Protein AF-0000000086520753 (afdb_homodimer)

Organism: NCBI:txid100452

Foldseek 3Di:
DFFQFDFDDDDLVDPVNVVFLLLPDAADFLPPFQFDDQWDADPQQKIFGNQVVCCVRPRLQFWDWKKKWAKAADQFARLAIDIDDIDDTDHGMDHDDLQGAKMWMFTATPVRDTRHIDIAGADHDDPVLQVQLVVLQVCLCVVFNFPAFFAAAEEAEAAAFPSSCCSQLVLQVCCQVPVFAKFWQQQEWFFDQGQQQLQCCQFQLDGPVVCVVPDALADECQVGRGCQVVVSSNNAAEAEEEAPLCCDNQHPLHRYHRDDSHPHYCSSNNSVQVVDPPQADDQRCGRNRDGVVLNVLVSVVNNCVVVVVTHYYYHYYYYSQDPVHVSSSNNCSVVSNVSVVVCVVVCSQQRYWYKYKYRFHHQADDSCVDPNVLVRRIHIIIMITHHPVVCVVPVLLVVQSNQSSSYYAYSNQNNQQVVCSSSPPTPDDDPDDDRPAHHHSSDHDDSHDACVNRVRDPVSRSTFFPDKDKDDCPDPVNVVVVVQVLVLLQVLEDVVFFPRKDFDGWDIKIKTWGDDDPPPPDAIKIKIWTWTFIDDPRWIKIWIWIADRPDRPDIDTDNDMGTHDDCVVQQVVDSRPVSSSSGGGPPSPPD/DFFQFDFPDDDLVDPVNVVFLLLPDAADFLPPPQFADQWDADPQQKIFGNQVVCCVRPRLQFWDWKKKWAKAADQFARLAIDIDDIDPTDHGMDHDDLQGAKMWMFTATPVRDTRHIDIAGADHDDPVLQVQLVVLQVVLCVVFNFPAFFAAAEEAEAAAFPSSCCSQLVLQVCCQVPVFAKFWQQQEWFFDQGQQQLQCCQFQLDGPVVCVVPDALADECQVGRGCQVVVSSNNAAEAEEEAPLCCDNQHPLHRYHRDDSHPHYCSSNNSVQVVDPPQADDQRCGRNRDGVVLNVLVSVVNNCVVQVVTHYYYHYYYYSQDPVHVSSSNNCSVVSNVSVVVCVVVCSQQRYWYKYKYRFHHQADDCCVDPNVLVRRIHIIIMITHHPVVCVVPVLLVVLSNQSSSYYAYSNQNNQQVVCSSSPPTPDDDPDDDRPAHHHSSDHDDSHDACVNRVRDPVSRSTFFPDKDKDDCPDPVNVVVVVQVLVLLQVLEDVVFFPRKDFDGWDIKIKTWGDPDPPPPDAIKIKIWTWTFIDDPRWIKIWIWIADRPDRPDIDTDNDMGTHDDCVVQQVVDSRPVSSSSGGGPPSPPD

Sequence (1182 aa):
MPSACEFPNVNPYETSVMEIAGLDLETMSCEGTFKPDLTYITEAHELKVNTEKVEEYFKISDFQHCRYRHIFRNETNDNSFKYSEWSKPFRDKVDLPEDAEFLKVECTNKTFEVVSKTFFCLVPKHNEFDETDLLNFKKRQVISSPKETLNIIMIGMDSLPRNQFLRGCNKTYSYLINSLKSFDLTMHSQLGENTFPNFLPLFGGTSYDEIMKWWSDENYMDTFDLIFSTFEKAGYQTLYTEDWPRIGAFHYLKKGFRRPFARYNTRPLTLAMSDEKDIWEYDSYCAGNQLEMSFLLDYVSRFLQTFRNKPVFVVAMLGKPTHDQPTDAKMFDEHLLNFYRSLNQSGHLNNSLLVSFSDHGVRWGPLRNSRNGVVESRTPYTILTFPGWFLRKYPDVATNLKVNTKRLTSHFDTHATLLDLLYFKSDTPPPLAPLRHGISLFEKISWDRTCVNASIPQEYCLCGYKSLEELHVTSHISKTLASLVIDAINSKTNTSICSVFKLRKVIRILKVTLNENKSTGETEKTIYKVKLAATPGDAVFEGNVYAPVNNIEHFTVHSEIHRLNLYRGQADCMNIAALRPFCYCKNLKTKMPSACEFPNVNPYETSVMEIAGLDLETMSCEGTFKPDLTYITEAHELKVNTEKVEEYFKISDFQHCRYRHIFRNETNDNSFKYSEWSKPFRDKVDLPEDAEFLKVECTNKTFEVVSKTFFCLVPKHNEFDETDLLNFKKRQVISSPKETLNIIMIGMDSLPRNQFLRGCNKTYSYLINSLKSFDLTMHSQLGENTFPNFLPLFGGTSYDEIMKWWSDENYMDTFDLIFSTFEKAGYQTLYTEDWPRIGAFHYLKKGFRRPFARYNTRPLTLAMSDEKDIWEYDSYCAGNQLEMSFLLDYVSRFLQTFRNKPVFVVAMLGKPTHDQPTDAKMFDEHLLNFYRSLNQSGHLNNSLLVSFSDHGVRWGPLRNSRNGVVESRTPYTILTFPGWFLRKYPDVATNLKVNTKRLTSHFDTHATLLDLLYFKSDTPPPLAPLRHGISLFEKISWDRTCVNASIPQEYCLCGYKSLEELHVTSHISKTLASLVIDAINSKTNTSICSVFKLRKVIRILKVTLNENKSTGETEKTIYKVKLAATPGDAVFEGNVYAPVNNIEHFTVHSEIHRLNLYRGQADCMNIAALRPFCYCKNLKTK

Nearest PDB structures (foldseek):
  5i5d-assembly3_C  TM=6.420E-01  e=1.687E-09  Salmonella enterica subsp. enterica serovar Typhimurium str. LT2
  6vdf-assembly1_A  TM=5.768E-01  e=1.864E-10  Salmonella enterica subsp. enterica serovar Typhimurium
  6xlp-assembly1_A  TM=5.374E-01  e=4.993E-10  Escherichia coli
  6vc7-assembly2_B  TM=5.920E-01  e=2.532E-09  Salmonella enterica subsp. enterica serovar Typhimurium
  7lj2-assembly2_B  TM=5.036E-01  e=9.765E-08  Bacteroides uniformis

Secondary structure (DSSP, 8-state):
---S-------TT-HHHHTTTTTTPPPP--TT-SS---EEE-TTSEEEE-HHHHHHHT-GGGEEEEEEEEEEE-SS-SS-EEEPPPPPPBSSEEEPPTT--EEEEEEEETT--EEEEEEEE-----HHHHHHHHHHHHHHHHHT--S---EEEEEEETT-BHHHHHHHTHHHHHIIIIISEEEE-TTEE-SSSSHHHHHIIIIIS--HHHHHTT--TTS-STT---HHHHHHTTT-EEEEEES-GGGSTTTTTS---SS-SSSEE-HHHHHHHHH-GGGEETTTTEETTEEHHHHHHHHHHHHHHHTTTS-EEEEEEE-TTTSS-GGGGGGGHHHHHHHHHHHHHTTGGGGEEEEEEESS---SHHHHHSTTHHHHTT-B-EEEEE-HHHHHH-HHHHHHHHHHTTS-EEHHHHHHHHHHHHTTT-SS--SSPPPSS---TTSPPPTT--TTTTT--GGG--TTEEEEEEEPTTSHHHHHHHHHHHHHHHHSS-TTTBPPPEEEEEEEEEEEEE---TTS-PPPEEEEEEEEEEETTTEEEEEEEEEPSS-TT--EEEEEEEE-S--TTTSTT---TTTGGG--BTTS---/---S-------TT-HHHHTTTTTTPPPP--TT-SS---EEE-TTSEEEE-HHHHHHHT-GGGEEEEEEEEEEE-SS-SS-EEEPPPPPPBSSEEEPPTT--EEEEEEEETT--EEEEEEEE-----HHHHHHHHHHHHHHHHHT--S---EEEEEEETT-BHHHHHHHTHHHHHIIIIISEEEE-TTEE-SSSSHHHHHIIIIIS--HHHHHTT--TTS-STT---HHHHHHTTT-EEEEEES-GGGSTTTTTS---SS-SSSEE-HHHHHHHHH-GGGEETTTTEETTEEHHHHHHHHHHHHHHHTTTS-EEEEEEE-TTTSS-GGGHHHHHHHHHHHHHHHHHTTGGGGEEEEEEESS---SHHHHHSTTHHHHTT-B-EEEEE-HHHHHH-HHHHHHHHHHTTS-EEHHHHHHHHHHHHTTT-SS--SSPPPSS---TTSPPPTT--TTTTT--GGG--TTEEEEEEEPTTSHHHHHHHHHHHHHHHHSS-TTTBPPPEEEEEEEEEEEEE---GGG-PPPEEEEEEEEEEETTTEEEEEEEEEPSS-TT--EEEEEEEE-S--TTTSTT---TTTGGG--BTTS---

Solvent-accessible surface area (backbone atoms only — not comparable to full-atom values): 61449 Å² total; per-residue (Å²): 123,76,40,63,50,40,65,72,91,65,69,73,73,35,68,80,50,52,75,66,37,41,70,82,51,60,69,72,72,28,77,86,40,87,36,53,69,45,58,49,73,48,96,84,48,25,46,30,50,38,62,68,54,36,41,71,74,62,32,60,88,41,50,52,36,32,34,39,27,42,51,34,66,35,84,68,30,64,84,48,58,42,69,52,70,71,47,75,73,39,70,52,60,47,80,56,64,76,74,49,37,31,37,44,34,41,27,26,28,72,85,65,46,76,61,25,70,42,74,48,74,53,77,47,80,57,72,80,48,48,58,51,25,51,39,22,35,40,38,41,46,68,71,33,42,36,75,50,85,60,24,36,40,33,45,31,38,31,26,31,13,32,53,50,42,53,65,24,20,37,67,31,45,47,43,42,57,71,73,41,55,45,40,57,33,74,41,27,31,25,60,38,86,50,53,41,39,23,44,32,17,37,41,44,56,38,50,49,73,66,46,56,73,45,49,56,60,88,41,62,52,71,78,56,66,40,48,49,54,58,42,37,63,49,22,31,48,36,37,41,40,56,50,62,52,69,68,27,62,68,30,45,65,37,55,26,26,46,56,80,70,35,84,37,59,48,54,38,50,41,48,55,53,67,68,43,73,86,42,51,39,80,95,63,47,13,52,26,50,35,40,49,70,57,54,55,52,49,42,52,49,51,46,49,61,74,40,65,91,48,50,38,40,39,38,39,42,39,31,79,63,13,55,89,41,48,36,45,35,22,25,43,19,65,60,51,31,50,52,54,49,48,37,51,74,72,47,58,39,68,47,18,40,37,35,44,32,28,50,15,13,34,69,43,56,70,57,36,72,37,83,58,12,72,53,31,38,29,21,15,26,40,31,43,31,44,25,66,67,59,39,68,74,35,50,66,39,43,50,18,35,59,56,35,23,61,23,84,44,33,43,28,19,54,28,31,28,56,58,45,47,71,43,26,86,30,90,41,82,63,86,47,46,74,78,86,50,50,52,37,48,62,44,68,64,59,40,74,52,46,46,72,75,56,66,32,47,72,91,50,50,52,57,30,57,69,44,83,40,75,51,64,52,84,38,72,65,41,49,50,53,49,51,52,46,47,52,55,48,48,70,60,30,55,68,88,58,19,46,75,66,40,86,68,43,64,72,42,34,36,40,32,36,35,54,49,64,76,83,66,83,52,66,61,43,40,38,36,41,39,28,33,33,26,33,73,86,73,37,32,37,39,31,41,34,36,47,43,75,88,43,88,83,52,69,42,69,51,88,67,64,46,58,39,56,87,45,82,85,39,13,72,82,47,76,46,66,91,43,24,74,47,32,38,34,58,82,59,74,86,121,123,75,41,64,51,40,65,71,90,64,67,73,74,36,67,79,49,51,74,65,37,40,70,83,51,61,69,71,72,29,76,86,41,86,37,54,69,46,57,48,73,48,95,82,49,27,47,31,49,38,62,68,54,36,42,72,74,62,33,60,86,40,50,52,36,32,32,38,26,43,50,34,67,36,83,68,31,63,86,48,58,42,71,52,71,70,46,76,75,37,70,53,60,46,81,56,63,76,73,50,36,30,38,43,33,40,28,26,27,71,85,66,46,78,60,25,70,41,74,48,73,52,77,47,79,57,71,76,52,49,57,51,24,52,39,22,34,39,38,41,48,71,71,33,43,36,74,49,85,60,25,37,40,33,47,31,39,30,27,30,14,32,53,53,40,54,66,25,19,38,68,31,46,47,44,42,59,72,74,44,56,45,41,57,33,75,40,27,31,24,61,37,86,51,52,43,39,23,45,32,17,36,41,45,56,37,51,50,72,65,49,57,74,47,49,56,60,89,40,63,52,68,78,58,66,42,48,50,54,58,40,35,63,49,22,30,49,36,36,40,40,54,51,63,51,68,70,27,60,68,29,44,64,38,56,26,26,46,57,80,72,34,83,38,60,48,54,36,51,42,46,54,53,66,69,44,73,87,43,51,39,80,95,62,46,14,52,27,50,35,41,49,68,55,54,53,51,49,42,52,50,50,46,50,60,75,41,65,90,49,48,38,41,37,38,38,42,40,32,78,64,13,55,91,43,46,38,45,35,22,25,43,18,64,61,52,32,51,50,54,50,49,36,51,73,72,46,58,40,69,48,18,40,37,34,45,32,29,48,15,13,33,68,44,55,68,57,36,70,38,82,56,11,74,55,33,39,29,21,16,26,41,32,43,30,46,25,66,66,58,40,68,74,35,50,66,38,44,51,19,36,58,56,34,22,62,23,83,43,32,43,28,18,53,28,30,28,55,59,43,46,71,42,24,85,30,90,41,83,62,86,47,46,74,80,86,49,49,51,36,48,62,43,68,65,59,41,74,52,45,46,73,74,56,67,31,47,73,91,51,49,52,58,30,56,69,43,82,41,75,52,62,53,83,39,70,66,43,49,52,52,48,51,53,46,48,51,55,48,47,71,59,29,55,67,88,59,19,46,76,63,40,84,68,44,65,71,42,34,37,40,32,37,34,53,49,64,77,84,72,77,54,67,58,44,40,38,35,41,37,29,32,32,24,34,72,86,72,36,34,38,38,33,40,35,36,47,42,75,88,44,88,82,53,69,42,69,52,87,66,64,43,58,39,55,88,46,84,87,39,13,73,81,48,74,45,65,90,44,25,73,46,31,38,33,58,83,59,74,86,121

pLDDT: mean 92.54, std 9.11, range [36.59, 98.94]

Radius of gyration: 35.7 Å; Cα contacts (8 Å, |Δi|>4): 2537; chains: 2; bounding box: 83×112×80 Å

Structure (mmCIF, N/CA/C/O backbone):
data_AF-0000000086520753-model_v1
#
loop_
_entity.id
_entity.type
_entity.pdbx_description
1 polymer 'Uncharacterized protein'
#
loop_
_atom_site.group_PDB
_atom_site.id
_atom_site.type_symbol
_atom_site.label_atom_id
_atom_site.label_alt_id
_atom_site.label_comp_id
_atom_site.label_asym_id
_atom_site.label_entity_id
_atom_site.label_seq_id
_atom_site.pdbx_PDB_ins_code
_atom_site.Cartn_x
_atom_site.Cartn_y
_atom_site.Cartn_z
_atom_site.occupancy
_atom_site.B_iso_or_equiv
_atom_site.auth_seq_id
_atom_site.auth_comp_id
_atom_site.auth_asym_id
_atom_site.auth_atom_id
_atom_site.pdbx_PDB_model_num
ATOM 1 N N . MET A 1 1 ? 27.828 16.156 26.375 1 75.06 1 MET A N 1
ATOM 2 C CA . MET A 1 1 ? 28.234 17.391 25.703 1 75.06 1 MET A CA 1
ATOM 3 C C . MET A 1 1 ? 27.016 18.234 25.328 1 75.06 1 MET A C 1
ATOM 5 O O . MET A 1 1 ? 25.984 17.688 24.922 1 75.06 1 MET A O 1
ATOM 9 N N . PRO A 1 2 ? 27.172 19.531 25.594 1 81 2 PRO A N 1
ATOM 10 C CA . PRO A 1 2 ? 26.078 20.391 25.141 1 81 2 PRO A CA 1
ATOM 11 C C . PRO A 1 2 ? 25.938 20.406 23.625 1 81 2 PRO A C 1
ATOM 13 O O . PRO A 1 2 ? 26.906 20.094 22.906 1 81 2 PRO A O 1
ATOM 16 N N . SER A 1 3 ? 24.781 20.594 23.156 1 85.38 3 SER A N 1
ATOM 17 C CA . SER A 1 3 ? 24.5 20.656 21.719 1 85.38 3 SER A CA 1
ATOM 18 C C . SER A 1 3 ? 25.359 21.734 21.062 1 85.38 3 SER A C 1
ATOM 20 O O . SER A 1 3 ? 25.562 22.812 21.609 1 85.38 3 SER A O 1
ATOM 22 N N . ALA A 1 4 ? 25.844 21.406 19.938 1 86.75 4 ALA A N 1
ATOM 23 C CA . ALA A 1 4 ? 26.594 22.375 19.141 1 86.75 4 ALA A CA 1
ATOM 24 C C . ALA A 1 4 ? 25.656 23.438 18.562 1 86.75 4 ALA A C 1
ATOM 26 O O . ALA A 1 4 ? 26.062 24.594 18.359 1 86.75 4 ALA A O 1
ATOM 27 N N . CYS A 1 5 ? 24.531 23.062 18.359 1 90.12 5 CYS A N 1
ATOM 28 C CA . CYS A 1 5 ? 23.516 24.016 17.922 1 90.12 5 CYS A CA 1
ATOM 29 C C . CYS A 1 5 ? 22.938 24.766 19.125 1 90.12 5 CYS A C 1
ATOM 31 O O . CYS A 1 5 ? 22.453 24.156 20.062 1 90.12 5 CYS A O 1
ATOM 33 N N . GLU A 1 6 ? 22.984 26.078 19.062 1 88.81 6 GLU A N 1
ATOM 34 C CA . GLU A 1 6 ? 22.375 26.938 20.078 1 88.81 6 GLU A CA 1
ATOM 35 C C . GLU A 1 6 ? 21.406 27.938 19.438 1 88.81 6 GLU A C 1
ATOM 37 O O . GLU A 1 6 ? 21.781 28.656 18.516 1 88.81 6 GLU A O 1
ATOM 42 N N . PHE A 1 7 ? 20.172 27.875 20 1 89.69 7 PHE A N 1
ATOM 43 C CA . PHE A 1 7 ? 19.188 28.859 19.547 1 89.69 7 PHE A CA 1
ATOM 44 C C . PHE A 1 7 ? 19.453 30.219 20.203 1 89.69 7 PHE A C 1
ATOM 46 O O . PHE A 1 7 ? 20.062 30.297 21.266 1 89.69 7 PHE A O 1
ATOM 53 N N . PRO A 1 8 ? 18.984 31.25 19.469 1 87.75 8 PRO A N 1
ATOM 54 C CA . PRO A 1 8 ? 19.031 32.531 20.156 1 87.75 8 PRO A CA 1
ATOM 55 C C . PRO A 1 8 ? 18.312 32.531 21.5 1 87.75 8 PRO A C 1
ATOM 57 O O . PRO A 1 8 ? 17.25 31.922 21.625 1 87.75 8 PRO A O 1
ATOM 60 N N . ASN A 1 9 ? 18.953 33.156 22.422 1 82.88 9 ASN A N 1
ATOM 61 C CA . ASN A 1 9 ? 18.359 33.156 23.766 1 82.88 9 ASN A CA 1
ATOM 62 C C . ASN A 1 9 ? 17.266 34.219 23.875 1 82.88 9 ASN A C 1
ATOM 64 O O . ASN A 1 9 ? 17.562 35.438 23.938 1 82.88 9 ASN A O 1
ATOM 68 N N . VAL A 1 10 ? 16.125 33.812 23.781 1 85.75 10 VAL A N 1
ATOM 69 C CA . VAL A 1 10 ? 14.992 34.719 23.969 1 85.75 10 VAL A CA 1
ATOM 70 C C . VAL A 1 10 ? 14.203 34.312 25.203 1 85.75 10 VAL A C 1
ATOM 72 O O . VAL A 1 10 ? 14.016 33.125 25.469 1 85.75 10 VAL A O 1
ATOM 75 N N . ASN A 1 11 ? 13.852 35.312 25.984 1 90.25 11 ASN A N 1
ATOM 76 C CA . ASN A 1 11 ? 13.023 35.094 27.156 1 90.25 11 ASN A CA 1
ATOM 77 C C . ASN A 1 11 ? 11.547 35.031 26.812 1 90.25 11 ASN A C 1
ATOM 79 O O . ASN A 1 11 ? 10.953 36.031 26.422 1 90.25 11 ASN A O 1
ATOM 83 N N . PRO A 1 12 ? 10.938 33.875 27.031 1 92.44 12 PRO A N 1
ATOM 84 C CA . PRO A 1 12 ? 9.516 33.75 26.688 1 92.44 12 PRO A CA 1
ATOM 85 C C . PRO A 1 12 ? 8.625 34.656 27.531 1 92.44 12 PRO A C 1
ATOM 87 O O . PRO A 1 12 ? 7.48 34.938 27.156 1 92.44 12 PRO A O 1
ATOM 90 N N . TYR A 1 13 ? 9.195 35.188 28.609 1 93.81 13 TYR A N 1
ATOM 91 C CA . TYR A 1 13 ? 8.375 35.969 29.547 1 93.81 13 TYR A CA 1
ATOM 92 C C . TYR A 1 13 ? 8.828 37.406 29.625 1 93.81 13 TYR A C 1
ATOM 94 O O . TYR A 1 13 ? 8.594 38.094 30.625 1 93.81 13 TYR A O 1
ATOM 102 N N . GLU A 1 14 ? 9.461 37.812 28.594 1 92.5 14 GLU A N 1
ATOM 103 C CA . GLU A 1 14 ? 9.82 39.219 28.547 1 92.5 14 GLU A CA 1
ATOM 104 C C . GLU A 1 14 ? 8.578 40.125 28.594 1 92.5 14 GLU A C 1
ATOM 106 O O . GLU A 1 14 ? 7.551 39.781 28 1 92.5 14 GLU A O 1
ATOM 111 N N . THR A 1 15 ? 8.703 41.25 29.281 1 92.5 15 THR A N 1
ATOM 112 C CA . THR A 1 15 ? 7.559 42.125 29.547 1 92.5 15 THR A CA 1
ATOM 113 C C . THR A 1 15 ? 6.895 42.531 28.234 1 92.5 15 THR A C 1
ATOM 115 O O . THR A 1 15 ? 5.668 42.531 28.125 1 92.5 15 THR A O 1
ATOM 118 N N . SER A 1 16 ? 7.684 42.938 27.266 1 90.06 16 SER A N 1
ATOM 119 C CA . SER A 1 16 ? 7.141 43.406 26 1 90.06 16 SER A CA 1
ATOM 120 C C . SER A 1 16 ? 6.367 42.281 25.281 1 90.06 16 SER A C 1
ATOM 122 O O . SER A 1 16 ? 5.418 42.562 24.547 1 90.06 16 SER A O 1
ATOM 124 N N . VAL A 1 17 ? 6.738 41.062 25.484 1 93 17 VAL A N 1
ATOM 125 C CA . VAL A 1 17 ? 6.074 39.938 24.859 1 93 17 VAL A CA 1
ATOM 126 C C . VAL A 1 17 ? 4.809 39.594 25.641 1 93 17 VAL A C 1
ATOM 128 O O . VAL A 1 17 ? 3.768 39.281 25.047 1 93 17 VAL A O 1
ATOM 131 N N . MET A 1 18 ? 4.879 39.656 26.969 1 94.69 18 MET A N 1
ATOM 132 C CA . MET A 1 18 ? 3.742 39.312 27.812 1 94.69 18 MET A CA 1
ATOM 133 C C . MET A 1 18 ? 2.553 40.219 27.531 1 94.69 18 MET A C 1
ATOM 135 O O . MET A 1 18 ? 1.401 39.781 27.609 1 94.69 18 MET A O 1
ATOM 139 N N . GLU A 1 19 ? 2.824 41.438 27.141 1 94.25 19 GLU A N 1
ATOM 140 C CA . GLU A 1 19 ? 1.782 42.438 26.875 1 94.25 19 GLU A CA 1
ATOM 141 C C . GLU A 1 19 ? 1.009 42.094 25.609 1 94.25 19 GLU A C 1
ATOM 143 O O . GLU A 1 19 ? -0.15 42.469 25.453 1 94.25 19 GLU A O 1
ATOM 148 N N . ILE A 1 20 ? 1.624 41.344 24.766 1 94.31 20 ILE A N 1
ATOM 149 C CA . ILE A 1 20 ? 0.988 41.062 23.484 1 94.31 20 ILE A CA 1
ATOM 150 C C . ILE A 1 20 ? 0.672 39.594 23.359 1 94.31 20 ILE A C 1
ATOM 152 O O . ILE A 1 20 ? 0.26 39.125 22.297 1 94.31 20 ILE A O 1
ATOM 156 N N . ALA A 1 21 ? 0.79 38.812 24.422 1 95.44 21 ALA A N 1
ATOM 157 C CA . ALA A 1 21 ? 0.71 37.375 24.359 1 95.44 21 ALA A CA 1
ATOM 158 C C . ALA A 1 21 ? -0.705 36.875 24.641 1 95.44 21 ALA A C 1
ATOM 160 O O . ALA A 1 21 ? -0.973 35.656 24.625 1 95.44 21 ALA A O 1
ATOM 161 N N . GLY A 1 22 ? -1.663 37.719 24.922 1 95.12 22 GLY A N 1
ATOM 162 C CA . GLY A 1 22 ? -3.059 37.375 25.109 1 95.12 22 GLY A CA 1
ATOM 163 C C . GLY A 1 22 ? -3.295 36.594 26.391 1 95.12 22 GLY A C 1
ATOM 164 O O . GLY A 1 22 ? -4.172 35.719 26.453 1 95.12 22 GLY A O 1
ATOM 165 N N . LEU A 1 23 ? -2.561 36.844 27.438 1 95.75 23 LEU A N 1
ATOM 166 C CA . LEU A 1 23 ? -2.586 36.062 28.656 1 95.75 23 LEU A CA 1
ATOM 167 C C . LEU A 1 23 ? -3.785 36.406 29.516 1 95.75 23 LEU A C 1
ATOM 169 O O . LEU A 1 23 ? -4.121 35.688 30.453 1 95.75 23 LEU A O 1
ATOM 173 N N . ASP A 1 24 ? -4.582 37.438 29.188 1 94.56 24 ASP A N 1
ATOM 174 C CA . ASP A 1 24 ? -5.754 37.844 29.953 1 94.56 24 ASP A CA 1
ATOM 175 C C . ASP A 1 24 ? -7.039 37.281 29.344 1 94.56 24 ASP A C 1
ATOM 177 O O . ASP A 1 24 ? -8.125 37.469 29.891 1 94.56 24 ASP A O 1
ATOM 181 N N . LEU A 1 25 ? -6.867 36.562 28.312 1 96 25 LEU A N 1
ATOM 182 C CA . LEU A 1 25 ? -8.047 35.969 27.672 1 96 25 LEU A CA 1
ATOM 183 C C . LEU A 1 25 ? -8.672 34.906 28.547 1 96 25 LEU A C 1
ATOM 185 O O . LEU A 1 25 ? -7.965 34.156 29.219 1 96 25 LEU A O 1
ATOM 189 N N . GLU A 1 26 ? -10.023 34.875 28.5 1 95.44 26 GLU A N 1
ATOM 190 C CA . GLU A 1 26 ? -10.758 33.906 29.312 1 95.44 26 GLU A CA 1
ATOM 191 C C . GLU A 1 26 ? -11.023 32.625 28.547 1 95.44 26 GLU A C 1
ATOM 193 O O . GLU A 1 26 ? -11.031 32.625 27.312 1 95.44 26 GLU A O 1
ATOM 198 N N . THR A 1 27 ? -11.227 31.594 29.328 1 96.62 27 THR A N 1
ATOM 199 C CA . THR A 1 27 ? -11.547 30.297 28.734 1 96.62 27 THR A CA 1
ATOM 200 C C . THR A 1 27 ? -12.781 30.406 27.844 1 96.62 27 THR A C 1
ATOM 202 O O . THR A 1 27 ? -13.789 30.984 28.25 1 96.62 27 THR A O 1
ATOM 205 N N . MET A 1 28 ? -12.688 29.859 26.625 1 94.88 28 MET A N 1
ATOM 206 C CA . MET A 1 28 ? -13.805 29.891 25.672 1 94.88 28 MET A CA 1
ATOM 207 C C . MET A 1 28 ? -14.969 29.047 26.188 1 94.88 28 MET A C 1
ATOM 209 O O . MET A 1 28 ? -14.758 27.938 26.688 1 94.88 28 MET A O 1
ATOM 213 N N . SER A 1 29 ? -16.125 29.594 26.172 1 92.25 29 SER A N 1
ATOM 214 C CA . SER A 1 29 ? -17.344 28.875 26.531 1 92.25 29 SER A CA 1
ATOM 215 C C . SER A 1 29 ? -18.438 29.109 25.484 1 92.25 29 SER A C 1
ATOM 217 O O . SER A 1 29 ? -18.594 30.219 24.969 1 92.25 29 SER A O 1
ATOM 219 N N . CYS A 1 30 ? -19.062 28.078 25.125 1 89.62 30 CYS A N 1
ATOM 220 C CA . CYS A 1 30 ? -20.125 28.188 24.125 1 89.62 30 CYS A CA 1
ATOM 221 C C . CYS A 1 30 ? -21.484 28.078 24.797 1 89.62 30 CYS A C 1
ATOM 223 O O . CYS A 1 30 ? -22.5 27.906 24.109 1 89.62 30 CYS A O 1
ATOM 225 N N . GLU A 1 31 ? -21.5 28.156 26.078 1 80.06 31 GLU A N 1
ATOM 226 C CA . GLU A 1 31 ? -22.766 28.125 26.797 1 80.06 31 GLU A CA 1
ATOM 227 C C . GLU A 1 31 ? -23.625 29.344 26.484 1 80.06 31 GLU A C 1
ATOM 229 O O . GLU A 1 31 ? -23.109 30.469 26.438 1 80.06 31 GLU A O 1
ATOM 234 N N . GLY A 1 32 ? -24.953 29.156 26.25 1 69.56 32 GLY A N 1
ATOM 235 C CA . GLY A 1 32 ? -25.891 30.25 26.062 1 69.56 32 GLY A CA 1
ATOM 236 C C . GLY A 1 32 ? -25.984 30.703 24.609 1 69.56 32 GLY A C 1
ATOM 237 O O . GLY A 1 32 ? -26.719 31.641 24.297 1 69.56 32 GLY A O 1
ATOM 238 N N . THR A 1 33 ? -25.156 30.078 23.844 1 65.31 33 THR A N 1
ATOM 239 C CA . THR A 1 33 ? -25.297 30.422 22.438 1 65.31 33 THR A CA 1
ATOM 240 C C . THR A 1 33 ? -26.656 29.969 21.891 1 65.31 33 THR A C 1
ATOM 242 O O . THR A 1 33 ? -27.312 29.109 22.5 1 65.31 33 THR A O 1
ATOM 245 N N . PHE A 1 34 ? -27.203 30.656 20.891 1 61.97 34 PHE A N 1
ATOM 246 C CA . PHE A 1 34 ? -28.609 30.734 20.484 1 61.97 34 PHE A CA 1
ATOM 247 C C . PHE A 1 34 ? -29.156 29.344 20.172 1 61.97 34 PHE A C 1
ATOM 249 O O . PHE A 1 34 ? -30.312 29.062 20.438 1 61.97 34 PHE A O 1
ATOM 256 N N . LYS A 1 35 ? -28.547 28.453 19.469 1 71.56 35 LYS A N 1
ATOM 257 C CA . LYS A 1 35 ? -29.25 27.219 19.094 1 71.56 35 LYS A CA 1
ATOM 258 C C . LYS A 1 35 ? -28.781 26.047 19.938 1 71.56 35 LYS A C 1
ATOM 260 O O . LYS A 1 35 ? -27.641 25.578 19.781 1 71.56 35 LYS A O 1
ATOM 265 N N . PRO A 1 36 ? -29.891 25.656 20.984 1 77.75 36 PRO A N 1
ATOM 266 C CA . PRO A 1 36 ? -29.516 24.562 21.891 1 77.75 36 PRO A CA 1
ATOM 267 C C . PRO A 1 36 ? -29.438 23.219 21.172 1 77.75 36 PRO A C 1
ATOM 269 O O . PRO A 1 36 ? -30.078 23.016 20.141 1 77.75 36 PRO A O 1
ATOM 272 N N . ASP A 1 37 ? -28.594 22.375 21.641 1 86.62 37 ASP A N 1
ATOM 273 C CA . ASP A 1 37 ? -28.578 20.984 21.203 1 86.62 37 ASP A CA 1
ATOM 274 C C . ASP A 1 37 ? -29.719 20.203 21.844 1 86.62 37 ASP A C 1
ATOM 276 O O . ASP A 1 37 ? -29.656 19.859 23.031 1 86.62 37 ASP A O 1
ATOM 280 N N . LEU A 1 38 ? -30.734 19.859 21.062 1 91.62 38 LEU A N 1
ATOM 281 C CA . LEU A 1 38 ? -31.938 19.266 21.625 1 91.62 38 LEU A CA 1
ATOM 282 C C . LEU A 1 38 ? -31.859 17.75 21.594 1 91.62 38 LEU A C 1
ATOM 284 O O . LEU A 1 38 ? -32.781 17.062 22.047 1 91.62 38 LEU A O 1
ATOM 288 N N . THR A 1 39 ? -30.859 17.203 21 1 94.75 39 THR A N 1
ATOM 289 C CA . THR A 1 39 ? -30.75 15.758 20.891 1 94.75 39 THR A CA 1
ATOM 290 C C . THR A 1 39 ? -29.406 15.273 21.422 1 94.75 39 THR A C 1
ATOM 292 O O . THR A 1 39 ? -28.469 16.062 21.562 1 94.75 39 THR A O 1
ATOM 295 N N . TYR A 1 40 ? -29.312 14.047 21.781 1 94.5 40 TYR A N 1
ATOM 296 C CA . TYR A 1 40 ? -28.078 13.375 22.188 1 94.5 40 TYR A CA 1
ATOM 297 C C . TYR A 1 40 ? -28.109 11.898 21.844 1 94.5 40 TYR A C 1
ATOM 299 O O . TYR A 1 40 ? -29.172 11.352 21.516 1 94.5 40 TYR A O 1
ATOM 307 N N . ILE A 1 41 ? -27.031 11.289 21.828 1 94.88 41 ILE A N 1
ATOM 308 C CA . ILE A 1 41 ? -26.922 9.867 21.531 1 94.88 41 ILE A CA 1
ATOM 309 C C . ILE A 1 41 ? -26.797 9.078 22.844 1 94.88 41 ILE A C 1
ATOM 311 O O . ILE A 1 41 ? -25.938 9.383 23.672 1 94.88 41 ILE A O 1
ATOM 315 N N . THR A 1 42 ? -27.562 8.047 23 1 94.38 42 THR A N 1
ATOM 316 C CA . THR A 1 42 ? -27.547 7.234 24.203 1 94.38 42 THR A CA 1
ATOM 317 C C . THR A 1 42 ? -26.516 6.113 24.094 1 94.38 42 THR A C 1
ATOM 319 O O . THR A 1 42 ? -25.984 5.863 23.016 1 94.38 42 THR A O 1
ATOM 322 N N . GLU A 1 43 ? -26.266 5.398 25.156 1 88.69 43 GLU A N 1
ATOM 323 C CA . GLU A 1 43 ? -25.359 4.254 25.188 1 88.69 43 GLU A CA 1
ATOM 324 C C . GLU A 1 43 ? -25.906 3.107 24.328 1 88.69 43 GLU A C 1
ATOM 326 O O . GLU A 1 43 ? -25.141 2.264 23.859 1 88.69 43 GLU A O 1
ATOM 331 N N . ALA A 1 44 ? -27.172 3.127 24.219 1 89.62 44 ALA A N 1
ATOM 332 C CA . ALA A 1 44 ? -27.828 2.074 23.438 1 89.62 44 ALA A CA 1
ATOM 333 C C . ALA A 1 44 ? -27.844 2.422 21.953 1 89.62 44 ALA A C 1
ATOM 335 O O . ALA A 1 44 ? -28.547 1.787 21.156 1 89.62 44 ALA A O 1
ATOM 336 N N . HIS A 1 45 ? -27.125 3.449 21.594 1 92.75 45 HIS A N 1
ATOM 337 C CA . HIS A 1 45 ? -27 3.84 20.188 1 92.75 45 HIS A CA 1
ATOM 338 C C . HIS A 1 45 ? -28.312 4.367 19.641 1 92.75 45 HIS A C 1
ATOM 340 O O . HIS A 1 45 ? -28.703 4.027 18.516 1 92.75 45 HIS A O 1
ATOM 346 N N . GLU A 1 46 ? -28.969 5.137 20.469 1 96.38 46 GLU A N 1
ATOM 347 C CA . GLU A 1 46 ? -30.203 5.816 20.094 1 96.38 46 GLU A CA 1
ATOM 348 C C . GLU A 1 46 ? -30 7.328 20.031 1 96.38 46 GLU A C 1
ATOM 350 O O . GLU A 1 46 ? -29.25 7.895 20.828 1 96.38 46 GLU A O 1
ATOM 355 N N . LEU A 1 47 ? -30.641 7.875 19.031 1 97.56 47 LEU A N 1
ATOM 356 C CA . LEU A 1 47 ? -30.766 9.328 18.984 1 97.56 47 LEU A CA 1
ATOM 357 C C . LEU A 1 47 ? -32.031 9.781 19.734 1 97.56 47 LEU A C 1
ATOM 359 O O . LEU A 1 47 ? -33.156 9.469 19.328 1 97.56 47 LEU A O 1
ATOM 363 N N . LYS A 1 48 ? -31.797 10.555 20.766 1 97.56 48 LYS A N 1
ATOM 364 C CA . LYS A 1 48 ? -32.906 10.891 21.656 1 97.56 48 LYS A CA 1
ATOM 365 C C . LYS A 1 48 ? -33.062 12.406 21.797 1 97.56 48 LYS A C 1
ATOM 367 O O . LYS A 1 48 ? -32.062 13.133 21.844 1 97.56 48 LYS A O 1
ATOM 372 N N . VAL A 1 49 ? -34.312 12.805 21.906 1 96.69 49 VAL A N 1
ATOM 373 C CA . VAL A 1 49 ? -34.625 14.211 22.172 1 96.69 49 VAL A CA 1
ATOM 374 C C . VAL A 1 49 ? -34.469 14.5 23.672 1 96.69 49 VAL A C 1
ATOM 376 O O . VAL A 1 49 ? -35 13.758 24.5 1 96.69 49 VAL A O 1
ATOM 379 N N . ASN A 1 50 ? -33.75 15.531 23.938 1 94.25 50 ASN A N 1
ATOM 380 C CA . ASN A 1 50 ? -33.594 15.984 25.312 1 94.25 50 ASN A CA 1
ATOM 381 C C . ASN A 1 50 ? -34.812 16.812 25.75 1 94.25 50 ASN A C 1
ATOM 383 O O . ASN A 1 50 ? -34.812 18.031 25.656 1 94.25 50 ASN A O 1
ATOM 387 N N . THR A 1 51 ? -35.719 16.219 26.375 1 92.38 51 THR A N 1
ATOM 388 C CA . THR A 1 51 ? -36.969 16.844 26.719 1 92.38 51 THR A CA 1
ATOM 389 C C . THR A 1 51 ? -36.781 17.984 27.719 1 92.38 51 THR A C 1
ATOM 391 O O . THR A 1 51 ? -37.531 18.969 27.688 1 92.38 51 THR A O 1
ATOM 394 N N . GLU A 1 52 ? -35.875 17.828 28.578 1 90.5 52 GLU A N 1
ATOM 395 C CA . GLU A 1 52 ? -35.594 18.891 29.531 1 90.5 52 GLU A CA 1
ATOM 396 C C . GLU A 1 52 ? -35.125 20.156 28.844 1 90.5 52 GLU A C 1
ATOM 398 O O . GLU A 1 52 ? -35.562 21.266 29.188 1 90.5 52 GLU A O 1
ATOM 403 N N . LYS A 1 53 ? -34.281 19.969 27.859 1 89.81 53 LYS A N 1
ATOM 404 C CA . LYS A 1 53 ? -33.781 21.125 27.109 1 89.81 53 LYS A CA 1
ATOM 405 C C . LYS A 1 53 ? -34.875 21.734 26.25 1 89.81 53 LYS A C 1
ATOM 407 O O . LYS A 1 53 ? -34.906 22.953 26.031 1 89.81 53 LYS A O 1
ATOM 412 N N . VAL A 1 54 ? -35.719 20.891 25.688 1 91.19 54 VAL A N 1
ATOM 413 C CA . VAL A 1 54 ? -36.844 21.391 24.906 1 91.19 54 VAL A CA 1
ATOM 414 C C . VAL A 1 54 ? -37.719 22.281 25.781 1 91.19 54 VAL A C 1
ATOM 416 O O . VAL A 1 54 ? -38.125 23.375 25.359 1 91.19 54 VAL A O 1
ATOM 419 N N . GLU A 1 55 ? -37.969 21.828 26.953 1 89.69 55 GLU A N 1
ATOM 420 C CA . GLU A 1 55 ? -38.812 22.594 27.875 1 89.69 55 GLU A CA 1
ATOM 421 C C . GLU A 1 55 ? -38.156 23.891 28.266 1 89.69 55 GLU A C 1
ATOM 423 O O . GLU A 1 55 ? -38.812 24.938 28.391 1 89.69 55 GLU A O 1
ATOM 428 N N . GLU A 1 56 ? -36.938 23.797 28.5 1 85.12 56 GLU A N 1
ATOM 429 C CA . GLU A 1 56 ? -36.156 24.938 28.938 1 85.12 56 GLU A CA 1
ATOM 430 C C . GLU A 1 56 ? -36.125 26.031 27.891 1 85.12 56 GLU A C 1
ATOM 432 O O . GLU A 1 56 ? -36.25 27.219 28.203 1 85.12 56 GLU A O 1
ATOM 437 N N . TYR A 1 57 ? -36.031 25.656 26.594 1 83.69 57 TYR A N 1
ATOM 438 C CA . TYR A 1 57 ? -35.75 26.656 25.562 1 83.69 57 TYR A CA 1
ATOM 439 C C . TYR A 1 57 ? -37.031 27.016 24.797 1 83.69 57 TYR A C 1
ATOM 441 O O . TYR A 1 57 ? -37.156 28.125 24.281 1 83.69 57 TYR A O 1
ATOM 449 N N . PHE A 1 58 ? -38.031 26.156 24.609 1 80.19 58 PHE A N 1
ATOM 450 C CA . PHE A 1 58 ? -39.125 26.406 23.672 1 80.19 58 PHE A CA 1
ATOM 451 C C . PHE A 1 58 ? -40.469 26.016 24.297 1 80.19 58 PHE A C 1
ATOM 453 O O . PHE A 1 58 ? -41.531 26.375 23.781 1 80.19 58 PHE A O 1
ATOM 460 N N . LYS A 1 59 ? -40.5 25.312 25.359 1 85.12 59 LYS A N 1
ATOM 461 C CA . LYS A 1 59 ? -41.688 24.641 25.875 1 85.12 59 LYS A CA 1
ATOM 462 C C . LYS A 1 59 ? -42.031 23.406 25.031 1 85.12 59 LYS A C 1
ATOM 464 O O . LYS A 1 59 ? -41.969 23.453 23.797 1 85.12 59 LYS A O 1
ATOM 469 N N . ILE A 1 60 ? -42.406 22.484 25.656 1 84.19 60 ILE A N 1
ATOM 470 C CA . ILE A 1 60 ? -42.656 21.203 25.016 1 84.19 60 ILE A CA 1
ATOM 471 C C . ILE A 1 60 ? -43.844 21.328 24.062 1 84.19 60 ILE A C 1
ATOM 473 O O . ILE A 1 60 ? -43.906 20.656 23.031 1 84.19 60 ILE A O 1
ATOM 477 N N . SER A 1 61 ? -44.719 22.188 24.391 1 87.5 61 SER A N 1
ATOM 478 C CA . SER A 1 61 ? -45.938 22.375 23.594 1 87.5 61 SER A CA 1
ATOM 479 C C . SER A 1 61 ? -45.625 22.984 22.219 1 87.5 61 SER A C 1
ATOM 481 O O . SER A 1 61 ? -46.375 22.797 21.266 1 87.5 61 SER A O 1
ATOM 483 N N . ASP A 1 62 ? -44.531 23.562 22.141 1 90.81 62 ASP A N 1
ATOM 484 C CA . ASP A 1 62 ? -44.156 24.234 20.906 1 90.81 62 ASP A CA 1
ATOM 485 C C . ASP A 1 62 ? -43.219 23.375 20.062 1 90.81 62 ASP A C 1
ATOM 487 O O . ASP A 1 62 ? -42.875 23.75 18.938 1 90.81 62 ASP A O 1
ATOM 491 N N . PHE A 1 63 ? -42.875 22.297 20.625 1 93.69 63 PHE A N 1
ATOM 492 C CA . PHE A 1 63 ? -41.938 21.391 19.953 1 93.69 63 PHE A CA 1
ATOM 493 C C . PHE A 1 63 ? -42.688 20.469 19 1 93.69 63 PHE A C 1
ATOM 495 O O . PHE A 1 63 ? -43.75 19.938 19.344 1 93.69 63 PHE A O 1
ATOM 502 N N . GLN A 1 64 ? -42.25 20.234 17.766 1 94.88 64 GLN A N 1
ATOM 503 C CA . GLN A 1 64 ? -42.906 19.344 16.797 1 94.88 64 GLN A CA 1
ATOM 504 C C . GLN A 1 64 ? -42.156 18.016 16.703 1 94.88 64 GLN A C 1
ATOM 506 O O . GLN A 1 64 ? -42.562 17.031 17.344 1 94.88 64 GLN A O 1
ATOM 511 N N . HIS A 1 65 ? -41.031 17.984 15.93 1 96.31 65 HIS A N 1
ATOM 512 C CA . HIS A 1 65 ? -40.281 16.75 15.789 1 96.31 65 HIS A CA 1
ATOM 513 C C . HIS A 1 65 ? -38.844 17.016 15.336 1 96.31 65 HIS A C 1
ATOM 515 O O . HIS A 1 65 ? -38.5 18.156 15.031 1 96.31 65 HIS A O 1
ATOM 521 N N . CYS A 1 66 ? -38 15.992 15.422 1 97.44 66 CYS A N 1
ATOM 522 C CA . CYS A 1 66 ? -36.656 16 14.859 1 97.44 66 CYS A CA 1
ATOM 523 C C . CYS A 1 66 ? -36.562 15.016 13.703 1 97.44 66 CYS A C 1
ATOM 525 O O . CYS A 1 66 ? -37.375 14.102 13.57 1 97.44 66 CYS A O 1
ATOM 527 N N . ARG A 1 67 ? -35.656 15.258 12.812 1 98 67 ARG A N 1
ATOM 528 C CA . ARG A 1 67 ? -35.25 14.359 11.742 1 98 67 ARG A CA 1
ATOM 529 C C . ARG A 1 67 ? -33.719 14.344 11.609 1 98 67 ARG A C 1
ATOM 531 O O . ARG A 1 67 ? -33.031 15.297 12.023 1 98 67 ARG A O 1
ATOM 538 N N . TYR A 1 68 ? -33.219 13.195 11.141 1 98.19 68 TYR A N 1
ATOM 539 C CA . TYR A 1 68 ? -31.766 13.156 10.898 1 98.19 68 TYR A CA 1
ATOM 540 C C . TYR A 1 68 ? -31.469 12.633 9.492 1 98.19 68 TYR A C 1
ATOM 542 O O . TYR A 1 68 ? -32.344 12.047 8.844 1 98.19 68 TYR A O 1
ATOM 550 N N . ARG A 1 69 ? -30.375 12.875 9.008 1 98.19 69 ARG A N 1
ATOM 551 C CA . ARG A 1 69 ? -29.859 12.305 7.77 1 98.19 69 ARG A CA 1
ATOM 552 C C . ARG A 1 69 ? -28.359 12.031 7.871 1 98.19 69 ARG A C 1
ATOM 554 O O . ARG A 1 69 ? -27.672 12.641 8.688 1 98.19 69 ARG A O 1
ATOM 561 N N . HIS A 1 70 ? -27.875 11.102 7.074 1 98.25 70 HIS A N 1
ATOM 562 C CA . HIS A 1 70 ? -26.469 10.695 7.062 1 98.25 70 HIS A CA 1
ATOM 563 C C . HIS A 1 70 ? -25.641 11.594 6.148 1 98.25 70 HIS A C 1
ATOM 565 O O . HIS A 1 70 ? -26.156 12.133 5.164 1 98.25 70 HIS A O 1
ATOM 571 N N . ILE A 1 71 ? -24.453 11.812 6.547 1 98.25 71 ILE A N 1
ATOM 572 C CA . ILE A 1 71 ? -23.469 12.508 5.723 1 98.25 71 ILE A CA 1
ATOM 573 C C . ILE A 1 71 ? -22.438 11.508 5.203 1 98.25 71 ILE A C 1
ATOM 575 O O . ILE A 1 71 ? -21.797 10.805 5.988 1 98.25 71 ILE A O 1
ATOM 579 N N . PHE A 1 72 ? -22.25 11.492 3.869 1 96.94 72 PHE A N 1
ATOM 580 C CA . PHE A 1 72 ? -21.328 10.539 3.258 1 96.94 72 PHE A CA 1
ATOM 581 C C . PHE A 1 72 ? -20.25 11.258 2.457 1 96.94 72 PHE A C 1
ATOM 583 O O . PHE A 1 72 ? -20.5 12.336 1.907 1 96.94 72 PHE A O 1
ATOM 590 N N . ARG A 1 73 ? -19.078 10.617 2.471 1 95.5 73 ARG A N 1
ATOM 591 C CA . ARG A 1 73 ? -18.047 11.055 1.542 1 95.5 73 ARG A CA 1
ATOM 592 C C . ARG A 1 73 ? -18.469 10.828 0.096 1 95.5 73 ARG A C 1
ATOM 594 O O . ARG A 1 73 ? -19.141 9.828 -0.21 1 95.5 73 ARG A O 1
ATOM 601 N N . ASN A 1 74 ? -18.062 11.781 -0.756 1 92.12 74 ASN A N 1
ATOM 602 C CA . ASN A 1 74 ? -18.203 11.508 -2.182 1 92.12 74 ASN A CA 1
ATOM 603 C C . ASN A 1 74 ? -17.312 10.344 -2.617 1 92.12 74 ASN A C 1
ATOM 605 O O . ASN A 1 74 ? -16.219 10.148 -2.084 1 92.12 74 ASN A O 1
ATOM 609 N N . GLU A 1 75 ? -17.703 9.648 -3.621 1 86.62 75 GLU A N 1
ATOM 610 C CA . GLU A 1 75 ? -17.062 8.406 -4.02 1 86.62 75 GLU A CA 1
ATOM 611 C C . GLU A 1 75 ? -15.727 8.672 -4.723 1 86.62 75 GLU A C 1
ATOM 613 O O . GLU A 1 75 ? -14.82 7.84 -4.688 1 86.62 75 GLU A O 1
ATOM 618 N N . THR A 1 76 ? -15.625 9.797 -5.309 1 86.31 76 THR A N 1
ATOM 619 C CA . THR A 1 76 ? -14.492 9.961 -6.215 1 86.31 76 THR A CA 1
ATOM 620 C C . THR A 1 76 ? -13.562 11.062 -5.719 1 86.31 76 THR A C 1
ATOM 622 O O . THR A 1 76 ? -12.5 11.297 -6.297 1 86.31 76 THR A O 1
ATOM 625 N N . ASN A 1 77 ? -13.992 11.836 -4.711 1 88.5 77 ASN A N 1
ATOM 626 C CA . ASN A 1 77 ? -13.156 12.906 -4.195 1 88.5 77 ASN A CA 1
ATOM 627 C C . ASN A 1 77 ? -13.5 13.242 -2.744 1 88.5 77 ASN A C 1
ATOM 629 O O . ASN A 1 77 ? -14.547 12.828 -2.24 1 88.5 77 ASN A O 1
ATOM 633 N N . ASP A 1 78 ? -12.688 14.023 -2.166 1 91.38 78 ASP A N 1
ATOM 634 C CA . ASP A 1 78 ? -12.961 14.328 -0.767 1 91.38 78 ASP A CA 1
ATOM 635 C C . ASP A 1 78 ? -13.266 15.812 -0.583 1 91.38 78 ASP A C 1
ATOM 637 O O . ASP A 1 78 ? -13.172 16.344 0.528 1 91.38 78 ASP A O 1
ATOM 641 N N . ASN A 1 79 ? -13.523 16.516 -1.659 1 93.19 79 ASN A N 1
ATOM 642 C CA . ASN A 1 79 ? -13.836 17.938 -1.544 1 93.19 79 ASN A CA 1
ATOM 643 C C . ASN A 1 79 ? -15.344 18.188 -1.614 1 93.19 79 ASN A C 1
ATOM 645 O O . ASN A 1 79 ? -15.789 19.328 -1.64 1 93.19 79 ASN A O 1
ATOM 649 N N . SER A 1 80 ? -16.062 17.109 -1.689 1 94.56 80 SER A N 1
ATOM 650 C CA . SER A 1 80 ? -17.516 17.188 -1.637 1 94.56 80 SER A CA 1
ATOM 651 C C . SER A 1 80 ? -18.094 16.047 -0.8 1 94.56 80 SER A C 1
ATOM 653 O O . SER A 1 80 ? -17.391 15.102 -0.451 1 94.56 80 SER A O 1
ATOM 655 N N . PHE A 1 81 ? -19.344 16.203 -0.356 1 96.81 81 PHE A N 1
ATOM 656 C CA . PHE A 1 81 ? -20.047 15.211 0.438 1 96.81 81 PHE A CA 1
ATOM 657 C C . PHE A 1 81 ? -21.484 15.055 -0.045 1 96.81 81 PHE A C 1
ATOM 659 O O . PHE A 1 81 ? -21.969 15.844 -0.868 1 96.81 81 PHE A O 1
ATOM 666 N N . LYS A 1 82 ? -22.125 13.984 0.409 1 97.19 82 LYS A N 1
ATOM 667 C CA . LYS A 1 82 ? -23.516 13.703 0.059 1 97.19 82 LYS A CA 1
ATOM 668 C C . LYS A 1 82 ? -24.344 13.445 1.307 1 97.19 82 LYS A C 1
ATOM 670 O O . LYS A 1 82 ? -23.859 12.875 2.283 1 97.19 82 LYS A O 1
ATOM 675 N N . TYR A 1 83 ? -25.625 13.922 1.229 1 97.56 83 TYR A N 1
ATOM 676 C CA . TYR A 1 83 ? -26.594 13.609 2.27 1 97.56 83 TYR A CA 1
ATOM 677 C C . TYR A 1 83 ? -27.484 12.445 1.856 1 97.56 83 TYR A C 1
ATOM 679 O O . TYR A 1 83 ? -27.828 12.312 0.683 1 97.56 83 TYR A O 1
ATOM 687 N N . SER A 1 84 ? -27.781 11.664 2.816 1 97.62 84 SER A N 1
ATOM 688 C CA . SER A 1 84 ? -28.891 10.742 2.607 1 97.62 84 SER A CA 1
ATOM 689 C C . SER A 1 84 ? -30.234 11.477 2.648 1 97.62 84 SER A C 1
ATOM 691 O O . SER A 1 84 ? -30.281 12.672 2.916 1 97.62 84 SER A O 1
ATOM 693 N N . GLU A 1 85 ? -31.266 10.672 2.328 1 97.31 85 GLU A N 1
ATOM 694 C CA . GLU A 1 85 ? -32.594 11.195 2.609 1 97.31 85 GLU A CA 1
ATOM 695 C C . GLU A 1 85 ? -32.812 11.391 4.105 1 97.31 85 GLU A C 1
ATOM 697 O O . GLU A 1 85 ? -32.125 10.758 4.922 1 97.31 85 GLU A O 1
ATOM 702 N N . TRP A 1 86 ? -33.75 12.344 4.398 1 98 86 TRP A N 1
ATOM 703 C CA . TRP A 1 86 ? -34.094 12.539 5.801 1 98 86 TRP A CA 1
ATOM 704 C C . TRP A 1 86 ? -34.781 11.297 6.359 1 98 86 TRP A C 1
ATOM 706 O O . TRP A 1 86 ? -35.531 10.625 5.656 1 98 86 TRP A O 1
ATOM 716 N N . SER A 1 87 ? -34.469 11.086 7.594 1 97.62 87 SER A N 1
ATOM 717 C CA . SER A 1 87 ? -35.188 10.031 8.305 1 97.62 87 SER A CA 1
ATOM 718 C C . SER A 1 87 ? -36.656 10.391 8.492 1 97.62 87 SER A C 1
ATOM 720 O O . SER A 1 87 ? -37.062 11.531 8.258 1 97.62 87 SER A O 1
ATOM 722 N N . LYS A 1 88 ? -37.438 9.367 8.961 1 97.31 88 LYS A N 1
ATOM 723 C CA . LYS A 1 88 ? -38.781 9.68 9.461 1 97.31 88 LYS A CA 1
ATOM 724 C C . LYS A 1 88 ? -38.719 10.57 10.703 1 97.31 88 LYS A C 1
ATOM 726 O O . LYS A 1 88 ? -37.781 10.453 11.5 1 97.31 88 LYS A O 1
ATOM 731 N N . PRO A 1 89 ? -39.75 11.523 10.812 1 97.44 89 PRO A N 1
ATOM 732 C CA . PRO A 1 89 ? -39.75 12.375 12 1 97.44 89 PRO A CA 1
ATOM 733 C C . PRO A 1 89 ? -39.938 11.578 13.289 1 97.44 89 PRO A C 1
ATOM 735 O O . PRO A 1 89 ? -40.625 10.562 13.305 1 97.44 89 PRO A O 1
ATOM 738 N N . PHE A 1 90 ? -39.281 12.062 14.344 1 97.31 90 PHE A N 1
ATOM 739 C CA . PHE A 1 90 ? -39.469 11.445 15.656 1 97.31 90 PHE A CA 1
ATOM 740 C C . PHE A 1 90 ? -39.562 12.508 16.75 1 97.31 90 PHE A C 1
ATOM 742 O O . PHE A 1 90 ? -39.031 13.609 16.594 1 97.31 90 PHE A O 1
ATOM 749 N N . ARG A 1 91 ? -40.156 12.227 17.859 1 95.12 91 ARG A N 1
ATOM 750 C CA . ARG A 1 91 ? -40.375 13.195 18.922 1 95.12 91 ARG A CA 1
ATOM 751 C C . ARG A 1 91 ? -39.656 12.789 20.203 1 95.12 91 ARG A C 1
ATOM 753 O O . ARG A 1 91 ? -39.406 13.625 21.078 1 95.12 91 ARG A O 1
ATOM 760 N N . ASP A 1 92 ? -39.375 11.539 20.266 1 95.56 92 ASP A N 1
ATOM 761 C CA . ASP A 1 92 ? -38.75 11.039 21.469 1 95.56 92 ASP A CA 1
ATOM 762 C C . ASP A 1 92 ? -37.344 10.469 21.156 1 95.56 92 ASP A C 1
ATOM 764 O O . ASP A 1 92 ? -36.344 11.125 21.391 1 95.56 92 ASP A O 1
ATOM 768 N N . LYS A 1 93 ? -37.344 9.266 20.547 1 97.31 93 LYS A N 1
ATOM 769 C CA . LYS A 1 93 ? -36.062 8.641 20.219 1 97.31 93 LYS A CA 1
ATOM 770 C C . LYS A 1 93 ? -36.188 7.789 18.953 1 97.31 93 LYS A C 1
ATOM 772 O O . LYS A 1 93 ? -37.281 7.469 18.516 1 97.31 93 LYS A O 1
ATOM 777 N N . VAL A 1 94 ? -35.125 7.453 18.359 1 97.69 94 VAL A N 1
ATOM 778 C CA . VAL A 1 94 ? -35.031 6.555 17.219 1 97.69 94 VAL A CA 1
ATOM 779 C C . VAL A 1 94 ? -33.75 5.723 17.297 1 97.69 94 VAL A C 1
ATOM 781 O O . VAL A 1 94 ? -32.719 6.219 17.734 1 97.69 94 VAL A O 1
ATOM 784 N N . ASP A 1 95 ? -33.875 4.5 16.891 1 97.19 95 ASP A N 1
ATOM 785 C CA . ASP A 1 95 ? -32.688 3.641 16.828 1 97.19 95 ASP A CA 1
ATOM 786 C C . ASP A 1 95 ? -31.828 3.98 15.602 1 97.19 95 ASP A C 1
ATOM 788 O O . ASP A 1 95 ? -32.344 4.141 14.5 1 97.19 95 ASP A O 1
ATOM 792 N N . LEU A 1 96 ? -30.562 4.047 15.805 1 96.81 96 LEU A N 1
ATOM 793 C CA . LEU A 1 96 ? -29.656 4.32 14.703 1 96.81 96 LEU A CA 1
ATOM 794 C C . LEU A 1 96 ? -29.125 3.025 14.102 1 96.81 96 LEU A C 1
ATOM 796 O O . LEU A 1 96 ? -28.875 2.059 14.828 1 96.81 96 LEU A O 1
ATOM 800 N N . PRO A 1 97 ? -28.922 3.002 12.781 1 94.81 97 PRO A N 1
ATOM 801 C CA . PRO A 1 97 ? -28.266 1.843 12.188 1 94.81 97 PRO A CA 1
ATOM 802 C C . PRO A 1 97 ? -26.844 1.646 12.703 1 94.81 97 PRO A C 1
ATOM 804 O O . PRO A 1 97 ? -26.172 2.615 13.086 1 94.81 97 PRO A O 1
ATOM 807 N N . GLU A 1 98 ? -26.344 0.418 12.586 1 90.69 98 GLU A N 1
ATOM 808 C CA . GLU A 1 98 ? -25.031 0.076 13.133 1 90.69 98 GLU A CA 1
ATOM 809 C C . GLU A 1 98 ? -23.922 0.794 12.383 1 90.69 98 GLU A C 1
ATOM 811 O O . GLU A 1 98 ? -22.875 1.084 12.953 1 90.69 98 GLU A O 1
ATOM 816 N N . ASP A 1 99 ? -24.172 1.142 11.18 1 91.19 99 ASP A N 1
ATOM 817 C CA . ASP A 1 99 ? -23.125 1.722 10.352 1 91.19 99 ASP A CA 1
ATOM 818 C C . ASP A 1 99 ? -23.219 3.246 10.32 1 91.19 99 ASP A C 1
ATOM 820 O O . ASP A 1 99 ? -22.562 3.9 9.516 1 91.19 99 ASP A O 1
ATOM 824 N N . ALA A 1 100 ? -24.062 3.838 11.211 1 95.25 100 ALA A N 1
ATOM 825 C CA . ALA A 1 100 ? -24.156 5.293 11.289 1 95.25 100 ALA A CA 1
ATOM 826 C C . ALA A 1 100 ? -22.844 5.91 11.742 1 95.25 100 ALA A C 1
ATOM 828 O O . ALA A 1 100 ? -22.266 5.5 12.758 1 95.25 100 ALA A O 1
ATOM 829 N N . GLU A 1 101 ? -22.375 6.891 10.984 1 95.88 101 GLU A N 1
ATOM 830 C CA . GLU A 1 101 ? -21.094 7.5 11.328 1 95.88 101 GLU A CA 1
ATOM 831 C C . GLU A 1 101 ? -21.234 9.008 11.539 1 95.88 101 GLU A C 1
ATOM 833 O O . GLU A 1 101 ? -20.938 9.516 12.617 1 95.88 101 GLU A O 1
ATOM 838 N N . PHE A 1 102 ? -21.734 9.734 10.492 1 97.94 102 PHE A N 1
ATOM 839 C CA . PHE A 1 102 ? -21.938 11.172 10.562 1 97.94 102 PHE A CA 1
ATOM 840 C C . PHE A 1 102 ? -23.391 11.539 10.344 1 97.94 102 PHE A C 1
ATOM 842 O O . PHE A 1 102 ? -24.016 11.125 9.359 1 97.94 102 PHE A O 1
ATOM 849 N N . LEU A 1 103 ? -23.953 12.359 11.281 1 98.06 103 LEU A N 1
ATOM 850 C CA . LEU A 1 103 ? -25.375 12.703 11.211 1 98.06 103 LEU A CA 1
ATOM 851 C C . LEU A 1 103 ? -25.562 14.219 11.297 1 98.06 103 LEU A C 1
ATOM 853 O O . LEU A 1 103 ? -24.844 14.891 12.047 1 98.06 103 LEU A O 1
ATOM 857 N N . LYS A 1 104 ? -26.453 14.664 10.586 1 97.31 104 LYS A N 1
ATOM 858 C CA . LYS A 1 104 ? -27.062 15.969 10.789 1 97.31 104 LYS A CA 1
ATOM 859 C C . LYS A 1 104 ? -28.484 15.82 11.336 1 97.31 104 LYS A C 1
ATOM 861 O O . LYS A 1 104 ? -29.281 15.055 10.797 1 97.31 104 LYS A O 1
ATOM 866 N N . VAL A 1 105 ? -28.781 16.531 12.391 1 96.56 105 VAL A N 1
ATOM 867 C CA . VAL A 1 105 ? -30.109 16.484 13.008 1 96.56 105 VAL A CA 1
ATOM 868 C C . VAL A 1 105 ? -30.734 17.875 13.008 1 96.56 105 VAL A C 1
ATOM 870 O O . VAL A 1 105 ? -30.078 18.859 13.336 1 96.56 105 VAL A O 1
ATOM 873 N N . GLU A 1 106 ? -31.969 17.906 12.602 1 95.62 106 GLU A N 1
ATOM 874 C CA . GLU A 1 106 ? -32.75 19.141 12.672 1 95.62 106 GLU A CA 1
ATOM 875 C C . GLU A 1 106 ? -34.062 18.922 13.438 1 95.62 106 GLU A C 1
ATOM 877 O O . GLU A 1 106 ? -34.719 17.891 13.273 1 95.62 106 GLU A O 1
ATOM 882 N N . CYS A 1 107 ? -34.344 19.844 14.289 1 95.06 107 CYS A N 1
ATOM 883 C CA . CYS A 1 107 ? -35.625 19.828 15.016 1 95.06 107 CYS A CA 1
ATOM 884 C C . CYS A 1 107 ? -36.469 21.047 14.688 1 95.06 107 CYS A C 1
ATOM 886 O O . CYS A 1 107 ? -35.906 22.141 14.477 1 95.06 107 CYS A O 1
ATOM 888 N N . THR A 1 108 ? -37.719 20.812 14.68 1 94.94 108 THR A N 1
ATOM 889 C CA . THR A 1 108 ? -38.625 21.891 14.289 1 94.94 108 THR A CA 1
ATOM 890 C C . THR A 1 108 ? -39.656 22.141 15.367 1 94.94 108 THR A C 1
ATOM 892 O O . THR A 1 108 ? -39.906 21.266 16.203 1 94.94 108 THR A O 1
ATOM 895 N N . ASN A 1 109 ? -40.156 23.328 15.297 1 92.69 109 ASN A N 1
ATOM 896 C CA . ASN A 1 109 ? -41.312 23.656 16.141 1 92.69 109 ASN A CA 1
ATOM 897 C C . ASN A 1 109 ? -42.625 23.422 15.414 1 92.69 109 ASN A C 1
ATOM 899 O O . ASN A 1 109 ? -42.625 22.859 14.312 1 92.69 109 ASN A O 1
ATOM 903 N N . LYS A 1 110 ? -43.688 23.891 16.047 1 92.75 110 LYS A N 1
ATOM 904 C CA . LYS A 1 110 ? -45.031 23.625 15.523 1 92.75 110 LYS A CA 1
ATOM 905 C C . LYS A 1 110 ? -45.281 24.422 14.25 1 92.75 110 LYS A C 1
ATOM 907 O O . LYS A 1 110 ? -46.156 24.062 13.453 1 92.75 110 LYS A O 1
ATOM 912 N N . THR A 1 111 ? -44.594 25.453 14.039 1 93.25 111 THR A N 1
ATOM 913 C CA . THR A 1 111 ? -44.719 26.219 12.805 1 93.25 111 THR A CA 1
ATOM 914 C C . THR A 1 111 ? -43.719 25.75 11.758 1 93.2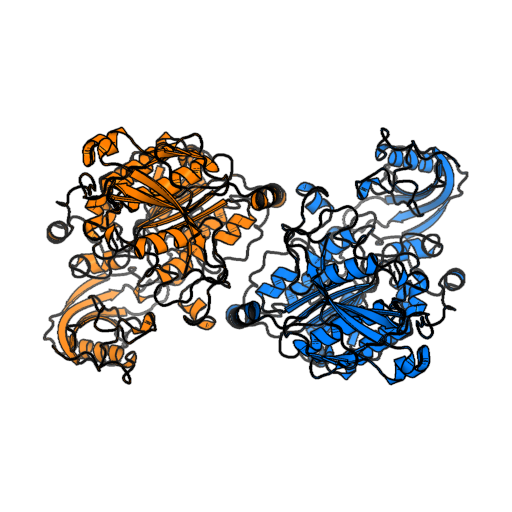5 111 THR A C 1
ATOM 916 O O . THR A 1 111 ? -43.5 26.406 10.742 1 93.25 111 THR A O 1
ATOM 919 N N . PHE A 1 112 ? -42.938 24.766 12.047 1 91.44 112 PHE A N 1
ATOM 920 C CA . PHE A 1 112 ? -42.031 24.062 11.156 1 91.44 112 PHE A CA 1
ATOM 921 C C . PHE A 1 112 ? -40.75 24.891 10.906 1 91.44 112 PHE A C 1
ATOM 923 O O . PHE A 1 112 ? -40.125 24.75 9.867 1 91.44 112 PHE A O 1
ATOM 930 N N . GLU A 1 113 ? -40.531 25.75 11.828 1 91.56 113 GLU A N 1
ATOM 931 C CA . GLU A 1 113 ? -39.25 26.438 11.82 1 91.56 113 GLU A CA 1
ATOM 932 C C . GLU A 1 113 ? -38.156 25.594 12.469 1 91.56 113 GLU A C 1
ATOM 934 O O . GLU A 1 113 ? -38.406 24.953 13.5 1 91.56 113 GLU A O 1
ATOM 939 N N . VAL A 1 114 ? -37 25.578 11.867 1 92 114 VAL A N 1
ATOM 940 C CA . VAL A 1 114 ? -35.875 24.828 12.445 1 92 114 VAL A CA 1
ATOM 941 C C . VAL A 1 114 ? -35.375 25.531 13.703 1 92 114 VAL A C 1
ATOM 943 O O . VAL A 1 114 ? -34.938 26.688 13.656 1 92 114 VAL A O 1
ATOM 946 N N . VAL A 1 115 ? -35.438 24.828 14.812 1 89.62 115 VAL A N 1
ATOM 947 C CA . VAL A 1 115 ? -35.094 25.453 16.078 1 89.62 115 VAL A CA 1
ATOM 948 C C . VAL A 1 115 ? -33.75 24.891 16.594 1 89.62 115 VAL A C 1
ATOM 950 O O . VAL A 1 115 ? -33.156 25.453 17.531 1 89.62 115 VAL A O 1
ATOM 953 N N . SER A 1 116 ? -33.375 23.812 16.047 1 90.88 116 SER A N 1
ATOM 954 C CA . SER A 1 116 ? -32.094 23.219 16.422 1 90.88 116 SER A CA 1
ATOM 955 C C . SER A 1 116 ? -31.438 22.5 15.25 1 90.88 116 SER A C 1
ATOM 957 O O . SER A 1 116 ? -32.125 21.828 14.469 1 90.88 116 SER A O 1
ATOM 959 N N . LYS A 1 117 ? -30.172 22.688 15.102 1 91.94 117 LYS A N 1
ATOM 960 C CA . LYS A 1 117 ? -29.312 21.953 14.172 1 91.94 117 LYS A CA 1
ATOM 961 C C . LYS A 1 117 ? -28.094 21.375 14.891 1 91.94 117 LYS A C 1
ATOM 963 O O . LYS A 1 117 ? -27.266 22.109 15.43 1 91.94 117 LYS A O 1
ATOM 968 N N . THR A 1 118 ? -28.016 20.062 14.852 1 92.56 118 THR A N 1
ATOM 969 C CA . THR A 1 118 ? -26.922 19.406 15.555 1 92.56 118 THR A CA 1
ATOM 970 C C . THR A 1 118 ? -26.234 18.375 14.664 1 92.56 118 THR A C 1
ATOM 972 O O . THR A 1 118 ? -26.891 17.766 13.805 1 92.56 118 THR A O 1
ATOM 975 N N . PHE A 1 119 ? -24.984 18.219 14.844 1 95.19 119 PHE A N 1
ATOM 976 C CA . PHE A 1 119 ? -24.203 17.219 14.125 1 95.19 119 PHE A CA 1
ATOM 977 C C . PHE A 1 119 ? -23.641 16.188 15.086 1 95.19 119 PHE A C 1
ATOM 979 O O . PHE A 1 119 ? -23.375 16.484 16.25 1 95.19 119 PHE A O 1
ATOM 986 N N . PHE A 1 120 ? -23.547 14.992 14.641 1 95.62 120 PHE A N 1
ATOM 987 C CA . PHE A 1 120 ? -23 13.914 15.453 1 95.62 120 PHE A CA 1
ATOM 988 C C . PHE A 1 120 ? -21.953 13.133 14.68 1 95.62 120 PHE A C 1
ATOM 990 O O . PHE A 1 120 ? -22.047 12.984 13.461 1 95.62 120 PHE A O 1
ATOM 997 N N . CYS A 1 121 ? -20.953 12.719 15.359 1 94.94 121 CYS A N 1
ATOM 998 C CA . CYS A 1 121 ? -19.906 11.844 14.852 1 94.94 121 CYS A CA 1
ATOM 999 C C . CYS A 1 121 ? -19.844 10.539 15.633 1 94.94 121 CYS A C 1
ATOM 1001 O O . CYS A 1 121 ? -19.547 10.539 16.828 1 94.94 121 CYS A O 1
ATOM 1003 N N . LEU A 1 122 ? -20.172 9.453 15.016 1 96 122 LEU A N 1
ATOM 1004 C CA . LEU A 1 122 ? -20.141 8.125 15.617 1 96 122 LEU A CA 1
ATOM 1005 C C . LEU A 1 122 ? -19 7.301 15.039 1 96 122 LEU A C 1
ATOM 1007 O O . LEU A 1 122 ? -18.328 7.734 14.102 1 96 122 LEU A O 1
ATOM 1011 N N . VAL A 1 123 ? -18.672 6.145 15.672 1 95.75 123 VAL A N 1
ATOM 1012 C CA . VAL A 1 123 ? -17.578 5.281 15.242 1 95.75 123 VAL A CA 1
ATOM 1013 C C . VAL A 1 123 ? -18.109 3.883 14.938 1 95.75 123 VAL A C 1
ATOM 1015 O O . VAL A 1 123 ? -18.031 2.984 15.773 1 95.75 123 VAL A O 1
ATOM 1018 N N . PRO A 1 124 ? -18.609 3.707 13.703 1 92.56 124 PRO A N 1
ATOM 1019 C CA . PRO A 1 124 ? -19.062 2.354 13.359 1 92.56 124 PRO A CA 1
ATOM 1020 C C . PRO A 1 124 ? -17.906 1.37 13.211 1 92.56 124 PRO A C 1
ATOM 1022 O O . PRO A 1 124 ? -16.812 1.752 12.773 1 92.56 124 PRO A O 1
ATOM 1025 N N . LYS A 1 125 ? -18.141 0.103 13.57 1 87.81 125 LYS A N 1
ATOM 1026 C CA . LYS A 1 125 ? -17.172 -0.952 13.289 1 87.81 125 LYS A CA 1
ATOM 1027 C C . LYS A 1 125 ? -17.359 -1.503 11.883 1 87.81 125 LYS A C 1
ATOM 1029 O O . LYS A 1 125 ? -18.484 -1.68 11.414 1 87.81 125 LYS A O 1
ATOM 1034 N N . HIS A 1 126 ? -16.281 -1.606 11.203 1 79.88 126 HIS A N 1
ATOM 1035 C CA . HIS A 1 126 ? -16.312 -2.172 9.859 1 79.88 126 HIS A CA 1
ATOM 1036 C C . HIS A 1 126 ? -15.766 -3.592 9.852 1 79.88 126 HIS A C 1
ATOM 1038 O O . HIS A 1 126 ? -14.562 -3.793 10.031 1 79.88 126 HIS A O 1
ATOM 1044 N N . ASN A 1 127 ? -16.594 -4.566 9.516 1 72 127 ASN A N 1
ATOM 1045 C CA . ASN A 1 127 ? -16.203 -5.977 9.523 1 72 127 ASN A CA 1
ATOM 1046 C C . ASN A 1 127 ? -15.109 -6.262 8.5 1 72 127 ASN A C 1
ATOM 1048 O O . ASN A 1 127 ? -14.289 -7.16 8.695 1 72 127 ASN A O 1
ATOM 1052 N N . GLU A 1 128 ? -15.195 -5.562 7.449 1 71.19 128 GLU A N 1
ATOM 1053 C CA . GLU A 1 128 ? -14.227 -5.828 6.387 1 71.19 128 GLU A CA 1
ATOM 1054 C C . GLU A 1 128 ? -12.805 -5.594 6.867 1 71.19 128 GLU A C 1
ATOM 1056 O O . GLU A 1 128 ? -11.875 -6.289 6.449 1 71.19 128 GLU A O 1
ATOM 1061 N N . PHE A 1 129 ? -12.688 -4.715 7.824 1 76.69 129 PHE A N 1
ATOM 1062 C CA . PHE A 1 129 ? -11.328 -4.375 8.242 1 76.69 129 PHE A CA 1
ATOM 1063 C C . PHE A 1 129 ? -10.883 -5.25 9.406 1 76.69 129 PHE A C 1
ATOM 1065 O O . PHE A 1 129 ? -9.688 -5.371 9.68 1 76.69 129 PHE A O 1
ATOM 1072 N N . ASP A 1 130 ? -11.844 -5.82 9.961 1 81.31 130 ASP A N 1
ATOM 1073 C CA . ASP A 1 130 ? -11.523 -6.539 11.188 1 81.31 130 ASP A CA 1
ATOM 1074 C C . ASP A 1 130 ? -10.578 -7.707 10.906 1 81.31 130 ASP A C 1
ATOM 1076 O O . ASP A 1 130 ? -9.531 -7.836 11.547 1 81.31 130 ASP A O 1
ATOM 1080 N N . GLU A 1 131 ? -10.906 -8.43 9.883 1 85.75 131 GLU A N 1
ATOM 1081 C CA . GLU A 1 131 ? -10.055 -9.57 9.57 1 85.75 131 GLU A CA 1
ATOM 1082 C C . GLU A 1 131 ? -8.68 -9.117 9.078 1 85.75 131 GLU A C 1
ATOM 1084 O O . GLU A 1 131 ? -7.656 -9.656 9.5 1 85.75 131 GLU A O 1
ATOM 1089 N N . THR A 1 132 ? -8.711 -8.148 8.258 1 90.56 132 THR A N 1
ATOM 1090 C CA . THR A 1 132 ? -7.473 -7.648 7.672 1 90.56 132 THR A CA 1
ATOM 1091 C C . THR A 1 132 ? -6.551 -7.098 8.75 1 90.56 132 THR A C 1
ATOM 1093 O O . THR A 1 132 ? -5.352 -7.383 8.758 1 90.56 132 THR A O 1
ATOM 1096 N N . ASP A 1 133 ? -7.09 -6.352 9.633 1 91.5 133 ASP A N 1
ATOM 1097 C CA . ASP A 1 133 ? -6.293 -5.758 10.703 1 91.5 133 ASP A CA 1
ATOM 1098 C C . ASP A 1 133 ? -5.746 -6.828 11.641 1 91.5 133 ASP A C 1
ATOM 1100 O O . ASP A 1 133 ? -4.602 -6.75 12.086 1 91.5 133 ASP A O 1
ATOM 1104 N N . LEU A 1 134 ? -6.578 -7.723 11.945 1 92.69 134 LEU A N 1
ATOM 1105 C CA . LEU A 1 134 ? -6.156 -8.82 12.805 1 92.69 134 LEU A CA 1
ATOM 1106 C C . LEU A 1 134 ? -5.008 -9.602 12.172 1 92.69 134 LEU A C 1
ATOM 1108 O O . LEU A 1 134 ? -4.027 -9.922 12.844 1 92.69 134 LEU A O 1
ATOM 1112 N N . LEU A 1 135 ? -5.133 -9.914 10.922 1 94.62 135 LEU A N 1
ATOM 1113 C CA . LEU A 1 135 ? -4.098 -10.656 10.211 1 94.62 135 LEU A CA 1
ATOM 1114 C C . LEU A 1 135 ? -2.816 -9.836 10.102 1 94.62 135 LEU A C 1
ATOM 1116 O O . LEU A 1 135 ? -1.718 -10.367 10.281 1 94.62 135 LEU A O 1
ATOM 1120 N N . ASN A 1 136 ? -2.994 -8.57 9.836 1 96.06 136 ASN A N 1
ATOM 1121 C CA . ASN A 1 136 ? -1.828 -7.691 9.781 1 96.06 136 ASN A CA 1
ATOM 1122 C C . ASN A 1 136 ? -1.114 -7.621 11.125 1 96.06 136 ASN A C 1
ATOM 1124 O O . ASN A 1 136 ? 0.117 -7.602 11.18 1 96.06 136 ASN A O 1
ATOM 1128 N N . PHE A 1 137 ? -1.871 -7.543 12.25 1 96.06 137 PHE A N 1
ATOM 1129 C CA . PHE A 1 137 ? -1.308 -7.539 13.594 1 96.06 137 PHE A CA 1
ATOM 1130 C C . PHE A 1 137 ? -0.544 -8.828 13.867 1 96.06 137 PHE A C 1
ATOM 1132 O O . PHE A 1 137 ? 0.586 -8.797 14.359 1 96.06 137 PHE A O 1
ATOM 1139 N N . LYS A 1 138 ? -1.128 -9.938 13.445 1 95.56 138 LYS A N 1
ATOM 1140 C CA . LYS A 1 138 ? -0.489 -11.234 13.633 1 95.56 138 LYS A CA 1
ATOM 1141 C C . LYS A 1 138 ? 0.784 -11.344 12.797 1 95.56 138 LYS A C 1
ATOM 1143 O O . LYS A 1 138 ? 1.809 -11.836 13.281 1 95.56 138 LYS A O 1
ATOM 1148 N N . LYS A 1 139 ? 0.67 -10.953 11.602 1 95.88 139 LYS A N 1
ATOM 1149 C CA . LYS A 1 139 ? 1.816 -10.953 10.695 1 95.88 139 LYS A CA 1
ATOM 1150 C C . LYS A 1 139 ? 2.984 -10.172 11.289 1 95.88 139 LYS A C 1
ATOM 1152 O O . LYS A 1 139 ? 4.113 -10.664 11.328 1 95.88 139 LYS A O 1
ATOM 1157 N N . ARG A 1 140 ? 2.715 -8.977 11.789 1 95.56 140 ARG A N 1
ATOM 1158 C CA . ARG A 1 140 ? 3.748 -8.133 12.391 1 95.56 140 ARG A CA 1
ATOM 1159 C C . ARG A 1 140 ? 4.359 -8.812 13.609 1 95.56 140 ARG A C 1
ATOM 1161 O O . ARG A 1 140 ? 5.578 -8.797 13.789 1 95.56 140 ARG A O 1
ATOM 1168 N N . GLN A 1 141 ? 3.543 -9.445 14.391 1 94.56 141 GLN A N 1
ATOM 1169 C CA . GLN A 1 141 ? 4.016 -10.117 15.602 1 94.56 141 GLN A CA 1
ATOM 1170 C C . GLN A 1 141 ? 4.91 -11.305 15.258 1 94.56 141 GLN A C 1
ATOM 1172 O O . GLN A 1 141 ? 5.938 -11.523 15.906 1 94.56 141 GLN A O 1
ATOM 1177 N N . VAL A 1 142 ? 4.551 -11.945 14.227 1 92.88 142 VAL A N 1
ATOM 1178 C CA . VAL A 1 142 ? 5.25 -13.18 13.875 1 92.88 142 VAL A CA 1
ATOM 1179 C C . VAL A 1 142 ? 6.551 -12.844 13.141 1 92.88 142 VAL A C 1
ATOM 1181 O O . VAL A 1 142 ? 7.598 -13.438 13.422 1 92.88 142 VAL A O 1
ATOM 1184 N N . ILE A 1 143 ? 6.469 -11.93 12.312 1 89 143 ILE A N 1
ATOM 1185 C CA . ILE A 1 143 ? 7.586 -11.672 11.414 1 89 143 ILE A CA 1
ATOM 1186 C C . ILE A 1 143 ? 8.625 -10.797 12.125 1 89 143 ILE A C 1
ATOM 1188 O O . ILE A 1 143 ? 9.828 -11 11.961 1 89 143 ILE A O 1
ATOM 1192 N N . SER A 1 144 ? 8.141 -9.852 12.906 1 91.44 144 SER A N 1
ATOM 1193 C CA . SER A 1 144 ? 9.086 -8.883 13.453 1 91.44 144 SER A CA 1
ATOM 1194 C C . SER A 1 144 ? 9.141 -8.969 14.977 1 91.44 144 SER A C 1
ATOM 1196 O O . SER A 1 144 ? 10.109 -8.508 15.594 1 91.44 144 SER A O 1
ATOM 1198 N N . SER A 1 145 ? 8.172 -9.477 15.547 1 92.75 145 SER A N 1
ATOM 1199 C CA . SER A 1 145 ? 8.109 -9.672 16.984 1 92.75 145 SER A CA 1
ATOM 1200 C C . SER A 1 145 ? 8.547 -8.414 17.734 1 92.75 145 SER A C 1
ATOM 1202 O O . SER A 1 145 ? 9.445 -8.461 18.578 1 92.75 145 SER A O 1
ATOM 1204 N N . PRO A 1 146 ? 7.875 -7.27 17.516 1 96.06 146 PRO A N 1
ATOM 1205 C CA . PRO A 1 146 ? 8.211 -6.086 18.312 1 96.06 146 PRO A CA 1
ATOM 1206 C C . PRO A 1 146 ? 8.031 -6.309 19.812 1 96.06 146 PRO A C 1
ATOM 1208 O O . PRO A 1 146 ? 7.09 -6.988 20.234 1 96.06 146 PRO A O 1
ATOM 1211 N N . LYS A 1 147 ? 8.875 -5.688 20.594 1 97.19 147 LYS A N 1
ATOM 1212 C CA . LYS A 1 147 ? 8.844 -5.918 22.031 1 97.19 147 LYS A CA 1
ATOM 1213 C C . LYS A 1 147 ? 7.625 -5.254 22.672 1 97.19 147 LYS A C 1
ATOM 1215 O O . LYS A 1 147 ? 7.148 -5.688 23.719 1 97.19 147 LYS A O 1
ATOM 1220 N N . GLU A 1 148 ? 7.176 -4.145 22.016 1 97.25 148 GLU A N 1
ATOM 1221 C CA . GLU A 1 148 ? 6.008 -3.432 22.531 1 97.25 148 GLU A CA 1
ATOM 1222 C C . GLU A 1 148 ? 5.102 -2.967 21.391 1 97.25 148 GLU A C 1
ATOM 1224 O O . GLU A 1 148 ? 5.566 -2.742 20.266 1 97.25 148 GLU A O 1
ATOM 1229 N N . THR A 1 149 ? 3.877 -2.91 21.688 1 97.38 149 THR A N 1
ATOM 1230 C CA . THR A 1 149 ? 2.877 -2.27 20.828 1 97.38 149 THR A CA 1
ATOM 1231 C C . THR A 1 149 ? 2.154 -1.16 21.594 1 97.38 149 THR A C 1
ATOM 1233 O O . THR A 1 149 ? 1.437 -1.428 22.562 1 97.38 149 THR A O 1
ATOM 1236 N N . LEU A 1 150 ? 2.352 0.104 21.203 1 98.44 150 LEU A N 1
ATOM 1237 C CA . LEU A 1 150 ? 1.671 1.241 21.812 1 98.44 150 LEU A CA 1
ATOM 1238 C C . LEU A 1 150 ? 0.708 1.892 20.812 1 98.44 150 LEU A C 1
ATOM 1240 O O . LEU A 1 150 ? 0.945 1.868 19.609 1 98.44 150 LEU A O 1
ATOM 1244 N N . ASN A 1 151 ? -0.395 2.424 21.359 1 98.62 151 ASN A N 1
ATOM 1245 C CA . ASN A 1 151 ? -1.188 3.373 20.594 1 98.62 151 ASN A CA 1
ATOM 1246 C C . ASN A 1 151 ? -0.425 4.672 20.344 1 98.62 151 ASN A C 1
ATOM 1248 O O . ASN A 1 151 ? 0.526 4.984 21.062 1 98.62 151 ASN A O 1
ATOM 1252 N N . ILE A 1 152 ? -0.813 5.324 19.281 1 98.88 152 ILE A N 1
ATOM 1253 C CA . ILE A 1 152 ? -0.271 6.652 19.016 1 98.88 152 ILE A CA 1
ATOM 1254 C C . ILE A 1 152 ? -1.407 7.668 18.953 1 98.88 152 ILE A C 1
ATOM 1256 O O . ILE A 1 152 ? -2.342 7.508 18.156 1 98.88 152 ILE A O 1
ATOM 1260 N N . ILE A 1 153 ? -1.323 8.656 19.75 1 98.94 153 ILE A N 1
ATOM 1261 C CA . ILE A 1 153 ? -2.283 9.75 19.766 1 98.94 153 ILE A CA 1
ATOM 1262 C C . ILE A 1 153 ? -1.56 11.07 19.531 1 98.94 153 ILE A C 1
ATOM 1264 O O . ILE A 1 153 ? -0.748 11.5 20.344 1 98.94 153 ILE A O 1
ATOM 1268 N N . MET A 1 154 ? -1.829 11.68 18.422 1 98.94 154 MET A N 1
ATOM 1269 C CA . MET A 1 154 ? -1.224 12.969 18.094 1 98.94 154 MET A CA 1
ATOM 1270 C C . MET A 1 154 ? -2.271 14.078 18.094 1 98.94 154 MET A C 1
ATOM 1272 O O . MET A 1 154 ? -3.234 14.031 17.328 1 98.94 154 MET A O 1
ATOM 1276 N N . ILE A 1 155 ? -2.094 15.031 18.938 1 98.88 155 ILE A N 1
ATOM 1277 C CA . ILE A 1 155 ? -2.973 16.188 19.031 1 98.88 155 ILE A CA 1
ATOM 1278 C C . ILE A 1 155 ? -2.193 17.453 18.688 1 98.88 155 ILE A C 1
ATOM 1280 O O . ILE A 1 155 ? -1.298 17.859 19.422 1 98.88 155 ILE A O 1
ATOM 1284 N N . GLY A 1 156 ? -2.572 18.031 17.578 1 98.5 156 GLY A N 1
ATOM 1285 C CA . GLY A 1 156 ? -1.826 19.188 17.094 1 98.5 156 GLY A CA 1
ATOM 1286 C C . GLY A 1 156 ? -2.633 20.469 17.125 1 98.5 156 GLY A C 1
ATOM 1287 O O . GLY A 1 156 ? -3.842 20.453 16.875 1 98.5 156 GLY A O 1
ATOM 1288 N N . MET A 1 157 ? -1.983 21.578 17.453 1 98 157 MET A N 1
ATOM 1289 C CA . MET A 1 157 ? -2.506 22.922 17.281 1 98 157 MET A CA 1
ATOM 1290 C C . MET A 1 157 ? -1.713 23.688 16.234 1 98 157 MET A C 1
ATOM 1292 O O . MET A 1 157 ? -0.483 23.734 16.281 1 98 157 MET A O 1
ATOM 1296 N N . ASP A 1 158 ? -2.393 24.25 15.32 1 97.56 158 ASP A N 1
ATOM 1297 C CA . ASP A 1 158 ? -1.764 24.891 14.172 1 97.56 158 ASP A CA 1
ATOM 1298 C C . ASP A 1 158 ? -1.057 26.172 14.586 1 97.56 158 ASP A C 1
ATOM 1300 O O . ASP A 1 158 ? -1.596 26.969 15.359 1 97.56 158 ASP A O 1
ATOM 1304 N N . SER A 1 159 ? 0.169 26.375 14.109 1 97.44 159 SER A N 1
ATOM 1305 C CA . SER A 1 159 ? 0.864 27.656 14.18 1 97.44 159 SER A CA 1
ATOM 1306 C C . SER A 1 159 ? 1.056 28.109 15.625 1 97.44 159 SER A C 1
ATOM 1308 O O . SER A 1 159 ? 0.751 29.25 15.977 1 97.44 159 SER A O 1
ATOM 1310 N N . LEU A 1 160 ? 1.496 27.219 16.469 1 98.38 160 LEU A N 1
ATOM 1311 C CA . LEU A 1 160 ? 1.704 27.547 17.875 1 98.38 160 LEU A CA 1
ATOM 1312 C C . LEU A 1 160 ? 3.164 27.344 18.266 1 98.38 160 LEU A C 1
ATOM 1314 O O . LEU A 1 160 ? 3.619 26.219 18.422 1 98.38 160 LEU A O 1
ATOM 1318 N N . PRO A 1 161 ? 3.875 28.453 18.484 1 97.75 161 PRO A N 1
ATOM 1319 C CA . PRO A 1 161 ? 5.27 28.312 18.906 1 97.75 161 PRO A CA 1
ATOM 1320 C C . PRO A 1 161 ? 5.395 27.75 20.328 1 97.75 161 PRO A C 1
ATOM 1322 O O . PRO A 1 161 ? 4.504 27.938 21.156 1 97.75 161 PRO A O 1
ATOM 1325 N N . ARG A 1 162 ? 6.52 27.125 20.547 1 98 162 ARG A N 1
ATOM 1326 C CA . ARG A 1 162 ? 6.77 26.516 21.859 1 98 162 ARG A CA 1
ATOM 1327 C C . ARG A 1 162 ? 6.605 27.531 22.969 1 98 162 ARG A C 1
ATOM 1329 O O . ARG A 1 162 ? 5.945 27.266 23.984 1 98 162 ARG A O 1
ATOM 1336 N N . ASN A 1 163 ? 7.176 28.75 22.797 1 97.19 163 ASN A N 1
ATOM 1337 C CA . ASN A 1 163 ? 7.129 29.75 23.844 1 97.19 163 ASN A CA 1
ATOM 1338 C C . ASN A 1 163 ? 5.699 30.203 24.125 1 97.19 163 ASN A C 1
ATOM 1340 O O . ASN A 1 163 ? 5.352 30.5 25.266 1 97.19 163 ASN A O 1
ATOM 1344 N N . GLN A 1 164 ? 4.941 30.297 23.094 1 97.69 164 GLN A N 1
ATOM 1345 C CA . GLN A 1 164 ? 3.545 30.672 23.297 1 97.69 164 GLN A CA 1
ATOM 1346 C C . GLN A 1 164 ? 2.77 29.531 23.969 1 97.69 164 GLN A C 1
ATOM 1348 O O . GLN A 1 164 ? 1.853 29.781 24.75 1 97.69 164 GLN A O 1
ATOM 1353 N N . PHE A 1 165 ? 3.078 28.297 23.672 1 98.31 165 PHE A N 1
ATOM 1354 C CA . PHE A 1 165 ? 2.469 27.172 24.375 1 98.31 165 PHE A CA 1
ATOM 1355 C C . PHE A 1 165 ? 2.805 27.219 25.859 1 98.31 165 PHE A C 1
ATOM 1357 O O . PHE A 1 165 ? 1.936 27 26.703 1 98.31 165 PHE A O 1
ATOM 1364 N N . LEU A 1 166 ? 4.02 27.547 26.203 1 97.38 166 LEU A N 1
ATOM 1365 C CA . LEU A 1 166 ? 4.484 27.641 27.578 1 97.38 166 LEU A CA 1
ATOM 1366 C C . LEU A 1 166 ? 3.697 28.703 28.344 1 97.38 166 LEU A C 1
ATOM 1368 O O . LEU A 1 166 ? 3.285 28.469 29.484 1 97.38 166 LEU A O 1
ATOM 1372 N N . ARG A 1 167 ? 3.465 29.828 27.719 1 96.5 167 ARG A N 1
ATOM 1373 C CA . ARG A 1 167 ? 2.84 30.922 28.453 1 96.5 167 ARG A CA 1
ATOM 1374 C C . ARG A 1 167 ? 1.324 30.906 28.281 1 96.5 167 ARG A C 1
ATOM 1376 O O . ARG A 1 167 ? 0.585 31.203 29.219 1 96.5 167 ARG A O 1
ATOM 1383 N N . GLY A 1 168 ? 0.868 30.562 27.109 1 96.94 168 GLY A N 1
ATOM 1384 C CA . GLY A 1 168 ? -0.556 30.609 26.812 1 96.94 168 GLY A CA 1
ATOM 1385 C C . GLY A 1 168 ? -1.297 29.359 27.234 1 96.94 168 GLY A C 1
ATOM 1386 O O . GLY A 1 168 ? -2.482 29.406 27.562 1 96.94 168 GLY A O 1
ATOM 1387 N N . CYS A 1 169 ? -0.692 28.25 27.141 1 98.31 169 CYS A N 1
ATOM 1388 C CA . CYS A 1 169 ? -1.251 26.984 27.578 1 98.31 169 CYS A CA 1
ATOM 1389 C C . CYS A 1 169 ? -0.483 26.438 28.781 1 98.31 169 CYS A C 1
ATOM 1391 O O . CYS A 1 169 ? -0.065 25.281 28.781 1 98.31 169 CYS A O 1
ATOM 1393 N N . ASN A 1 170 ? -0.303 27.312 29.719 1 97.88 170 ASN A N 1
ATOM 1394 C CA . ASN A 1 170 ? 0.567 27 30.844 1 97.88 170 ASN A CA 1
ATOM 1395 C C . ASN A 1 170 ? -0 25.875 31.703 1 97.88 170 ASN A C 1
ATOM 1397 O O . ASN A 1 170 ? 0.753 25.094 32.281 1 97.88 170 ASN A O 1
ATOM 1401 N N . LYS A 1 171 ? -1.335 25.734 31.828 1 98.5 171 LYS A N 1
ATOM 1402 C CA . LYS A 1 171 ? -1.933 24.656 32.594 1 98.5 171 LYS A CA 1
ATOM 1403 C C . LYS A 1 171 ? -1.686 23.297 31.922 1 98.5 171 LYS A C 1
ATOM 1405 O O . LYS A 1 171 ? -1.293 22.344 32.594 1 98.5 171 LYS A O 1
ATOM 1410 N N . THR A 1 172 ? -1.9 23.281 30.672 1 98.81 172 THR A N 1
ATOM 1411 C CA . THR A 1 172 ? -1.682 22.062 29.906 1 98.81 172 THR A CA 1
ATOM 1412 C C . THR A 1 172 ? -0.209 21.656 29.938 1 98.81 172 THR A C 1
ATOM 1414 O O . THR A 1 172 ? 0.12 20.5 30.156 1 98.81 172 THR A O 1
ATOM 1417 N N . TYR A 1 173 ? 0.658 22.641 29.703 1 98.69 173 TYR A N 1
ATOM 1418 C CA . TYR A 1 173 ? 2.092 22.375 29.719 1 98.69 173 TYR A CA 1
ATOM 1419 C C . TYR A 1 173 ? 2.525 21.797 31.047 1 98.69 173 TYR A C 1
ATOM 1421 O O . TYR A 1 173 ? 3.258 20.797 31.094 1 98.69 173 TYR A O 1
ATOM 1429 N N . SER A 1 174 ? 2.084 22.438 32.125 1 98.69 174 SER A N 1
ATOM 1430 C CA . SER A 1 174 ? 2.439 21.969 33.438 1 98.69 174 SER A CA 1
ATOM 1431 C C . SER A 1 174 ? 1.965 20.547 33.688 1 98.69 174 SER A C 1
ATOM 1433 O O . SER A 1 174 ? 2.686 19.734 34.281 1 98.69 174 SER A O 1
ATOM 1435 N N . TYR A 1 175 ? 0.781 20.234 33.25 1 98.81 175 TYR A N 1
ATOM 1436 C CA . TYR A 1 175 ? 0.246 18.891 33.438 1 98.81 175 TYR A CA 1
ATOM 1437 C C . TYR A 1 175 ? 1.085 17.859 32.688 1 98.81 175 TYR A C 1
ATOM 1439 O O . TYR A 1 175 ? 1.414 16.797 33.219 1 98.81 175 TYR A O 1
ATOM 1447 N N . LEU A 1 176 ? 1.449 18.141 31.453 1 98.75 176 LEU A N 1
ATOM 1448 C CA . LEU A 1 176 ? 2.248 17.219 30.656 1 98.75 176 LEU A CA 1
ATOM 1449 C C . LEU A 1 176 ? 3.607 16.969 31.297 1 98.75 176 LEU A C 1
ATOM 1451 O O . LEU A 1 176 ? 4.043 15.82 31.406 1 98.75 176 LEU A O 1
ATOM 1455 N N . ILE A 1 177 ? 4.223 18.016 31.797 1 98.38 177 ILE A N 1
ATOM 1456 C CA . ILE A 1 177 ? 5.609 17.953 32.25 1 98.38 177 ILE A CA 1
ATOM 1457 C C . ILE A 1 177 ? 5.668 17.453 33.688 1 98.38 177 ILE A C 1
ATOM 1459 O O . ILE A 1 177 ? 6.566 16.672 34.031 1 98.38 177 ILE A O 1
ATOM 1463 N N . ASN A 1 178 ? 4.707 17.812 34.469 1 98.06 178 ASN A N 1
ATOM 1464 C CA . ASN A 1 178 ? 4.824 17.562 35.906 1 98.06 178 ASN A CA 1
ATOM 1465 C C . ASN A 1 178 ? 3.977 16.359 36.344 1 98.06 178 ASN A C 1
ATOM 1467 O O . ASN A 1 178 ? 4.266 15.719 37.344 1 98.06 178 ASN A O 1
ATOM 1471 N N . SER A 1 179 ? 2.895 16.109 35.625 1 98.12 179 SER A N 1
ATOM 1472 C CA . SER A 1 179 ? 1.98 15.055 36.062 1 98.12 179 SER A CA 1
ATOM 1473 C C . SER A 1 179 ? 2.125 13.805 35.188 1 98.12 179 SER A C 1
ATOM 1475 O O . SER A 1 179 ? 1.743 12.703 35.625 1 98.12 179 SER A O 1
ATOM 1477 N N . LEU A 1 180 ? 2.6 13.961 34.031 1 98.5 180 LEU A N 1
ATOM 1478 C CA . LEU A 1 180 ? 2.848 12.852 33.125 1 98.5 180 LEU A CA 1
ATOM 1479 C C . LEU A 1 180 ? 4.336 12.711 32.812 1 98.5 180 LEU A C 1
ATOM 1481 O O . LEU A 1 180 ? 5.145 13.523 33.281 1 98.5 180 LEU A O 1
ATOM 1485 N N . LYS A 1 181 ? 4.758 11.633 32.156 1 98.12 181 LYS A N 1
ATOM 1486 C CA . LYS A 1 181 ? 6.141 11.422 31.75 1 98.12 181 LYS A CA 1
ATOM 1487 C C . LYS A 1 181 ? 6.375 11.906 30.328 1 98.12 181 LYS A C 1
ATOM 1489 O O . LYS A 1 181 ? 6.285 11.125 29.375 1 98.12 181 LYS A O 1
ATOM 1494 N N . SER A 1 182 ? 6.719 13.195 30.281 1 98.75 182 SER A N 1
ATOM 1495 C CA . SER A 1 182 ? 6.773 13.852 28.969 1 98.75 182 SER A CA 1
ATOM 1496 C C . SER A 1 182 ? 8.172 14.391 28.688 1 98.75 182 SER A C 1
ATOM 1498 O O . SER A 1 182 ? 8.953 14.641 29.609 1 98.75 182 SER A O 1
ATOM 1500 N N . PHE A 1 183 ? 8.5 14.477 27.438 1 98.88 183 PHE A N 1
ATOM 1501 C CA . PHE A 1 183 ? 9.742 15.031 26.922 1 98.88 183 PHE A CA 1
ATOM 1502 C C . PHE A 1 183 ? 9.469 16.188 25.969 1 98.88 183 PHE A C 1
ATOM 1504 O O . PHE A 1 183 ? 8.906 15.992 24.891 1 98.88 183 PHE A O 1
ATOM 1511 N N . ASP A 1 184 ? 9.805 17.406 26.422 1 98.69 184 ASP A N 1
ATOM 1512 C CA . ASP A 1 184 ? 9.656 18.625 25.641 1 98.69 184 ASP A CA 1
ATOM 1513 C C . ASP A 1 184 ? 10.859 18.844 24.734 1 98.69 184 ASP A C 1
ATOM 1515 O O . ASP A 1 184 ? 11.969 19.109 25.203 1 98.69 184 ASP A O 1
ATOM 1519 N N . LEU A 1 185 ? 10.656 18.75 23.453 1 98.62 185 LEU A N 1
ATOM 1520 C CA . LEU A 1 185 ? 11.75 19 22.516 1 98.62 185 LEU A CA 1
ATOM 1521 C C . LEU A 1 185 ? 12.016 20.5 22.375 1 98.62 185 LEU A C 1
ATOM 1523 O O . LEU A 1 185 ? 11.461 21.141 21.484 1 98.62 185 LEU A O 1
ATOM 1527 N N . THR A 1 186 ? 12.945 21.031 23.062 1 97.19 186 THR A N 1
ATOM 1528 C CA . THR A 1 186 ? 13.109 22.469 23.234 1 97.19 186 THR A CA 1
ATOM 1529 C C . THR A 1 186 ? 13.797 23.094 22.016 1 97.19 186 THR A C 1
ATOM 1531 O O . THR A 1 186 ? 13.789 24.312 21.859 1 97.19 186 THR A O 1
ATOM 1534 N N . MET A 1 187 ? 14.414 22.297 21.172 1 96.62 187 MET A N 1
ATOM 1535 C CA . MET A 1 187 ? 15.102 22.781 19.984 1 96.62 187 MET A CA 1
ATOM 1536 C C . MET A 1 187 ? 14.539 22.141 18.719 1 96.62 187 MET A C 1
ATOM 1538 O O . MET A 1 187 ? 15.289 21.734 17.828 1 96.62 187 MET A O 1
ATOM 1542 N N . HIS A 1 188 ? 13.258 21.984 18.719 1 97.94 188 HIS A N 1
ATOM 1543 C CA . HIS A 1 188 ? 12.562 21.422 17.578 1 97.94 188 HIS A CA 1
ATOM 1544 C C . HIS A 1 188 ? 12.289 22.484 16.516 1 97.94 188 HIS A C 1
ATOM 1546 O O . HIS A 1 188 ? 11.828 23.578 16.844 1 97.94 188 HIS A O 1
ATOM 1552 N N . SER A 1 189 ? 12.562 22.156 15.266 1 97.38 189 SER A N 1
ATOM 1553 C CA . SER A 1 189 ? 12.43 23.125 14.188 1 97.38 189 SER A CA 1
ATOM 1554 C C . SER A 1 189 ? 11.391 22.688 13.164 1 97.38 189 SER A C 1
ATOM 1556 O O . SER A 1 189 ? 11.266 21.484 12.883 1 97.38 189 SER A O 1
ATOM 1558 N N . GLN A 1 190 ? 10.695 23.672 12.664 1 98.12 190 GLN A N 1
ATOM 1559 C CA . GLN A 1 190 ? 9.852 23.422 11.508 1 98.12 190 GLN A CA 1
ATOM 1560 C C . GLN A 1 190 ? 10.68 23.297 10.234 1 98.12 190 GLN A C 1
ATOM 1562 O O . GLN A 1 190 ? 11.883 23.594 10.242 1 98.12 190 GLN A O 1
ATOM 1567 N N . LEU A 1 191 ? 10.016 22.891 9.172 1 97.69 191 LEU A N 1
ATOM 1568 C CA . LEU A 1 191 ? 10.719 22.625 7.926 1 97.69 191 LEU A CA 1
ATOM 1569 C C . LEU A 1 191 ? 10.141 23.453 6.785 1 97.69 191 LEU A C 1
ATOM 1571 O O . LEU A 1 191 ? 10.672 23.438 5.672 1 97.69 191 LEU A O 1
ATOM 1575 N N . GLY A 1 192 ? 9.078 24.109 7.066 1 95.38 192 GLY A N 1
ATOM 1576 C CA . GLY A 1 192 ? 8.398 24.953 6.094 1 95.38 192 GLY A CA 1
ATOM 1577 C C . GLY A 1 192 ? 7.555 26.031 6.73 1 95.38 192 GLY A C 1
ATOM 1578 O O . GLY A 1 192 ? 7.418 26.094 7.953 1 95.38 192 GLY A O 1
ATOM 1579 N N . GLU A 1 193 ? 6.992 26.844 5.848 1 92 193 GLU A N 1
ATOM 1580 C CA . GLU A 1 193 ? 6.324 28.047 6.324 1 92 193 GLU A CA 1
ATOM 1581 C C . GLU A 1 193 ? 4.945 27.734 6.898 1 92 193 GLU A C 1
ATOM 1583 O O . GLU A 1 193 ? 4.539 28.312 7.91 1 92 193 GLU A O 1
ATOM 1588 N N . ASN A 1 194 ? 4.25 26.922 6.145 1 93.69 194 ASN A N 1
ATOM 1589 C CA . ASN A 1 194 ? 2.881 26.609 6.539 1 93.69 194 ASN A CA 1
ATOM 1590 C C . ASN A 1 194 ? 2.701 25.109 6.777 1 93.69 194 ASN A C 1
ATOM 1592 O O . ASN A 1 194 ? 3.682 24.375 6.879 1 93.69 194 ASN A O 1
ATOM 1596 N N . THR A 1 195 ? 1.51 24.672 6.93 1 97.19 195 THR A N 1
ATOM 1597 C CA . THR A 1 195 ? 1.207 23.344 7.422 1 97.19 195 THR A CA 1
ATOM 1598 C C . THR A 1 195 ? 1.621 22.281 6.402 1 97.19 195 THR A C 1
ATOM 1600 O O . THR A 1 195 ? 2.201 21.25 6.766 1 97.19 195 THR A O 1
ATOM 1603 N N . PHE A 1 196 ? 1.396 22.453 5.137 1 96.94 196 PHE A N 1
ATOM 1604 C CA . PHE A 1 196 ? 1.605 21.438 4.117 1 96.94 196 PHE A CA 1
ATOM 1605 C C . PHE A 1 196 ? 3.072 21.031 4.059 1 96.94 196 PHE A C 1
ATOM 1607 O O . PHE A 1 196 ? 3.395 19.844 4.184 1 96.94 196 PHE A O 1
ATOM 1614 N N . PRO A 1 197 ? 4.059 21.938 3.947 1 97.25 197 PRO A N 1
ATOM 1615 C CA . PRO A 1 197 ? 5.469 21.547 3.898 1 97.25 197 PRO A CA 1
ATOM 1616 C C . PRO A 1 197 ? 5.957 20.938 5.207 1 97.25 197 PRO A C 1
ATOM 1618 O O . PRO A 1 197 ? 7.051 20.359 5.258 1 97.25 197 PRO A O 1
ATOM 1621 N N . ASN A 1 198 ? 5.223 21.094 6.262 1 98.5 198 ASN A N 1
ATOM 1622 C CA . ASN A 1 198 ? 5.613 20.484 7.527 1 98.5 198 ASN A CA 1
ATOM 1623 C C . ASN A 1 198 ? 4.934 19.125 7.734 1 98.5 198 ASN A C 1
ATOM 1625 O O . ASN A 1 198 ? 5.488 18.234 8.391 1 98.5 198 ASN A O 1
ATOM 1629 N N . PHE A 1 199 ? 3.689 18.922 7.145 1 98.5 199 PHE A N 1
ATOM 1630 C CA . PHE A 1 199 ? 2.996 17.641 7.199 1 98.5 199 PHE A CA 1
ATOM 1631 C C . PHE A 1 199 ? 3.709 16.609 6.348 1 98.5 199 PHE A C 1
ATOM 1633 O O . PHE A 1 199 ? 3.721 15.422 6.684 1 98.5 199 PHE A O 1
ATOM 1640 N N . LEU A 1 200 ? 4.301 17.062 5.223 1 98.06 200 LEU A N 1
ATOM 1641 C CA . LEU A 1 200 ? 4.98 16.141 4.324 1 98.06 200 LEU A CA 1
ATOM 1642 C C . LEU A 1 200 ? 6.113 15.414 5.047 1 98.06 200 LEU A C 1
ATOM 1644 O O . LEU A 1 200 ? 6.148 14.18 5.07 1 98.06 200 LEU A O 1
ATOM 1648 N N . PRO A 1 201 ? 7 16.094 5.75 1 98.44 201 PRO A N 1
ATOM 1649 C CA . PRO A 1 201 ? 8.031 15.375 6.5 1 98.44 201 PRO A CA 1
ATOM 1650 C C . PRO A 1 201 ? 7.473 14.586 7.684 1 98.44 201 PRO A C 1
ATOM 1652 O O . PRO A 1 201 ? 7.957 13.5 7.992 1 98.44 201 PRO A O 1
ATOM 1655 N N . LEU A 1 202 ? 6.5 15.086 8.32 1 98.69 202 LEU A N 1
ATOM 1656 C CA . LEU A 1 202 ? 5.961 14.461 9.531 1 98.69 202 LEU A CA 1
ATOM 1657 C C . LEU A 1 202 ? 5.203 13.18 9.188 1 98.69 202 LEU A C 1
ATOM 1659 O O . LEU A 1 202 ? 5.352 12.172 9.875 1 98.69 202 LEU A O 1
ATOM 1663 N N . PHE A 1 203 ? 4.383 13.234 8.125 1 98.5 203 PHE A N 1
ATOM 1664 C CA . PHE A 1 203 ? 3.494 12.109 7.855 1 98.5 203 PHE A CA 1
ATOM 1665 C C . PHE A 1 203 ? 3.941 11.352 6.613 1 98.5 203 PHE A C 1
ATOM 1667 O O . PHE A 1 203 ? 3.502 10.219 6.371 1 98.5 203 PHE A O 1
ATOM 1674 N N . GLY A 1 204 ? 4.805 11.898 5.797 1 96.88 204 GLY A N 1
ATOM 1675 C CA . GLY A 1 204 ? 5.227 11.234 4.574 1 96.88 204 GLY A CA 1
ATOM 1676 C C . GLY A 1 204 ? 6.711 10.93 4.543 1 96.88 204 GLY A C 1
ATOM 1677 O O . GLY A 1 204 ? 7.176 10.164 3.693 1 96.88 204 GLY A O 1
ATOM 1678 N N . GLY A 1 205 ? 7.496 11.625 5.395 1 97.06 205 GLY A N 1
ATOM 1679 C CA . GLY A 1 205 ? 8.938 11.406 5.441 1 97.06 205 GLY A CA 1
ATOM 1680 C C . GLY A 1 205 ? 9.672 12.031 4.27 1 97.06 205 GLY A C 1
ATOM 1681 O O . GLY A 1 205 ? 10.789 11.633 3.947 1 97.06 205 GLY A O 1
ATOM 1682 N N . THR A 1 206 ? 9.031 12.938 3.605 1 96.38 206 THR A N 1
ATOM 1683 C CA . THR A 1 206 ? 9.625 13.602 2.447 1 96.38 206 THR A CA 1
ATOM 1684 C C . THR A 1 206 ? 9.445 15.117 2.545 1 96.38 206 THR A C 1
ATOM 1686 O O . THR A 1 206 ? 8.484 15.594 3.148 1 96.38 206 THR A O 1
ATOM 1689 N N . SER A 1 207 ? 10.383 15.859 1.986 1 96.5 207 SER A N 1
ATOM 1690 C CA . SER A 1 207 ? 10.297 17.312 2.033 1 96.5 207 SER A CA 1
ATOM 1691 C C . SER A 1 207 ? 9.398 17.859 0.932 1 96.5 207 SER A C 1
ATOM 1693 O O . SER A 1 207 ? 9.055 17.141 -0.01 1 96.5 207 SER A O 1
ATOM 1695 N N . TYR A 1 208 ? 9.008 19.078 1.09 1 95.56 208 TYR A N 1
ATOM 1696 C CA . TYR A 1 208 ? 8.227 19.781 0.079 1 95.56 208 TYR A CA 1
ATOM 1697 C C . TYR A 1 208 ? 8.945 19.781 -1.264 1 95.56 208 TYR A C 1
ATOM 1699 O O . TYR A 1 208 ? 8.344 19.469 -2.299 1 95.56 208 TYR A O 1
ATOM 1707 N N . ASP A 1 209 ? 10.242 20.094 -1.289 1 94.06 209 ASP A N 1
ATOM 1708 C CA . ASP A 1 209 ? 11.023 20.172 -2.518 1 94.06 209 ASP A CA 1
ATOM 1709 C C . ASP A 1 209 ? 11.078 18.828 -3.229 1 94.06 209 ASP A C 1
ATOM 1711 O O . ASP A 1 209 ? 11.031 18.766 -4.461 1 94.06 209 ASP A O 1
ATOM 1715 N N . GLU A 1 210 ? 11.156 17.828 -2.484 1 94.5 210 GLU A N 1
ATOM 1716 C CA . GLU A 1 210 ? 11.211 16.484 -3.061 1 94.5 210 GLU A CA 1
ATOM 1717 C C . GLU A 1 210 ? 9.891 16.125 -3.746 1 94.5 210 GLU A C 1
ATOM 1719 O O . GLU A 1 210 ? 9.891 15.547 -4.832 1 94.5 210 GLU A O 1
ATOM 1724 N N . ILE A 1 211 ? 8.781 16.469 -3.129 1 96.12 211 ILE A N 1
ATOM 1725 C CA . ILE A 1 211 ? 7.457 16.141 -3.646 1 96.12 211 ILE A CA 1
ATOM 1726 C C . ILE A 1 211 ? 7.18 16.938 -4.914 1 96.12 211 ILE A C 1
ATOM 1728 O O . ILE A 1 211 ? 6.609 16.422 -5.875 1 96.12 211 ILE A O 1
ATOM 1732 N N . MET A 1 212 ? 7.609 18.172 -4.941 1 94.81 212 MET A N 1
ATOM 1733 C CA . MET A 1 212 ? 7.285 19.078 -6.035 1 94.81 212 MET A CA 1
ATOM 1734 C C . MET A 1 212 ? 8.023 18.688 -7.309 1 94.81 212 MET A C 1
ATOM 1736 O O . MET A 1 212 ? 7.703 19.172 -8.398 1 94.81 212 MET A O 1
ATOM 1740 N N . LYS A 1 213 ? 8.938 17.797 -7.227 1 95.5 213 LYS A N 1
ATOM 1741 C CA . LYS A 1 213 ? 9.672 17.328 -8.406 1 95.5 213 LYS A CA 1
ATOM 1742 C C . LYS A 1 213 ? 8.805 16.406 -9.266 1 95.5 213 LYS A C 1
ATOM 1744 O O . LYS A 1 213 ? 9.078 16.219 -10.453 1 95.5 213 LYS A O 1
ATOM 1749 N N . TRP A 1 214 ? 7.777 15.836 -8.609 1 96.12 214 TRP A N 1
ATOM 1750 C CA . TRP A 1 214 ? 7.016 14.875 -9.398 1 96.12 214 TRP A CA 1
ATOM 1751 C C . TRP A 1 214 ? 5.516 15.086 -9.211 1 96.12 214 TRP A C 1
ATOM 1753 O O . TRP A 1 214 ? 4.703 14.484 -9.922 1 96.12 214 TRP A O 1
ATOM 1763 N N . TRP A 1 215 ? 5.078 15.883 -8.344 1 96.31 215 TRP A N 1
ATOM 1764 C CA . TRP A 1 215 ? 3.676 16.188 -8.078 1 96.31 215 TRP A CA 1
ATOM 1765 C C . TRP A 1 215 ? 3.408 17.688 -8.211 1 96.31 215 TRP A C 1
ATOM 1767 O O . TRP A 1 215 ? 4.309 18.5 -8.016 1 96.31 215 TRP A O 1
ATOM 1777 N N . SER A 1 216 ? 2.178 18.078 -8.477 1 94.31 216 SER A N 1
ATOM 1778 C CA . SER A 1 216 ? 1.71 19.469 -8.461 1 94.31 216 SER A CA 1
ATOM 1779 C C . SER A 1 216 ? 0.305 19.562 -7.875 1 94.31 216 SER A C 1
ATOM 1781 O O . SER A 1 216 ? -0.38 18.547 -7.715 1 94.31 216 SER A O 1
ATOM 1783 N N . ASP A 1 217 ? -0.113 20.75 -7.629 1 92.31 217 ASP A N 1
ATOM 1784 C CA . ASP A 1 217 ? -1.403 21 -6.992 1 92.31 217 ASP A CA 1
ATOM 1785 C C . ASP A 1 217 ? -2.555 20.625 -7.922 1 92.31 217 ASP A C 1
ATOM 1787 O O . ASP A 1 217 ? -3.703 20.516 -7.484 1 92.31 217 ASP A O 1
ATOM 1791 N N . GLU A 1 218 ? -2.307 20.297 -9.125 1 92 218 GLU A N 1
ATOM 1792 C CA . GLU A 1 218 ? -3.33 19.875 -10.086 1 92 218 GLU A CA 1
ATOM 1793 C C . GLU A 1 218 ? -3.596 18.375 -10 1 92 218 GLU A C 1
ATOM 1795 O O . GLU A 1 218 ? -4.508 17.875 -10.648 1 92 218 GLU A O 1
ATOM 1800 N N . ASN A 1 219 ? -2.797 17.703 -9.195 1 93.69 219 ASN A N 1
ATOM 1801 C CA . ASN A 1 219 ? -2.92 16.25 -9.078 1 93.69 219 ASN A CA 1
ATOM 1802 C C . ASN A 1 219 ? -3.5 15.852 -7.727 1 93.69 219 ASN A C 1
ATOM 1804 O O . ASN A 1 219 ? -3.369 16.578 -6.746 1 93.69 219 ASN A O 1
ATOM 1808 N N . TYR A 1 220 ? -4.172 14.703 -7.723 1 94.69 220 TYR A N 1
ATOM 1809 C CA . TYR A 1 220 ? -4.57 14.094 -6.457 1 94.69 220 TYR A CA 1
ATOM 1810 C C . TYR A 1 220 ? -3.354 13.594 -5.688 1 94.69 220 TYR A C 1
ATOM 1812 O O . TYR A 1 220 ? -2.285 13.391 -6.266 1 94.69 220 TYR A O 1
ATOM 1820 N N . MET A 1 221 ? -3.514 13.414 -4.398 1 96.19 221 MET A N 1
ATOM 1821 C CA . MET A 1 221 ? -2.385 13.078 -3.539 1 96.19 221 MET A CA 1
ATOM 1822 C C . MET A 1 221 ? -2.43 11.602 -3.137 1 96.19 221 MET A C 1
ATOM 1824 O O . MET A 1 221 ? -1.786 11.203 -2.168 1 96.19 221 MET A O 1
ATOM 1828 N N . ASP A 1 222 ? -3.162 10.758 -3.904 1 94.25 222 ASP A N 1
ATOM 1829 C CA . ASP A 1 222 ? -3.309 9.336 -3.588 1 94.25 222 ASP A CA 1
ATOM 1830 C C . ASP A 1 222 ? -1.966 8.617 -3.67 1 94.25 222 ASP A C 1
ATOM 1832 O O . ASP A 1 222 ? -1.797 7.543 -3.092 1 94.25 222 ASP A O 1
ATOM 1836 N N . THR A 1 223 ? -0.982 9.164 -4.316 1 94.75 223 THR A N 1
ATOM 1837 C CA . THR A 1 223 ? 0.32 8.539 -4.516 1 94.75 223 THR A CA 1
ATOM 1838 C C . THR A 1 223 ? 1.258 8.859 -3.355 1 94.75 223 THR A C 1
ATOM 1840 O O . THR A 1 223 ? 2.377 8.344 -3.295 1 94.75 223 THR A O 1
ATOM 1843 N N . PHE A 1 224 ? 0.796 9.688 -2.383 1 95.88 224 PHE A N 1
ATOM 1844 C CA . PHE A 1 224 ? 1.622 10.016 -1.227 1 95.88 224 PHE A CA 1
ATOM 1845 C C . PHE A 1 224 ? 1.748 8.82 -0.294 1 95.88 224 PHE A C 1
ATOM 1847 O O . PHE A 1 224 ? 0.771 8.102 -0.056 1 95.88 224 PHE A O 1
ATOM 1854 N N . ASP A 1 225 ? 2.941 8.508 0.147 1 92.94 225 ASP A N 1
ATOM 1855 C CA . ASP A 1 225 ? 3.172 7.438 1.116 1 92.94 225 ASP A CA 1
ATOM 1856 C C . ASP A 1 225 ? 2.998 7.945 2.545 1 92.94 225 ASP A C 1
ATOM 1858 O O . ASP A 1 225 ? 3.947 7.945 3.332 1 92.94 225 ASP A O 1
ATOM 1862 N N . LEU A 1 226 ? 1.754 8.203 2.852 1 97.44 226 LEU A N 1
ATOM 1863 C CA . LEU A 1 226 ? 1.504 8.711 4.195 1 97.44 226 LEU A CA 1
ATOM 1864 C C . LEU A 1 226 ? 1.566 7.59 5.223 1 97.44 226 LEU A C 1
ATOM 1866 O O . LEU A 1 226 ? 1.173 6.457 4.934 1 97.44 226 LEU A O 1
ATOM 1870 N N . ILE A 1 227 ? 1.952 7.871 6.379 1 98.06 227 ILE A N 1
ATOM 1871 C CA . ILE A 1 227 ? 2.281 6.898 7.414 1 98.06 227 ILE A CA 1
ATOM 1872 C C . ILE A 1 227 ? 1.023 6.141 7.828 1 98.06 227 ILE A C 1
ATOM 1874 O O . ILE A 1 227 ? 1.107 5.07 8.438 1 98.06 227 ILE A O 1
ATOM 1878 N N . PHE A 1 228 ? -0.208 6.625 7.551 1 98.19 228 PHE A N 1
ATOM 1879 C CA . PHE A 1 228 ? -1.46 5.977 7.922 1 98.19 228 PHE A CA 1
ATOM 1880 C C . PHE A 1 228 ? -1.553 4.586 7.305 1 98.19 228 PHE A C 1
ATOM 1882 O O . PHE A 1 228 ? -1.924 3.623 7.98 1 98.19 228 PHE A O 1
ATOM 1889 N N . SER A 1 229 ? -1.179 4.504 6.043 1 95.94 229 SER A N 1
ATOM 1890 C CA . SER A 1 229 ? -1.204 3.207 5.375 1 95.94 229 SER A CA 1
ATOM 1891 C C . SER A 1 229 ? -0.205 2.24 6.004 1 95.94 229 SER A C 1
ATOM 1893 O O . SER A 1 229 ? -0.47 1.041 6.098 1 95.94 229 SER A O 1
ATOM 1895 N N . THR A 1 230 ? 0.933 2.711 6.387 1 97 230 THR A N 1
ATOM 1896 C CA . THR A 1 230 ? 1.954 1.896 7.039 1 97 230 THR A CA 1
ATOM 1897 C C . THR A 1 230 ? 1.434 1.326 8.359 1 97 230 THR A C 1
ATOM 1899 O O . THR A 1 230 ? 1.644 0.15 8.656 1 97 230 THR A O 1
ATOM 1902 N N . PHE A 1 231 ? 0.76 2.148 9.102 1 97.94 231 PHE A N 1
ATOM 1903 C CA . PHE A 1 231 ? 0.198 1.7 10.367 1 97.94 231 PHE A CA 1
ATOM 1904 C C . PHE A 1 231 ? -0.926 0.698 10.141 1 97.94 231 PHE A C 1
ATOM 1906 O O . PHE A 1 231 ? -1.054 -0.28 10.875 1 97.94 231 PHE A O 1
ATOM 1913 N N . GLU A 1 232 ? -1.745 0.927 9.141 1 96.31 232 GLU A N 1
ATOM 1914 C CA . GLU A 1 232 ? -2.814 -0.014 8.82 1 96.31 232 GLU A CA 1
ATOM 1915 C C . GLU A 1 232 ? -2.25 -1.377 8.43 1 96.31 232 GLU A C 1
ATOM 1917 O O . GLU A 1 232 ? -2.756 -2.412 8.867 1 96.31 232 GLU A O 1
ATOM 1922 N N . LYS A 1 233 ? -1.166 -1.384 7.688 1 95.12 233 LYS A N 1
ATOM 1923 C CA . LYS A 1 233 ? -0.519 -2.627 7.277 1 95.12 233 LYS A CA 1
ATOM 1924 C C . LYS A 1 233 ? 0.164 -3.307 8.461 1 95.12 233 LYS A C 1
ATOM 1926 O O . LYS A 1 233 ? 0.621 -4.445 8.352 1 95.12 233 LYS A O 1
ATOM 1931 N N . ALA A 1 234 ? 0.234 -2.623 9.562 1 96.56 234 ALA A N 1
ATOM 1932 C CA . ALA A 1 234 ? 0.801 -3.18 10.789 1 96.56 234 ALA A CA 1
ATOM 1933 C C . ALA A 1 234 ? -0.298 -3.564 11.773 1 96.56 234 ALA A C 1
ATOM 1935 O O . ALA A 1 234 ? -0.015 -3.932 12.914 1 96.56 234 ALA A O 1
ATOM 1936 N N . GLY A 1 235 ? -1.568 -3.391 11.375 1 96.12 235 GLY A N 1
ATOM 1937 C CA . GLY A 1 235 ? -2.682 -3.889 12.164 1 96.12 235 GLY A CA 1
ATOM 1938 C C . GLY A 1 235 ? -3.373 -2.803 12.969 1 96.12 235 GLY A C 1
ATOM 1939 O O . GLY A 1 235 ? -4.164 -3.098 13.867 1 96.12 235 GLY A O 1
ATOM 1940 N N . TYR A 1 236 ? -3.115 -1.52 12.656 1 97.19 236 TYR A N 1
ATOM 1941 C CA . TYR A 1 236 ? -3.689 -0.414 13.414 1 97.19 236 TYR A CA 1
ATOM 1942 C C . TYR A 1 236 ? -4.977 0.082 12.766 1 97.19 236 TYR A C 1
ATOM 1944 O O . TYR A 1 236 ? -5.094 0.096 11.539 1 97.19 236 TYR A O 1
ATOM 1952 N N . GLN A 1 237 ? -5.914 0.515 13.648 1 96.44 237 GLN A N 1
ATOM 1953 C CA . GLN A 1 237 ? -6.984 1.4 13.203 1 96.44 237 GLN A CA 1
ATOM 1954 C C . GLN A 1 237 ? -6.512 2.85 13.141 1 96.44 237 GLN A C 1
ATOM 1956 O O . GLN A 1 237 ? -5.766 3.303 14.008 1 96.44 237 GLN A O 1
ATOM 1961 N N . THR A 1 238 ? -6.887 3.557 12.07 1 97.56 238 THR A N 1
ATOM 1962 C CA . THR A 1 238 ? -6.344 4.902 11.898 1 97.56 238 THR A CA 1
ATOM 1963 C C . THR A 1 238 ? -7.469 5.934 11.859 1 97.56 238 THR A C 1
ATOM 1965 O O . THR A 1 238 ? -8.539 5.672 11.312 1 97.56 238 THR A O 1
ATOM 1968 N N . LEU A 1 239 ? -7.215 7.082 12.461 1 98.25 239 LEU A N 1
ATOM 1969 C CA . LEU A 1 239 ? -8.141 8.211 12.461 1 98.25 239 LEU A CA 1
ATOM 1970 C C . LEU A 1 239 ? -7.406 9.516 12.164 1 98.25 239 LEU A C 1
ATOM 1972 O O . LEU A 1 239 ? -6.332 9.766 12.711 1 98.25 239 LEU A O 1
ATOM 1976 N N . TYR A 1 240 ? -7.922 10.234 11.258 1 98.5 240 TYR A N 1
ATOM 1977 C CA . TYR A 1 240 ? -7.512 11.617 11.031 1 98.5 240 TYR A CA 1
ATOM 1978 C C . TYR A 1 240 ? -8.695 12.57 11.148 1 98.5 240 TYR A C 1
ATOM 1980 O O . TYR A 1 240 ? -9.727 12.367 10.492 1 98.5 240 TYR A O 1
ATOM 1988 N N . THR A 1 241 ? -8.617 13.586 11.969 1 98.25 241 THR A N 1
ATOM 1989 C CA . THR A 1 241 ? -9.656 14.602 12.094 1 98.25 241 THR A CA 1
ATOM 1990 C C . THR A 1 241 ? -9.039 15.992 12.156 1 98.25 241 THR A C 1
ATOM 1992 O O . THR A 1 241 ? -7.945 16.172 12.688 1 98.25 241 THR A O 1
ATOM 1995 N N . GLU A 1 242 ? -9.688 16.906 11.555 1 97.38 242 GLU A N 1
ATOM 1996 C CA . GLU A 1 242 ? -9.234 18.281 11.562 1 97.38 242 GLU A CA 1
ATOM 1997 C C . GLU A 1 242 ? -10.406 19.25 11.477 1 97.38 242 GLU A C 1
ATOM 1999 O O . GLU A 1 242 ? -11.453 18.922 10.906 1 97.38 242 GLU A O 1
ATOM 2004 N N . ASP A 1 243 ? -10.258 20.375 12.047 1 96.19 243 ASP A N 1
ATOM 2005 C CA . ASP A 1 243 ? -11.219 21.453 11.844 1 96.19 243 ASP A CA 1
ATOM 2006 C C . ASP A 1 243 ? -10.828 22.312 10.633 1 96.19 243 ASP A C 1
ATOM 2008 O O . ASP A 1 243 ? -9.805 22.062 9.992 1 96.19 243 ASP A O 1
ATOM 2012 N N . TRP A 1 244 ? -11.617 23.094 10.148 1 94.25 244 TRP A N 1
ATOM 2013 C CA . TRP A 1 244 ? -11.391 24 9.023 1 94.25 244 TRP A CA 1
ATOM 2014 C C . TRP A 1 244 ? -10.938 23.234 7.785 1 94.25 244 TRP A C 1
ATOM 2016 O O . TRP A 1 244 ? -9.867 23.5 7.234 1 94.25 244 TRP A O 1
ATOM 2026 N N . PRO A 1 245 ? -11.82 22.375 7.277 1 94.81 245 PRO A N 1
ATOM 2027 C CA . PRO A 1 245 ? -11.43 21.406 6.25 1 94.81 245 PRO A CA 1
ATOM 2028 C C . PRO A 1 245 ? -10.984 22.078 4.953 1 94.81 245 PRO A C 1
ATOM 2030 O O . PRO A 1 245 ? -10.156 21.516 4.223 1 94.81 245 PRO A O 1
ATOM 2033 N N . ARG A 1 246 ? -11.406 23.266 4.617 1 91.81 246 ARG A N 1
ATOM 2034 C CA . ARG A 1 246 ? -11.148 23.875 3.32 1 91.81 246 ARG A CA 1
ATOM 2035 C C . ARG A 1 246 ? -9.742 24.469 3.271 1 91.81 246 ARG A C 1
ATOM 2037 O O . ARG A 1 246 ? -9.164 24.609 2.193 1 91.81 246 ARG A O 1
ATOM 2044 N N . ILE A 1 247 ? -9.164 24.797 4.395 1 92.5 247 ILE A N 1
ATOM 2045 C CA . ILE A 1 247 ? -7.82 25.359 4.379 1 92.5 247 ILE A CA 1
ATOM 2046 C C . ILE A 1 247 ? -6.836 24.375 5 1 92.5 247 ILE A C 1
ATOM 2048 O O . ILE A 1 247 ? -5.727 24.75 5.383 1 92.5 247 ILE A O 1
ATOM 2052 N N . GLY A 1 248 ? -7.293 23.125 5.148 1 93.19 248 GLY A N 1
ATOM 2053 C CA . GLY A 1 248 ? -6.402 22.078 5.656 1 93.19 248 GLY A CA 1
ATOM 2054 C C . GLY A 1 248 ? -5.195 21.859 4.77 1 93.19 248 GLY A C 1
ATOM 2055 O O . GLY A 1 248 ? -5.215 22.172 3.582 1 93.19 248 GLY A O 1
ATOM 2056 N N . ALA A 1 249 ? -4.195 21.266 5.379 1 92.31 249 ALA A N 1
ATOM 2057 C CA . ALA A 1 249 ? -2.893 21.109 4.734 1 92.31 249 ALA A CA 1
ATOM 2058 C C . ALA A 1 249 ? -3.018 20.359 3.412 1 92.31 249 ALA A C 1
ATOM 2060 O O . ALA A 1 249 ? -2.375 20.734 2.424 1 92.31 249 ALA A O 1
ATOM 2061 N N . PHE A 1 250 ? -3.885 19.375 3.346 1 96.19 250 PHE A N 1
ATOM 2062 C CA . PHE A 1 250 ? -3.951 18.516 2.162 1 96.19 250 PHE A CA 1
ATOM 2063 C C . PHE A 1 250 ? -5.023 19.016 1.2 1 96.19 250 PHE A C 1
ATOM 2065 O O . PHE A 1 250 ? -5.277 18.391 0.169 1 96.19 250 PHE A O 1
ATOM 2072 N N . HIS A 1 251 ? -5.637 20.266 1.503 1 95.25 251 HIS A N 1
ATOM 2073 C CA . HIS A 1 251 ? -6.812 20.578 0.701 1 95.25 251 HIS A CA 1
ATOM 2074 C C . HIS A 1 251 ? -6.816 22.047 0.276 1 95.25 251 HIS A C 1
ATOM 2076 O O . HIS A 1 251 ? -7.523 22.422 -0.658 1 95.25 251 HIS A O 1
ATOM 2082 N N . TYR A 1 252 ? -6.074 22.938 0.984 1 94.75 252 TYR A N 1
ATOM 2083 C CA . TYR A 1 252 ? -6.051 24.359 0.626 1 94.75 252 TYR A CA 1
ATOM 2084 C C . TYR A 1 252 ? -5.535 24.547 -0.796 1 94.75 252 TYR A C 1
ATOM 2086 O O . TYR A 1 252 ? -4.332 24.453 -1.045 1 94.75 252 TYR A O 1
ATOM 2094 N N . LEU A 1 253 ? -6.438 24.828 -1.731 1 93.44 253 LEU A N 1
ATOM 2095 C CA . LEU A 1 253 ? -6.18 25.047 -3.15 1 93.44 253 LEU A CA 1
ATOM 2096 C C . LEU A 1 253 ? -5.535 23.812 -3.779 1 93.44 253 LEU A C 1
ATOM 2098 O O . LEU A 1 253 ? -4.609 23.938 -4.582 1 93.44 253 LEU A O 1
ATOM 2102 N N . LYS A 1 254 ? -5.949 22.641 -3.357 1 95.31 254 LYS A N 1
ATOM 2103 C CA . LYS A 1 254 ? -5.484 21.344 -3.859 1 95.31 254 LYS A CA 1
ATOM 2104 C C . LYS A 1 254 ? -6.656 20.406 -4.125 1 95.31 254 LYS A C 1
ATOM 2106 O O . LYS A 1 254 ? -7.766 20.625 -3.639 1 95.31 254 LYS A O 1
ATOM 2111 N N . LYS A 1 255 ? -6.422 19.297 -4.871 1 93.69 255 LYS A N 1
ATOM 2112 C CA . LYS A 1 255 ? -7.477 18.375 -5.25 1 93.69 255 LYS A CA 1
ATOM 2113 C C . LYS A 1 255 ? -7.793 17.406 -4.109 1 93.69 255 LYS A C 1
ATOM 2115 O O . LYS A 1 255 ? -8.883 16.828 -4.059 1 93.69 255 LYS A O 1
ATOM 2120 N N . GLY A 1 256 ? -6.871 17.281 -3.246 1 95.81 256 GLY A N 1
ATOM 2121 C CA . GLY A 1 256 ? -7.07 16.344 -2.154 1 95.81 256 GLY A CA 1
ATOM 2122 C C . GLY A 1 256 ? -6.859 14.906 -2.562 1 95.81 256 GLY A C 1
ATOM 2123 O O . GLY A 1 256 ? -5.852 14.578 -3.195 1 95.81 256 GLY A O 1
ATOM 2124 N N . PHE A 1 257 ? -7.773 13.984 -2.152 1 96.06 257 PHE A N 1
ATOM 2125 C CA . PHE A 1 257 ? -7.617 12.547 -2.346 1 96.06 257 PHE A CA 1
ATOM 2126 C C . PHE A 1 257 ? -8.852 11.953 -3.01 1 96.06 257 PHE A C 1
ATOM 2128 O O . PHE A 1 257 ? -9.984 12.344 -2.701 1 96.06 257 PHE A O 1
ATOM 2135 N N . ARG A 1 258 ? -8.625 10.992 -3.896 1 93.12 258 ARG A N 1
ATOM 2136 C CA . ARG A 1 258 ? -9.734 10.219 -4.434 1 93.12 258 ARG A CA 1
ATOM 2137 C C . ARG A 1 258 ? -10.281 9.25 -3.391 1 93.12 258 ARG A C 1
ATOM 2139 O O . ARG A 1 258 ? -11.492 9 -3.346 1 93.12 258 ARG A O 1
ATOM 2146 N N . ARG A 1 259 ? -9.344 8.758 -2.619 1 91.75 259 ARG A N 1
ATOM 2147 C CA . ARG A 1 259 ? -9.688 7.863 -1.516 1 91.75 259 ARG A CA 1
ATOM 2148 C C . ARG A 1 259 ? -9.164 8.406 -0.19 1 91.75 259 ARG A C 1
ATOM 2150 O O . ARG A 1 259 ? -8.102 9.031 -0.145 1 91.75 259 ARG A O 1
ATOM 2157 N N . PRO A 1 260 ? -9.891 8.078 0.892 1 93.56 260 PRO A N 1
ATOM 2158 C CA . PRO A 1 260 ? -9.391 8.578 2.174 1 93.56 260 PRO A CA 1
ATOM 2159 C C . PRO A 1 260 ? -8.047 7.961 2.564 1 93.56 260 PRO A C 1
ATOM 2161 O O . PRO A 1 260 ? -7.828 6.77 2.35 1 93.56 260 PRO A O 1
ATOM 2164 N N . PHE A 1 261 ? -7.156 8.695 3.127 1 95.56 261 PHE A N 1
ATOM 2165 C CA . PHE A 1 261 ? -5.832 8.203 3.471 1 95.56 261 PHE A CA 1
ATOM 2166 C C . PHE A 1 261 ? -5.828 7.586 4.863 1 95.56 261 PHE A C 1
ATOM 2168 O O . PHE A 1 261 ? -4.859 6.934 5.258 1 95.56 261 PHE A O 1
ATOM 2175 N N . ALA A 1 262 ? -6.883 7.773 5.656 1 96.62 262 ALA A N 1
ATOM 2176 C CA . ALA A 1 262 ? -7.113 7.102 6.934 1 96.62 262 ALA A CA 1
ATOM 2177 C C . ALA A 1 262 ? -8.461 6.379 6.938 1 96.62 262 ALA A C 1
ATOM 2179 O O . ALA A 1 262 ? -9.406 6.816 6.281 1 96.62 262 ALA A O 1
ATOM 2180 N N . ARG A 1 263 ? -8.602 5.352 7.641 1 94.19 263 ARG A N 1
ATOM 2181 C CA . ARG A 1 263 ? -9.828 4.566 7.672 1 94.19 263 ARG A CA 1
ATOM 2182 C C . ARG A 1 263 ? -11 5.395 8.195 1 94.19 263 ARG A C 1
ATOM 2184 O O . ARG A 1 263 ? -12.117 5.289 7.688 1 94.19 263 ARG A O 1
ATOM 2191 N N . TYR A 1 264 ? -10.719 6.105 9.258 1 96.25 264 TYR A N 1
ATOM 2192 C CA . TYR A 1 264 ? -11.672 7.074 9.773 1 96.25 264 TYR A CA 1
ATOM 2193 C C . TYR A 1 264 ? -11.219 8.5 9.492 1 96.25 264 TYR A C 1
ATOM 2195 O O . TYR A 1 264 ? -10.094 8.875 9.836 1 96.25 264 TYR A O 1
ATOM 2203 N N . ASN A 1 265 ? -12.039 9.203 8.781 1 96.69 265 ASN A N 1
ATOM 2204 C CA . ASN A 1 265 ? -11.75 10.578 8.367 1 96.69 265 ASN A CA 1
ATOM 2205 C C . ASN A 1 265 ? -12.992 11.461 8.477 1 96.69 265 ASN A C 1
ATOM 2207 O O . ASN A 1 265 ? -13.992 11.219 7.805 1 96.69 265 ASN A O 1
ATOM 2211 N N . THR A 1 266 ? -12.984 12.516 9.188 1 97 266 THR A N 1
ATOM 2212 C CA . THR A 1 266 ? -14.172 13.297 9.508 1 97 266 THR A CA 1
ATOM 2213 C C . THR A 1 266 ? -14.438 14.344 8.438 1 97 266 THR A C 1
ATOM 2215 O O . THR A 1 266 ? -15.352 15.156 8.562 1 97 266 THR A O 1
ATOM 2218 N N . ARG A 1 267 ? -13.703 14.391 7.418 1 96.94 267 ARG A N 1
ATOM 2219 C CA . ARG A 1 267 ? -13.758 15.5 6.461 1 96.94 267 ARG A CA 1
ATOM 2220 C C . ARG A 1 267 ? -15.164 15.68 5.91 1 96.94 267 ARG A C 1
ATOM 2222 O O . ARG A 1 267 ? -15.656 16.812 5.812 1 96.94 267 ARG A O 1
ATOM 2229 N N . PRO A 1 268 ? -15.945 14.586 5.504 1 97.31 268 PRO A N 1
ATOM 2230 C CA . PRO A 1 268 ? -17.312 14.836 5.031 1 97.31 268 PRO A CA 1
ATOM 2231 C C . PRO A 1 268 ? -18.156 15.586 6.055 1 97.31 268 PRO A C 1
ATOM 2233 O O . PRO A 1 268 ? -18.938 16.484 5.688 1 97.31 268 PRO A O 1
ATOM 2236 N N . LEU A 1 269 ? -17.969 15.305 7.27 1 97.31 269 LEU A N 1
ATOM 2237 C CA . LEU A 1 269 ? -18.734 15.945 8.336 1 97.31 269 LEU A CA 1
ATOM 2238 C C . LEU A 1 269 ? -18.297 17.391 8.508 1 97.31 269 LEU A C 1
ATOM 2240 O O . LEU A 1 269 ? -19.156 18.281 8.609 1 97.31 269 LEU A O 1
ATOM 2244 N N . THR A 1 270 ? -17.031 17.609 8.555 1 97 270 THR A N 1
ATOM 2245 C CA . THR A 1 270 ? -16.547 18.969 8.805 1 97 270 THR A CA 1
ATOM 2246 C C . THR A 1 270 ? -16.859 19.875 7.609 1 97 270 THR A C 1
ATOM 2248 O O . THR A 1 270 ? -17.094 21.062 7.777 1 97 270 THR A O 1
ATOM 2251 N N . LEU A 1 271 ? -16.844 19.297 6.406 1 97.06 271 LEU A N 1
ATOM 2252 C CA . LEU A 1 271 ? -17.297 20.047 5.238 1 97.06 271 LEU A CA 1
ATOM 2253 C C . LEU A 1 271 ? -18.766 20.438 5.375 1 97.06 271 LEU A C 1
ATOM 2255 O O . LEU A 1 271 ? -19.141 21.594 5.113 1 97.06 271 LEU A O 1
ATOM 2259 N N . ALA A 1 272 ? -19.578 19.484 5.758 1 97.06 272 ALA A N 1
ATOM 2260 C CA . ALA A 1 272 ? -21.016 19.734 5.934 1 97.06 272 ALA A CA 1
ATOM 2261 C C . ALA A 1 272 ? -21.25 20.828 6.973 1 97.06 272 ALA A C 1
ATOM 2263 O O . ALA A 1 272 ? -22.078 21.719 6.766 1 97.06 272 ALA A O 1
ATOM 2264 N N . MET A 1 273 ? -20.547 20.75 8.07 1 95.31 273 MET A N 1
ATOM 2265 C CA . MET A 1 273 ? -20.656 21.75 9.125 1 95.31 273 MET A CA 1
ATOM 2266 C C . MET A 1 273 ? -20.234 23.125 8.609 1 95.31 273 MET A C 1
ATOM 2268 O O . MET A 1 273 ? -20.891 24.125 8.898 1 95.31 273 MET A O 1
ATOM 2272 N N . SER A 1 274 ? -19.141 23.125 7.891 1 94.25 274 SER A N 1
ATOM 2273 C CA . SER A 1 274 ? -18.625 24.391 7.367 1 94.25 274 SER A CA 1
ATOM 2274 C C . SER A 1 274 ? -19.625 25.047 6.414 1 94.25 274 SER A C 1
ATOM 2276 O O . SER A 1 274 ? -19.656 26.266 6.285 1 94.25 274 SER A O 1
ATOM 2278 N N . ASP A 1 275 ? -20.391 24.297 5.773 1 94.19 275 ASP A N 1
ATOM 2279 C CA . ASP A 1 275 ? -21.344 24.812 4.793 1 94.19 275 ASP A CA 1
ATOM 2280 C C . ASP A 1 275 ? -22.578 25.391 5.477 1 94.19 275 ASP A C 1
ATOM 2282 O O . ASP A 1 275 ? -23.344 26.125 4.855 1 94.19 275 ASP A O 1
ATOM 2286 N N . GLU A 1 276 ? -22.75 25 6.75 1 91.75 276 GLU A N 1
ATOM 2287 C CA . GLU A 1 276 ? -23.844 25.578 7.531 1 91.75 276 GLU A CA 1
ATOM 2288 C C . GLU A 1 276 ? -23.484 26.953 8.078 1 91.75 276 GLU A C 1
ATOM 2290 O O . GLU A 1 276 ? -22.797 27.062 9.094 1 91.75 276 GLU A O 1
ATOM 2295 N N . LYS A 1 277 ? -23.984 27.984 7.578 1 87 277 LYS A N 1
ATOM 2296 C CA . LYS A 1 277 ? -23.562 29.328 7.945 1 87 277 LYS A CA 1
ATOM 2297 C C . LYS A 1 277 ? -24.188 29.766 9.258 1 87 277 LYS A C 1
ATOM 2299 O O . LYS A 1 277 ? -23.609 30.547 10.008 1 87 277 LYS A O 1
ATOM 2304 N N . ASP A 1 278 ? -25.297 29.203 9.625 1 87.31 278 ASP A N 1
ATOM 2305 C CA . ASP A 1 278 ? -26.078 29.75 10.727 1 87.31 278 ASP A CA 1
ATOM 2306 C C . ASP A 1 278 ? -25.797 29.016 12.031 1 87.31 278 ASP A C 1
ATOM 2308 O O . ASP A 1 278 ? -26.422 29.297 13.055 1 87.31 278 ASP A O 1
ATOM 2312 N N . ILE A 1 279 ? -24.828 28.125 12.023 1 89.06 279 ILE A N 1
ATOM 2313 C CA . ILE A 1 279 ? -24.609 27.375 13.258 1 89.06 279 ILE A CA 1
ATOM 2314 C C . ILE A 1 279 ? -23.391 27.922 14 1 89.06 279 ILE A C 1
ATOM 2316 O O . ILE A 1 279 ? -23.125 27.547 15.141 1 89.06 279 ILE A O 1
ATOM 2320 N N . TRP A 1 280 ? -22.703 28.781 13.445 1 90.62 280 TRP A N 1
ATOM 2321 C CA . TRP A 1 280 ? -21.406 29.203 13.984 1 90.62 280 TRP A CA 1
ATOM 2322 C C . TRP A 1 280 ? -21.531 30.5 14.773 1 90.62 280 TRP A C 1
ATOM 2324 O O . TRP A 1 280 ? -22.25 31.406 14.359 1 90.62 280 TRP A O 1
ATOM 2334 N N . GLU A 1 281 ? -20.891 30.484 15.93 1 87.56 281 GLU A N 1
ATOM 2335 C CA . GLU A 1 281 ? -20.812 31.656 16.797 1 87.56 281 GLU A CA 1
ATOM 2336 C C . GLU A 1 281 ? -19.391 31.875 17.297 1 87.56 281 GLU A C 1
ATOM 2338 O O . GLU A 1 281 ? -18.547 30.984 17.203 1 87.56 281 GLU A O 1
ATOM 2343 N N . TYR A 1 282 ? -19.094 33.094 17.812 1 84.94 282 TYR A N 1
ATOM 2344 C CA . TYR A 1 282 ? -17.828 33.469 18.438 1 84.94 282 TYR A CA 1
ATOM 2345 C C . TYR A 1 282 ? -16.656 33.188 17.516 1 84.94 282 TYR A C 1
ATOM 2347 O O . TYR A 1 282 ? -15.766 32.375 17.859 1 84.94 282 TYR A O 1
ATOM 2355 N N . ASP A 1 283 ? -16.641 33.781 16.344 1 82.75 283 ASP A N 1
ATOM 2356 C CA . ASP A 1 283 ? -15.57 33.656 15.344 1 82.75 283 ASP A CA 1
ATOM 2357 C C . ASP A 1 283 ? -15.398 32.219 14.898 1 82.75 283 ASP A C 1
ATOM 2359 O O . ASP A 1 283 ? -14.273 31.719 14.781 1 82.75 283 ASP A O 1
ATOM 2363 N N . SER A 1 284 ? -16.5 31.391 15.055 1 86.38 284 SER A N 1
ATOM 2364 C CA . SER A 1 284 ? -16.625 30.031 14.531 1 86.38 284 SER A CA 1
ATOM 2365 C C . SER A 1 284 ? -15.93 29.031 15.438 1 86.38 284 SER A C 1
ATOM 2367 O O . SER A 1 284 ? -15.531 27.953 14.984 1 86.38 284 SER A O 1
ATOM 2369 N N . TYR A 1 285 ? -15.742 29.484 16.75 1 92.81 285 TYR A N 1
ATOM 2370 C CA . TYR A 1 285 ? -15.234 28.516 17.703 1 92.81 285 TYR A CA 1
ATOM 2371 C C . TYR A 1 285 ? -16.328 27.562 18.156 1 92.81 285 TYR A C 1
ATOM 2373 O O . TYR A 1 285 ? -16.047 26.406 18.5 1 92.81 285 TYR A O 1
ATOM 2381 N N . CYS A 1 286 ? -17.594 28.172 18.094 1 91.69 286 CYS A N 1
ATOM 2382 C CA . CYS A 1 286 ? -18.719 27.406 18.609 1 91.69 286 CYS A CA 1
ATOM 2383 C C . CYS A 1 286 ? -19.688 27.031 17.484 1 91.69 286 CYS A C 1
ATOM 2385 O O . CYS A 1 286 ? -20.109 27.875 16.703 1 91.69 286 CYS A O 1
ATOM 2387 N N . ALA A 1 287 ? -19.984 25.766 17.344 1 89.31 287 ALA A N 1
ATOM 2388 C CA . ALA A 1 287 ? -21.078 25.266 16.531 1 89.31 287 ALA A CA 1
ATOM 2389 C C . ALA A 1 287 ? -22.297 24.938 17.391 1 89.31 287 ALA A C 1
ATOM 2391 O O . ALA A 1 287 ? -22.359 23.859 18 1 89.31 287 ALA A O 1
ATOM 2392 N N . GLY A 1 288 ? -23.234 25.797 17.312 1 82.5 288 GLY A N 1
ATOM 2393 C CA . GLY A 1 288 ? -24.281 25.719 18.328 1 82.5 288 GLY A CA 1
ATOM 2394 C C . GLY A 1 288 ? -23.766 25.938 19.734 1 82.5 288 GLY A C 1
ATOM 2395 O O . GLY A 1 288 ? -23.062 26.922 20 1 82.5 288 GLY A O 1
ATOM 2396 N N . ASN A 1 289 ? -24.062 24.922 20.609 1 82.94 289 ASN A N 1
ATOM 2397 C CA . ASN A 1 289 ? -23.625 25.047 22 1 82.94 289 ASN A CA 1
ATOM 2398 C C . ASN A 1 289 ? -22.359 24.219 22.266 1 82.94 289 ASN A C 1
ATOM 2400 O O . ASN A 1 289 ? -21.984 24.016 23.422 1 82.94 289 ASN A O 1
ATOM 2404 N N . GLN A 1 290 ? -21.766 23.891 21.172 1 86.44 290 GLN A N 1
ATOM 2405 C CA . GLN A 1 290 ? -20.594 23.047 21.344 1 86.44 290 GLN A CA 1
ATOM 2406 C C . GLN A 1 290 ? -19.328 23.719 20.797 1 86.44 290 GLN A C 1
ATOM 2408 O O . GLN A 1 290 ? -19.359 24.312 19.719 1 86.44 290 GLN A O 1
ATOM 2413 N N . LEU A 1 291 ? -18.328 23.688 21.641 1 93.31 291 LEU A N 1
ATOM 2414 C CA . LEU A 1 291 ? -17.016 24.062 21.141 1 93.31 291 LEU A CA 1
ATOM 2415 C C . LEU A 1 291 ? -16.5 23.062 20.109 1 93.31 291 LEU A C 1
ATOM 2417 O O . LEU A 1 291 ? -16.438 21.875 20.391 1 93.31 291 LEU A O 1
ATOM 2421 N N . GLU A 1 292 ? -16.203 23.5 18.906 1 94.94 292 GLU A N 1
ATOM 2422 C CA . GLU A 1 292 ? -15.797 22.578 17.844 1 94.94 292 GLU A CA 1
ATOM 2423 C C . GLU A 1 292 ? -14.602 21.734 18.266 1 94.94 292 GLU A C 1
ATOM 2425 O O . GLU A 1 292 ? -14.547 20.531 17.984 1 94.94 292 GLU A O 1
ATOM 2430 N N . MET A 1 293 ? -13.609 22.391 18.938 1 96.56 293 MET A N 1
ATOM 2431 C CA . MET A 1 293 ? -12.453 21.656 19.438 1 96.56 293 MET A CA 1
ATOM 2432 C C . MET A 1 293 ? -12.883 20.484 20.312 1 96.56 293 MET A C 1
ATOM 2434 O O . MET A 1 293 ? -12.406 19.359 20.125 1 96.56 293 MET A O 1
ATOM 2438 N N . SER A 1 294 ? -13.773 20.734 21.203 1 95.56 294 SER A N 1
ATOM 2439 C CA . SER A 1 294 ? -14.25 19.672 22.094 1 95.56 294 SER A CA 1
ATOM 2440 C C . SER A 1 294 ? -15.023 18.609 21.312 1 95.56 294 SER A C 1
ATOM 2442 O O . SER A 1 294 ? -14.945 17.422 21.641 1 95.56 294 SER A O 1
ATOM 2444 N N . PHE A 1 295 ? -15.758 19.094 20.344 1 95.19 295 PHE A N 1
ATOM 2445 C CA . PHE A 1 295 ? -16.516 18.188 19.484 1 95.19 295 PHE A CA 1
ATOM 2446 C C . PHE A 1 295 ? -15.586 17.172 18.828 1 95.19 295 PHE A C 1
ATOM 2448 O O . PHE A 1 295 ? -15.852 15.961 18.875 1 95.19 295 PHE A O 1
ATOM 2455 N N . LEU A 1 296 ? -14.492 17.562 18.281 1 97.5 296 LEU A N 1
ATOM 2456 C CA . LEU A 1 296 ? -13.555 16.688 17.594 1 97.5 296 LEU A CA 1
ATOM 2457 C C . LEU A 1 296 ? -12.766 15.844 18.578 1 97.5 296 LEU A C 1
ATOM 2459 O O . LEU A 1 296 ? -12.508 14.664 18.328 1 97.5 296 LEU A O 1
ATOM 2463 N N . LEU A 1 297 ? -12.375 16.422 19.688 1 98.31 297 LEU A N 1
ATOM 2464 C CA . LEU A 1 297 ? -11.633 15.672 20.703 1 98.31 297 LEU A CA 1
ATOM 2465 C C . LEU A 1 297 ? -12.516 14.594 21.328 1 98.31 297 LEU A C 1
ATOM 2467 O O . LEU A 1 297 ? -12.031 13.516 21.672 1 98.31 297 LEU A O 1
ATOM 2471 N N . ASP A 1 298 ? -13.812 14.883 21.453 1 96.5 298 ASP A N 1
ATOM 2472 C CA . ASP A 1 298 ? -14.75 13.859 21.922 1 96.5 298 ASP A CA 1
ATOM 2473 C C . ASP A 1 298 ? -14.836 12.703 20.938 1 96.5 298 ASP A C 1
ATOM 2475 O O . ASP A 1 298 ? -14.992 11.547 21.344 1 96.5 298 ASP A O 1
ATOM 2479 N N . TYR A 1 299 ? -14.812 13.039 19.688 1 97.31 299 TYR A N 1
ATOM 2480 C CA . TYR A 1 299 ? -14.773 11.984 18.672 1 97.31 299 TYR A CA 1
ATOM 2481 C C . TYR A 1 299 ? -13.547 11.102 18.844 1 97.31 299 TYR A C 1
ATOM 2483 O O . TYR A 1 299 ? -13.633 9.883 18.75 1 97.31 299 TYR A O 1
ATOM 2491 N N . VAL A 1 300 ? -12.383 11.695 19.109 1 98.56 300 VAL A N 1
ATOM 2492 C CA . VAL A 1 300 ? -11.156 10.953 19.359 1 98.56 300 VAL A CA 1
ATOM 2493 C C . VAL A 1 300 ? -11.359 10.016 20.562 1 98.56 300 VAL A C 1
ATOM 2495 O O . VAL A 1 300 ? -11.008 8.836 20.5 1 98.56 300 VAL A O 1
ATOM 2498 N N . SER A 1 301 ? -11.992 10.547 21.594 1 98.06 301 SER A N 1
ATOM 2499 C CA . SER A 1 301 ? -12.242 9.742 22.781 1 98.06 301 SER A CA 1
ATOM 2500 C C . SER A 1 301 ? -13.133 8.547 22.469 1 98.06 301 SER A C 1
ATOM 2502 O O . SER A 1 301 ? -12.875 7.434 22.938 1 98.06 301 SER A O 1
ATOM 2504 N N . ARG A 1 302 ? -14.18 8.766 21.703 1 96.38 302 ARG A N 1
ATOM 2505 C CA . ARG A 1 302 ? -15.086 7.688 21.328 1 96.38 302 ARG A CA 1
ATOM 2506 C C . ARG A 1 302 ? -14.359 6.633 20.5 1 96.38 302 ARG A C 1
ATOM 2508 O O . ARG A 1 302 ? -14.594 5.434 20.672 1 96.38 302 ARG A O 1
ATOM 2515 N N . PHE A 1 303 ? -13.562 7.082 19.609 1 97.38 303 PHE A N 1
ATOM 2516 C CA . PHE A 1 303 ? -12.773 6.18 18.781 1 97.38 303 PHE A CA 1
ATOM 2517 C C . PHE A 1 303 ? -11.875 5.297 19.641 1 97.38 303 PHE A C 1
ATOM 2519 O O . PHE A 1 303 ? -11.836 4.078 19.453 1 97.38 303 PHE A O 1
ATOM 2526 N N . LEU A 1 304 ? -11.156 5.91 20.594 1 98.31 304 LEU A N 1
ATOM 2527 C CA . LEU A 1 304 ? -10.266 5.18 21.484 1 98.31 304 LEU A CA 1
ATOM 2528 C C . LEU A 1 304 ? -11.039 4.16 22.312 1 98.31 304 LEU A C 1
ATOM 2530 O O . LEU A 1 304 ? -10.555 3.049 22.547 1 98.31 304 LEU A O 1
ATOM 2534 N N . GLN A 1 305 ? -12.195 4.551 22.688 1 96.06 305 GLN A N 1
ATOM 2535 C CA . GLN A 1 305 ? -13.008 3.639 23.484 1 96.06 305 GLN A CA 1
ATOM 2536 C C . GLN A 1 305 ? -13.5 2.467 22.641 1 96.06 305 GLN A C 1
ATOM 2538 O O . GLN A 1 305 ? -13.484 1.319 23.094 1 96.06 305 GLN A O 1
ATOM 2543 N N . THR A 1 306 ? -13.938 2.742 21.453 1 94.62 306 THR A N 1
ATOM 2544 C CA . THR A 1 306 ? -14.453 1.724 20.547 1 94.62 306 THR A CA 1
ATOM 2545 C C . THR A 1 306 ? -13.383 0.687 20.234 1 94.62 306 THR A C 1
ATOM 2547 O O . THR A 1 306 ? -13.664 -0.511 20.172 1 94.62 306 THR A O 1
ATOM 2550 N N . PHE A 1 307 ? -12.195 1.124 20.094 1 94.94 307 PHE A N 1
ATOM 2551 C CA . PHE A 1 307 ? -11.117 0.228 19.688 1 94.94 307 PHE A CA 1
ATOM 2552 C C . PHE A 1 307 ? -10.125 0.025 20.828 1 94.94 307 PHE A C 1
ATOM 2554 O O . PHE A 1 307 ? -8.922 -0.091 20.594 1 94.94 307 PHE A O 1
ATOM 2561 N N . ARG A 1 308 ? -10.57 0.015 22.016 1 95.19 308 ARG A N 1
ATOM 2562 C CA . ARG A 1 308 ? -9.75 -0.049 23.219 1 95.19 308 ARG A CA 1
ATOM 2563 C C . ARG A 1 308 ? -8.883 -1.303 23.234 1 95.19 308 ARG A C 1
ATOM 2565 O O . ARG A 1 308 ? -7.82 -1.326 23.859 1 95.19 308 ARG A O 1
ATOM 2572 N N . ASN A 1 309 ? -9.273 -2.383 22.484 1 92.81 309 ASN A N 1
ATOM 2573 C CA . ASN A 1 309 ? -8.539 -3.646 22.5 1 92.81 309 ASN A CA 1
ATOM 2574 C C . ASN A 1 309 ? -7.754 -3.854 21.219 1 92.81 309 ASN A C 1
ATOM 2576 O O . ASN A 1 309 ? -7.32 -4.969 20.922 1 92.81 309 ASN A O 1
ATOM 2580 N N . LYS A 1 310 ? -7.609 -2.805 20.406 1 94.25 310 LYS A N 1
ATOM 2581 C CA . LYS A 1 310 ? -6.828 -2.805 19.172 1 94.25 310 LYS A CA 1
ATOM 2582 C C . LYS A 1 310 ? -5.828 -1.653 19.156 1 94.25 310 LYS A C 1
ATOM 2584 O O . LYS A 1 310 ? -6.062 -0.61 19.781 1 94.25 310 LYS A O 1
ATOM 2589 N N . PRO A 1 311 ? -4.711 -1.918 18.531 1 97 311 PRO A N 1
ATOM 2590 C CA . PRO A 1 311 ? -3.83 -0.756 18.391 1 97 311 PRO A CA 1
ATOM 2591 C C . PRO A 1 311 ? -4.43 0.33 17.5 1 97 311 PRO A C 1
ATOM 2593 O O . PRO A 1 311 ? -5.09 0.022 16.5 1 97 311 PRO A O 1
ATOM 2596 N N . VAL A 1 312 ? -4.195 1.619 17.828 1 97.94 312 VAL A N 1
ATOM 2597 C CA . VAL A 1 312 ? -4.781 2.717 17.062 1 97.94 312 VAL A CA 1
ATOM 2598 C C . VAL A 1 312 ? -3.719 3.775 16.781 1 97.94 312 VAL A C 1
ATOM 2600 O O . VAL A 1 312 ? -2.746 3.904 17.531 1 97.94 312 VAL A O 1
ATOM 2603 N N . PHE A 1 313 ? -3.803 4.418 15.664 1 98.62 313 PHE A N 1
ATOM 2604 C CA . PHE A 1 313 ? -3.055 5.609 15.281 1 98.62 313 PHE A CA 1
ATOM 2605 C C . PHE A 1 313 ? -3.998 6.77 14.984 1 98.62 313 PHE A C 1
ATOM 2607 O O . PHE A 1 313 ? -4.707 6.762 13.977 1 98.62 313 PHE A O 1
ATOM 2614 N N . VAL A 1 314 ? -3.918 7.84 15.852 1 98.81 314 VAL A N 1
ATOM 2615 C CA . VAL A 1 314 ? -4.871 8.945 15.805 1 98.81 314 VAL A CA 1
ATOM 2616 C C . VAL A 1 314 ? -4.129 10.258 15.602 1 98.81 314 VAL A C 1
ATOM 2618 O O . VAL A 1 314 ? -3.139 10.531 16.281 1 98.81 314 VAL A O 1
ATOM 2621 N N . VAL A 1 315 ? -4.629 11.055 14.648 1 98.88 315 VAL A N 1
ATOM 2622 C CA . VAL A 1 315 ? -4.141 12.422 14.469 1 98.88 315 VAL A CA 1
ATOM 2623 C C . VAL A 1 315 ? -5.316 13.398 14.477 1 98.88 315 VAL A C 1
ATOM 2625 O O . VAL A 1 315 ? -6.25 13.258 13.68 1 98.88 315 VAL A O 1
ATOM 2628 N N . ALA A 1 316 ? -5.332 14.289 15.367 1 98.75 316 ALA A N 1
ATOM 2629 C CA . ALA A 1 316 ? -6.262 15.414 15.383 1 98.75 316 ALA A CA 1
ATOM 2630 C C . ALA A 1 316 ? -5.523 16.734 15.203 1 98.75 316 ALA A C 1
ATOM 2632 O O . ALA A 1 316 ? -4.645 17.078 16 1 98.75 316 ALA A O 1
ATOM 2633 N N . MET A 1 317 ? -5.812 17.438 14.164 1 98.38 317 MET A N 1
ATOM 2634 C CA . MET A 1 317 ? -5.203 18.734 13.906 1 98.38 317 MET A CA 1
ATOM 2635 C C . MET A 1 317 ? -6.215 19.859 14.102 1 98.38 317 MET A C 1
ATOM 2637 O O . MET A 1 317 ? -7.188 19.953 13.352 1 98.38 317 MET A O 1
ATOM 2641 N N . LEU A 1 318 ? -5.949 20.688 15.062 1 98 318 LEU A N 1
ATOM 2642 C CA . LEU A 1 318 ? -6.828 21.812 15.391 1 98 318 LEU A CA 1
ATOM 2643 C C . LEU A 1 318 ? -6.242 23.125 14.898 1 98 318 LEU A C 1
ATOM 2645 O O . LEU A 1 318 ? -5.227 23.594 15.422 1 98 318 LEU A O 1
ATOM 2649 N N . GLY A 1 319 ? -6.938 23.734 13.93 1 96.5 319 GLY A N 1
ATOM 2650 C CA . GLY A 1 319 ? -6.441 24.953 13.312 1 96.5 319 GLY A CA 1
ATOM 2651 C C . GLY A 1 319 ? -7.152 26.203 13.805 1 96.5 319 GLY A C 1
ATOM 2652 O O . GLY A 1 319 ? -6.512 27.219 14.094 1 96.5 319 GLY A O 1
ATOM 2653 N N . LYS A 1 320 ? -8.422 26.203 14.008 1 95.25 320 LYS A N 1
ATOM 2654 C CA . LYS A 1 320 ? -9.242 27.359 14.312 1 95.25 320 LYS A CA 1
ATOM 2655 C C . LYS A 1 320 ? -8.789 28.047 15.602 1 95.25 320 LYS A C 1
ATOM 2657 O O . LYS A 1 320 ? -8.727 29.266 15.68 1 95.25 320 LYS A O 1
ATOM 2662 N N . PRO A 1 321 ? -8.406 27.281 16.562 1 95.94 321 PRO A N 1
ATOM 2663 C CA . PRO A 1 321 ? -8.055 27.906 17.844 1 95.94 321 PRO A CA 1
ATOM 2664 C C . PRO A 1 321 ? -6.836 28.828 17.734 1 95.94 321 PRO A C 1
ATOM 2666 O O . PRO A 1 321 ? -6.734 29.812 18.484 1 95.94 321 PRO A O 1
ATOM 2669 N N . THR A 1 322 ? -5.914 28.531 16.781 1 96.44 322 THR A N 1
ATOM 2670 C CA . THR A 1 322 ? -4.625 29.203 16.938 1 96.44 322 THR A CA 1
ATOM 2671 C C . THR A 1 322 ? -4.117 29.719 15.586 1 96.44 322 THR A C 1
ATOM 2673 O O . THR A 1 322 ? -3.197 30.531 15.539 1 96.44 322 THR A O 1
ATOM 2676 N N . HIS A 1 323 ? -4.66 29.359 14.516 1 93.62 323 HIS A N 1
ATOM 2677 C CA . HIS A 1 323 ? -4.117 29.672 13.195 1 93.62 323 HIS A CA 1
ATOM 2678 C C . HIS A 1 323 ? -4.027 31.172 12.977 1 93.62 323 HIS A C 1
ATOM 2680 O O . HIS A 1 323 ? -2.973 31.688 12.594 1 93.62 323 HIS A O 1
ATOM 2686 N N . ASP A 1 324 ? -5.086 31.859 13.227 1 91.25 324 ASP A N 1
ATOM 2687 C CA . ASP A 1 324 ? -5.125 33.281 12.945 1 91.25 324 ASP A CA 1
ATOM 2688 C C . ASP A 1 324 ? -4.469 34.094 14.07 1 91.25 324 ASP A C 1
ATOM 2690 O O . ASP A 1 324 ? -3.863 35.125 13.828 1 91.25 324 ASP A O 1
ATOM 2694 N N . GLN A 1 325 ? -4.68 33.594 15.242 1 93.69 325 GLN A N 1
ATOM 2695 C CA . GLN A 1 325 ? -4.129 34.25 16.422 1 93.69 325 GLN A CA 1
ATOM 2696 C C . GLN A 1 325 ? -3.609 33.25 17.438 1 93.69 325 GLN A C 1
ATOM 2698 O O . GLN A 1 325 ? -4.316 32.875 18.375 1 93.69 325 GLN A O 1
ATOM 2703 N N . PRO A 1 326 ? -2.334 33 17.359 1 95.69 326 PRO A N 1
ATOM 2704 C CA . PRO A 1 326 ? -1.769 31.984 18.266 1 95.69 326 PRO A CA 1
ATOM 2705 C C . PRO A 1 326 ? -1.966 32.344 19.734 1 95.69 326 PRO A C 1
ATOM 2707 O O . PRO A 1 326 ? -1.982 31.438 20.578 1 95.69 326 PRO A O 1
ATOM 2710 N N . THR A 1 327 ? -2.182 33.625 20.031 1 96.12 327 THR A N 1
ATOM 2711 C CA . THR A 1 327 ? -2.385 34.062 21.406 1 96.12 327 THR A CA 1
ATOM 2712 C C . THR A 1 327 ? -3.721 33.562 21.953 1 96.12 327 THR A C 1
ATOM 2714 O O . THR A 1 327 ? -3.912 33.469 23.156 1 96.12 327 THR A O 1
ATOM 2717 N N . ASP A 1 328 ? -4.621 33.188 21.047 1 96.31 328 ASP A N 1
ATOM 2718 C CA . ASP A 1 328 ? -5.93 32.688 21.453 1 96.31 328 ASP A CA 1
ATOM 2719 C C . ASP A 1 328 ? -5.801 31.297 22.094 1 96.31 328 ASP A C 1
ATOM 2721 O O . ASP A 1 328 ? -6.746 30.797 22.703 1 96.31 328 ASP A O 1
ATOM 2725 N N . ALA A 1 329 ? -4.613 30.719 22 1 97.38 329 ALA A N 1
ATOM 2726 C CA . ALA A 1 329 ? -4.379 29.422 22.625 1 97.38 329 ALA A CA 1
ATOM 2727 C C . ALA A 1 329 ? -4.789 29.438 24.094 1 97.38 329 ALA A C 1
ATOM 2729 O O . ALA A 1 329 ? -5.262 28.438 24.641 1 97.38 329 ALA A O 1
ATOM 2730 N N . LYS A 1 330 ? -4.672 30.578 24.703 1 98.12 330 LYS A N 1
ATOM 2731 C CA . LYS A 1 330 ? -5.008 30.75 26.109 1 98.12 330 LYS A CA 1
ATOM 2732 C C . LYS A 1 330 ? -6.469 30.391 26.375 1 98.12 330 LYS A C 1
ATOM 2734 O O . LYS A 1 330 ? -6.793 29.797 27.406 1 98.12 330 LYS A O 1
ATOM 2739 N N . MET A 1 331 ? -7.309 30.688 25.453 1 97.81 331 MET A N 1
ATOM 2740 C CA . MET A 1 331 ? -8.742 30.453 25.609 1 97.81 331 MET A CA 1
ATOM 2741 C C . MET A 1 331 ? -9.055 28.969 25.609 1 97.81 331 MET A C 1
ATOM 2743 O O . MET A 1 331 ? -10.125 28.547 26.047 1 97.81 331 MET A O 1
ATOM 2747 N N . PHE A 1 332 ? -8.117 28.156 25.203 1 98.19 332 PHE A N 1
ATOM 2748 C CA . PHE A 1 332 ? -8.398 26.734 25 1 98.19 332 PHE A CA 1
ATOM 2749 C C . PHE A 1 332 ? -7.52 25.875 25.922 1 98.19 332 PHE A C 1
ATOM 2751 O O . PHE A 1 332 ? -7.566 24.641 25.844 1 98.19 332 PHE A O 1
ATOM 2758 N N . ASP A 1 333 ? -6.695 26.5 26.75 1 98.5 333 ASP A N 1
ATOM 2759 C CA . ASP A 1 333 ? -5.785 25.828 27.672 1 98.5 333 ASP A CA 1
ATOM 2760 C C . ASP A 1 333 ? -6.531 24.828 28.562 1 98.5 333 ASP A C 1
ATOM 2762 O O . ASP A 1 333 ? -6.145 23.672 28.641 1 98.5 333 ASP A O 1
ATOM 2766 N N . GLU A 1 334 ? -7.652 25.281 29.094 1 98.19 334 GLU A N 1
ATOM 2767 C CA . GLU A 1 334 ? -8.414 24.422 30 1 98.19 334 GLU A CA 1
ATOM 2768 C C . GLU A 1 334 ? -9.055 23.25 29.25 1 98.19 334 GLU A C 1
ATOM 2770 O O . GLU A 1 334 ? -9.156 22.156 29.797 1 98.19 334 GLU A O 1
ATOM 2775 N N . HIS A 1 335 ? -9.523 23.453 28.094 1 98 335 HIS A N 1
ATOM 2776 C CA . HIS A 1 335 ? -10.148 22.406 27.297 1 98 335 HIS A CA 1
ATOM 2777 C C . HIS A 1 335 ? -9.141 21.328 26.922 1 98 335 HIS A C 1
ATOM 2779 O O . HIS A 1 335 ? -9.445 20.125 27 1 98 335 HIS A O 1
ATOM 2785 N N . LEU A 1 336 ? -7.938 21.75 26.516 1 98.62 336 LEU A N 1
ATOM 2786 C CA . LEU A 1 336 ? -6.887 20.797 26.188 1 98.62 336 LEU A CA 1
ATOM 2787 C C . LEU A 1 336 ? -6.445 20.016 27.422 1 98.62 336 LEU A C 1
ATOM 2789 O O . LEU A 1 336 ? -6.266 18.797 27.359 1 98.62 336 LEU A O 1
ATOM 2793 N N . LEU A 1 337 ? -6.277 20.75 28.516 1 98.75 337 LEU A N 1
ATOM 2794 C CA . LEU A 1 337 ? -5.918 20.109 29.781 1 98.75 337 LEU A CA 1
ATOM 2795 C C . LEU A 1 337 ? -6.934 19.047 30.156 1 98.75 337 LEU A C 1
ATOM 2797 O O . LEU A 1 337 ? -6.559 17.922 30.5 1 98.75 337 LEU A O 1
ATOM 2801 N N . ASN A 1 338 ? -8.211 19.406 30.062 1 98.5 338 ASN A N 1
ATOM 2802 C CA . ASN A 1 338 ? -9.266 18.484 30.453 1 98.5 338 ASN A CA 1
ATOM 2803 C C . ASN A 1 338 ? -9.281 17.234 29.562 1 98.5 338 ASN A C 1
ATOM 2805 O O . ASN A 1 338 ? -9.562 16.141 30.031 1 98.5 338 ASN A O 1
ATOM 2809 N N . PHE A 1 339 ? -9.039 17.422 28.344 1 98.44 339 PHE A N 1
ATOM 2810 C CA . PHE A 1 339 ? -8.977 16.281 27.422 1 98.44 339 PHE A CA 1
ATOM 2811 C C . PHE A 1 339 ? -7.844 15.336 27.812 1 98.44 339 PHE A C 1
ATOM 2813 O O . PHE A 1 339 ? -8.055 14.133 27.938 1 98.44 339 PHE A O 1
ATOM 2820 N N . TYR A 1 340 ? -6.582 15.867 28.062 1 98.88 340 TYR A N 1
ATOM 2821 C CA . TYR A 1 340 ? -5.449 15.031 28.438 1 98.88 340 TYR A CA 1
ATOM 2822 C C . TYR A 1 340 ? -5.691 14.344 29.781 1 98.88 340 TYR A C 1
ATOM 2824 O O . TYR A 1 340 ? -5.336 13.18 29.953 1 98.88 340 TYR A O 1
ATOM 2832 N N . ARG A 1 341 ? -6.332 15.094 30.703 1 98.69 341 ARG A N 1
ATOM 2833 C CA . ARG A 1 341 ? -6.688 14.492 31.984 1 98.69 341 ARG A CA 1
ATOM 2834 C C . ARG A 1 341 ? -7.648 13.32 31.797 1 98.69 341 ARG A C 1
ATOM 2836 O O . ARG A 1 341 ? -7.496 12.281 32.438 1 98.69 341 ARG A O 1
ATOM 2843 N N . SER A 1 342 ? -8.586 13.531 30.953 1 98.44 342 SER A N 1
ATOM 2844 C CA . SER A 1 342 ? -9.562 12.477 30.688 1 98.44 342 SER A CA 1
ATOM 2845 C C . SER A 1 342 ? -8.898 11.242 30.078 1 98.44 342 SER A C 1
ATOM 2847 O O . SER A 1 342 ? -9.266 10.109 30.406 1 98.44 342 SER A O 1
ATOM 2849 N N . LEU A 1 343 ? -7.953 11.406 29.156 1 98.5 343 LEU A N 1
ATOM 2850 C CA . LEU A 1 343 ? -7.223 10.289 28.562 1 98.5 343 LEU A CA 1
ATOM 2851 C C . LEU A 1 343 ? -6.434 9.531 29.625 1 98.5 343 LEU A C 1
ATOM 2853 O O . LEU A 1 343 ? -6.367 8.297 29.594 1 98.5 343 LEU A O 1
ATOM 2857 N N . ASN A 1 344 ? -5.832 10.305 30.484 1 98.5 344 ASN A N 1
ATOM 2858 C CA . ASN A 1 344 ? -5.059 9.688 31.562 1 98.5 344 ASN A CA 1
ATOM 2859 C C . ASN A 1 344 ? -5.953 8.914 32.531 1 98.5 344 ASN A C 1
ATOM 2861 O O . ASN A 1 344 ? -5.652 7.773 32.875 1 98.5 344 ASN A O 1
ATOM 2865 N N . GLN A 1 345 ? -7.086 9.484 32.906 1 98 345 GLN A N 1
ATOM 2866 C CA . GLN A 1 345 ? -8.008 8.906 33.875 1 98 345 GLN A CA 1
ATOM 2867 C C . GLN A 1 345 ? -8.688 7.656 33.312 1 98 345 GLN A C 1
ATOM 2869 O O . GLN A 1 345 ? -8.953 6.707 34.062 1 98 345 GLN A O 1
ATOM 2874 N N . SER A 1 346 ? -8.93 7.645 32.062 1 97.31 346 SER A N 1
ATOM 2875 C CA . SER A 1 346 ? -9.602 6.508 31.438 1 97.31 346 SER A CA 1
ATOM 2876 C C . SER A 1 346 ? -8.617 5.383 31.141 1 97.31 346 SER A C 1
ATOM 2878 O O . SER A 1 346 ? -9.016 4.301 30.703 1 97.31 346 SER A O 1
ATOM 2880 N N . GLY A 1 347 ? -7.336 5.656 31.281 1 97.62 347 GLY A N 1
ATOM 2881 C CA . GLY A 1 347 ? -6.316 4.633 31.109 1 97.62 347 GLY A CA 1
ATOM 2882 C C . GLY A 1 347 ? -5.754 4.578 29.703 1 97.62 347 GLY A C 1
ATOM 2883 O O . GLY A 1 347 ? -4.844 3.797 29.422 1 97.62 347 GLY A O 1
ATOM 2884 N N . HIS A 1 348 ? -6.219 5.422 28.812 1 97.81 348 HIS A N 1
ATOM 2885 C CA . HIS A 1 348 ? -5.781 5.395 27.422 1 97.81 348 HIS A CA 1
ATOM 2886 C C . HIS A 1 348 ? -4.312 5.785 27.297 1 97.81 348 HIS A C 1
ATOM 2888 O O . HIS A 1 348 ? -3.615 5.324 26.391 1 97.81 348 HIS A O 1
ATOM 2894 N N . LEU A 1 349 ? -3.799 6.562 28.203 1 98.38 349 LEU A N 1
ATOM 2895 C CA . LEU A 1 349 ? -2.412 7.004 28.109 1 98.38 349 LEU A CA 1
ATOM 2896 C C . LEU A 1 349 ? -1.463 5.945 28.656 1 98.38 349 LEU A C 1
ATOM 2898 O O . LEU A 1 349 ? -0.25 6.027 28.453 1 98.38 349 LEU A O 1
ATOM 2902 N N . ASN A 1 350 ? -1.982 4.891 29.297 1 97.81 350 ASN A N 1
ATOM 2903 C CA . ASN A 1 350 ? -1.133 3.84 29.844 1 97.81 350 ASN A CA 1
ATOM 2904 C C . ASN A 1 350 ? -0.611 2.906 28.766 1 97.81 350 ASN A C 1
ATOM 2906 O O . ASN A 1 350 ? 0.295 2.107 29 1 97.81 350 ASN A O 1
ATOM 2910 N N . ASN A 1 351 ? -1.139 3.068 27.625 1 97.19 351 ASN A N 1
ATOM 2911 C CA . ASN A 1 351 ? -0.673 2.246 26.5 1 97.19 351 ASN A CA 1
ATOM 2912 C C . ASN A 1 351 ? -0.49 3.072 25.234 1 97.19 351 ASN A C 1
ATOM 2914 O O . ASN A 1 351 ? -0.797 2.605 24.141 1 97.19 351 ASN A O 1
ATOM 2918 N N . SER A 1 352 ? -0.148 4.34 25.406 1 98.62 352 SER A N 1
ATOM 2919 C CA . SER A 1 352 ? -0.056 5.211 24.25 1 98.62 352 SER A CA 1
ATOM 2920 C C . SER A 1 352 ? 1.188 6.094 24.312 1 98.62 352 SER A C 1
ATOM 2922 O O . SER A 1 352 ? 1.629 6.473 25.391 1 98.62 352 SER A O 1
ATOM 2924 N N . LEU A 1 353 ? 1.757 6.312 23.141 1 98.88 353 LEU A N 1
ATOM 2925 C CA . LEU A 1 353 ? 2.539 7.523 22.922 1 98.88 353 LEU A CA 1
ATOM 2926 C C . LEU A 1 353 ? 1.634 8.703 22.578 1 98.88 353 LEU A C 1
ATOM 2928 O O . LEU A 1 353 ? 0.912 8.656 21.578 1 98.88 353 LEU A O 1
ATOM 2932 N N . LEU A 1 354 ? 1.606 9.656 23.453 1 98.94 354 LEU A N 1
ATOM 2933 C CA . LEU A 1 354 ? 0.934 10.922 23.156 1 98.94 354 LEU A CA 1
ATOM 2934 C C . LEU A 1 354 ? 1.92 11.945 22.625 1 98.94 354 LEU A C 1
ATOM 2936 O O . LEU A 1 354 ? 2.953 12.211 23.234 1 98.94 354 LEU A O 1
ATOM 2940 N N . VAL A 1 355 ? 1.65 12.445 21.438 1 98.94 355 VAL A N 1
ATOM 2941 C CA . VAL A 1 355 ? 2.426 13.547 20.875 1 98.94 355 VAL A CA 1
ATOM 2942 C C . VAL A 1 355 ? 1.571 14.812 20.828 1 98.94 355 VAL A C 1
ATOM 2944 O O . VAL A 1 355 ? 0.638 14.906 20.031 1 98.94 355 VAL A O 1
ATOM 2947 N N . SER A 1 356 ? 1.808 15.719 21.688 1 98.88 356 SER A N 1
ATOM 2948 C CA . SER A 1 356 ? 1.243 17.062 21.609 1 98.88 356 SER A CA 1
ATOM 2949 C C . SER A 1 356 ? 2.156 18 20.844 1 98.88 356 SER A C 1
ATOM 2951 O O . SER A 1 356 ? 3.311 18.219 21.219 1 98.88 356 SER A O 1
ATOM 2953 N N . PHE A 1 357 ? 1.629 18.578 19.703 1 98.88 357 PHE A N 1
ATOM 2954 C CA . PHE A 1 357 ? 2.605 19.219 18.844 1 98.88 357 PHE A CA 1
ATOM 2955 C C . PHE A 1 357 ? 1.961 20.344 18.047 1 98.88 357 PHE A C 1
ATOM 2957 O O . PHE A 1 357 ? 0.746 20.547 18.109 1 98.88 357 PHE A O 1
ATOM 2964 N N . SER A 1 358 ? 2.773 21.125 17.469 1 98.81 358 SER A N 1
ATOM 2965 C CA . SER A 1 358 ? 2.406 22.094 16.438 1 98.81 358 SER A CA 1
ATOM 2966 C C . SER A 1 358 ? 3.197 21.859 15.148 1 98.81 358 SER A C 1
ATOM 2968 O O . SER A 1 358 ? 4.215 21.156 15.156 1 98.81 358 SER A O 1
ATOM 2970 N N . ASP A 1 359 ? 2.693 22.328 14.086 1 98.31 359 ASP A N 1
ATOM 2971 C CA . ASP A 1 359 ? 3.322 22.109 12.789 1 98.31 359 ASP A CA 1
ATOM 2972 C C . ASP A 1 359 ? 4.375 23.172 12.492 1 98.31 359 ASP A C 1
ATOM 2974 O O . ASP A 1 359 ? 5.414 22.891 11.898 1 98.31 359 ASP A O 1
ATOM 2978 N N . HIS A 1 360 ? 4.078 24.406 12.883 1 97.94 360 HIS A N 1
ATOM 2979 C CA . HIS A 1 360 ? 5.008 25.516 12.688 1 97.94 360 HIS A CA 1
ATOM 2980 C C . HIS A 1 360 ? 4.742 26.641 13.68 1 97.94 360 HIS A C 1
ATOM 2982 O O . HIS A 1 360 ? 3.795 26.562 14.469 1 97.94 360 HIS A O 1
ATOM 2988 N N . GLY A 1 361 ? 5.664 27.641 13.688 1 97.19 361 GLY A N 1
ATOM 2989 C CA . GLY A 1 361 ? 5.516 28.766 14.586 1 97.19 361 GLY A CA 1
ATOM 2990 C C . GLY A 1 361 ? 4.594 29.844 14.039 1 97.19 361 GLY A C 1
ATOM 2991 O O . GLY A 1 361 ? 3.801 29.594 13.133 1 97.19 361 GLY A O 1
ATOM 2992 N N . VAL A 1 362 ? 4.68 30.953 14.688 1 95.56 362 VAL A N 1
ATOM 2993 C CA . VAL A 1 362 ? 3.801 32.062 14.352 1 95.56 362 VAL A CA 1
ATOM 2994 C C . VAL A 1 362 ? 4.223 32.656 13.016 1 95.56 362 VAL A C 1
ATOM 2996 O O . VAL A 1 362 ? 5.418 32.812 12.734 1 95.56 362 VAL A O 1
ATOM 2999 N N . ARG A 1 363 ? 3.248 33.062 12.211 1 92.94 363 ARG A N 1
ATOM 3000 C CA . ARG A 1 363 ? 3.566 33.5 10.859 1 92.94 363 ARG A CA 1
ATOM 3001 C C . ARG A 1 363 ? 3.328 35 10.711 1 92.94 363 ARG A C 1
ATOM 3003 O O . ARG A 1 363 ? 3.887 35.656 9.812 1 92.94 363 ARG A O 1
ATOM 3010 N N . TRP A 1 364 ? 2.465 35.594 11.5 1 90.81 364 TRP A N 1
ATOM 3011 C CA . TRP A 1 364 ? 2.15 37 11.43 1 90.81 364 TRP A CA 1
ATOM 3012 C C . TRP A 1 364 ? 1.714 37.531 12.797 1 90.81 364 TRP A C 1
ATOM 3014 O O . TRP A 1 364 ? 1.7 36.812 13.781 1 90.81 364 TRP A O 1
ATOM 3024 N N . GLY A 1 365 ? 1.502 38.844 12.852 1 88.75 365 GLY A N 1
ATOM 3025 C CA . GLY A 1 365 ? 0.971 39.469 14.062 1 88.75 365 GLY A CA 1
ATOM 3026 C C . GLY A 1 365 ? 2.047 40.031 14.969 1 88.75 365 GLY A C 1
ATOM 3027 O O . GLY A 1 365 ? 3.234 39.969 14.633 1 88.75 365 GLY A O 1
ATOM 3028 N N . PRO A 1 366 ? 1.592 40.5 16.062 1 88.25 366 PRO A N 1
ATOM 3029 C CA . PRO A 1 366 ? 2.504 41.188 16.969 1 88.25 366 PRO A CA 1
ATOM 3030 C C . PRO A 1 366 ? 3.621 40.281 17.484 1 88.25 366 PRO A C 1
ATOM 3032 O O . PRO A 1 366 ? 4.77 40.719 17.594 1 88.25 366 PRO A O 1
ATOM 3035 N N . LEU A 1 367 ? 3.295 39.125 17.781 1 90.5 367 LEU A N 1
ATOM 3036 C CA . LEU A 1 367 ? 4.324 38.219 18.281 1 90.5 367 LEU A CA 1
ATOM 3037 C C . LEU A 1 367 ? 5.414 38 17.234 1 90.5 367 LEU A C 1
ATOM 3039 O O . LEU A 1 367 ? 6.602 38 17.562 1 90.5 367 LEU A O 1
ATOM 3043 N N . ARG A 1 368 ? 4.977 37.781 16.047 1 90.69 368 ARG A N 1
ATOM 3044 C CA . ARG A 1 368 ? 5.914 37.594 14.945 1 90.69 368 ARG A CA 1
ATOM 3045 C C . ARG A 1 368 ? 6.797 38.812 14.758 1 90.69 368 ARG A C 1
ATOM 3047 O O . ARG A 1 368 ? 7.965 38.688 14.375 1 90.69 368 ARG A O 1
ATOM 3054 N N . ASN A 1 369 ? 6.25 39.906 15.047 1 84 369 ASN A N 1
ATOM 3055 C CA . ASN A 1 369 ? 6.941 41.188 14.805 1 84 369 ASN A CA 1
ATOM 3056 C C . ASN A 1 369 ? 7.816 41.594 15.992 1 84 369 ASN A C 1
ATOM 3058 O O . ASN A 1 369 ? 8.586 42.531 15.898 1 84 369 ASN A O 1
ATOM 3062 N N . SER A 1 370 ? 7.73 40.875 17.016 1 83.19 370 SER A N 1
ATOM 3063 C CA . SER A 1 370 ? 8.562 41.125 18.188 1 83.19 370 SER A CA 1
ATOM 3064 C C . SER A 1 370 ? 9.961 40.531 18.016 1 83.19 370 SER A C 1
ATOM 3066 O O . SER A 1 370 ? 10.227 39.812 17.047 1 83.19 370 SER A O 1
ATOM 3068 N N . ARG A 1 371 ? 10.875 40.875 18.922 1 78.69 371 ARG A N 1
ATOM 3069 C CA . ARG A 1 371 ? 12.219 40.281 18.906 1 78.69 371 ARG A CA 1
ATOM 3070 C C . ARG A 1 371 ? 12.164 38.781 19.078 1 78.69 371 ARG A C 1
ATOM 3072 O O . ARG A 1 371 ? 12.953 38.062 18.453 1 78.69 371 ARG A O 1
ATOM 3079 N N . ASN A 1 372 ? 11.203 38.406 19.859 1 88.75 372 ASN A N 1
ATOM 3080 C CA . ASN A 1 372 ? 11.055 36.969 20.094 1 88.75 372 ASN A CA 1
ATOM 3081 C C . ASN A 1 372 ? 10.555 36.25 18.828 1 88.75 372 ASN A C 1
ATOM 3083 O O . ASN A 1 372 ? 10.672 35.031 18.719 1 88.75 372 ASN A O 1
ATOM 3087 N N . GLY A 1 373 ? 10.023 37 17.953 1 89.56 373 GLY A N 1
ATOM 3088 C CA . GLY A 1 373 ? 9.461 36.438 16.734 1 89.56 373 GLY A CA 1
ATOM 3089 C C . GLY A 1 373 ? 10.477 35.719 15.875 1 89.56 373 GLY A C 1
ATOM 3090 O O . GLY A 1 373 ? 10.117 34.812 15.102 1 89.56 373 GLY A O 1
ATOM 3091 N N . VAL A 1 374 ? 11.766 36.062 16.047 1 84.88 374 VAL A N 1
ATOM 3092 C CA . VAL A 1 374 ? 12.828 35.406 15.297 1 84.88 374 VAL A CA 1
ATOM 3093 C C . VAL A 1 374 ? 12.859 33.906 15.648 1 84.88 374 VAL A C 1
ATOM 3095 O O . VAL A 1 374 ? 13.008 33.062 14.758 1 84.88 374 VAL A O 1
ATOM 3098 N N . VAL A 1 375 ? 12.641 33.594 16.875 1 91.94 375 VAL A N 1
ATOM 3099 C CA . VAL A 1 375 ? 12.68 32.219 17.344 1 91.94 375 VAL A CA 1
ATOM 3100 C C . VAL A 1 375 ? 11.289 31.594 17.266 1 91.94 375 VAL A C 1
ATOM 3102 O O . VAL A 1 375 ? 11.133 30.469 16.781 1 91.94 375 VAL A O 1
ATOM 3105 N N . GLU A 1 376 ? 10.281 32.375 17.609 1 95.12 376 GLU A N 1
ATOM 3106 C CA . GLU A 1 376 ? 8.93 31.844 17.75 1 95.12 376 GLU A CA 1
ATOM 3107 C C . GLU A 1 376 ? 8.305 31.562 16.391 1 95.12 376 GLU A C 1
ATOM 3109 O O . GLU A 1 376 ? 7.352 30.781 16.281 1 95.12 376 GLU A O 1
ATOM 3114 N N . SER A 1 377 ? 8.844 32.094 15.367 1 94.69 377 SER A N 1
ATOM 3115 C CA . SER A 1 377 ? 8.344 31.844 14.023 1 94.69 377 SER A CA 1
ATOM 3116 C C . SER A 1 377 ? 8.945 30.562 13.445 1 94.69 377 SER A C 1
ATOM 3118 O O . SER A 1 377 ? 8.57 30.125 12.359 1 94.69 377 SER A O 1
ATOM 3120 N N . ARG A 1 378 ? 9.797 29.844 14.203 1 95.75 378 ARG A N 1
ATOM 3121 C CA . ARG A 1 378 ? 10.508 28.703 13.633 1 95.75 378 ARG A CA 1
ATOM 3122 C C . ARG A 1 378 ? 10.453 27.5 14.57 1 95.75 378 ARG A C 1
ATOM 3124 O O . ARG A 1 378 ? 10.883 26.406 14.211 1 95.75 378 ARG A O 1
ATOM 3131 N N . THR A 1 379 ? 9.867 27.688 15.742 1 97.56 379 THR A N 1
ATOM 3132 C CA . THR A 1 379 ? 9.969 26.656 16.781 1 97.56 379 THR A CA 1
ATOM 3133 C C . THR A 1 379 ? 8.586 26.234 17.25 1 97.56 379 THR A C 1
ATOM 3135 O O . THR A 1 379 ? 8.141 26.656 18.328 1 97.56 379 THR A O 1
ATOM 3138 N N . PRO A 1 380 ? 7.926 25.344 16.547 1 98.62 380 PRO A N 1
ATOM 3139 C CA . PRO A 1 380 ? 6.672 24.781 17.062 1 98.62 380 PRO A CA 1
ATOM 3140 C C . PRO A 1 380 ? 6.879 23.922 18.312 1 98.62 380 PRO A C 1
ATOM 3142 O O . PRO A 1 380 ? 7.945 23.328 18.484 1 98.62 380 PRO A O 1
ATOM 3145 N N . TYR A 1 381 ? 5.926 23.906 19.203 1 98.62 381 TYR A N 1
ATOM 3146 C CA . TYR A 1 381 ? 6.078 23.031 20.359 1 98.62 381 TYR A CA 1
ATOM 3147 C C . TYR A 1 381 ? 5.875 21.578 19.969 1 98.62 381 TYR A C 1
ATOM 3149 O O . TYR A 1 381 ? 5.07 21.266 19.094 1 98.62 381 TYR A O 1
ATOM 3157 N N . THR A 1 382 ? 6.637 20.672 20.531 1 98.88 382 THR A N 1
ATOM 3158 C CA . THR A 1 382 ? 6.531 19.219 20.359 1 98.88 382 THR A CA 1
ATOM 3159 C C . THR A 1 382 ? 6.879 18.5 21.641 1 98.88 382 THR A C 1
ATOM 3161 O O . THR A 1 382 ? 8.016 18.562 22.125 1 98.88 382 THR A O 1
ATOM 3164 N N . ILE A 1 383 ? 5.906 17.828 22.203 1 98.94 383 ILE A N 1
ATOM 3165 C CA . ILE A 1 383 ? 6.062 17.141 23.469 1 98.94 383 ILE A CA 1
ATOM 3166 C C . ILE A 1 383 ? 5.629 15.68 23.328 1 98.94 383 ILE A C 1
ATOM 3168 O O . ILE A 1 383 ? 4.516 15.406 22.875 1 98.94 383 ILE A O 1
ATOM 3172 N N . LEU A 1 384 ? 6.508 14.758 23.672 1 98.94 384 LEU A N 1
ATOM 3173 C CA . LEU A 1 384 ? 6.211 13.328 23.656 1 98.94 384 LEU A CA 1
ATOM 3174 C C . LEU A 1 384 ? 5.945 12.812 25.062 1 98.94 384 LEU A C 1
ATOM 3176 O O . LEU A 1 384 ? 6.73 13.07 25.984 1 98.94 384 LEU A O 1
ATOM 3180 N N . THR A 1 385 ? 4.844 12.148 25.25 1 98.94 385 THR A N 1
ATOM 3181 C CA . THR A 1 385 ? 4.465 11.57 26.531 1 98.94 385 THR A CA 1
ATOM 3182 C C . THR A 1 385 ? 4.344 10.055 26.438 1 98.94 385 THR A C 1
ATOM 3184 O O . THR A 1 385 ? 3.67 9.539 25.547 1 98.94 385 THR A O 1
ATOM 3187 N N . PHE A 1 386 ? 4.996 9.352 27.359 1 98.75 386 PHE A N 1
ATOM 3188 C CA . PHE A 1 386 ? 5.004 7.895 27.359 1 98.75 386 PHE A CA 1
ATOM 3189 C C . PHE A 1 386 ? 4.402 7.355 28.656 1 98.75 386 PHE A C 1
ATOM 3191 O O . PHE A 1 386 ? 4.367 8.055 29.672 1 98.75 386 PHE A O 1
ATOM 3198 N N . PRO A 1 387 ? 3.941 6.086 28.547 1 98.44 387 PRO A N 1
ATOM 3199 C CA . PRO A 1 387 ? 3.607 5.441 29.812 1 98.44 387 PRO A CA 1
ATOM 3200 C C . PRO A 1 387 ? 4.816 5.285 30.734 1 98.44 387 PRO A C 1
ATOM 3202 O O . PRO A 1 387 ? 5.914 4.965 30.266 1 98.44 387 PRO A O 1
ATOM 3205 N N . GLY A 1 388 ? 4.574 5.449 32 1 98.06 388 GLY A N 1
ATOM 3206 C CA . GLY A 1 388 ? 5.66 5.32 32.969 1 98.06 388 GLY A CA 1
ATOM 3207 C C . GLY A 1 388 ? 6.336 3.965 32.938 1 98.06 388 GLY A C 1
ATOM 3208 O O . GLY A 1 388 ? 7.562 3.875 33 1 98.06 388 GLY A O 1
ATOM 3209 N N . TRP A 1 389 ? 5.574 2.904 32.812 1 98.38 389 TRP A N 1
ATOM 3210 C CA . TRP A 1 389 ? 6.121 1.552 32.781 1 98.38 389 TRP A CA 1
ATOM 3211 C C . TRP A 1 389 ? 7.055 1.353 31.594 1 98.38 389 TRP A C 1
ATOM 3213 O O . TRP A 1 389 ? 8.055 0.634 31.703 1 98.38 389 TRP A O 1
ATOM 3223 N N . PHE A 1 390 ? 6.73 1.939 30.469 1 98.5 390 PHE A N 1
ATOM 3224 C CA . PHE A 1 390 ? 7.531 1.824 29.25 1 98.5 390 PHE A CA 1
ATOM 3225 C C . PHE A 1 390 ? 8.922 2.396 29.469 1 98.5 390 PHE A C 1
ATOM 3227 O O . PHE A 1 390 ? 9.922 1.764 29.125 1 98.5 390 PHE A O 1
ATOM 3234 N N . LEU A 1 391 ? 8.984 3.523 30.125 1 98.5 391 LEU A N 1
ATOM 3235 C CA . LEU A 1 391 ? 10.258 4.199 30.359 1 98.5 391 LEU A CA 1
ATOM 3236 C C . LEU A 1 391 ? 11.078 3.465 31.422 1 98.5 391 LEU A C 1
ATOM 3238 O O . LEU A 1 391 ? 12.305 3.463 31.359 1 98.5 391 LEU A O 1
ATOM 3242 N N . ARG A 1 392 ? 10.375 2.863 32.344 1 98.44 392 ARG A N 1
ATOM 3243 C CA . ARG A 1 392 ? 11.07 2.061 33.375 1 98.44 392 ARG A CA 1
ATOM 3244 C C . ARG A 1 392 ? 11.641 0.791 32.75 1 98.44 392 ARG A C 1
ATOM 3246 O O . ARG A 1 392 ? 12.758 0.387 33.062 1 98.44 392 ARG A O 1
ATOM 3253 N N . LYS A 1 393 ? 10.898 0.217 31.859 1 98.31 393 LYS A N 1
ATOM 3254 C CA . LYS A 1 393 ? 11.297 -1.039 31.219 1 98.31 393 LYS A CA 1
ATOM 3255 C C . LYS A 1 393 ? 12.445 -0.823 30.25 1 98.31 393 LYS A C 1
ATOM 3257 O O . LYS A 1 393 ? 13.281 -1.709 30.062 1 98.31 393 LYS A O 1
ATOM 3262 N N . TYR A 1 394 ? 12.508 0.348 29.672 1 98.44 394 TYR A N 1
ATOM 3263 C CA . TYR A 1 394 ? 13.539 0.657 28.688 1 98.44 394 TYR A CA 1
ATOM 3264 C C . TYR A 1 394 ? 14.297 1.921 29.078 1 98.44 394 TYR A C 1
ATOM 3266 O O . TYR A 1 394 ? 14.211 2.939 28.391 1 98.44 394 TYR A O 1
ATOM 3274 N N . PRO A 1 395 ? 15.172 1.895 30 1 98.31 395 PRO A N 1
ATOM 3275 C CA . PRO A 1 395 ? 15.859 3.072 30.531 1 98.31 395 PRO A CA 1
ATOM 3276 C C . PRO A 1 395 ? 16.781 3.729 29.5 1 98.31 395 PRO A C 1
ATOM 3278 O O . PRO A 1 395 ? 17 4.941 29.562 1 98.31 395 PRO A O 1
ATOM 3281 N N . ASP A 1 396 ? 17.312 2.928 28.562 1 98.25 396 ASP A N 1
ATOM 3282 C CA . ASP A 1 396 ? 18.141 3.504 27.516 1 98.25 396 ASP A CA 1
ATOM 3283 C C . ASP A 1 396 ? 17.328 4.473 26.641 1 98.25 396 ASP A C 1
ATOM 3285 O O . ASP A 1 396 ? 17.812 5.551 26.297 1 98.25 396 ASP A O 1
ATOM 3289 N N . VAL A 1 397 ? 16.109 4.078 26.328 1 98.38 397 VAL A N 1
ATOM 3290 C CA . VAL A 1 397 ? 15.211 4.922 25.562 1 98.38 397 VAL A CA 1
ATOM 3291 C C . VAL A 1 397 ? 14.898 6.199 26.328 1 98.38 397 VAL A C 1
ATOM 3293 O O . VAL A 1 397 ? 14.945 7.297 25.781 1 98.38 397 VAL A O 1
ATOM 3296 N N . ALA A 1 398 ? 14.609 6.051 27.609 1 98.5 398 ALA A N 1
ATOM 3297 C CA . ALA A 1 398 ? 14.297 7.191 28.469 1 98.5 398 ALA A CA 1
ATOM 3298 C C . ALA A 1 398 ? 15.469 8.172 28.516 1 98.5 398 ALA A C 1
ATOM 3300 O O . ALA A 1 398 ? 15.273 9.383 28.438 1 98.5 398 ALA A O 1
ATOM 3301 N N . THR A 1 399 ? 16.656 7.652 28.625 1 98.44 399 THR A N 1
AT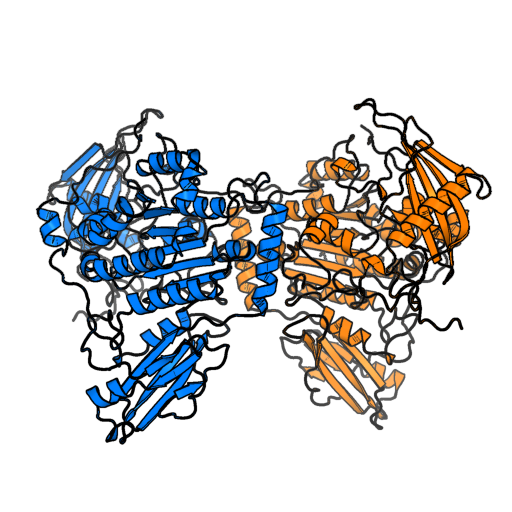OM 3302 C CA . THR A 1 399 ? 17.859 8.477 28.688 1 98.44 399 THR A CA 1
ATOM 3303 C C . THR A 1 399 ? 18.062 9.227 27.391 1 98.44 399 THR A C 1
ATOM 3305 O O . THR A 1 399 ? 18.359 10.43 27.391 1 98.44 399 THR A O 1
ATOM 3308 N N . ASN A 1 400 ? 17.938 8.484 26.312 1 98.62 400 ASN A N 1
ATOM 3309 C CA . ASN A 1 400 ? 18.109 9.117 25.016 1 98.62 400 ASN A CA 1
ATOM 3310 C C . ASN A 1 400 ? 17.078 10.227 24.797 1 98.62 400 ASN A C 1
ATOM 3312 O O . ASN A 1 400 ? 17.406 11.305 24.297 1 98.62 400 ASN A O 1
ATOM 3316 N N . LEU A 1 401 ? 15.82 9.938 25.156 1 98.75 401 LEU A N 1
ATOM 3317 C CA . LEU A 1 401 ? 14.766 10.938 25.016 1 98.75 401 LEU A CA 1
ATOM 3318 C C . LEU A 1 401 ? 15.086 12.18 25.844 1 98.75 401 LEU A C 1
ATOM 3320 O O . LEU A 1 401 ? 14.883 13.305 25.375 1 98.75 401 LEU A O 1
ATOM 3324 N N . LYS A 1 402 ? 15.562 12.016 27.031 1 98.38 402 LYS A N 1
ATOM 3325 C CA . LYS A 1 402 ? 15.922 13.133 27.891 1 98.38 402 LYS A CA 1
ATOM 3326 C C . LYS A 1 402 ? 17.031 13.977 27.266 1 98.38 402 LYS A C 1
ATOM 3328 O O . LYS A 1 402 ? 16.938 15.203 27.234 1 98.38 402 LYS A O 1
ATOM 3333 N N . VAL A 1 403 ? 18.047 13.32 26.734 1 98.19 403 VAL A N 1
ATOM 3334 C CA . VAL A 1 403 ? 19.141 14.016 26.078 1 98.19 403 VAL A CA 1
ATOM 3335 C C . VAL A 1 403 ? 18.625 14.781 24.859 1 98.19 403 VAL A C 1
ATOM 3337 O O . VAL A 1 403 ? 19 15.93 24.625 1 98.19 403 VAL A O 1
ATOM 3340 N N . ASN A 1 404 ? 17.75 14.156 24.156 1 98.44 404 ASN A N 1
ATOM 3341 C CA . ASN A 1 404 ? 17.266 14.695 22.891 1 98.44 404 ASN A CA 1
ATOM 3342 C C . ASN A 1 404 ? 16.391 15.93 23.109 1 98.44 404 ASN A C 1
ATOM 3344 O O . ASN A 1 404 ? 16.141 16.703 22.188 1 98.44 404 ASN A O 1
ATOM 3348 N N . THR A 1 405 ? 15.859 16.172 24.359 1 98.12 405 THR A N 1
ATOM 3349 C CA . THR A 1 405 ? 15.07 17.359 24.656 1 98.12 405 THR A CA 1
ATOM 3350 C C . THR A 1 405 ? 15.906 18.625 24.422 1 98.12 405 THR A C 1
ATOM 3352 O O . THR A 1 405 ? 15.352 19.719 24.266 1 98.12 405 THR A O 1
ATOM 3355 N N . LYS A 1 406 ? 17.25 18.469 24.422 1 96.94 406 LYS A N 1
ATOM 3356 C CA . LYS A 1 406 ? 18.141 19.609 24.25 1 96.94 406 LYS A CA 1
ATOM 3357 C C . LYS A 1 406 ? 18.984 19.453 22.984 1 96.94 406 LYS A C 1
ATOM 3359 O O . LYS A 1 406 ? 20.094 20 22.906 1 96.94 406 LYS A O 1
ATOM 3364 N N . ARG A 1 407 ? 18.5 18.609 22.078 1 97.62 407 ARG A N 1
ATOM 3365 C CA . ARG A 1 407 ? 19.156 18.438 20.781 1 97.62 407 ARG A CA 1
ATOM 3366 C C . ARG A 1 407 ? 18.281 18.984 19.656 1 97.62 407 ARG A C 1
ATOM 3368 O O . ARG A 1 407 ? 17.078 19.141 19.812 1 97.62 407 ARG A O 1
ATOM 3375 N N . LEU A 1 408 ? 18.984 19.281 18.5 1 97.44 408 LEU A N 1
ATOM 3376 C CA . LEU A 1 408 ? 18.266 19.734 17.312 1 97.44 408 LEU A CA 1
ATOM 3377 C C . LEU A 1 408 ? 17.422 18.609 16.719 1 97.44 408 LEU A C 1
ATOM 3379 O O . LEU A 1 408 ? 17.953 17.531 16.406 1 97.44 408 LEU A O 1
ATOM 3383 N N . THR A 1 409 ? 16.141 18.859 16.656 1 98.31 409 THR A N 1
ATOM 3384 C CA . THR A 1 409 ? 15.219 17.891 16.062 1 98.31 409 THR A CA 1
ATOM 3385 C C . THR A 1 409 ? 14.289 18.562 15.062 1 98.31 409 THR A C 1
ATOM 3387 O O . THR A 1 409 ? 14.195 19.797 15.023 1 98.31 409 THR A O 1
ATOM 3390 N N . SER A 1 410 ? 13.664 17.828 14.211 1 98.44 410 SER A N 1
ATOM 3391 C CA . SER A 1 410 ? 12.68 18.281 13.242 1 98.44 410 SER A CA 1
ATOM 3392 C C . SER A 1 410 ? 11.539 17.281 13.102 1 98.44 410 SER A C 1
ATOM 3394 O O . SER A 1 410 ? 11.539 16.234 13.75 1 98.44 410 SER A O 1
ATOM 3396 N N . HIS A 1 411 ? 10.57 17.594 12.25 1 98.75 411 HIS A N 1
ATOM 3397 C CA . HIS A 1 411 ? 9.43 16.703 12 1 98.75 411 HIS A CA 1
ATOM 3398 C C . HIS A 1 411 ? 9.891 15.383 11.398 1 98.75 411 HIS A C 1
ATOM 3400 O O . HIS A 1 411 ? 9.234 14.352 11.586 1 98.75 411 HIS A O 1
ATOM 3406 N N . PHE A 1 412 ? 11.039 15.336 10.727 1 98.75 412 PHE A N 1
ATOM 3407 C CA . PHE A 1 412 ? 11.586 14.086 10.195 1 98.75 412 PHE A CA 1
ATOM 3408 C C . PHE A 1 412 ? 11.898 13.109 11.328 1 98.75 412 PHE A C 1
ATOM 3410 O O . PHE A 1 412 ? 11.734 11.898 11.164 1 98.75 412 PHE A O 1
ATOM 3417 N N . ASP A 1 413 ? 12.359 13.656 12.43 1 98.88 413 ASP A N 1
ATOM 3418 C CA . ASP A 1 413 ? 12.727 12.805 13.555 1 98.88 413 ASP A CA 1
ATOM 3419 C C . ASP A 1 413 ? 11.484 12.219 14.219 1 98.88 413 ASP A C 1
ATOM 3421 O O . ASP A 1 413 ? 11.508 11.07 14.688 1 98.88 413 ASP A O 1
ATOM 3425 N N . THR A 1 414 ? 10.469 13.039 14.289 1 98.81 414 THR A N 1
ATOM 3426 C CA . THR A 1 414 ? 9.195 12.516 14.797 1 98.81 414 THR A CA 1
ATOM 3427 C C . THR A 1 414 ? 8.68 11.391 13.906 1 98.81 414 THR A C 1
ATOM 3429 O O . THR A 1 414 ? 8.258 10.344 14.406 1 98.81 414 THR A O 1
ATOM 3432 N N . HIS A 1 415 ? 8.711 11.578 12.617 1 98.69 415 HIS A N 1
ATOM 3433 C CA . HIS A 1 415 ? 8.328 10.555 11.656 1 98.69 415 HIS A CA 1
ATOM 3434 C C . HIS A 1 415 ? 9.117 9.273 11.875 1 98.69 415 HIS A C 1
ATOM 3436 O O . HIS A 1 415 ? 8.539 8.188 11.945 1 98.69 415 HIS A O 1
ATOM 3442 N N . ALA A 1 416 ? 10.414 9.414 11.961 1 98.56 416 ALA A N 1
ATOM 3443 C CA . ALA A 1 416 ? 11.297 8.266 12.172 1 98.56 416 ALA A CA 1
ATOM 3444 C C . ALA A 1 416 ? 10.953 7.535 13.461 1 98.56 416 ALA A C 1
ATOM 3446 O O . ALA A 1 416 ? 11.008 6.305 13.523 1 98.56 416 ALA A O 1
ATOM 3447 N N . THR A 1 417 ? 10.617 8.281 14.477 1 98.81 417 THR A N 1
ATOM 3448 C CA . THR A 1 417 ? 10.289 7.719 15.781 1 98.81 417 THR A CA 1
ATOM 3449 C C . THR A 1 417 ? 9 6.895 15.703 1 98.81 417 THR A C 1
ATOM 3451 O O . THR A 1 417 ? 8.922 5.809 16.281 1 98.81 417 THR A O 1
ATOM 3454 N N . LEU A 1 418 ? 8.031 7.406 15 1 98.69 418 LEU A N 1
ATOM 3455 C CA . LEU A 1 418 ? 6.766 6.695 14.836 1 98.69 418 LEU A CA 1
ATOM 3456 C C . LEU A 1 418 ? 6.984 5.359 14.125 1 98.69 418 LEU A C 1
ATOM 3458 O O . LEU A 1 418 ? 6.441 4.336 14.547 1 98.69 418 LEU A O 1
ATOM 3462 N N . LEU A 1 419 ? 7.758 5.336 13.086 1 97.75 419 LEU A N 1
ATOM 3463 C CA . LEU A 1 419 ? 8.039 4.109 12.352 1 97.75 419 LEU A CA 1
ATOM 3464 C C . LEU A 1 419 ? 8.844 3.133 13.203 1 97.75 419 LEU A C 1
ATOM 3466 O O . LEU A 1 419 ? 8.609 1.923 13.156 1 97.75 419 LEU A O 1
ATOM 3470 N N . ASP A 1 420 ? 9.781 3.693 13.969 1 97.81 420 ASP A N 1
ATOM 3471 C CA . ASP A 1 420 ? 10.586 2.869 14.867 1 97.81 420 ASP A CA 1
ATOM 3472 C C . ASP A 1 420 ? 9.711 2.191 15.922 1 97.81 420 ASP A C 1
ATOM 3474 O O . ASP A 1 420 ? 9.93 1.027 16.266 1 97.81 420 ASP A O 1
ATOM 3478 N N . LEU A 1 421 ? 8.758 2.9 16.391 1 97.81 421 LEU A N 1
ATOM 3479 C CA . LEU A 1 421 ? 7.863 2.379 17.422 1 97.81 421 LEU A CA 1
ATOM 3480 C C . LEU A 1 421 ? 7.047 1.205 16.891 1 97.81 421 LEU A C 1
ATOM 3482 O O . LEU A 1 421 ? 6.738 0.272 17.641 1 97.81 421 LEU A O 1
ATOM 3486 N N . LEU A 1 422 ? 6.723 1.189 15.656 1 96.56 422 LEU A N 1
ATOM 3487 C CA . LEU A 1 422 ? 5.949 0.12 15.031 1 96.56 422 LEU A CA 1
ATOM 3488 C C . LEU A 1 422 ? 6.68 -1.214 15.141 1 96.56 422 LEU A C 1
ATOM 3490 O O . LEU A 1 422 ? 6.043 -2.268 15.242 1 96.56 422 LEU A O 1
ATOM 3494 N N . TYR A 1 423 ? 7.918 -1.148 15.086 1 96.69 423 TYR A N 1
ATOM 3495 C CA . TYR A 1 423 ? 8.75 -2.342 15.172 1 96.69 423 TYR A CA 1
ATOM 3496 C C . TYR A 1 423 ? 9.773 -2.215 16.297 1 96.69 423 TYR A C 1
ATOM 3498 O O . TYR A 1 423 ? 10.938 -2.578 16.125 1 96.69 423 TYR A O 1
ATOM 3506 N N . PHE A 1 424 ? 9.305 -1.784 17.391 1 97.62 424 PHE A N 1
ATOM 3507 C CA . PHE A 1 424 ? 10.125 -1.394 18.516 1 97.62 424 PHE A CA 1
ATOM 3508 C C . PHE A 1 424 ? 11.031 -2.539 18.953 1 97.62 424 PHE A C 1
ATOM 3510 O O . PHE A 1 424 ? 10.555 -3.6 19.359 1 97.62 424 PHE A O 1
ATOM 3517 N N . LYS A 1 425 ? 12.383 -2.34 18.766 1 96.69 425 LYS A N 1
ATOM 3518 C CA . LYS A 1 425 ? 13.445 -3.234 19.219 1 96.69 425 LYS A CA 1
ATOM 3519 C C . LYS A 1 425 ? 13.227 -4.652 18.703 1 96.69 425 LYS A C 1
ATOM 3521 O O . LYS A 1 425 ? 13.391 -5.625 19.453 1 96.69 425 LYS A O 1
ATOM 3526 N N . SER A 1 426 ? 12.734 -4.715 17.484 1 94.25 426 SER A N 1
ATOM 3527 C CA . SER A 1 426 ? 12.641 -6.008 16.812 1 94.25 426 SER A CA 1
ATOM 3528 C C . SER A 1 426 ? 14.016 -6.578 16.5 1 94.25 426 SER A C 1
ATOM 3530 O O . SER A 1 426 ? 14.961 -5.832 16.234 1 94.25 426 SER A O 1
ATOM 3532 N N . ASP A 1 427 ? 14.078 -7.949 16.484 1 89.81 427 ASP A N 1
ATOM 3533 C CA . ASP A 1 427 ? 15.344 -8.625 16.203 1 89.81 427 ASP A CA 1
ATOM 3534 C C . ASP A 1 427 ? 15.57 -8.781 14.703 1 89.81 427 ASP A C 1
ATOM 3536 O O . ASP A 1 427 ? 16.672 -9.117 14.273 1 89.81 427 ASP A O 1
ATOM 3540 N N . THR A 1 428 ? 14.555 -8.562 13.984 1 88.5 428 THR A N 1
ATOM 3541 C CA . THR A 1 428 ? 14.648 -8.625 12.531 1 88.5 428 THR A CA 1
ATOM 3542 C C . THR A 1 428 ? 14.43 -7.246 11.914 1 88.5 428 THR A C 1
ATOM 3544 O O . THR A 1 428 ? 13.734 -6.406 12.484 1 88.5 428 THR A O 1
ATOM 3547 N N . PRO A 1 429 ? 15.086 -7.059 10.789 1 86.5 429 PRO A N 1
ATOM 3548 C CA . PRO A 1 429 ? 14.852 -5.773 10.133 1 86.5 429 PRO A CA 1
ATOM 3549 C C . PRO A 1 429 ? 13.375 -5.527 9.828 1 86.5 429 PRO A C 1
ATOM 3551 O O . PRO A 1 429 ? 12.672 -6.434 9.367 1 86.5 429 PRO A O 1
ATOM 3554 N N . PRO A 1 430 ? 12.984 -4.312 10.117 1 88.94 430 PRO A N 1
ATOM 3555 C CA . PRO A 1 430 ? 11.586 -4.016 9.805 1 88.94 430 PRO A CA 1
ATOM 3556 C C . PRO A 1 430 ? 11.289 -4.07 8.305 1 88.94 430 PRO A C 1
ATOM 3558 O O . PRO A 1 430 ? 12.148 -3.723 7.492 1 88.94 430 PRO A O 1
ATOM 3561 N N . PRO A 1 431 ? 10.102 -4.5 7.945 1 90 431 PRO A N 1
ATOM 3562 C CA . PRO A 1 431 ? 9.719 -4.527 6.531 1 90 431 PRO A CA 1
ATOM 3563 C C . PRO A 1 431 ? 9.32 -3.15 6 1 90 431 PRO A C 1
ATOM 3565 O O . PRO A 1 431 ? 8.242 -2.99 5.434 1 90 431 PRO A O 1
ATOM 3568 N N . LEU A 1 432 ? 10.172 -2.201 6.164 1 92.12 432 LEU A N 1
ATOM 3569 C CA . LEU A 1 432 ? 9.992 -0.821 5.727 1 92.12 432 LEU A CA 1
ATOM 3570 C C . LEU A 1 432 ? 11.148 -0.375 4.836 1 92.12 432 LEU A C 1
ATOM 3572 O O . LEU A 1 432 ? 12.258 -0.892 4.949 1 92.12 432 LEU A O 1
ATOM 3576 N N . ALA A 1 433 ? 10.797 0.568 3.98 1 89.62 433 ALA A N 1
ATOM 3577 C CA . ALA A 1 433 ? 11.852 1.218 3.205 1 89.62 433 ALA A CA 1
ATOM 3578 C C . ALA A 1 433 ? 12.828 1.961 4.117 1 89.62 433 ALA A C 1
ATOM 3580 O O . ALA A 1 433 ? 12.438 2.432 5.191 1 89.62 433 ALA A O 1
ATOM 3581 N N . PRO A 1 434 ? 14.086 2.076 3.695 1 89.06 434 PRO A N 1
ATOM 3582 C CA . PRO A 1 434 ? 15.039 2.865 4.48 1 89.06 434 PRO A CA 1
ATOM 3583 C C . PRO A 1 434 ? 14.633 4.332 4.594 1 89.06 434 PRO A C 1
ATOM 3585 O O . PRO A 1 434 ? 14.117 4.91 3.637 1 89.06 434 PRO A O 1
ATOM 3588 N N . LEU A 1 435 ? 14.93 4.914 5.75 1 91.12 435 LEU A N 1
ATOM 3589 C CA . LEU A 1 435 ? 14.641 6.328 5.949 1 91.12 435 LEU A CA 1
ATOM 3590 C C . LEU A 1 435 ? 15.57 7.199 5.105 1 91.12 435 LEU A C 1
ATOM 3592 O O . LEU A 1 435 ? 16.766 6.926 5.004 1 91.12 435 LEU A O 1
ATOM 3596 N N . ARG A 1 436 ? 15.008 8.18 4.574 1 88.88 436 ARG A N 1
ATOM 3597 C CA . ARG A 1 436 ? 15.82 9.148 3.838 1 88.88 436 ARG A CA 1
ATOM 3598 C C . ARG A 1 436 ? 16.219 10.32 4.723 1 88.88 436 ARG A C 1
ATOM 3600 O O . ARG A 1 436 ? 17.234 10.977 4.484 1 88.88 436 ARG A O 1
ATOM 3607 N N . HIS A 1 437 ? 15.344 10.578 5.699 1 95.69 437 HIS A N 1
ATOM 3608 C CA . HIS A 1 437 ? 15.531 11.695 6.621 1 95.69 437 HIS A CA 1
ATOM 3609 C C . HIS A 1 437 ? 15.172 11.297 8.047 1 95.69 437 HIS A C 1
ATOM 3611 O O . HIS A 1 437 ? 14.422 10.344 8.266 1 95.69 437 HIS A O 1
ATOM 3617 N N . GLY A 1 438 ? 15.805 12.023 8.992 1 97.38 438 GLY A N 1
ATOM 3618 C CA . GLY A 1 438 ? 15.398 11.906 10.383 1 97.38 438 GLY A CA 1
ATOM 3619 C C . GLY A 1 438 ? 16.078 10.758 11.109 1 97.38 438 GLY A C 1
ATOM 3620 O O . GLY A 1 438 ? 16.625 9.852 10.469 1 97.38 438 GLY A O 1
ATOM 3621 N N . ILE A 1 439 ? 16.109 10.828 12.352 1 97.94 439 ILE A N 1
ATOM 3622 C CA . ILE A 1 439 ? 16.609 9.836 13.289 1 97.94 439 ILE A CA 1
ATOM 3623 C C . ILE A 1 439 ? 15.555 9.57 14.375 1 97.94 439 ILE A C 1
ATOM 3625 O O . ILE A 1 439 ? 14.953 10.508 14.906 1 97.94 439 ILE A O 1
ATOM 3629 N N . SER A 1 440 ? 15.312 8.305 14.633 1 98.5 440 SER A N 1
ATOM 3630 C CA . SER A 1 440 ? 14.383 7.988 15.711 1 98.5 440 SER A CA 1
ATOM 3631 C C . SER A 1 440 ? 14.844 8.594 17.031 1 98.5 440 SER A C 1
ATOM 3633 O O . SER A 1 440 ? 16.016 8.508 17.391 1 98.5 440 SER A O 1
ATOM 3635 N N . LEU A 1 441 ? 13.93 9.141 17.75 1 98.75 441 LEU A N 1
ATOM 3636 C CA . LEU A 1 441 ? 14.242 9.773 19.016 1 98.75 441 LEU A CA 1
ATOM 3637 C C . LEU A 1 441 ? 14.547 8.734 20.094 1 98.75 441 LEU A C 1
ATOM 3639 O O . LEU A 1 441 ? 14.953 9.078 21.203 1 98.75 441 LEU A O 1
ATOM 3643 N N . PHE A 1 442 ? 14.383 7.488 19.75 1 98.5 442 PHE A N 1
ATOM 3644 C CA . PHE A 1 442 ? 14.789 6.426 20.656 1 98.5 442 PHE A CA 1
ATOM 3645 C C . PHE A 1 442 ? 16.312 6.27 20.656 1 98.5 442 PHE A C 1
ATOM 3647 O O . PHE A 1 442 ? 16.875 5.629 21.547 1 98.5 442 PHE A O 1
ATOM 3654 N N . GLU A 1 443 ? 16.875 6.82 19.688 1 97.88 443 GLU A N 1
ATOM 3655 C CA . GLU A 1 443 ? 18.344 6.891 19.609 1 97.88 443 GLU A CA 1
ATOM 3656 C C . GLU A 1 443 ? 18.844 8.258 20.062 1 97.88 443 GLU A C 1
ATOM 3658 O O . GLU A 1 443 ? 18.094 9.242 20.047 1 97.88 443 GLU A O 1
ATOM 3663 N N . LYS A 1 444 ? 20.062 8.289 20.422 1 97.81 444 LYS A N 1
ATOM 3664 C CA . LYS A 1 444 ? 20.656 9.547 20.875 1 97.81 444 LYS A CA 1
ATOM 3665 C C . LYS A 1 444 ? 21.016 10.438 19.688 1 97.81 444 LYS A C 1
ATOM 3667 O O . LYS A 1 444 ? 21.781 10.023 18.812 1 97.81 444 LYS A O 1
ATOM 3672 N N . ILE A 1 445 ? 20.438 11.57 19.672 1 98 445 ILE A N 1
ATOM 3673 C CA . ILE A 1 445 ? 20.812 12.555 18.672 1 98 445 ILE A CA 1
ATOM 3674 C C . ILE A 1 445 ? 22.188 13.141 19 1 98 445 ILE A C 1
ATOM 3676 O O . ILE A 1 445 ? 22.438 13.555 20.125 1 98 445 ILE A O 1
ATOM 3680 N N . SER A 1 446 ? 23.047 13.211 18.078 1 96.75 446 SER A N 1
ATOM 3681 C CA . SER A 1 446 ? 24.422 13.656 18.312 1 96.75 446 SER A CA 1
ATOM 3682 C C . SER A 1 446 ? 24.453 15.117 18.734 1 96.75 446 SER A C 1
ATOM 3684 O O . SER A 1 446 ? 23.672 15.938 18.25 1 96.75 446 SER A O 1
ATOM 3686 N N . TRP A 1 447 ? 25.453 15.453 19.578 1 95.69 447 TRP A N 1
ATOM 3687 C CA . TRP A 1 447 ? 25.578 16.812 20.094 1 95.69 447 TRP A CA 1
ATOM 3688 C C . TRP A 1 447 ? 26.016 17.781 19 1 95.69 447 TRP A C 1
ATOM 3690 O O . TRP A 1 447 ? 25.766 18.984 19.078 1 95.69 447 TRP A O 1
ATOM 3700 N N . ASP A 1 448 ? 26.609 17.266 17.938 1 94.88 448 ASP A N 1
ATOM 3701 C CA . ASP A 1 448 ? 27.156 18.125 16.891 1 94.88 448 ASP A CA 1
ATOM 3702 C C . ASP A 1 448 ? 26.234 18.141 15.664 1 94.88 448 ASP A C 1
ATOM 3704 O O . ASP A 1 448 ? 26.688 18.453 14.555 1 94.88 448 ASP A O 1
ATOM 3708 N N . ARG A 1 449 ? 24.984 17.688 15.859 1 95.94 449 ARG A N 1
ATOM 3709 C CA . ARG A 1 449 ? 24.047 17.672 14.734 1 95.94 449 ARG A CA 1
ATOM 3710 C C . ARG A 1 449 ? 23.828 19.078 14.195 1 95.94 449 ARG A C 1
ATOM 3712 O O . ARG A 1 449 ? 23.625 20.016 14.961 1 95.94 449 ARG A O 1
ATOM 3719 N N . THR A 1 450 ? 23.875 19.203 12.836 1 93.5 450 THR A N 1
ATOM 3720 C CA . THR A 1 450 ? 23.672 20.484 12.164 1 93.5 450 THR A CA 1
ATOM 3721 C C . THR A 1 450 ? 22.297 20.531 11.492 1 93.5 450 THR A C 1
ATOM 3723 O O . THR A 1 450 ? 21.609 19.5 11.398 1 93.5 450 THR A O 1
ATOM 3726 N N . CYS A 1 451 ? 21.938 21.688 11.07 1 94.94 451 CYS A N 1
ATOM 3727 C CA . CYS A 1 451 ? 20.688 21.828 10.336 1 94.94 451 CYS A CA 1
ATOM 3728 C C . CYS A 1 451 ? 20.703 21.016 9.047 1 94.94 451 CYS A C 1
ATOM 3730 O O . CYS A 1 451 ? 19.688 20.453 8.648 1 94.94 451 CYS A O 1
ATOM 3732 N N . VAL A 1 452 ? 21.844 20.906 8.438 1 93.12 452 VAL A N 1
ATOM 3733 C CA . VAL A 1 452 ? 21.984 20.109 7.215 1 93.12 452 VAL A CA 1
ATOM 3734 C C . VAL A 1 452 ? 21.719 18.641 7.512 1 93.12 452 VAL A C 1
ATOM 3736 O O . VAL A 1 452 ? 20.969 17.984 6.797 1 93.12 452 VAL A O 1
ATOM 3739 N N . ASN A 1 453 ? 22.25 18.203 8.617 1 93.75 453 ASN A N 1
ATOM 3740 C CA . ASN A 1 453 ? 22.047 16.812 9.023 1 93.75 453 ASN A CA 1
ATOM 3741 C C . ASN A 1 453 ? 20.578 16.531 9.344 1 93.75 453 ASN A C 1
ATOM 3743 O O . ASN A 1 453 ? 20.109 15.414 9.141 1 93.75 453 ASN A O 1
ATOM 3747 N N . ALA A 1 454 ? 19.953 17.531 9.844 1 96.31 454 ALA A N 1
ATOM 3748 C CA . ALA A 1 454 ? 18.562 17.375 10.266 1 96.31 454 ALA A CA 1
ATOM 3749 C C . ALA A 1 454 ? 17.594 17.703 9.125 1 96.31 454 ALA A C 1
ATOM 3751 O O . ALA A 1 454 ? 16.375 17.688 9.312 1 96.31 454 ALA A O 1
ATOM 3752 N N . SER A 1 455 ? 18.141 17.984 7.961 1 96.56 455 SER A N 1
ATOM 3753 C CA . SER A 1 455 ? 17.375 18.328 6.766 1 96.56 455 SER A CA 1
ATOM 3754 C C . SER A 1 455 ? 16.516 19.562 6.996 1 96.56 455 SER A C 1
ATOM 3756 O O . SER A 1 455 ? 15.367 19.625 6.539 1 96.56 455 SER A O 1
ATOM 3758 N N . ILE A 1 456 ? 16.969 20.484 7.785 1 96.88 456 ILE A N 1
ATOM 3759 C CA . ILE A 1 456 ? 16.312 21.766 8.016 1 96.88 456 ILE A CA 1
ATOM 3760 C C . ILE A 1 456 ? 16.797 22.781 6.984 1 96.88 456 ILE A C 1
ATOM 3762 O O . ILE A 1 456 ? 17.984 23.078 6.91 1 96.88 456 ILE A O 1
ATOM 3766 N N . PRO A 1 457 ? 15.852 23.281 6.227 1 93.81 457 PRO A N 1
ATOM 3767 C CA . PRO A 1 457 ? 16.297 24.312 5.289 1 93.81 457 PRO A CA 1
ATOM 3768 C C . PRO A 1 457 ? 16.953 25.5 5.988 1 93.81 457 PRO A C 1
ATOM 3770 O O . PRO A 1 457 ? 16.562 25.859 7.102 1 93.81 457 PRO A O 1
ATOM 3773 N N . GLN A 1 458 ? 17.812 26.109 5.277 1 86.62 458 GLN A N 1
ATOM 3774 C CA . GLN A 1 458 ? 18.625 27.188 5.844 1 86.62 458 GLN A CA 1
ATOM 3775 C C . GLN A 1 458 ? 17.75 28.328 6.363 1 86.62 458 GLN A C 1
ATOM 3777 O O . GLN A 1 458 ? 18.078 28.953 7.375 1 86.62 458 GLN A O 1
ATOM 3782 N N . GLU A 1 459 ? 16.719 28.547 5.723 1 86.81 459 GLU A N 1
ATOM 3783 C CA . GLU A 1 459 ? 15.859 29.672 6.086 1 86.81 459 GLU A CA 1
ATOM 3784 C C . GLU A 1 459 ? 15.195 29.438 7.438 1 86.81 459 GLU A C 1
ATOM 3786 O O . GLU A 1 459 ? 14.734 30.391 8.078 1 86.81 459 GLU A O 1
ATOM 3791 N N . TYR A 1 460 ? 15.164 28.219 7.887 1 93.56 460 TYR A N 1
ATOM 3792 C CA . TYR A 1 460 ? 14.508 27.922 9.148 1 93.56 460 TYR A CA 1
ATOM 3793 C C . TYR A 1 460 ? 15.516 27.5 10.211 1 93.56 460 TYR A C 1
ATOM 3795 O O . TYR A 1 460 ? 15.141 27.125 11.32 1 93.56 460 TYR A O 1
ATOM 3803 N N . CYS A 1 461 ? 16.797 27.547 9.883 1 92.44 461 CYS A N 1
ATOM 3804 C CA . CYS A 1 461 ? 17.859 27.141 10.805 1 92.44 461 CYS A CA 1
ATOM 3805 C C . CYS A 1 461 ? 18.125 28.234 11.828 1 92.44 461 CYS A C 1
ATOM 3807 O O . CYS A 1 461 ? 18.391 29.391 11.461 1 92.44 461 CYS A O 1
ATOM 3809 N N . LEU A 1 462 ? 18.109 27.922 13.078 1 92.75 462 LEU A N 1
ATOM 3810 C CA . LEU A 1 462 ? 18.375 28.859 14.156 1 92.75 462 LEU A CA 1
ATOM 3811 C C . LEU A 1 462 ? 19.719 28.609 14.805 1 92.75 462 LEU A C 1
ATOM 3813 O O . LEU A 1 462 ? 20.094 29.25 15.789 1 92.75 462 LEU A O 1
ATOM 3817 N N . CYS A 1 463 ? 20.453 27.703 14.25 1 91.06 463 CYS A N 1
ATOM 3818 C CA . CYS A 1 463 ? 21.734 27.344 14.844 1 91.06 463 CYS A CA 1
ATOM 3819 C C . CYS A 1 463 ? 22.797 28.359 14.5 1 91.06 463 CYS A C 1
ATOM 3821 O O . CYS A 1 463 ? 22.828 28.891 13.383 1 91.06 463 CYS A O 1
ATOM 3823 N N . GLY A 1 464 ? 23.672 28.703 15.492 1 83.38 464 GLY A N 1
ATOM 3824 C CA . GLY A 1 464 ? 24.891 29.453 15.242 1 83.38 464 GLY A CA 1
ATOM 3825 C C . GLY A 1 464 ? 24.688 30.953 15.258 1 83.38 464 GLY A C 1
ATOM 3826 O O . GLY A 1 464 ? 25.531 31.703 14.773 1 83.38 464 GLY A O 1
ATOM 3827 N N . TYR A 1 465 ? 23.578 31.359 15.695 1 83.38 465 TYR A N 1
ATOM 3828 C CA . TYR A 1 465 ? 23.375 32.812 15.812 1 83.38 465 TYR A CA 1
ATOM 3829 C C . TYR A 1 465 ? 24.328 33.406 16.828 1 83.38 465 TYR A C 1
ATOM 3831 O O . TYR A 1 465 ? 24.266 33.094 18.016 1 83.38 465 TYR A O 1
ATOM 3839 N N . LYS A 1 466 ? 25.234 34.188 16.344 1 80.25 466 LYS A N 1
ATOM 3840 C CA . LYS A 1 466 ? 26.219 34.812 17.219 1 80.25 466 LYS A CA 1
ATOM 3841 C C . LYS A 1 466 ? 25.672 36.156 17.75 1 80.25 466 LYS A C 1
ATOM 3843 O O . LYS A 1 466 ? 25.875 36.469 18.922 1 80.25 466 LYS A O 1
ATOM 3848 N N . SER A 1 467 ? 25.109 36.875 16.844 1 81.44 467 SER A N 1
ATOM 3849 C CA . SER A 1 467 ? 24.578 38.156 17.25 1 81.44 467 SER A CA 1
ATOM 3850 C C . SER A 1 467 ? 23.375 38.562 16.406 1 81.44 467 SER A C 1
ATOM 3852 O O . SER A 1 467 ? 23.219 38.094 15.273 1 81.44 467 SER A O 1
ATOM 3854 N N . LEU A 1 468 ? 22.531 39.312 17.062 1 82.69 468 LEU A N 1
ATOM 3855 C CA . LEU A 1 468 ? 21.391 39.969 16.406 1 82.69 468 LEU A CA 1
ATOM 3856 C C . LEU A 1 468 ? 21.438 41.469 16.578 1 82.69 468 LEU A C 1
ATOM 3858 O O . LEU A 1 468 ? 21.359 42 17.688 1 82.69 468 LEU A O 1
ATOM 3862 N N . GLU A 1 469 ? 21.688 42.125 15.438 1 86.5 469 GLU A N 1
ATOM 3863 C CA . GLU A 1 469 ? 21.766 43.594 15.469 1 86.5 469 GLU A CA 1
ATOM 3864 C C . GLU A 1 469 ? 20.719 44.219 14.562 1 86.5 469 GLU A C 1
ATOM 3866 O O . GLU A 1 469 ? 20.531 43.781 13.422 1 86.5 469 GLU A O 1
ATOM 3871 N N . GLU A 1 470 ? 20.094 45.156 15.094 1 89 470 GLU A N 1
ATOM 3872 C CA . GLU A 1 470 ? 19.141 45.906 14.266 1 89 470 GLU A CA 1
ATOM 3873 C C . GLU A 1 470 ? 19.797 47.094 13.57 1 89 470 GLU A C 1
ATOM 3875 O O . GLU A 1 470 ? 20.484 47.875 14.211 1 89 470 GLU A O 1
ATOM 3880 N N . LEU A 1 471 ? 19.578 47.156 12.297 1 91.31 471 LEU A N 1
ATOM 3881 C CA . LEU A 1 471 ? 20.109 48.25 11.523 1 91.31 471 LEU A CA 1
ATOM 3882 C C . LEU A 1 471 ? 19.078 49.375 11.406 1 91.31 471 LEU A C 1
ATOM 3884 O O . LEU A 1 471 ? 17.875 49.125 11.5 1 91.31 471 LEU A O 1
ATOM 3888 N N . HIS A 1 472 ? 19.625 50.562 11.242 1 92.81 472 HIS A N 1
ATOM 3889 C CA . HIS A 1 472 ? 18.719 51.688 11.016 1 92.81 472 HIS A CA 1
ATOM 3890 C C . HIS A 1 472 ? 18.031 51.562 9.656 1 92.81 472 HIS A C 1
ATOM 3892 O O . HIS A 1 472 ? 18.688 51.344 8.641 1 92.81 472 HIS A O 1
ATOM 3898 N N . VAL A 1 473 ? 16.797 51.781 9.586 1 93 473 VAL A N 1
ATOM 3899 C CA . VAL A 1 473 ? 15.984 51.5 8.414 1 93 473 VAL A CA 1
ATOM 3900 C C . VAL A 1 473 ? 16.266 52.531 7.316 1 93 473 VAL A C 1
ATOM 3902 O O . VAL A 1 473 ? 15.992 52.281 6.141 1 93 473 VAL A O 1
ATOM 3905 N N . THR A 1 474 ? 16.906 53.688 7.609 1 90.25 474 THR A N 1
ATOM 3906 C CA . THR A 1 474 ? 17.125 54.75 6.633 1 90.25 474 THR A CA 1
ATOM 3907 C C . THR A 1 474 ? 18.547 54.688 6.082 1 90.25 474 THR A C 1
ATOM 3909 O O . THR A 1 474 ? 18.922 55.5 5.234 1 90.25 474 THR A O 1
ATOM 3912 N N . SER A 1 475 ? 19.266 53.75 6.551 1 90.88 475 SER A N 1
ATOM 3913 C CA . SER A 1 475 ? 20.641 53.625 6.07 1 90.88 475 SER A CA 1
ATOM 3914 C C . SER A 1 475 ? 20.688 53.219 4.605 1 90.88 475 SER A C 1
ATOM 3916 O O . SER A 1 475 ? 19.719 52.688 4.074 1 90.88 475 SER A O 1
ATOM 3918 N N . HIS A 1 476 ? 21.797 53.531 3.938 1 89.75 476 HIS A N 1
ATOM 3919 C CA . HIS A 1 476 ? 21.969 53.219 2.527 1 89.75 476 HIS A CA 1
ATOM 3920 C C . HIS A 1 476 ? 21.906 51.719 2.305 1 89.75 476 HIS A C 1
ATOM 3922 O O . HIS A 1 476 ? 21.266 51.25 1.353 1 89.75 476 HIS A O 1
ATOM 3928 N N . ILE A 1 477 ? 22.5 51 3.139 1 89.81 477 ILE A N 1
ATOM 3929 C CA . ILE A 1 477 ? 22.5 49.531 2.998 1 89.81 477 ILE A CA 1
ATOM 3930 C C . ILE A 1 477 ? 21.094 49 3.158 1 89.81 477 ILE A C 1
ATOM 3932 O O . ILE A 1 477 ? 20.703 48.031 2.475 1 89.81 477 ILE A O 1
ATOM 3936 N N . SER A 1 478 ? 20.359 49.531 4.043 1 92.25 478 SER A N 1
ATOM 3937 C CA . SER A 1 478 ? 18.984 49.094 4.281 1 92.25 478 SER A CA 1
ATOM 3938 C C . SER A 1 478 ? 18.125 49.281 3.037 1 92.25 478 SER A C 1
ATOM 3940 O O . SER A 1 478 ? 17.312 48.438 2.703 1 92.25 478 SER A O 1
ATOM 3942 N N . LYS A 1 479 ? 18.375 50.375 2.385 1 92.31 479 LYS A N 1
ATOM 3943 C CA . LYS A 1 479 ? 17.625 50.625 1.158 1 92.31 479 LYS A CA 1
ATOM 3944 C C . LYS A 1 479 ? 18 49.625 0.064 1 92.31 479 LYS A C 1
ATOM 3946 O O . LYS A 1 479 ? 17.141 49.156 -0.675 1 92.31 479 LYS A O 1
ATOM 3951 N N . THR A 1 480 ? 19.188 49.406 0.015 1 93.19 480 THR A N 1
ATOM 3952 C CA . THR A 1 480 ? 19.688 48.438 -0.972 1 93.19 480 THR A CA 1
ATOM 3953 C C . THR A 1 480 ? 19.094 47.062 -0.714 1 93.19 480 THR A C 1
ATOM 3955 O O . THR A 1 480 ? 18.625 46.406 -1.638 1 93.19 480 THR A O 1
ATOM 3958 N N . LEU A 1 481 ? 19.188 46.688 0.514 1 95.06 481 LEU A N 1
ATOM 3959 C CA . LEU A 1 481 ? 18.688 45.375 0.893 1 95.06 481 LEU A CA 1
ATOM 3960 C C . LEU A 1 481 ? 17.188 45.25 0.611 1 95.06 481 LEU A C 1
ATOM 3962 O O . LEU A 1 481 ? 16.719 44.25 0.091 1 95.06 481 LEU A O 1
ATOM 3966 N N . ALA A 1 482 ? 16.5 46.25 0.911 1 96.19 482 ALA A N 1
ATOM 3967 C CA . ALA A 1 482 ? 15.055 46.25 0.68 1 96.19 482 ALA A CA 1
ATOM 3968 C C . ALA A 1 482 ? 14.734 46.188 -0.81 1 96.19 482 ALA A C 1
ATOM 3970 O O . ALA A 1 482 ? 13.789 45.5 -1.211 1 96.19 482 ALA A O 1
ATOM 3971 N N . SER A 1 483 ? 15.492 46.875 -1.579 1 95.19 483 SER A N 1
ATOM 3972 C CA . SER A 1 483 ? 15.305 46.844 -3.025 1 95.19 483 SER A CA 1
ATOM 3973 C C . SER A 1 483 ? 15.531 45.438 -3.588 1 95.19 483 SER A C 1
ATOM 3975 O O . SER A 1 483 ? 14.844 45.031 -4.52 1 95.19 483 SER A O 1
ATOM 3977 N N . LEU A 1 484 ? 16.484 44.781 -3.057 1 95.31 484 LEU A N 1
ATOM 3978 C CA . LEU A 1 484 ? 16.766 43.438 -3.496 1 95.31 484 LEU A CA 1
ATOM 3979 C C . LEU A 1 484 ? 15.602 42.5 -3.176 1 95.31 484 LEU A C 1
ATOM 3981 O O . LEU A 1 484 ? 15.242 41.656 -3.99 1 95.31 484 LEU A O 1
ATOM 3985 N N . VAL A 1 485 ? 15.047 42.688 -2.035 1 96.69 485 VAL A N 1
ATOM 3986 C CA . VAL A 1 485 ? 13.938 41.844 -1.61 1 96.69 485 VAL A CA 1
ATOM 3987 C C . VAL A 1 485 ? 12.711 42.125 -2.473 1 96.69 485 VAL A C 1
ATOM 3989 O O . VAL A 1 485 ? 12.016 41.188 -2.895 1 96.69 485 VAL A O 1
ATOM 3992 N N . ILE A 1 486 ? 12.469 43.344 -2.793 1 96.56 486 ILE A N 1
ATOM 3993 C CA . ILE A 1 486 ? 11.328 43.719 -3.623 1 96.56 486 ILE A CA 1
ATOM 3994 C C . ILE A 1 486 ? 11.484 43.094 -5.012 1 96.56 486 ILE A C 1
ATOM 3996 O O . ILE A 1 486 ? 10.508 42.625 -5.594 1 96.56 486 ILE A O 1
ATOM 4000 N N . ASP A 1 487 ? 12.625 43.156 -5.508 1 96 487 ASP A N 1
ATOM 4001 C CA . ASP A 1 487 ? 12.891 42.562 -6.816 1 96 487 ASP A CA 1
ATOM 4002 C C . ASP A 1 487 ? 12.617 41.062 -6.797 1 96 487 ASP A C 1
ATOM 4004 O O . ASP A 1 487 ? 12.055 40.5 -7.746 1 96 487 ASP A O 1
ATOM 4008 N N . ALA A 1 488 ? 13.086 40.5 -5.742 1 95.94 488 ALA A N 1
ATOM 4009 C CA . ALA A 1 488 ? 12.875 39.062 -5.594 1 95.94 488 ALA A CA 1
ATOM 4010 C C . ALA A 1 488 ? 11.383 38.719 -5.508 1 95.94 488 ALA A C 1
ATOM 4012 O O . ALA A 1 488 ? 10.922 37.75 -6.074 1 95.94 488 ALA A O 1
ATOM 4013 N N . ILE A 1 489 ? 10.633 39.469 -4.801 1 96.31 489 ILE A N 1
ATOM 4014 C CA . ILE A 1 489 ? 9.188 39.344 -4.688 1 96.31 489 ILE A CA 1
ATOM 4015 C C . ILE A 1 489 ? 8.547 39.438 -6.07 1 96.31 489 ILE A C 1
ATOM 4017 O O . ILE A 1 489 ? 7.742 38.562 -6.445 1 96.31 489 ILE A O 1
ATOM 4021 N N . ASN A 1 490 ? 8.922 40.375 -6.801 1 96.19 490 ASN A N 1
ATOM 4022 C CA . ASN A 1 490 ? 8.32 40.625 -8.109 1 96.19 490 ASN A CA 1
ATOM 4023 C C . ASN A 1 490 ? 8.719 39.562 -9.125 1 96.19 490 ASN A C 1
ATOM 4025 O O . ASN A 1 490 ? 8.023 39.344 -10.117 1 96.19 490 ASN A O 1
ATOM 4029 N N . SER A 1 491 ? 9.805 38.938 -8.875 1 95 491 SER A N 1
ATOM 4030 C CA . SER A 1 491 ? 10.188 37.844 -9.727 1 95 491 SER A CA 1
ATOM 4031 C C . SER A 1 491 ? 9.242 36.656 -9.547 1 95 491 SER A C 1
ATOM 4033 O O . SER A 1 491 ? 9.164 35.781 -10.414 1 95 491 SER A O 1
ATOM 4035 N N . LYS A 1 492 ? 8.531 36.562 -8.445 1 94.31 492 LYS A N 1
ATOM 4036 C CA . LYS A 1 492 ? 7.59 35.469 -8.148 1 94.31 492 LYS A CA 1
ATOM 4037 C C . LYS A 1 492 ? 6.16 35.875 -8.508 1 94.31 492 LYS A C 1
ATOM 4039 O O . LYS A 1 492 ? 5.25 35.031 -8.461 1 94.31 492 LYS A O 1
ATOM 4044 N N . THR A 1 493 ? 6.004 37.094 -8.898 1 92.69 493 THR A N 1
ATOM 4045 C CA . THR A 1 493 ? 4.68 37.625 -9.172 1 92.69 493 THR A CA 1
ATOM 4046 C C . THR A 1 493 ? 4.254 37.312 -10.602 1 92.69 493 THR A C 1
ATOM 4048 O O . THR A 1 493 ? 5 37.594 -11.547 1 92.69 493 THR A O 1
ATOM 4051 N N . ASN A 1 494 ? 3.111 36.719 -10.703 1 92.88 494 ASN A N 1
ATOM 4052 C CA . ASN A 1 494 ? 2.51 36.594 -12.023 1 92.88 494 ASN A CA 1
ATOM 4053 C C . ASN A 1 494 ? 1.947 37.906 -12.531 1 92.88 494 ASN A C 1
ATOM 4055 O O . ASN A 1 494 ? 0.787 38.25 -12.273 1 92.88 494 ASN A O 1
ATOM 4059 N N . THR A 1 495 ? 2.629 38.531 -13.391 1 93 495 THR A N 1
ATOM 4060 C CA . THR A 1 495 ? 2.322 39.906 -13.758 1 93 495 THR A CA 1
ATOM 4061 C C . THR A 1 495 ? 1.134 39.969 -14.711 1 93 495 THR A C 1
ATOM 4063 O O . THR A 1 495 ? 0.6 41.062 -14.984 1 93 495 THR A O 1
ATOM 4066 N N . SER A 1 496 ? 0.722 38.844 -15.18 1 93.44 496 SER A N 1
ATOM 4067 C CA . SER A 1 496 ? -0.451 38.812 -16.047 1 93.44 496 SER A CA 1
ATOM 4068 C C . SER A 1 496 ? -1.728 39.094 -15.258 1 93.44 496 SER A C 1
ATOM 4070 O O . SER A 1 496 ? -2.645 39.75 -15.766 1 93.44 496 SER A O 1
ATOM 4072 N N . ILE A 1 497 ? -1.733 38.656 -14.023 1 94.94 497 ILE A N 1
ATOM 4073 C CA . ILE A 1 497 ? -2.984 38.781 -13.281 1 94.94 497 ILE A CA 1
ATOM 4074 C C . ILE A 1 497 ? -2.738 39.562 -11.984 1 94.94 497 ILE A C 1
ATOM 4076 O O . ILE A 1 497 ? -3.684 40 -11.336 1 94.94 497 ILE A O 1
ATOM 4080 N N . CYS A 1 498 ? -1.507 39.688 -11.547 1 96.25 498 CYS A N 1
ATOM 4081 C CA . CYS A 1 498 ? -1.171 40.312 -10.281 1 96.25 498 CYS A CA 1
ATOM 4082 C C . CYS A 1 498 ? -0.393 41.625 -10.508 1 96.25 498 CYS A C 1
ATOM 4084 O O . CYS A 1 498 ? 0.326 41.75 -11.5 1 96.25 498 CYS A O 1
ATOM 4086 N N . SER A 1 499 ? -0.498 42.531 -9.625 1 96.19 499 SER A N 1
ATOM 4087 C CA . SER A 1 499 ? 0.182 43.844 -9.68 1 96.19 499 SER A CA 1
ATOM 4088 C C . SER A 1 499 ? 1.633 43.719 -9.227 1 96.19 499 SER A C 1
ATOM 4090 O O . SER A 1 499 ? 1.957 42.875 -8.391 1 96.19 499 SER A O 1
ATOM 4092 N N . VAL A 1 500 ? 2.426 44.594 -9.805 1 96.38 500 VAL A N 1
ATOM 4093 C CA . VAL A 1 500 ? 3.816 44.656 -9.367 1 96.38 500 VAL A CA 1
ATOM 4094 C C . VAL A 1 500 ? 3.904 45.406 -8.047 1 96.38 500 VAL A C 1
ATOM 4096 O O . VAL A 1 500 ? 3.256 46.469 -7.883 1 96.38 500 VAL A O 1
ATOM 4099 N N . PHE A 1 501 ? 4.699 44.906 -7.145 1 96.62 501 PHE A N 1
ATOM 4100 C CA . PHE A 1 501 ? 4.848 45.562 -5.844 1 96.62 501 PHE A CA 1
ATOM 4101 C C . PHE A 1 501 ? 5.93 46.625 -5.887 1 96.62 501 PHE A C 1
ATOM 4103 O O . PHE A 1 501 ? 6.953 46.469 -6.555 1 96.62 501 PHE A O 1
ATOM 4110 N N . LYS A 1 502 ? 5.68 47.625 -5.172 1 96.81 502 LYS A N 1
ATOM 4111 C CA . LYS A 1 502 ? 6.66 48.688 -4.969 1 96.81 502 LYS A CA 1
ATOM 4112 C C . LYS A 1 502 ? 6.957 48.875 -3.486 1 96.81 502 LYS A C 1
ATOM 4114 O O . LYS A 1 502 ? 6.074 48.719 -2.643 1 96.81 502 LYS A O 1
ATOM 4119 N N . LEU A 1 503 ? 8.18 49.281 -3.223 1 96.44 503 LEU A N 1
ATOM 4120 C CA . LEU A 1 503 ? 8.586 49.469 -1.838 1 96.44 503 LEU A CA 1
ATOM 4121 C C . LEU A 1 503 ? 7.875 50.688 -1.233 1 96.44 503 LEU A C 1
ATOM 4123 O O . LEU A 1 503 ? 7.941 51.781 -1.777 1 96.44 503 LEU A O 1
ATOM 4127 N N . ARG A 1 504 ? 7.199 50.438 -0.163 1 95.94 504 ARG A N 1
ATOM 4128 C CA . ARG A 1 504 ? 6.578 51.562 0.568 1 95.94 504 ARG A CA 1
ATOM 4129 C C . ARG A 1 504 ? 7.48 52.031 1.701 1 95.94 504 ARG A C 1
ATOM 4131 O O . ARG A 1 504 ? 7.746 53.219 1.822 1 95.94 504 ARG A O 1
ATOM 4138 N N . LYS A 1 505 ? 7.922 51.062 2.516 1 95.06 505 LYS A N 1
ATOM 4139 C CA . LYS A 1 505 ? 8.836 51.406 3.6 1 95.06 505 LYS A CA 1
ATOM 4140 C C . LYS A 1 505 ? 9.57 50.188 4.117 1 95.06 505 LYS A C 1
ATOM 4142 O O . LYS A 1 505 ? 9.07 49.062 3.994 1 95.06 505 LYS A O 1
ATOM 4147 N N . VAL A 1 506 ? 10.742 50.5 4.672 1 95.75 506 VAL A N 1
ATOM 4148 C CA . VAL A 1 506 ? 11.477 49.469 5.406 1 95.75 506 VAL A CA 1
ATOM 4149 C C . VAL A 1 506 ? 11.023 49.438 6.863 1 95.75 506 VAL A C 1
ATOM 4151 O O . VAL A 1 506 ? 11.023 50.469 7.535 1 95.75 506 VAL A O 1
ATOM 4154 N N . ILE A 1 507 ? 10.594 48.312 7.27 1 92.38 507 ILE A N 1
ATOM 4155 C CA . ILE A 1 507 ? 10.062 48.219 8.625 1 92.38 507 ILE A CA 1
ATOM 4156 C C . ILE A 1 507 ? 11.195 47.906 9.602 1 92.38 507 ILE A C 1
ATOM 4158 O O . ILE A 1 507 ? 11.312 48.531 10.648 1 92.38 507 ILE A O 1
ATOM 4162 N N . ARG A 1 508 ? 11.984 46.875 9.258 1 91.69 508 ARG A N 1
ATOM 4163 C CA . ARG A 1 508 ? 13.07 46.438 10.133 1 91.69 508 ARG A CA 1
ATOM 4164 C C . ARG A 1 508 ? 14.109 45.625 9.359 1 91.69 508 ARG A C 1
ATOM 4166 O O . ARG A 1 508 ? 13.766 44.875 8.461 1 91.69 508 ARG A O 1
ATOM 4173 N N . ILE A 1 509 ? 15.32 45.875 9.703 1 93.38 509 ILE A N 1
ATOM 4174 C CA . ILE A 1 509 ? 16.406 45.031 9.195 1 93.38 509 ILE A CA 1
ATOM 4175 C C . ILE A 1 509 ? 17.219 44.469 10.359 1 93.38 509 ILE A C 1
ATOM 4177 O O . ILE A 1 509 ? 17.734 45.219 11.18 1 93.38 509 ILE A O 1
ATOM 4181 N N . LEU A 1 510 ? 17.25 43.188 10.398 1 89.56 510 LEU A N 1
ATOM 4182 C CA . LEU A 1 510 ? 18.047 42.531 11.406 1 89.56 510 LEU A CA 1
ATOM 4183 C C . LEU A 1 510 ? 19.281 41.875 10.773 1 89.56 510 LEU A C 1
ATOM 4185 O O . LEU A 1 510 ? 19.156 41.031 9.867 1 89.56 510 LEU A O 1
ATOM 4189 N N . LYS A 1 511 ? 20.406 42.281 11.234 1 89.31 511 LYS A N 1
ATOM 4190 C CA . LYS A 1 511 ? 21.656 41.625 10.836 1 89.31 511 LYS A CA 1
ATOM 4191 C C . LYS A 1 511 ? 22.016 40.469 11.758 1 89.31 511 LYS A C 1
ATOM 4193 O O . LYS A 1 511 ? 22.188 40.688 12.961 1 89.31 511 LYS A O 1
ATOM 4198 N N . VAL A 1 512 ? 22.078 39.344 11.172 1 86.94 512 VAL A N 1
ATOM 4199 C CA . VAL A 1 512 ? 22.422 38.156 11.914 1 86.94 512 VAL A CA 1
ATOM 4200 C C . VAL A 1 512 ? 23.812 37.656 11.516 1 86.94 512 VAL A C 1
ATOM 4202 O O . VAL A 1 512 ? 24.078 37.438 10.336 1 86.94 512 VAL A O 1
ATOM 4205 N N . THR A 1 513 ? 24.625 37.562 12.469 1 86.25 513 THR A N 1
ATOM 4206 C CA . THR A 1 513 ? 25.953 37 12.227 1 86.25 513 THR A CA 1
ATOM 4207 C C . THR A 1 513 ? 26.016 35.531 12.695 1 86.25 513 THR A C 1
ATOM 4209 O O . THR A 1 513 ? 25.609 35.219 13.82 1 86.25 513 THR A O 1
ATOM 4212 N N . LEU A 1 514 ? 26.406 34.625 11.789 1 83.81 514 LEU A N 1
ATOM 4213 C CA . LEU A 1 514 ? 26.422 33.219 12.086 1 83.81 514 LEU A CA 1
ATOM 4214 C C . LEU A 1 514 ? 27.844 32.75 12.375 1 83.81 514 LEU A C 1
ATOM 4216 O O . LEU A 1 514 ? 28.812 33.219 11.781 1 83.81 514 LEU A O 1
ATOM 4220 N N . ASN A 1 515 ? 27.891 31.891 13.453 1 72.75 515 ASN A N 1
ATOM 4221 C CA . ASN A 1 515 ? 29.172 31.266 13.766 1 72.75 515 ASN A CA 1
ATOM 4222 C C . ASN A 1 515 ? 29.438 30.078 12.852 1 72.75 515 ASN A C 1
ATOM 4224 O O . ASN A 1 515 ? 28.531 29.312 12.523 1 72.75 515 ASN A O 1
ATOM 4228 N N . GLU A 1 516 ? 30.344 30.125 11.961 1 53.81 516 GLU A N 1
ATOM 4229 C CA . GLU A 1 516 ? 30.641 28.953 11.156 1 53.81 516 GLU A CA 1
ATOM 4230 C C . GLU A 1 516 ? 31.062 27.781 12.039 1 53.81 516 GLU A C 1
ATOM 4232 O O . GLU A 1 516 ? 31.781 27.969 13.016 1 53.81 516 GLU A O 1
ATOM 4237 N N . ASN A 1 517 ? 30.516 26.797 12.117 1 49.22 517 ASN A N 1
ATOM 4238 C CA . ASN A 1 517 ? 31.047 25.625 12.789 1 49.22 517 ASN A CA 1
ATOM 4239 C C . ASN A 1 517 ? 32.531 25.422 12.469 1 49.22 517 ASN A C 1
ATOM 4241 O O . ASN A 1 517 ? 32.969 25.656 11.336 1 49.22 517 ASN A O 1
ATOM 4245 N N . LYS A 1 518 ? 33.5 25.156 13.414 1 47.22 518 LYS A N 1
ATOM 4246 C CA . LYS A 1 518 ? 34.938 24.938 13.383 1 47.22 518 LYS A CA 1
ATOM 4247 C C . LYS A 1 518 ? 35.344 24.062 12.203 1 47.22 518 LYS A C 1
ATOM 4249 O O . LYS A 1 518 ? 36.5 24.047 11.797 1 47.22 518 LYS A O 1
ATOM 4254 N N . SER A 1 519 ? 34.719 22.953 12.062 1 40.03 519 SER A N 1
ATOM 4255 C CA . SER A 1 519 ? 35.5 21.969 11.305 1 40.03 519 SER A CA 1
ATOM 4256 C C . SER A 1 519 ? 35.812 22.484 9.906 1 40.03 519 SER A C 1
ATOM 4258 O O . SER A 1 519 ? 36.656 21.906 9.203 1 40.03 519 SER A O 1
ATOM 4260 N N . THR A 1 520 ? 34.844 23.031 9.117 1 40.25 520 THR A N 1
ATOM 4261 C CA . THR A 1 520 ? 35.312 23.266 7.754 1 40.25 520 THR A CA 1
ATOM 4262 C C . THR A 1 520 ? 35.625 24.734 7.527 1 40.25 520 THR A C 1
ATOM 4264 O O . THR A 1 520 ? 34.719 25.547 7.309 1 40.25 520 THR A O 1
ATOM 4267 N N . GLY A 1 521 ? 36.719 25.328 8.211 1 39.84 521 GLY A N 1
ATOM 4268 C CA . GLY A 1 521 ? 37.406 26.578 7.91 1 39.84 521 GLY A CA 1
ATOM 4269 C C . GLY A 1 521 ? 36.469 27.672 7.434 1 39.84 521 GLY A C 1
ATOM 4270 O O . GLY A 1 521 ? 36.906 28.656 6.84 1 39.84 521 GLY A O 1
ATOM 4271 N N . GLU A 1 522 ? 35.281 27.484 7.215 1 46.16 522 GLU A N 1
ATOM 4272 C CA . GLU A 1 522 ? 34.5 28.469 6.441 1 46.16 522 GLU A CA 1
ATOM 4273 C C . GLU A 1 522 ? 34.156 29.688 7.285 1 46.16 522 GLU A C 1
ATOM 4275 O O . GLU A 1 522 ? 33.969 29.578 8.5 1 46.16 522 GLU A O 1
ATOM 4280 N N . THR A 1 523 ? 34.344 31.016 6.672 1 52.66 523 THR A N 1
ATOM 4281 C CA . THR A 1 523 ? 34.156 32.438 6.891 1 52.66 523 THR A CA 1
ATOM 4282 C C . THR A 1 523 ? 32.75 32.75 7.43 1 52.66 523 THR A C 1
ATOM 4284 O O . THR A 1 523 ? 31.828 31.969 7.211 1 52.66 523 THR A O 1
ATOM 4287 N N . GLU A 1 524 ? 32.656 33.75 8.375 1 60.22 524 GLU A N 1
ATOM 4288 C CA . GLU A 1 524 ? 31.453 34.344 8.93 1 60.22 524 GLU A CA 1
ATOM 4289 C C . GLU A 1 524 ? 30.453 34.688 7.824 1 60.22 524 GLU A C 1
ATOM 4291 O O . GLU A 1 524 ? 30.828 35.312 6.828 1 60.22 524 GLU A O 1
ATOM 4296 N N . LYS A 1 525 ? 29.297 33.938 7.973 1 77.5 525 LYS A N 1
ATOM 4297 C CA . LYS A 1 525 ? 28.219 34.312 7.055 1 77.5 525 LYS A CA 1
ATOM 4298 C C . LYS A 1 525 ? 27.234 35.25 7.711 1 77.5 525 LYS A C 1
ATOM 4300 O O . LYS A 1 525 ? 27 35.188 8.914 1 77.5 525 LYS A O 1
ATOM 4305 N N . THR A 1 526 ? 26.938 36.406 7.059 1 86.75 526 THR A N 1
ATOM 4306 C CA . THR A 1 526 ? 25.969 37.375 7.539 1 86.75 526 THR A CA 1
ATOM 4307 C C . THR A 1 526 ? 24.641 37.25 6.773 1 86.75 526 THR A C 1
ATOM 4309 O O . THR A 1 526 ? 24.641 37.125 5.547 1 86.75 526 THR A O 1
ATOM 4312 N N . ILE A 1 527 ? 23.578 37.219 7.633 1 89.81 527 ILE A N 1
ATOM 4313 C CA . ILE A 1 527 ? 22.234 37.219 7.078 1 89.81 527 ILE A CA 1
ATOM 4314 C C . ILE A 1 527 ? 21.5 38.469 7.488 1 89.81 527 ILE A C 1
ATOM 4316 O O . ILE A 1 527 ? 21.5 38.844 8.664 1 89.81 527 ILE A O 1
ATOM 4320 N N . TYR A 1 528 ? 20.922 39.125 6.477 1 91.62 528 TYR A N 1
ATOM 4321 C CA . TYR A 1 528 ? 20.062 40.25 6.762 1 91.62 528 TYR A CA 1
ATOM 4322 C C . TYR A 1 528 ? 18.594 39.875 6.621 1 91.62 528 TYR A C 1
ATOM 4324 O O . TYR A 1 528 ? 18.141 39.531 5.527 1 91.62 528 TYR A O 1
ATOM 4332 N N . LYS A 1 529 ? 17.906 39.938 7.727 1 91.62 529 LYS A N 1
ATOM 4333 C CA . LYS A 1 529 ? 16.453 39.75 7.684 1 91.62 529 LYS A CA 1
ATOM 4334 C C . LYS A 1 529 ? 15.75 41.062 7.426 1 91.62 529 LYS A C 1
ATOM 4336 O O . LYS A 1 529 ? 15.688 41.938 8.305 1 91.62 529 LYS A O 1
ATOM 4341 N N . VAL A 1 530 ? 15.195 41.156 6.27 1 94.38 530 VAL A N 1
ATOM 4342 C CA . VAL A 1 530 ? 14.633 42.406 5.809 1 94.38 530 VAL A CA 1
ATOM 4343 C C . VAL A 1 530 ? 13.109 42.344 5.883 1 94.38 530 VAL A C 1
ATOM 4345 O O . VAL A 1 530 ? 12.477 41.562 5.176 1 94.38 530 VAL A O 1
ATOM 4348 N N . LYS A 1 531 ? 12.555 43.125 6.723 1 93.88 531 LYS A N 1
ATOM 4349 C CA . LYS A 1 531 ? 11.102 43.312 6.789 1 93.88 531 LYS A CA 1
ATOM 4350 C C . LYS A 1 531 ? 10.688 44.625 6.152 1 93.88 531 LYS A C 1
ATOM 4352 O O . LYS A 1 531 ? 11.195 45.688 6.52 1 93.88 531 LYS A O 1
ATOM 4357 N N . LEU A 1 532 ? 9.734 44.562 5.199 1 95.69 532 LEU A N 1
ATOM 4358 C CA . LEU A 1 532 ? 9.352 45.781 4.484 1 95.69 532 LEU A CA 1
ATOM 4359 C C . LEU A 1 532 ? 7.863 45.781 4.168 1 95.69 532 LEU A C 1
ATOM 4361 O O . LEU A 1 532 ? 7.215 44.719 4.215 1 95.69 532 LEU A O 1
ATOM 4365 N N . ALA A 1 533 ? 7.355 46.906 3.957 1 95.88 533 ALA A N 1
ATOM 4366 C CA . ALA A 1 533 ? 5.996 47.094 3.457 1 95.88 533 ALA A CA 1
ATOM 4367 C C . ALA A 1 533 ? 6.004 47.5 1.98 1 95.88 533 ALA A C 1
ATOM 4369 O O . ALA A 1 533 ? 6.867 48.25 1.534 1 95.88 533 ALA A O 1
ATOM 4370 N N . ALA A 1 534 ? 5.055 46.938 1.303 1 96.19 534 ALA A N 1
ATOM 4371 C CA . ALA A 1 534 ? 4.973 47.188 -0.134 1 96.19 534 ALA A CA 1
ATOM 4372 C C . ALA A 1 534 ? 3.557 47.594 -0.541 1 96.19 534 ALA A C 1
ATOM 4374 O O . ALA A 1 534 ? 2.598 47.344 0.188 1 96.19 534 ALA A O 1
ATOM 4375 N N . THR A 1 535 ? 3.432 48.25 -1.659 1 95.44 535 THR A N 1
ATOM 4376 C CA . THR A 1 535 ? 2.17 48.625 -2.295 1 95.44 535 THR A CA 1
ATOM 4377 C C . THR A 1 535 ? 2.033 47.938 -3.652 1 95.44 535 THR A C 1
ATOM 4379 O O . THR A 1 535 ? 3.021 47.781 -4.367 1 95.44 535 THR A O 1
ATOM 4382 N N . PRO A 1 536 ? 0.835 47.531 -4.078 1 94.94 536 PRO A N 1
ATOM 4383 C CA . PRO A 1 536 ? -0.43 47.812 -3.395 1 94.94 536 PRO A CA 1
ATOM 4384 C C . PRO A 1 536 ? -0.69 46.844 -2.23 1 94.94 536 PRO A C 1
ATOM 4386 O O . PRO A 1 536 ? 0.126 45.969 -1.957 1 94.94 536 PRO A O 1
ATOM 4389 N N . GLY A 1 537 ? -1.839 47.156 -1.416 1 92.31 537 GLY A N 1
ATOM 4390 C CA . GLY A 1 537 ? -2.404 46.25 -0.433 1 92.31 537 GLY A CA 1
ATOM 4391 C C . GLY A 1 537 ? -1.712 46.312 0.916 1 92.31 537 GLY A C 1
ATOM 4392 O O . GLY A 1 537 ? -2.018 45.531 1.819 1 92.31 537 GLY A O 1
ATOM 4393 N N . ASP A 1 538 ? -0.723 47.25 1.035 1 93.31 538 ASP A N 1
ATOM 4394 C CA . ASP A 1 538 ? 0.052 47.344 2.268 1 93.31 538 ASP A CA 1
ATOM 4395 C C . ASP A 1 538 ? 0.64 46 2.666 1 93.31 538 ASP A C 1
ATOM 4397 O O . ASP A 1 538 ? 0.487 45.562 3.809 1 93.31 538 ASP A O 1
ATOM 4401 N N . ALA A 1 539 ? 1.103 45.406 1.685 1 95.31 539 ALA A N 1
ATOM 4402 C CA . ALA A 1 539 ? 1.67 44.094 1.893 1 95.31 539 ALA A CA 1
ATOM 4403 C C . ALA A 1 539 ? 2.938 44.156 2.738 1 95.31 539 ALA A C 1
ATOM 4405 O O . ALA A 1 539 ? 3.768 45.031 2.551 1 95.31 539 ALA A O 1
ATOM 4406 N N . VAL A 1 540 ? 3.064 43.281 3.682 1 94.38 540 VAL A N 1
ATOM 4407 C CA . VAL A 1 540 ? 4.262 43.188 4.516 1 94.38 540 VAL A CA 1
ATOM 4408 C C . VAL A 1 540 ? 5 41.875 4.238 1 94.38 540 VAL A C 1
ATOM 4410 O O . VAL A 1 540 ? 4.418 40.812 4.336 1 94.38 540 VAL A O 1
ATOM 4413 N N . PHE A 1 541 ? 6.242 42.031 3.885 1 94.88 541 PHE A N 1
ATOM 4414 C CA . PHE A 1 541 ? 7.059 40.875 3.547 1 94.88 541 PHE A CA 1
ATOM 4415 C C . PHE A 1 541 ? 8.305 40.812 4.426 1 94.88 541 PHE A C 1
ATOM 4417 O O . PHE A 1 541 ? 8.711 41.812 5.008 1 94.88 541 PHE A O 1
ATOM 4424 N N . GLU A 1 542 ? 8.82 39.625 4.547 1 93.56 542 GLU A N 1
ATOM 4425 C CA . GLU A 1 542 ? 10.148 39.406 5.125 1 93.56 542 GLU A CA 1
ATOM 4426 C C . GLU A 1 542 ? 10.984 38.469 4.25 1 93.56 542 GLU A C 1
ATOM 4428 O O . GLU A 1 542 ? 10.523 37.406 3.828 1 93.56 542 GLU A O 1
ATOM 4433 N N . GLY A 1 543 ? 12.172 38.906 3.902 1 93.5 543 GLY A N 1
ATOM 4434 C CA . GLY A 1 543 ? 13.125 38.094 3.146 1 93.5 543 GLY A CA 1
ATOM 4435 C C . GLY A 1 543 ? 14.516 38.125 3.738 1 93.5 543 GLY A C 1
ATOM 4436 O O . GLY A 1 543 ? 14.914 39.094 4.391 1 93.5 543 GLY A O 1
ATOM 4437 N N . ASN A 1 544 ? 15.234 37.031 3.467 1 91.88 544 ASN A N 1
ATOM 4438 C CA . ASN A 1 544 ? 16.625 36.906 3.904 1 91.88 544 ASN A CA 1
ATOM 4439 C C . ASN A 1 544 ? 17.594 37.25 2.779 1 91.88 544 ASN A C 1
ATOM 4441 O O . ASN A 1 544 ? 17.469 36.75 1.665 1 91.88 544 ASN A O 1
ATOM 4445 N N . VAL A 1 545 ? 18.484 38.125 3.082 1 92.88 545 VAL A N 1
ATOM 4446 C CA . VAL A 1 545 ? 19.547 38.469 2.154 1 92.88 545 VAL A CA 1
ATOM 4447 C C . VAL A 1 545 ? 20.891 38 2.713 1 92.88 545 VAL A C 1
ATOM 4449 O O . VAL A 1 545 ? 21.234 38.312 3.855 1 92.88 545 VAL A O 1
ATOM 4452 N N . TYR A 1 546 ? 21.578 37.25 1.932 1 88.56 546 TYR A N 1
ATOM 4453 C CA . TYR A 1 546 ? 22.859 36.688 2.348 1 88.56 546 TYR A CA 1
ATOM 4454 C C . TYR A 1 546 ? 24.016 37.531 1.784 1 88.56 546 TYR A C 1
ATOM 4456 O O . TYR A 1 546 ? 24.016 37.875 0.604 1 88.56 546 TYR A O 1
ATOM 4464 N N . ALA A 1 547 ? 24.922 37.938 2.705 1 83 547 ALA A N 1
ATOM 4465 C CA . ALA A 1 547 ? 26.094 38.688 2.281 1 83 547 ALA A CA 1
ATOM 4466 C C . ALA A 1 547 ? 27.25 37.75 1.923 1 83 547 ALA A C 1
ATOM 4468 O O . ALA A 1 547 ? 27.391 36.688 2.521 1 83 547 ALA A O 1
ATOM 4469 N N . PRO A 1 548 ? 28 38.062 0.71 1 68.31 548 PRO A N 1
ATOM 4470 C CA . PRO A 1 548 ? 29.172 37.219 0.391 1 68.31 548 PRO A CA 1
ATOM 4471 C C . PRO A 1 548 ? 30.266 37.312 1.44 1 68.31 548 PRO A C 1
ATOM 4473 O O . PRO A 1 548 ? 30.375 38.312 2.139 1 68.31 548 PRO A O 1
ATOM 4476 N N . VAL A 1 549 ? 31.109 36.312 1.835 1 59.75 549 VAL A N 1
ATOM 4477 C CA . VAL A 1 549 ? 32.219 36.281 2.797 1 59.75 549 VAL A CA 1
ATOM 4478 C C . VAL A 1 549 ? 33.188 37.406 2.453 1 59.75 549 VAL A C 1
ATOM 4480 O O . VAL A 1 549 ? 33.656 38.125 3.338 1 59.75 549 VAL A O 1
ATOM 4483 N N . ASN A 1 550 ? 33.75 37.531 1.22 1 55.25 550 ASN A N 1
ATOM 4484 C CA . ASN A 1 550 ? 34.875 38.406 0.875 1 55.25 550 ASN A CA 1
ATOM 4485 C C . ASN A 1 550 ? 34.438 39.562 -0.009 1 55.25 550 ASN A C 1
ATOM 4487 O O . ASN A 1 550 ? 35.219 40.438 -0.318 1 55.25 550 ASN A O 1
ATOM 4491 N N . ASN A 1 551 ? 33.281 39.562 -0.542 1 53.53 551 ASN A N 1
ATOM 4492 C CA . ASN A 1 551 ? 32.969 40.656 -1.485 1 53.53 551 ASN A CA 1
ATOM 4493 C C . ASN A 1 551 ? 31.562 41.219 -1.242 1 53.53 551 ASN A C 1
ATOM 4495 O O . ASN A 1 551 ? 30.562 40.562 -1.535 1 53.53 551 ASN A O 1
ATOM 4499 N N . ILE A 1 552 ? 31.422 42.375 -0.551 1 52.66 552 ILE A N 1
ATOM 4500 C CA . ILE A 1 552 ? 30.203 43.062 -0.106 1 52.66 552 ILE A CA 1
ATOM 4501 C C . ILE A 1 552 ? 29.297 43.344 -1.302 1 52.66 552 ILE A C 1
ATOM 4503 O O . ILE A 1 552 ? 28.125 43.719 -1.133 1 52.66 552 ILE A O 1
ATOM 4507 N N . GLU A 1 553 ? 29.766 43.094 -2.527 1 60.06 553 GLU A N 1
ATOM 4508 C CA . GLU A 1 553 ? 28.969 43.594 -3.648 1 60.06 553 GLU A CA 1
ATOM 4509 C C . GLU A 1 553 ? 28.047 42.5 -4.18 1 60.06 553 GLU A C 1
ATOM 4511 O O . GLU A 1 553 ? 27.156 42.781 -4.992 1 60.06 553 GLU A O 1
ATOM 4516 N N . HIS A 1 554 ? 28.094 41.312 -3.605 1 79.06 554 HIS A N 1
ATOM 4517 C CA . HIS A 1 554 ? 27.25 40.344 -4.27 1 79.06 554 HIS A CA 1
ATOM 4518 C C . HIS A 1 554 ? 26.234 39.75 -3.301 1 79.06 554 HIS A C 1
ATOM 4520 O O . HIS A 1 554 ? 26.406 38.625 -2.828 1 79.06 554 HIS A O 1
ATOM 4526 N N . PHE A 1 555 ? 25.125 40.469 -2.92 1 86.94 555 PHE A N 1
ATOM 4527 C CA . PHE A 1 555 ? 24.031 40 -2.086 1 86.94 555 PHE A CA 1
ATOM 4528 C C . PHE A 1 555 ? 23.156 39 -2.848 1 86.94 555 PHE A C 1
ATOM 4530 O O . PHE A 1 555 ? 22.938 39.156 -4.055 1 86.94 555 PHE A O 1
ATOM 4537 N N . THR A 1 556 ? 22.828 37.938 -2.148 1 88.38 556 THR A N 1
ATOM 4538 C CA . THR A 1 556 ? 21.875 37 -2.715 1 88.38 556 THR A CA 1
ATOM 4539 C C . THR A 1 556 ? 20.625 36.906 -1.847 1 88.38 556 THR A C 1
ATOM 4541 O O . THR A 1 556 ? 20.719 36.781 -0.623 1 88.38 556 THR A O 1
ATOM 4544 N N . VAL A 1 557 ? 19.5 37 -2.486 1 90.31 557 VAL A N 1
ATOM 4545 C CA . VAL A 1 557 ? 18.234 36.875 -1.767 1 90.31 557 VAL A CA 1
ATOM 4546 C C . VAL A 1 557 ? 17.797 35.406 -1.768 1 90.31 557 VAL A C 1
ATOM 4548 O O . VAL A 1 557 ? 17.828 34.75 -2.809 1 90.31 557 VAL A O 1
ATOM 4551 N N . HIS A 1 558 ? 17.5 35 -0.583 1 87.69 558 HIS A N 1
ATOM 4552 C CA . HIS A 1 558 ? 16.969 33.625 -0.499 1 87.69 558 HIS A CA 1
ATOM 4553 C C . HIS A 1 558 ? 15.648 33.5 -1.253 1 87.69 558 HIS A C 1
ATOM 4555 O O . HIS A 1 558 ? 14.875 34.469 -1.323 1 87.69 558 HIS A O 1
ATOM 4561 N N . SER A 1 559 ? 15.438 32.344 -1.69 1 83.19 559 SER A N 1
ATOM 4562 C CA . SER A 1 559 ? 14.258 32.094 -2.51 1 83.19 559 SER A CA 1
ATOM 4563 C C . SER A 1 559 ? 12.984 32.156 -1.67 1 83.19 559 SER A C 1
ATOM 4565 O O . SER A 1 559 ? 11.914 32.5 -2.18 1 83.19 559 SER A O 1
ATOM 4567 N N . GLU A 1 560 ? 13.117 31.938 -0.42 1 87.75 560 GLU A N 1
ATOM 4568 C CA . GLU A 1 560 ? 11.93 31.953 0.421 1 87.75 560 GLU A CA 1
ATOM 4569 C C . GLU A 1 560 ? 11.68 33.344 1.014 1 87.75 560 GLU A C 1
ATOM 4571 O O . GLU A 1 560 ? 12.539 33.875 1.713 1 87.75 560 GLU A O 1
ATOM 4576 N N . ILE A 1 561 ? 10.586 33.906 0.589 1 92.44 561 ILE A N 1
ATOM 4577 C CA . ILE A 1 561 ? 10.094 35.188 1.101 1 92.44 561 ILE A CA 1
ATOM 4578 C C . ILE A 1 561 ? 8.719 35 1.729 1 92.44 561 ILE A C 1
ATOM 4580 O O . ILE A 1 561 ? 7.879 34.25 1.19 1 92.44 561 ILE A O 1
ATOM 4584 N N . HIS A 1 562 ? 8.469 35.625 2.912 1 92.25 562 HIS A N 1
ATOM 4585 C CA . HIS A 1 562 ? 7.238 35.375 3.656 1 92.25 562 HIS A CA 1
ATOM 4586 C C . HIS A 1 562 ? 6.332 36.594 3.637 1 92.25 562 HIS A C 1
ATOM 4588 O O . HIS A 1 562 ? 6.797 37.719 3.834 1 92.25 562 HIS A O 1
ATOM 4594 N N . ARG A 1 563 ? 5.102 36.406 3.238 1 93 563 ARG A N 1
ATOM 4595 C CA . ARG A 1 563 ? 4.059 37.406 3.447 1 93 563 ARG A CA 1
ATOM 4596 C C . ARG A 1 563 ? 3.541 37.344 4.883 1 93 563 ARG A C 1
ATOM 4598 O O . ARG A 1 563 ? 3.068 36.312 5.348 1 93 563 ARG A O 1
ATOM 4605 N N . LEU A 1 564 ? 3.553 38.5 5.594 1 91.25 564 LEU A N 1
ATOM 4606 C CA . LEU A 1 564 ? 3.361 38.469 7.043 1 91.25 564 LEU A CA 1
ATOM 4607 C C . LEU A 1 564 ? 1.995 39.031 7.418 1 91.25 564 LEU A C 1
ATOM 4609 O O . LEU A 1 564 ? 1.691 39.188 8.602 1 91.25 564 LEU A O 1
ATOM 4613 N N . ASN A 1 565 ? 1.237 39.406 6.434 1 89.62 565 ASN A N 1
ATOM 4614 C CA . ASN A 1 565 ? -0.102 39.906 6.742 1 89.62 565 ASN A CA 1
ATOM 4615 C C . ASN A 1 565 ? -1.136 39.344 5.758 1 89.62 565 ASN A C 1
ATOM 4617 O O . ASN A 1 565 ? -0.795 38.594 4.844 1 89.62 565 ASN A O 1
ATOM 4621 N N . LEU A 1 566 ? -2.383 39.656 6.086 1 90.25 566 LEU A N 1
ATOM 4622 C CA . LEU A 1 566 ? -3.531 39.062 5.406 1 90.25 566 LEU A CA 1
ATOM 4623 C C . LEU A 1 566 ? -3.555 39.438 3.934 1 90.25 566 LEU A C 1
ATOM 4625 O O . LEU A 1 566 ? -3.303 40.594 3.594 1 90.25 566 LEU A O 1
ATOM 4629 N N . TYR A 1 567 ? -3.791 38.531 3.066 1 90.25 567 TYR A N 1
ATOM 4630 C CA . TYR A 1 567 ? -3.928 38.844 1.645 1 90.25 567 TYR A CA 1
ATOM 4631 C C . TYR A 1 567 ? -5.191 38.188 1.076 1 90.25 567 TYR A C 1
ATOM 4633 O O . TYR A 1 567 ? -5.383 38.156 -0.142 1 90.25 567 TYR A O 1
ATOM 4641 N N . ARG A 1 568 ? -5.996 37.625 1.94 1 88.19 568 ARG A N 1
ATOM 4642 C CA . ARG A 1 568 ? -7.328 37.219 1.495 1 88.19 568 ARG A CA 1
ATOM 4643 C C . ARG A 1 568 ? -8.094 38.406 0.928 1 88.19 568 ARG A C 1
ATOM 4645 O O . ARG A 1 568 ? -8.086 39.5 1.514 1 88.19 568 ARG A O 1
ATOM 4652 N N . GLY A 1 569 ? -8.758 38.188 -0.152 1 90.19 569 GLY A N 1
ATOM 4653 C CA . GLY A 1 569 ? -9.445 39.281 -0.805 1 90.19 569 GLY A CA 1
ATOM 4654 C C . GLY A 1 569 ? -8.578 40.031 -1.794 1 90.19 569 GLY A C 1
ATOM 4655 O O . GLY A 1 569 ? -9.078 40.594 -2.771 1 90.19 569 GLY A O 1
ATOM 4656 N N . GLN A 1 570 ? -7.258 40.031 -1.478 1 93.75 570 GLN A N 1
ATOM 4657 C CA . GLN A 1 570 ? -6.32 40.75 -2.33 1 93.75 570 GLN A CA 1
ATOM 4658 C C . GLN A 1 570 ? -5.738 39.844 -3.404 1 93.75 570 GLN A C 1
ATOM 4660 O O . GLN A 1 570 ? -5.41 40.281 -4.504 1 93.75 570 GLN A O 1
ATOM 4665 N N . ALA A 1 571 ? -5.633 38.594 -3.117 1 94.12 571 ALA A N 1
ATOM 4666 C CA . ALA A 1 571 ? -4.871 37.656 -3.963 1 94.12 571 ALA A CA 1
ATOM 4667 C C . ALA A 1 571 ? -5.766 36.562 -4.504 1 94.12 571 ALA A C 1
ATOM 4669 O O . ALA A 1 571 ? -5.27 35.531 -4.988 1 94.12 571 ALA A O 1
ATOM 4670 N N . ASP A 1 572 ? -7.047 36.625 -4.504 1 92.62 572 ASP A N 1
ATOM 4671 C CA . ASP A 1 572 ? -8.008 35.562 -4.77 1 92.62 572 ASP A CA 1
ATOM 4672 C C . ASP A 1 572 ? -7.965 35.156 -6.234 1 92.62 572 ASP A C 1
ATOM 4674 O O . ASP A 1 572 ? -8.469 34.094 -6.594 1 92.62 572 ASP A O 1
ATOM 4678 N N . CYS A 1 573 ? -7.387 35.969 -7.133 1 93.5 573 CYS A N 1
ATOM 4679 C CA . CYS A 1 573 ? -7.277 35.625 -8.547 1 93.5 573 CYS A CA 1
ATOM 4680 C C . CYS A 1 573 ? -6.191 34.594 -8.781 1 93.5 573 CYS A C 1
ATOM 4682 O O . CYS A 1 573 ? -6.117 34 -9.859 1 93.5 573 CYS A O 1
ATOM 4684 N N . MET A 1 574 ? -5.332 34.375 -7.824 1 91.94 574 MET A N 1
ATOM 4685 C CA . MET A 1 574 ? -4.238 33.406 -7.922 1 91.94 574 MET A CA 1
ATOM 4686 C C . MET A 1 574 ? -4.637 32.062 -7.32 1 91.94 574 MET A C 1
ATOM 4688 O O . MET A 1 574 ? -4.848 31.969 -6.109 1 91.94 574 MET A O 1
ATOM 4692 N N . ASN A 1 575 ? -4.617 30.953 -8.094 1 88.81 575 ASN A N 1
ATOM 4693 C CA . ASN A 1 575 ? -5.125 29.656 -7.648 1 88.81 575 ASN A CA 1
ATOM 4694 C C . ASN A 1 575 ? -3.986 28.688 -7.328 1 88.81 575 ASN A C 1
ATOM 4696 O O . ASN A 1 575 ? -4.207 27.484 -7.184 1 88.81 575 ASN A O 1
ATOM 4700 N N . ILE A 1 576 ? -2.844 29.172 -7.336 1 88.69 576 ILE A N 1
ATOM 4701 C CA . ILE A 1 576 ? -1.685 28.406 -6.891 1 88.69 576 ILE A CA 1
ATOM 4702 C C . ILE A 1 576 ? -1.271 28.859 -5.492 1 88.69 576 ILE A C 1
ATOM 4704 O O . ILE A 1 576 ? -0.831 30 -5.309 1 88.69 576 ILE A O 1
ATOM 4708 N N . ALA A 1 577 ? -1.379 27.969 -4.539 1 87.69 577 ALA A N 1
ATOM 4709 C CA . ALA A 1 577 ? -1.182 28.297 -3.129 1 87.69 577 ALA A CA 1
ATOM 4710 C C . ALA A 1 577 ? 0.181 28.938 -2.902 1 87.69 577 ALA A C 1
ATOM 4712 O O . ALA A 1 577 ? 0.29 29.938 -2.188 1 87.69 577 ALA A O 1
ATOM 4713 N N . ALA A 1 578 ? 1.201 28.484 -3.564 1 86.69 578 ALA A N 1
ATOM 4714 C CA . ALA A 1 578 ? 2.572 28.938 -3.334 1 86.69 578 ALA A CA 1
ATOM 4715 C C . ALA A 1 578 ? 2.793 30.344 -3.879 1 86.69 578 ALA A C 1
ATOM 4717 O O . ALA A 1 578 ? 3.701 31.047 -3.439 1 86.69 578 ALA A O 1
ATOM 4718 N N . LEU A 1 579 ? 1.941 30.828 -4.785 1 90.81 579 LEU A N 1
ATOM 4719 C CA . LEU A 1 579 ? 2.123 32.125 -5.441 1 90.81 579 LEU A CA 1
ATOM 4720 C C . LEU A 1 579 ? 1.16 33.156 -4.875 1 90.81 579 LEU A C 1
ATOM 4722 O O . LEU A 1 579 ? 1.349 34.344 -5.074 1 90.81 579 LEU A O 1
ATOM 4726 N N . ARG A 1 580 ? 0.256 32.688 -4.125 1 91.88 580 ARG A N 1
ATOM 4727 C CA . ARG A 1 580 ? -0.812 33.531 -3.639 1 91.88 580 ARG A CA 1
ATOM 4728 C C . ARG A 1 580 ? -0.258 34.625 -2.734 1 91.88 580 ARG A C 1
ATOM 4730 O O . ARG A 1 580 ? -0.712 35.781 -2.789 1 91.88 580 ARG A O 1
ATOM 4737 N N . PRO A 1 581 ? 0.729 34.375 -1.921 1 92.56 581 PRO A N 1
ATOM 4738 C CA . PRO A 1 581 ? 1.268 35.406 -1.054 1 92.56 581 PRO A CA 1
ATOM 4739 C C . PRO A 1 581 ? 1.885 36.562 -1.84 1 92.56 581 PRO A C 1
ATOM 4741 O O . PRO A 1 581 ? 2.02 37.688 -1.313 1 92.56 581 PRO A O 1
ATOM 4744 N N . PHE A 1 582 ? 2.223 36.406 -3.078 1 95.19 582 PHE A N 1
ATOM 4745 C CA . PHE A 1 582 ? 2.92 37.375 -3.883 1 95.19 582 PHE A CA 1
ATOM 4746 C C . PHE A 1 582 ? 1.978 38.031 -4.902 1 95.19 582 PHE A C 1
ATOM 4748 O O . PHE A 1 582 ? 2.422 38.531 -5.926 1 95.19 582 PHE A O 1
ATOM 4755 N N . CYS A 1 583 ? 0.75 37.938 -4.602 1 95.31 583 CYS A N 1
ATOM 4756 C CA . CYS A 1 583 ? -0.21 38.406 -5.582 1 95.31 583 CYS A CA 1
ATOM 4757 C C . CYS A 1 583 ? -1.118 39.469 -4.977 1 95.31 583 CYS A C 1
ATOM 4759 O O . CYS A 1 583 ? -1.598 39.312 -3.854 1 95.31 583 CYS A O 1
ATOM 4761 N N . TYR A 1 584 ? -1.224 40.562 -5.609 1 96.25 584 TYR A N 1
ATOM 4762 C CA . TYR A 1 584 ? -2.318 41.531 -5.512 1 96.25 584 TYR A CA 1
ATOM 4763 C C . TYR A 1 584 ? -3.057 41.656 -6.84 1 96.25 584 TYR A C 1
ATOM 4765 O O . TYR A 1 584 ? -2.508 42.156 -7.816 1 96.25 584 TYR A O 1
ATOM 4773 N N . CYS A 1 585 ? -4.285 41.219 -6.82 1 95.81 585 CYS A N 1
ATOM 4774 C CA . CYS A 1 585 ? -5.027 41.094 -8.07 1 95.81 585 CYS A CA 1
ATOM 4775 C C . CYS A 1 585 ? -5.191 42.438 -8.758 1 95.81 585 CYS A C 1
ATOM 4777 O O . CYS A 1 585 ? -5.59 43.406 -8.117 1 95.81 585 CYS A O 1
ATOM 4779 N N . LYS A 1 586 ? -4.926 42.531 -10.094 1 92.94 586 LYS A N 1
ATOM 4780 C CA . LYS A 1 586 ? -5.012 43.781 -10.875 1 92.94 586 LYS A CA 1
ATOM 4781 C C . LYS A 1 586 ? -6.449 44.281 -10.938 1 92.94 586 LYS A C 1
ATOM 4783 O O . LYS A 1 586 ? -6.68 45.5 -10.93 1 92.94 586 LYS A O 1
ATOM 4788 N N . ASN A 1 587 ? -7.367 43.438 -11.109 1 84.19 587 ASN A N 1
ATOM 4789 C CA . ASN A 1 587 ? -8.742 43.875 -11.328 1 84.19 587 ASN A CA 1
ATOM 4790 C C . ASN A 1 587 ? -9.438 44.219 -10.023 1 84.19 587 ASN A C 1
ATOM 4792 O O . ASN A 1 587 ? -10.664 44.375 -9.977 1 84.19 587 ASN A O 1
ATOM 4796 N N . LEU A 1 588 ? -8.727 44.156 -8.945 1 80.06 588 LEU A N 1
ATOM 4797 C CA . LEU A 1 588 ? -9.367 44.531 -7.691 1 80.06 588 LEU A CA 1
ATOM 4798 C C . LEU A 1 588 ? -9.617 46.031 -7.652 1 80.06 588 LEU A C 1
ATOM 4800 O O . LEU A 1 588 ? -8.734 46.844 -7.988 1 80.06 588 LEU A O 1
ATOM 4804 N N . LYS A 1 589 ? -10.898 46.688 -8.078 1 53.62 589 LYS A N 1
ATOM 4805 C CA . LYS A 1 589 ? -11.328 48.062 -8.016 1 53.62 589 LYS A CA 1
ATOM 4806 C C . LYS A 1 589 ? -10.859 48.75 -6.727 1 53.62 589 LYS A C 1
ATOM 4808 O O . LYS A 1 589 ? -11.07 48.219 -5.637 1 53.62 589 LYS A O 1
ATOM 4813 N N . THR A 1 590 ? -9.68 49.406 -6.816 1 47.66 590 THR A N 1
ATOM 4814 C CA . THR A 1 590 ? -9.32 50.25 -5.699 1 47.66 590 THR A CA 1
ATOM 4815 C C . THR A 1 590 ? -10.562 50.875 -5.074 1 47.66 590 THR A C 1
ATOM 4817 O O . THR A 1 590 ? -11.281 51.656 -5.727 1 47.66 590 THR A O 1
ATOM 4820 N N . LYS A 1 591 ? -11.219 50.281 -4.195 1 37.59 591 LYS A N 1
ATOM 4821 C CA . LYS A 1 591 ? -12.062 51.125 -3.375 1 37.59 591 LYS A CA 1
ATOM 4822 C C . LYS A 1 591 ? -11.227 51.938 -2.377 1 37.59 591 LYS A C 1
ATOM 4824 O O . LYS A 1 591 ? -10.328 51.375 -1.734 1 37.59 591 LYS A O 1
ATOM 4829 N N . MET B 1 1 ? 34.531 -21.188 -11.352 1 75.19 1 MET B N 1
ATOM 4830 C CA . MET B 1 1 ? 34.406 -22.453 -10.617 1 75.19 1 MET B CA 1
ATOM 4831 C C . MET B 1 1 ? 33.062 -23.109 -10.867 1 75.19 1 MET B C 1
ATOM 4833 O O . MET B 1 1 ? 32.062 -22.406 -10.969 1 75.19 1 MET B O 1
ATOM 4837 N N . PRO B 1 2 ? 33.156 -24.422 -11.078 1 81.31 2 PRO B N 1
ATOM 4838 C CA . PRO B 1 2 ? 31.875 -25.109 -11.211 1 81.31 2 PRO B CA 1
ATOM 4839 C C . PRO B 1 2 ? 31.047 -25.062 -9.93 1 81.31 2 PRO B C 1
ATOM 4841 O O . PRO B 1 2 ? 31.594 -24.859 -8.844 1 81.31 2 PRO B O 1
ATOM 4844 N N . SER B 1 3 ? 29.797 -25.094 -10.055 1 85.69 3 SER B N 1
ATOM 4845 C CA . SER B 1 3 ? 28.891 -25.078 -8.914 1 85.69 3 SER B CA 1
ATOM 4846 C C . SER B 1 3 ? 29.172 -26.234 -7.961 1 85.69 3 SER B C 1
ATOM 4848 O O . SER B 1 3 ? 29.469 -27.344 -8.406 1 85.69 3 SER B O 1
ATOM 4850 N N . ALA B 1 4 ? 29.141 -25.938 -6.734 1 86.75 4 ALA B N 1
ATOM 4851 C CA . ALA B 1 4 ? 29.297 -26.984 -5.723 1 86.75 4 ALA B CA 1
ATOM 4852 C C . ALA B 1 4 ? 28.062 -27.891 -5.676 1 86.75 4 ALA B C 1
ATOM 4854 O O . ALA B 1 4 ? 28.172 -29.078 -5.355 1 86.75 4 ALA B O 1
ATOM 4855 N N . CYS B 1 5 ? 27.016 -27.359 -5.992 1 90.25 5 CYS B N 1
ATOM 4856 C CA . CYS B 1 5 ? 25.797 -28.141 -6.121 1 90.25 5 CYS B CA 1
ATOM 4857 C C . CYS B 1 5 ? 25.75 -28.844 -7.469 1 90.25 5 CYS B C 1
ATOM 4859 O O . CYS B 1 5 ? 25.844 -28.203 -8.516 1 90.25 5 CYS B O 1
ATOM 4861 N N . GLU B 1 6 ? 25.609 -30.141 -7.438 1 88.88 6 GLU B N 1
ATOM 4862 C CA . GLU B 1 6 ? 25.422 -30.953 -8.641 1 88.88 6 GLU B CA 1
ATOM 4863 C C . GLU B 1 6 ? 24.156 -31.781 -8.562 1 88.88 6 GLU B C 1
ATOM 4865 O O . GLU B 1 6 ? 23.953 -32.531 -7.594 1 88.88 6 GLU B O 1
ATOM 4870 N N . PHE B 1 7 ? 23.328 -31.594 -9.625 1 89.69 7 PHE B N 1
ATOM 4871 C CA . PHE B 1 7 ? 22.141 -32.438 -9.727 1 89.69 7 PHE B CA 1
ATOM 4872 C C . PHE B 1 7 ? 22.484 -33.812 -10.219 1 89.69 7 PHE B C 1
ATOM 4874 O O . PHE B 1 7 ? 23.516 -34 -10.883 1 89.69 7 PHE B O 1
ATOM 4881 N N . PRO B 1 8 ? 21.594 -34.75 -9.828 1 87.75 8 PRO B N 1
ATOM 4882 C CA . PRO B 1 8 ? 21.797 -36.062 -10.445 1 87.75 8 PRO B CA 1
ATOM 4883 C C . PRO B 1 8 ? 21.797 -36 -11.977 1 87.75 8 PRO B C 1
ATOM 4885 O O . PRO B 1 8 ? 21 -35.25 -12.562 1 87.75 8 PRO B O 1
ATOM 4888 N N . ASN B 1 9 ? 22.703 -36.719 -12.508 1 82.88 9 ASN B N 1
ATOM 4889 C CA . ASN B 1 9 ? 22.812 -36.719 -13.969 1 82.88 9 ASN B CA 1
ATOM 4890 C C . ASN B 1 9 ? 21.766 -37.625 -14.609 1 82.88 9 ASN B C 1
ATOM 4892 O O . ASN B 1 9 ? 21.875 -38.844 -14.562 1 82.88 9 ASN B O 1
ATOM 4896 N N . VAL B 1 10 ? 20.766 -37.031 -15.07 1 85.75 10 VAL B N 1
ATOM 4897 C CA . VAL B 1 10 ? 19.75 -37.781 -15.789 1 85.75 10 VAL B CA 1
ATOM 4898 C C . VAL B 1 10 ? 19.688 -37.312 -17.234 1 85.75 10 VAL B C 1
ATOM 4900 O O . VAL B 1 10 ? 19.797 -36.125 -17.516 1 85.75 10 VAL B O 1
ATOM 4903 N N . ASN B 1 11 ? 19.594 -38.281 -18.125 1 90.25 11 ASN B N 1
ATOM 4904 C CA . ASN B 1 11 ? 19.453 -37.969 -19.531 1 90.25 11 ASN B CA 1
ATOM 4905 C C . ASN B 1 11 ? 18 -37.719 -19.906 1 90.25 11 ASN B C 1
ATOM 4907 O O . ASN B 1 11 ? 17.172 -38.656 -19.875 1 90.25 11 ASN B O 1
ATOM 4911 N N . PRO B 1 12 ? 17.719 -36.531 -20.344 1 92.44 12 PRO B N 1
ATOM 4912 C CA . PRO B 1 12 ? 16.328 -36.219 -20.688 1 92.44 12 PRO B CA 1
ATOM 4913 C C . PRO B 1 12 ? 15.82 -37.031 -21.891 1 92.44 12 PRO B C 1
ATOM 4915 O O . PRO B 1 12 ? 14.609 -37.125 -22.094 1 92.44 12 PRO B O 1
ATOM 4918 N N . TYR B 1 13 ? 16.766 -37.656 -22.609 1 93.81 13 TYR B N 1
ATOM 4919 C CA . TYR B 1 13 ? 16.375 -38.312 -23.844 1 93.81 13 TYR B CA 1
ATOM 4920 C C . TYR B 1 13 ? 16.625 -39.812 -23.734 1 93.81 13 TYR B C 1
ATOM 4922 O O . TYR B 1 13 ? 16.797 -40.5 -24.75 1 93.81 13 TYR B O 1
ATOM 4930 N N . GLU B 1 14 ? 16.656 -40.281 -22.562 1 92.5 14 GLU B N 1
ATOM 4931 C CA . GLU B 1 14 ? 16.75 -41.719 -22.391 1 92.5 14 GLU B CA 1
ATOM 4932 C C . GLU B 1 14 ? 15.578 -42.438 -23.047 1 92.5 14 GLU B C 1
ATOM 4934 O O . GLU B 1 14 ? 14.445 -41.969 -22.984 1 92.5 14 GLU B O 1
ATOM 4939 N N . THR B 1 15 ? 15.852 -43.594 -23.641 1 92.56 15 THR B N 1
ATOM 4940 C CA . THR B 1 15 ? 14.852 -44.312 -24.422 1 92.56 15 THR B CA 1
ATOM 4941 C C . THR B 1 15 ? 13.609 -44.594 -23.594 1 92.56 15 THR B C 1
ATOM 4943 O O . THR B 1 15 ? 12.484 -44.438 -24.062 1 92.56 15 THR B O 1
ATOM 4946 N N . SER B 1 16 ? 13.805 -45.062 -22.375 1 90.06 16 SER B N 1
ATOM 4947 C CA . SER B 1 16 ? 12.672 -45.406 -21.516 1 90.06 16 SER B CA 1
ATOM 4948 C C . SER B 1 16 ? 11.812 -44.188 -21.219 1 90.06 16 SER B C 1
ATOM 4950 O O . SER B 1 16 ? 10.602 -44.312 -21.016 1 90.06 16 SER B O 1
ATOM 4952 N N . VAL B 1 17 ? 12.383 -43.031 -21.172 1 93 17 VAL B N 1
ATOM 4953 C CA . VAL B 1 17 ? 11.656 -41.812 -20.906 1 93 17 VAL B CA 1
ATOM 4954 C C . VAL B 1 17 ? 10.961 -41.312 -22.172 1 93 17 VAL B C 1
ATOM 4956 O O . VAL B 1 17 ? 9.812 -40.875 -22.125 1 93 17 VAL B O 1
ATOM 4959 N N . MET B 1 18 ? 11.625 -41.438 -23.312 1 94.75 18 MET B N 1
ATOM 4960 C CA . MET B 1 18 ? 11.078 -40.969 -24.578 1 94.75 18 MET B CA 1
ATOM 4961 C C . MET B 1 18 ? 9.789 -41.719 -24.922 1 94.75 18 MET B C 1
ATOM 4963 O O . MET B 1 18 ? 8.867 -41.125 -25.5 1 94.75 18 MET B O 1
ATOM 4967 N N . GLU B 1 19 ? 9.672 -42.938 -24.484 1 94.25 19 GLU B N 1
ATOM 4968 C CA . GLU B 1 19 ? 8.508 -43.781 -24.766 1 94.25 19 GLU B CA 1
ATOM 4969 C C . GLU B 1 19 ? 7.289 -43.312 -23.984 1 94.25 19 GLU B C 1
ATOM 4971 O O . GLU B 1 19 ? 6.152 -43.531 -24.406 1 94.25 19 GLU B O 1
ATOM 4976 N N . ILE B 1 20 ? 7.539 -42.594 -22.938 1 94.25 20 ILE B N 1
ATOM 4977 C CA . ILE B 1 20 ? 6.418 -42.219 -22.078 1 94.25 20 ILE B CA 1
ATOM 4978 C C . ILE B 1 20 ? 6.277 -40.688 -22.062 1 94.25 20 ILE B C 1
ATOM 4980 O O . ILE B 1 20 ? 5.484 -40.156 -21.297 1 94.25 20 ILE B O 1
ATOM 4984 N N . ALA B 1 21 ? 6.973 -40 -22.922 1 95.44 21 ALA B N 1
ATOM 4985 C CA . ALA B 1 21 ? 7.062 -38.531 -22.844 1 95.44 21 ALA B CA 1
ATOM 4986 C C . ALA B 1 21 ? 6.027 -37.875 -23.75 1 95.44 21 ALA B C 1
ATOM 4988 O O . ALA B 1 21 ? 5.945 -36.625 -23.812 1 95.44 21 ALA B O 1
ATOM 4989 N N . GLY B 1 22 ? 5.188 -38.594 -24.469 1 95.12 22 GLY B N 1
ATOM 4990 C CA . GLY B 1 22 ? 4.109 -38.062 -25.281 1 95.12 22 GLY B CA 1
ATOM 4991 C C . GLY B 1 22 ? 4.602 -37.281 -26.5 1 95.12 22 GLY B C 1
ATOM 4992 O O . GLY B 1 22 ? 3.973 -36.312 -26.922 1 95.12 22 GLY B O 1
ATOM 4993 N N . LEU B 1 23 ? 5.703 -37.688 -27.078 1 95.69 23 LEU B N 1
ATOM 4994 C CA . LEU B 1 23 ? 6.352 -36.938 -28.141 1 95.69 23 LEU B CA 1
ATOM 4995 C C . LEU B 1 23 ? 5.656 -37.156 -29.469 1 95.69 23 LEU B C 1
ATOM 4997 O O . LEU B 1 23 ? 5.898 -36.406 -30.438 1 95.69 23 LEU B O 1
ATOM 5001 N N . ASP B 1 24 ? 4.676 -38.031 -29.578 1 94.5 24 ASP B N 1
ATOM 5002 C CA . ASP B 1 24 ? 3.949 -38.312 -30.812 1 94.5 24 ASP B CA 1
ATOM 5003 C C . ASP B 1 24 ? 2.621 -37.562 -30.859 1 94.5 24 ASP B C 1
ATOM 5005 O O . ASP B 1 24 ? 1.897 -37.625 -31.859 1 94.5 24 ASP B O 1
ATOM 5009 N N . LEU B 1 25 ? 2.381 -36.844 -29.844 1 96 25 LEU B N 1
ATOM 5010 C CA . LEU B 1 25 ? 1.128 -36.094 -29.797 1 96 25 LEU B CA 1
ATOM 5011 C C . LEU B 1 25 ? 1.13 -34.969 -30.844 1 96 25 LEU B C 1
ATOM 5013 O O . LEU B 1 25 ? 2.156 -34.344 -31.062 1 96 25 LEU B O 1
ATOM 5017 N N . GLU B 1 26 ? -0.062 -34.75 -31.438 1 95.38 26 GLU B N 1
ATOM 5018 C CA . GLU B 1 26 ? -0.204 -33.719 -32.469 1 95.38 26 GLU B CA 1
ATOM 5019 C C . GLU B 1 26 ? -0.632 -32.406 -31.859 1 95.38 26 GLU B C 1
ATOM 5021 O O . GLU B 1 26 ? -1.214 -32.375 -30.766 1 95.38 26 GLU B O 1
ATOM 5026 N N . THR B 1 27 ? -0.305 -31.375 -32.594 1 96.62 27 THR B N 1
ATOM 5027 C CA . THR B 1 27 ? -0.695 -30.031 -32.188 1 96.62 27 THR B CA 1
ATOM 5028 C C . THR B 1 27 ? -2.205 -29.953 -31.984 1 96.62 27 THR B C 1
ATOM 5030 O O . THR B 1 27 ? -2.977 -30.422 -32.812 1 96.62 27 THR B O 1
ATOM 5033 N N . MET B 1 28 ? -2.627 -29.375 -30.844 1 94.88 28 MET B N 1
ATOM 5034 C CA . MET B 1 28 ? -4.043 -29.234 -30.516 1 94.88 28 MET B CA 1
ATOM 5035 C C . MET B 1 28 ? -4.719 -28.25 -31.484 1 94.88 28 MET B C 1
ATOM 5037 O O . MET B 1 28 ? -4.16 -27.203 -31.781 1 94.88 28 MET B O 1
ATOM 5041 N N . SER B 1 29 ? -5.801 -28.656 -32.031 1 92.25 29 SER B N 1
ATOM 5042 C CA . SER B 1 29 ? -6.613 -27.797 -32.906 1 92.25 29 SER B CA 1
ATOM 5043 C C . SER B 1 29 ? -8.078 -27.844 -32.469 1 92.25 29 SER B C 1
ATOM 5045 O O . SER B 1 29 ? -8.602 -28.906 -32.125 1 92.25 29 SER B O 1
ATOM 5047 N N . CYS B 1 30 ? -8.648 -26.719 -32.406 1 89.69 30 CYS B N 1
ATOM 5048 C CA . CYS B 1 30 ? -10.055 -26.656 -32.031 1 89.69 30 CYS B CA 1
ATOM 5049 C C . CYS B 1 30 ? -10.93 -26.375 -33.25 1 89.69 30 CYS B C 1
ATOM 5051 O O . CYS B 1 30 ? -12.117 -26.062 -33.125 1 89.69 30 CYS B O 1
ATOM 5053 N N . GLU B 1 31 ? -10.352 -26.469 -34.375 1 80 31 GLU B N 1
ATOM 5054 C CA . GLU B 1 31 ? -11.117 -26.281 -35.625 1 80 31 GLU B CA 1
ATOM 5055 C C . GLU B 1 31 ? -12.164 -27.375 -35.781 1 80 31 GLU B C 1
ATOM 5057 O O . GLU B 1 31 ? -11.883 -28.547 -35.562 1 80 31 GLU B O 1
ATOM 5062 N N . GLY B 1 32 ? -13.414 -27 -36.188 1 69.69 32 GLY B N 1
ATOM 5063 C CA . GLY B 1 32 ? -14.469 -27.938 -36.5 1 69.69 32 GLY B CA 1
ATOM 5064 C C . GLY B 1 32 ? -15.289 -28.359 -35.312 1 69.69 32 GLY B C 1
ATOM 5065 O O . GLY B 1 32 ? -16.172 -29.203 -35.406 1 69.69 32 GLY B O 1
ATOM 5066 N N . THR B 1 33 ? -14.844 -27.812 -34.188 1 65.62 33 THR B N 1
ATOM 5067 C CA . THR B 1 33 ? -15.664 -28.109 -33.031 1 65.62 33 THR B CA 1
ATOM 5068 C C . THR B 1 33 ? -17.047 -27.484 -33.188 1 65.62 33 THR B C 1
ATOM 5070 O O . THR B 1 33 ? -17.25 -26.578 -33.969 1 65.62 33 THR B O 1
ATOM 5073 N N . PHE B 1 34 ? -18.078 -28.078 -32.594 1 61.84 34 PHE B N 1
ATOM 5074 C CA . PHE B 1 34 ? -19.5 -27.953 -32.875 1 61.84 34 PHE B CA 1
ATOM 5075 C C . PHE B 1 34 ? -19.938 -26.5 -32.812 1 61.84 34 PHE B C 1
ATOM 5077 O O . PHE B 1 34 ? -20.781 -26.062 -33.594 1 61.84 34 PHE B O 1
ATOM 5084 N N . LYS B 1 35 ? -19.641 -25.688 -31.891 1 71.94 35 LYS B N 1
ATOM 5085 C CA . LYS B 1 35 ? -20.266 -24.375 -31.828 1 71.94 35 LYS B CA 1
ATOM 5086 C C . LYS B 1 35 ? -19.297 -23.281 -32.312 1 71.94 35 LYS B C 1
ATOM 5088 O O . LYS B 1 35 ? -18.297 -23 -31.656 1 71.94 35 LYS B O 1
ATOM 5093 N N . PRO B 1 36 ? -19.75 -22.734 -33.719 1 77.81 36 PRO B N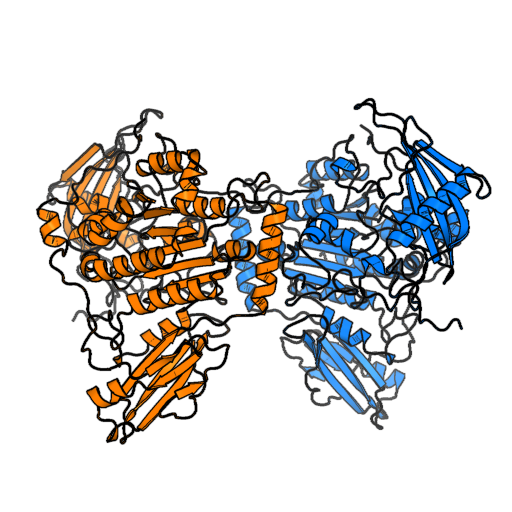 1
ATOM 5094 C CA . PRO B 1 36 ? -18.844 -21.719 -34.281 1 77.81 36 PRO B CA 1
ATOM 5095 C C . PRO B 1 36 ? -18.922 -20.391 -33.562 1 77.81 36 PRO B C 1
ATOM 5097 O O . PRO B 1 36 ? -19.938 -20.078 -32.938 1 77.81 36 PRO B O 1
ATOM 5100 N N . ASP B 1 37 ? -17.875 -19.672 -33.531 1 86.75 37 ASP B N 1
ATOM 5101 C CA . ASP B 1 37 ? -17.875 -18.281 -33.094 1 86.75 37 ASP B CA 1
ATOM 5102 C C . ASP B 1 37 ? -18.469 -17.375 -34.156 1 86.75 37 ASP B C 1
ATOM 5104 O O . ASP B 1 37 ? -17.812 -17.062 -35.156 1 86.75 37 ASP B O 1
ATOM 5108 N N . LEU B 1 38 ? -19.688 -16.891 -33.938 1 91.69 38 LEU B N 1
ATOM 5109 C CA . LEU B 1 38 ? -20.406 -16.156 -34.969 1 91.69 38 LEU B CA 1
ATOM 5110 C C . LEU B 1 38 ? -20.156 -14.648 -34.844 1 91.69 38 LEU B C 1
ATOM 5112 O O . LEU B 1 38 ? -20.656 -13.867 -35.656 1 91.69 38 LEU B O 1
ATOM 5116 N N . THR B 1 39 ? -19.469 -14.242 -33.844 1 94.69 39 THR B N 1
ATOM 5117 C CA . THR B 1 39 ? -19.234 -12.812 -33.656 1 94.69 39 THR B CA 1
ATOM 5118 C C . THR B 1 39 ? -17.75 -12.523 -33.469 1 94.69 39 THR B C 1
ATOM 5120 O O . THR B 1 39 ? -16.969 -13.438 -33.219 1 94.69 39 THR B O 1
ATOM 5123 N N . TYR B 1 40 ? -17.328 -11.336 -33.719 1 94.44 40 TYR B N 1
ATOM 5124 C CA . TYR B 1 40 ? -15.977 -10.852 -33.469 1 94.44 40 TYR B CA 1
ATOM 5125 C C . TYR B 1 40 ? -15.969 -9.367 -33.156 1 94.44 40 TYR B C 1
ATOM 5127 O O . TYR B 1 40 ? -16.984 -8.68 -33.344 1 94.44 40 TYR B O 1
ATOM 5135 N N . ILE B 1 41 ? -14.945 -8.906 -32.594 1 94.88 41 ILE B N 1
ATOM 5136 C CA . ILE B 1 41 ? -14.805 -7.496 -32.25 1 94.88 41 ILE B CA 1
ATOM 5137 C C . ILE B 1 41 ? -13.984 -6.777 -33.312 1 94.88 41 ILE B C 1
ATOM 5139 O O . ILE B 1 41 ? -12.891 -7.223 -33.656 1 94.88 41 ILE B O 1
ATOM 5143 N N . THR B 1 42 ? -14.438 -5.648 -33.781 1 94.31 42 THR B N 1
ATOM 5144 C CA . THR B 1 42 ? -13.75 -4.883 -34.812 1 94.31 42 THR B CA 1
ATOM 5145 C C . THR B 1 42 ? -12.758 -3.912 -34.188 1 94.31 42 THR B C 1
ATOM 5147 O O . THR B 1 42 ? -12.75 -3.703 -32.969 1 94.31 42 THR B O 1
ATOM 5150 N N . GLU B 1 43 ? -11.945 -3.275 -35 1 88.62 43 GLU B N 1
ATOM 5151 C CA . GLU B 1 43 ? -10.992 -2.262 -34.562 1 88.62 43 GLU B CA 1
ATOM 5152 C C . GLU B 1 43 ? -11.703 -1.028 -34 1 88.62 43 GLU B C 1
ATOM 5154 O O . GLU B 1 43 ? -11.141 -0.277 -33.219 1 88.62 43 GLU B O 1
ATOM 5159 N N . ALA B 1 44 ? -12.891 -0.866 -34.5 1 89.69 44 ALA B N 1
ATOM 5160 C CA . ALA B 1 44 ? -13.672 0.287 -34.062 1 89.69 44 ALA B CA 1
ATOM 5161 C C . ALA B 1 44 ? -14.422 -0.009 -32.781 1 89.69 44 ALA B C 1
ATOM 5163 O O . ALA B 1 44 ? -15.328 0.734 -32.406 1 89.69 44 ALA B O 1
ATOM 5164 N N . HIS B 1 45 ? -14.086 -1.123 -32.156 1 92.69 45 HIS B N 1
ATOM 5165 C CA . HIS B 1 45 ? -14.68 -1.488 -30.875 1 92.69 45 HIS B CA 1
ATOM 5166 C C . HIS B 1 45 ? -16.156 -1.819 -31.031 1 92.69 45 HIS B C 1
ATOM 5168 O O . HIS B 1 45 ? -16.984 -1.395 -30.203 1 92.69 45 HIS B O 1
ATOM 5174 N N . GLU B 1 46 ? -16.453 -2.516 -32.094 1 96.31 46 GLU B N 1
ATOM 5175 C CA . GLU B 1 46 ? -17.797 -3.012 -32.375 1 96.31 46 GLU B CA 1
ATOM 5176 C C . GLU B 1 46 ? -17.844 -4.535 -32.281 1 96.31 46 GLU B C 1
ATOM 5178 O O . GLU B 1 46 ? -16.891 -5.219 -32.625 1 96.31 46 GLU B O 1
ATOM 5183 N N . LEU B 1 47 ? -18.953 -4.961 -31.672 1 97.5 47 LEU B N 1
ATOM 5184 C CA . LEU B 1 47 ? -19.281 -6.383 -31.75 1 97.5 47 LEU B CA 1
ATOM 5185 C C . LEU B 1 47 ? -20.094 -6.691 -33 1 97.5 47 LEU B C 1
ATOM 5187 O O . LEU B 1 47 ? -21.219 -6.219 -33.156 1 97.5 47 LEU B O 1
ATOM 5191 N N . LYS B 1 48 ? -19.516 -7.512 -33.844 1 97.5 48 LYS B N 1
ATOM 5192 C CA . LYS B 1 48 ? -20.109 -7.723 -35.188 1 97.5 48 LYS B CA 1
ATOM 5193 C C . LYS B 1 48 ? -20.391 -9.203 -35.406 1 97.5 48 LYS B C 1
ATOM 5195 O O . LYS B 1 48 ? -19.594 -10.062 -35.031 1 97.5 48 LYS B O 1
ATOM 5200 N N . VAL B 1 49 ? -21.484 -9.461 -36.094 1 96.62 49 VAL B N 1
ATOM 5201 C CA . VAL B 1 49 ? -21.828 -10.812 -36.531 1 96.62 49 VAL B CA 1
ATOM 5202 C C . VAL B 1 49 ? -21.047 -11.164 -37.781 1 96.62 49 VAL B C 1
ATOM 5204 O O . VAL B 1 49 ? -21.016 -10.383 -38.75 1 96.62 49 VAL B O 1
ATOM 5207 N N . ASN B 1 50 ? -20.406 -12.297 -37.719 1 94.12 50 ASN B N 1
ATOM 5208 C CA . ASN B 1 50 ? -19.719 -12.805 -38.906 1 94.12 50 ASN B CA 1
ATOM 5209 C C . ASN B 1 50 ? -20.672 -13.469 -39.875 1 94.12 50 ASN B C 1
ATOM 5211 O O . ASN B 1 50 ? -20.875 -14.688 -39.844 1 94.12 50 ASN B O 1
ATOM 5215 N N . THR B 1 51 ? -21.078 -12.781 -40.844 1 92.31 51 THR B N 1
ATOM 5216 C CA . THR B 1 51 ? -22.125 -13.234 -41.75 1 92.31 51 THR B CA 1
ATOM 5217 C C . THR B 1 51 ? -21.641 -14.422 -42.562 1 92.31 51 THR B C 1
ATOM 5219 O O . THR B 1 51 ? -22.438 -15.305 -42.938 1 92.31 51 THR B O 1
ATOM 5222 N N . GLU B 1 52 ? -20.438 -14.422 -42.906 1 90.31 52 GLU B N 1
ATOM 5223 C CA . GLU B 1 52 ? -19.875 -15.539 -43.656 1 90.31 52 GLU B CA 1
ATOM 5224 C C . GLU B 1 52 ? -19.969 -16.844 -42.875 1 90.31 52 GLU B C 1
ATOM 5226 O O . GLU B 1 52 ? -20.328 -17.891 -43.438 1 90.31 52 GLU B O 1
ATOM 5231 N N . LYS B 1 53 ? -19.641 -16.734 -41.594 1 89.75 53 LYS B N 1
ATOM 5232 C CA . LYS B 1 53 ? -19.719 -17.922 -40.75 1 89.75 53 LYS B CA 1
ATOM 5233 C C . LYS B 1 53 ? -21.156 -18.359 -40.531 1 89.75 53 LYS B C 1
ATOM 5235 O O . LYS B 1 53 ? -21.438 -19.547 -40.406 1 89.75 53 LYS B O 1
ATOM 5240 N N . VAL B 1 54 ? -22.031 -17.406 -40.375 1 91.19 54 VAL B N 1
ATOM 5241 C CA . VAL B 1 54 ? -23.453 -17.719 -40.219 1 91.19 54 VAL B CA 1
ATOM 5242 C C . VAL B 1 54 ? -23.938 -18.5 -41.438 1 91.19 54 VAL B C 1
ATOM 5244 O O . VAL B 1 54 ? -24.625 -19.516 -41.281 1 91.19 54 VAL B O 1
ATOM 5247 N N . GLU B 1 55 ? -23.562 -18.047 -42.594 1 89.56 55 GLU B N 1
ATOM 5248 C CA . GLU B 1 55 ? -23.984 -18.719 -43.812 1 89.56 55 GLU B CA 1
ATOM 5249 C C . GLU B 1 55 ? -23.375 -20.109 -43.906 1 89.56 55 GLU B C 1
ATOM 5251 O O . GLU B 1 55 ? -24.031 -21.062 -44.344 1 89.56 55 GLU B O 1
ATOM 5256 N N . GLU B 1 56 ? -22.203 -20.188 -43.531 1 85 56 GLU B N 1
ATOM 5257 C CA . GLU B 1 56 ? -21.453 -21.438 -43.594 1 85 56 GLU B CA 1
ATOM 5258 C C . GLU B 1 56 ? -22.062 -22.5 -42.688 1 85 56 GLU B C 1
ATOM 5260 O O . GLU B 1 56 ? -22.172 -23.672 -43.062 1 85 56 GLU B O 1
ATOM 5265 N N . TYR B 1 57 ? -22.547 -22.109 -41.5 1 83.56 57 TYR B N 1
ATOM 5266 C CA . TYR B 1 57 ? -22.922 -23.094 -40.5 1 83.56 57 TYR B CA 1
ATOM 5267 C C . TYR B 1 57 ? -24.438 -23.25 -40.438 1 83.56 57 TYR B C 1
ATOM 5269 O O . TYR B 1 57 ? -24.938 -24.312 -40.062 1 83.56 57 TYR B O 1
ATOM 5277 N N . PHE B 1 58 ? -25.281 -22.266 -40.688 1 80.12 58 PHE B N 1
ATOM 5278 C CA . PHE B 1 58 ? -26.703 -22.328 -40.375 1 80.12 58 PHE B CA 1
ATOM 5279 C C . PHE B 1 58 ? -27.531 -21.781 -41.531 1 80.12 58 PHE B C 1
ATOM 5281 O O . PHE B 1 58 ? -28.75 -21.969 -41.562 1 80.12 58 PHE B O 1
ATOM 5288 N N . LYS B 1 59 ? -26.984 -21.109 -42.469 1 85.19 59 LYS B N 1
ATOM 5289 C CA . LYS B 1 59 ? -27.703 -20.281 -43.469 1 85.19 59 LYS B CA 1
ATOM 5290 C C . LYS B 1 59 ? -28.203 -19 -42.844 1 85.19 59 LYS B C 1
ATOM 5292 O O . LYS B 1 59 ? -28.75 -19.016 -41.719 1 85.19 59 LYS B O 1
ATOM 5297 N N . ILE B 1 60 ? -28.094 -18.047 -43.5 1 84.06 60 ILE B N 1
ATOM 5298 C CA . ILE B 1 60 ? -28.453 -16.734 -43 1 84.06 60 ILE B CA 1
ATOM 5299 C C . ILE B 1 60 ? -29.953 -16.672 -42.75 1 84.06 60 ILE B C 1
ATOM 5301 O O . ILE B 1 60 ? -30.391 -15.977 -41.812 1 84.06 60 ILE B O 1
ATOM 5305 N N . SER B 1 61 ? -30.703 -17.406 -43.469 1 87.44 61 SER B N 1
ATOM 5306 C CA . SER B 1 61 ? -32.156 -17.406 -43.344 1 87.44 61 SER B CA 1
ATOM 5307 C C . SER B 1 61 ? -32.594 -18.016 -42 1 87.44 61 SER B C 1
ATOM 5309 O O . SER B 1 61 ? -33.656 -17.703 -41.5 1 87.44 61 SER B O 1
ATOM 5311 N N . ASP B 1 62 ? -31.75 -18.734 -41.438 1 90.88 62 ASP B N 1
ATOM 5312 C CA . ASP B 1 62 ? -32.094 -19.422 -40.188 1 90.88 62 ASP B CA 1
ATOM 5313 C C . ASP B 1 62 ? -31.547 -18.672 -38.969 1 90.88 62 ASP B C 1
ATOM 5315 O O . ASP B 1 62 ? -31.828 -19.031 -37.844 1 90.88 62 ASP B O 1
ATOM 5319 N N . PHE B 1 63 ? -30.828 -17.656 -39.281 1 93.69 63 PHE B N 1
ATOM 5320 C CA . PHE B 1 63 ? -30.203 -16.875 -38.219 1 93.69 63 PHE B CA 1
ATOM 5321 C C . PHE B 1 63 ? -31.188 -15.828 -37.688 1 93.69 63 PHE B C 1
ATOM 5323 O O . PHE B 1 63 ? -31.875 -15.156 -38.469 1 93.69 63 PHE B O 1
ATOM 5330 N N . GLN B 1 64 ? -31.359 -15.602 -36.406 1 94.88 64 GLN B N 1
ATOM 5331 C CA . GLN B 1 64 ? -32.25 -14.609 -35.812 1 94.88 64 GLN B CA 1
ATOM 5332 C C . GLN B 1 64 ? -31.469 -13.383 -35.344 1 94.88 64 GLN B C 1
ATOM 5334 O O . GLN B 1 64 ? -31.375 -12.383 -36.062 1 94.88 64 GLN B O 1
ATOM 5339 N N . HIS B 1 65 ? -30.828 -13.477 -34.125 1 96.31 65 HIS B N 1
ATOM 5340 C CA . HIS B 1 65 ? -30.078 -12.344 -33.594 1 96.31 65 HIS B CA 1
ATOM 5341 C C . HIS B 1 65 ? -29.062 -12.789 -32.531 1 96.31 65 HIS B C 1
ATOM 5343 O O . HIS B 1 65 ? -29.047 -13.961 -32.156 1 96.31 65 HIS B O 1
ATOM 5349 N N . CYS B 1 66 ? -28.156 -11.883 -32.188 1 97.38 66 CYS B N 1
ATOM 5350 C CA . CYS B 1 66 ? -27.25 -12.062 -31.062 1 97.38 66 CYS B CA 1
ATOM 5351 C C . CYS B 1 66 ? -27.547 -11.062 -29.953 1 97.38 66 CYS B C 1
ATOM 5353 O O . CYS B 1 66 ? -28.203 -10.047 -30.188 1 97.38 66 CYS B O 1
ATOM 5355 N N . ARG B 1 67 ? -27.219 -11.398 -28.766 1 98 67 ARG B N 1
ATOM 5356 C CA . ARG B 1 67 ? -27.219 -10.531 -27.594 1 98 67 ARG B CA 1
ATOM 5357 C C . ARG B 1 67 ? -25.953 -10.719 -26.766 1 98 67 ARG B C 1
ATOM 5359 O O . ARG B 1 67 ? -25.297 -11.766 -26.859 1 98 67 ARG B O 1
ATOM 5366 N N . TYR B 1 68 ? -25.562 -9.641 -26.078 1 98.19 68 TYR B N 1
ATOM 5367 C CA . TYR B 1 68 ? -24.406 -9.781 -25.188 1 98.19 68 TYR B CA 1
ATOM 5368 C C . TYR B 1 68 ? -24.734 -9.266 -23.797 1 98.19 68 TYR B C 1
ATOM 5370 O O . TYR B 1 68 ? -25.719 -8.547 -23.609 1 98.19 68 TYR B O 1
ATOM 5378 N N . ARG B 1 69 ? -24.031 -9.633 -22.859 1 98.19 69 ARG B N 1
ATOM 5379 C CA . ARG B 1 69 ? -24.078 -9.102 -21.5 1 98.19 69 ARG B CA 1
ATOM 5380 C C . ARG B 1 69 ? -22.688 -9.031 -20.891 1 98.19 69 ARG B C 1
ATOM 5382 O O . ARG B 1 69 ? -21.781 -9.75 -21.328 1 98.19 69 ARG B O 1
ATOM 5389 N N . HIS B 1 70 ? -22.5 -8.156 -19.938 1 98.25 70 HIS B N 1
ATOM 5390 C CA . HIS B 1 70 ? -21.219 -7.941 -19.25 1 98.25 70 HIS B CA 1
ATOM 5391 C C . HIS B 1 70 ? -21.047 -8.914 -18.094 1 98.25 70 HIS B C 1
ATOM 5393 O O . HIS B 1 70 ? -22.016 -9.344 -17.484 1 98.25 70 HIS B O 1
ATOM 5399 N N . ILE B 1 71 ? -19.844 -9.297 -17.906 1 98.25 71 ILE B N 1
ATOM 5400 C CA . ILE B 1 71 ? -19.469 -10.086 -16.734 1 98.25 71 ILE B CA 1
ATOM 5401 C C . ILE B 1 71 ? -18.672 -9.219 -15.766 1 98.25 71 ILE B C 1
ATOM 5403 O O . ILE B 1 71 ? -17.656 -8.633 -16.141 1 98.25 71 ILE B O 1
ATOM 5407 N N . PHE B 1 72 ? -19.125 -9.188 -14.5 1 97 72 PHE B N 1
ATOM 5408 C CA . PHE B 1 72 ? -18.484 -8.344 -13.5 1 97 72 PHE B CA 1
ATOM 5409 C C . PHE B 1 72 ? -18 -9.18 -12.32 1 97 72 PHE B C 1
ATOM 5411 O O . PHE B 1 72 ? -18.609 -10.195 -11.977 1 97 72 PHE B O 1
ATOM 5418 N N . ARG B 1 73 ? -16.891 -8.688 -11.773 1 95.5 73 ARG B N 1
ATOM 5419 C CA . ARG B 1 73 ? -16.469 -9.234 -10.484 1 95.5 73 ARG B CA 1
ATOM 5420 C C . ARG B 1 73 ? -17.484 -8.906 -9.391 1 95.5 73 ARG B C 1
ATOM 5422 O O . ARG B 1 73 ? -18.078 -7.828 -9.391 1 95.5 73 ARG B O 1
ATOM 5429 N N . ASN B 1 74 ? -17.641 -9.891 -8.484 1 92.12 74 ASN B N 1
ATOM 5430 C CA . ASN B 1 74 ? -18.391 -9.562 -7.281 1 92.12 74 ASN B CA 1
ATOM 5431 C C . ASN B 1 74 ? -17.672 -8.508 -6.441 1 92.12 74 ASN B C 1
ATOM 5433 O O . ASN B 1 74 ? -16.438 -8.469 -6.402 1 92.12 74 ASN B O 1
ATOM 5437 N N . GLU B 1 75 ? -18.375 -7.762 -5.699 1 86.5 75 GLU B N 1
ATOM 5438 C CA . GLU B 1 75 ? -17.844 -6.602 -4.992 1 86.5 75 GLU B CA 1
ATOM 5439 C C . GLU B 1 75 ? -17.047 -7.027 -3.76 1 86.5 75 GLU B C 1
ATOM 5441 O O . GLU B 1 75 ? -16.141 -6.324 -3.33 1 86.5 75 GLU B O 1
ATOM 5446 N N . THR B 1 76 ? -17.391 -8.141 -3.236 1 86.19 76 THR B N 1
ATOM 5447 C CA . THR B 1 76 ? -16.844 -8.43 -1.914 1 86.19 76 THR B CA 1
ATOM 5448 C C . THR B 1 76 ? -15.938 -9.656 -1.961 1 86.19 76 THR B C 1
ATOM 5450 O O . THR B 1 76 ? -15.297 -10 -0.964 1 86.19 76 THR B O 1
ATOM 5453 N N . ASN B 1 77 ? -15.953 -10.383 -3.076 1 88.38 77 ASN B N 1
ATOM 5454 C CA . ASN B 1 77 ? -15.117 -11.57 -3.186 1 88.38 77 ASN B CA 1
ATOM 5455 C C . ASN B 1 77 ? -14.789 -11.898 -4.641 1 88.38 77 ASN B C 1
ATOM 5457 O O . ASN B 1 77 ? -15.406 -11.359 -5.555 1 88.38 77 ASN B O 1
ATOM 5461 N N . ASP B 1 78 ? -13.898 -12.797 -4.805 1 91.5 78 ASP B N 1
ATOM 5462 C CA . ASP B 1 78 ? -13.531 -13.102 -6.184 1 91.5 78 ASP B CA 1
ATOM 5463 C C . ASP B 1 78 ? -13.906 -14.539 -6.543 1 91.5 78 ASP B C 1
ATOM 5465 O O . ASP B 1 78 ? -13.367 -15.109 -7.496 1 91.5 78 ASP B O 1
ATOM 5469 N N . ASN B 1 79 ? -14.734 -15.164 -5.738 1 93 79 ASN B N 1
ATOM 5470 C CA . ASN B 1 79 ? -15.148 -16.531 -6.043 1 93 79 ASN B CA 1
ATOM 5471 C C . ASN B 1 79 ? -16.531 -16.562 -6.684 1 93 79 ASN B C 1
ATOM 5473 O O . ASN B 1 79 ? -17.094 -17.641 -6.906 1 93 79 ASN B O 1
ATOM 5477 N N . SER B 1 80 ? -17.047 -15.406 -6.898 1 94.5 80 SER B N 1
ATOM 5478 C CA . SER B 1 80 ? -18.312 -15.289 -7.621 1 94.5 80 SER B CA 1
ATOM 5479 C C . SER B 1 80 ? -18.281 -14.109 -8.594 1 94.5 80 SER B C 1
ATOM 5481 O O . SER B 1 80 ? -17.359 -13.289 -8.547 1 94.5 80 SER B O 1
ATOM 5483 N N . PHE B 1 81 ? -19.172 -14.117 -9.57 1 96.81 81 PHE B N 1
ATOM 5484 C CA . PHE B 1 81 ? -19.297 -13.055 -10.57 1 96.81 81 PHE B CA 1
ATOM 5485 C C . PHE B 1 81 ? -20.75 -12.695 -10.805 1 96.81 81 PHE B C 1
ATOM 5487 O O . PHE B 1 81 ? -21.656 -13.383 -10.32 1 96.81 81 PHE B O 1
ATOM 5494 N N . LYS B 1 82 ? -20.938 -11.562 -11.453 1 97.12 82 LYS B N 1
ATOM 5495 C CA . LYS B 1 82 ? -22.281 -11.094 -11.781 1 97.12 82 LYS B CA 1
ATOM 5496 C C . LYS B 1 82 ? -22.406 -10.766 -13.266 1 97.12 82 LYS B C 1
ATOM 5498 O O . LYS B 1 82 ? -21.453 -10.297 -13.891 1 97.12 82 LYS B O 1
ATOM 5503 N N . TYR B 1 83 ? -23.625 -11.07 -13.812 1 97.56 83 TYR B N 1
ATOM 5504 C CA . TYR B 1 83 ? -23.953 -10.664 -15.172 1 97.56 83 TYR B CA 1
ATOM 5505 C C . TYR B 1 83 ? -24.766 -9.375 -15.18 1 97.56 83 TYR B C 1
ATOM 5507 O O . TYR B 1 83 ? -25.594 -9.156 -14.305 1 97.56 83 TYR B O 1
ATOM 5515 N N . SER B 1 84 ? -24.484 -8.586 -16.141 1 97.62 84 SER B N 1
ATOM 5516 C CA . SER B 1 84 ? -25.422 -7.52 -16.438 1 97.62 84 SER B CA 1
ATOM 5517 C C . SER B 1 84 ? -26.672 -8.07 -17.125 1 97.62 84 SER B C 1
ATOM 5519 O O . SER B 1 84 ? -26.75 -9.258 -17.422 1 97.62 84 SER B O 1
ATOM 5521 N N . GLU B 1 85 ? -27.625 -7.129 -17.297 1 97.31 85 GLU B N 1
ATOM 5522 C CA . GLU B 1 85 ? -28.734 -7.477 -18.172 1 97.31 85 GLU B CA 1
ATOM 5523 C C . GLU B 1 85 ? -28.25 -7.684 -19.609 1 97.31 85 GLU B C 1
ATOM 5525 O O . GLU B 1 85 ? -27.203 -7.176 -20 1 97.31 85 GLU B O 1
ATOM 5530 N N . TRP B 1 86 ? -29.047 -8.516 -20.344 1 98 86 TRP B N 1
ATOM 5531 C CA . TRP B 1 86 ? -28.734 -8.703 -21.75 1 98 86 TRP B CA 1
ATOM 5532 C C . TRP B 1 86 ? -28.906 -7.398 -22.516 1 98 86 TRP B C 1
ATOM 5534 O O . TRP B 1 86 ? -29.812 -6.613 -22.234 1 98 86 TRP B O 1
ATOM 5544 N N . SER B 1 87 ? -28.047 -7.27 -23.453 1 97.62 87 SER B N 1
ATOM 5545 C CA . SER B 1 87 ? -28.219 -6.148 -24.375 1 97.62 87 SER B CA 1
ATOM 5546 C C . SER B 1 87 ? -29.453 -6.309 -25.234 1 97.62 87 SER B C 1
ATOM 5548 O O . SER B 1 87 ? -30.062 -7.383 -25.266 1 97.62 87 SER B O 1
ATOM 5550 N N . LYS B 1 88 ? -29.797 -5.207 -25.984 1 97.31 88 LYS B N 1
ATOM 5551 C CA . LYS B 1 88 ? -30.781 -5.352 -27.062 1 97.31 88 LYS B CA 1
ATOM 5552 C C . LYS B 1 88 ? -30.266 -6.281 -28.156 1 97.31 88 LYS B C 1
ATOM 5554 O O . LYS B 1 88 ? -29.062 -6.32 -28.422 1 97.31 88 LYS B O 1
ATOM 5559 N N . PRO B 1 89 ? -31.219 -7.105 -28.75 1 97.44 89 PRO B N 1
ATOM 5560 C CA . PRO B 1 89 ? -30.797 -7.984 -29.844 1 97.44 89 PRO B CA 1
ATOM 5561 C C . PRO B 1 89 ? -30.234 -7.211 -31.047 1 97.44 89 PRO B C 1
ATOM 5563 O O . PRO B 1 89 ? -30.719 -6.109 -31.344 1 97.44 89 PRO B O 1
ATOM 5566 N N . PHE B 1 90 ? -29.266 -7.801 -31.688 1 97.31 90 PHE B N 1
ATOM 5567 C CA . PHE B 1 90 ? -28.719 -7.207 -32.906 1 97.31 90 PHE B CA 1
ATOM 5568 C C . PHE B 1 90 ? -28.438 -8.281 -33.969 1 97.31 90 PHE B C 1
ATOM 5570 O O . PHE B 1 90 ? -28.172 -9.438 -33.625 1 97.31 90 PHE B O 1
ATOM 5577 N N . ARG B 1 91 ? -28.422 -7.949 -35.219 1 95.06 91 ARG B N 1
ATOM 5578 C CA . ARG B 1 91 ? -28.25 -8.914 -36.281 1 95.06 91 ARG B CA 1
ATOM 5579 C C . ARG B 1 91 ? -26.969 -8.648 -37.062 1 95.06 91 ARG B C 1
ATOM 5581 O O . ARG B 1 91 ? -26.453 -9.539 -37.75 1 95.06 91 ARG B O 1
ATOM 5588 N N . ASP B 1 92 ? -26.531 -7.453 -36.969 1 95.5 92 ASP B N 1
ATOM 5589 C CA . ASP B 1 92 ? -25.328 -7.082 -37.719 1 95.5 92 ASP B CA 1
ATOM 5590 C C . ASP B 1 92 ? -24.188 -6.695 -36.781 1 95.5 92 ASP B C 1
ATOM 5592 O O . ASP B 1 92 ? -23.281 -7.492 -36.531 1 95.5 92 ASP B O 1
ATOM 5596 N N . LYS B 1 93 ? -24.312 -5.488 -36.188 1 97.25 93 LYS B N 1
ATOM 5597 C CA . LYS B 1 93 ? -23.266 -5.027 -35.281 1 97.25 93 LYS B CA 1
ATOM 5598 C C . LYS B 1 93 ? -23.828 -4.133 -34.188 1 97.25 93 LYS B C 1
ATOM 5600 O O . LYS B 1 93 ? -24.969 -3.654 -34.312 1 97.25 93 LYS B O 1
ATOM 5605 N N . VAL B 1 94 ? -23.125 -3.926 -33.156 1 97.62 94 VAL B N 1
ATOM 5606 C CA . VAL B 1 94 ? -23.469 -3.01 -32.062 1 97.62 94 VAL B CA 1
ATOM 5607 C C . VAL B 1 94 ? -22.203 -2.355 -31.516 1 97.62 94 VAL B C 1
ATOM 5609 O O . VAL B 1 94 ? -21.156 -3 -31.438 1 97.62 94 VAL B O 1
ATOM 5612 N N . ASP B 1 95 ? -22.328 -1.114 -31.172 1 97.19 95 ASP B N 1
ATOM 5613 C CA . ASP B 1 95 ? -21.203 -0.42 -30.531 1 97.19 95 ASP B CA 1
ATOM 5614 C C . ASP B 1 95 ? -21.078 -0.83 -29.062 1 97.19 95 ASP B C 1
ATOM 5616 O O . ASP B 1 95 ? -22.062 -0.873 -28.328 1 97.19 95 ASP B O 1
ATOM 5620 N N . LEU B 1 96 ? -19.875 -1.066 -28.672 1 96.81 96 LEU B N 1
ATOM 5621 C CA . LEU B 1 96 ? -19.625 -1.424 -27.281 1 96.81 96 LEU B CA 1
ATOM 5622 C C . LEU B 1 96 ? -19.266 -0.192 -26.453 1 96.81 96 LEU B C 1
ATOM 5624 O O . LEU B 1 96 ? -18.578 0.71 -26.938 1 96.81 96 LEU B O 1
ATOM 5628 N N . PRO B 1 97 ? -19.703 -0.155 -25.188 1 94.69 97 PRO B N 1
ATOM 5629 C CA . PRO B 1 97 ? -19.25 0.925 -24.312 1 94.69 97 PRO B CA 1
ATOM 5630 C C . PRO B 1 97 ? -17.734 0.914 -24.109 1 94.69 97 PRO B C 1
ATOM 5632 O O . PRO B 1 97 ? -17.109 -0.146 -24.156 1 94.69 97 PRO B O 1
ATOM 5635 N N . GLU B 1 98 ? -17.203 2.062 -23.734 1 90.75 98 GLU B N 1
ATOM 5636 C CA . GLU B 1 98 ? -15.75 2.211 -23.594 1 90.75 98 GLU B CA 1
ATOM 5637 C C . GLU B 1 98 ? -15.219 1.375 -22.438 1 90.75 98 GLU B C 1
ATOM 5639 O O . GLU B 1 98 ? -14.07 0.928 -22.453 1 90.75 98 GLU B O 1
ATOM 5644 N N . ASP B 1 99 ? -16.047 1.101 -21.5 1 91.44 99 ASP B N 1
ATOM 5645 C CA . ASP B 1 99 ? -15.586 0.41 -20.312 1 91.44 99 ASP B CA 1
ATOM 5646 C C . ASP B 1 99 ? -15.891 -1.084 -20.375 1 91.44 99 ASP B C 1
ATOM 5648 O O . ASP B 1 99 ? -15.773 -1.797 -19.375 1 91.44 99 ASP B O 1
ATOM 5652 N N . ALA B 1 100 ? -16.297 -1.588 -21.562 1 95.25 100 ALA B N 1
ATOM 5653 C CA . ALA B 1 100 ? -16.531 -3.018 -21.734 1 95.25 100 ALA B CA 1
ATOM 5654 C C . ALA B 1 100 ? -15.25 -3.82 -21.531 1 95.25 100 ALA B C 1
ATOM 5656 O O . ALA B 1 100 ? -14.227 -3.52 -22.156 1 95.25 100 ALA B O 1
ATOM 5657 N N . GLU B 1 101 ? -15.32 -4.824 -20.688 1 95.94 101 GLU B N 1
ATOM 5658 C CA . GLU B 1 101 ? -14.117 -5.613 -20.422 1 95.94 101 GLU B CA 1
ATOM 5659 C C . GLU B 1 101 ? -14.352 -7.09 -20.719 1 95.94 101 GLU B C 1
ATOM 5661 O O . GLU B 1 101 ? -13.656 -7.672 -21.562 1 95.94 101 GLU B O 1
ATOM 5666 N N . PHE B 1 102 ? -15.375 -7.711 -20.062 1 97.94 102 PHE B N 1
ATOM 5667 C CA . PHE B 1 102 ? -15.703 -9.117 -20.266 1 97.94 102 PHE B CA 1
ATOM 5668 C C . PHE B 1 102 ? -17.125 -9.273 -20.766 1 97.94 102 PHE B C 1
ATOM 5670 O O . PHE B 1 102 ? -18.062 -8.75 -20.172 1 97.94 102 PHE B O 1
ATOM 5677 N N . LEU B 1 103 ? -17.281 -10.039 -21.875 1 98 103 LEU B N 1
ATOM 5678 C CA . LEU B 1 103 ? -18.609 -10.195 -22.484 1 98 103 LEU B CA 1
ATOM 5679 C C . LEU B 1 103 ? -18.922 -11.672 -22.703 1 98 103 LEU B C 1
ATOM 5681 O O . LEU B 1 103 ? -18.047 -12.461 -23.062 1 98 103 LEU B O 1
ATOM 5685 N N . LYS B 1 104 ? -20.109 -11.984 -22.484 1 97.31 104 LYS B N 1
ATOM 5686 C CA . LYS B 1 104 ? -20.719 -13.195 -23.016 1 97.31 104 LYS B CA 1
ATOM 5687 C C . LYS B 1 104 ? -21.703 -12.883 -24.141 1 97.31 104 LYS B C 1
ATOM 5689 O O . LYS B 1 104 ? -22.547 -12 -24.016 1 97.31 104 LYS B O 1
ATOM 5694 N N . VAL B 1 105 ? -21.562 -13.578 -25.25 1 96.56 105 VAL B N 1
ATOM 5695 C CA . VAL B 1 105 ? -22.422 -13.359 -26.406 1 96.56 105 VAL B CA 1
ATOM 5696 C C . VAL B 1 105 ? -23.156 -14.656 -26.75 1 96.56 105 VAL B C 1
ATOM 5698 O O . VAL B 1 105 ? -22.562 -15.734 -26.766 1 96.56 105 VAL B O 1
ATOM 5701 N N . GLU B 1 106 ? -24.453 -14.523 -26.969 1 95.69 106 GLU B N 1
ATOM 5702 C CA . GLU B 1 106 ? -25.266 -15.641 -27.438 1 95.69 106 GLU B CA 1
ATOM 5703 C C . GLU B 1 106 ? -26.016 -15.273 -28.703 1 95.69 106 GLU B C 1
ATOM 5705 O O . GLU B 1 106 ? -26.531 -14.164 -28.828 1 95.69 106 GLU B O 1
ATOM 5710 N N . CYS B 1 107 ? -26 -16.156 -29.625 1 95.12 107 CYS B N 1
ATOM 5711 C CA . CYS B 1 107 ? -26.766 -15.992 -30.859 1 95.12 107 CYS B CA 1
ATOM 5712 C C . CYS B 1 107 ? -27.812 -17.078 -31 1 95.12 107 CYS B C 1
ATOM 5714 O O . CYS B 1 107 ? -27.578 -18.234 -30.609 1 95.12 107 CYS B O 1
ATOM 5716 N N . THR B 1 108 ? -28.891 -16.703 -31.578 1 94.94 108 THR B N 1
ATOM 5717 C CA . THR B 1 108 ? -30 -17.641 -31.688 1 94.94 108 THR B CA 1
ATOM 5718 C C . THR B 1 108 ? -30.453 -17.781 -33.125 1 94.94 108 THR B C 1
ATOM 5720 O O . THR B 1 108 ? -30.172 -16.906 -33.969 1 94.94 108 THR B O 1
ATOM 5723 N N . ASN B 1 109 ? -31.062 -18.875 -33.344 1 92.69 109 ASN B N 1
ATOM 5724 C CA . ASN B 1 109 ? -31.719 -19.078 -34.656 1 92.69 109 ASN B CA 1
ATOM 5725 C C . ASN B 1 109 ? -33.188 -18.641 -34.594 1 92.69 109 ASN B C 1
ATOM 5727 O O . ASN B 1 109 ? -33.625 -18.062 -33.625 1 92.69 109 ASN B O 1
ATOM 5731 N N . LYS B 1 110 ? -33.875 -18.984 -35.688 1 92.69 110 LYS B N 1
ATOM 5732 C CA . LYS B 1 110 ? -35.25 -18.531 -35.844 1 92.69 110 LYS B CA 1
ATOM 5733 C C . LYS B 1 110 ? -36.156 -19.234 -34.844 1 92.69 110 LYS B C 1
ATOM 5735 O O . LYS B 1 110 ? -37.25 -18.734 -34.531 1 92.69 110 LYS B O 1
ATOM 5740 N N . THR B 1 111 ? -35.812 -20.344 -34.375 1 93.25 111 THR B N 1
ATOM 5741 C CA . THR B 1 111 ? -36.594 -21.062 -33.375 1 93.25 111 THR B CA 1
ATOM 5742 C C . THR B 1 111 ? -36.156 -20.688 -31.969 1 93.25 111 THR B C 1
ATOM 5744 O O . THR B 1 111 ? -36.531 -21.344 -31 1 93.25 111 THR B O 1
ATOM 5747 N N . PHE B 1 112 ? -35.188 -19.828 -31.812 1 91.44 112 PHE B N 1
ATOM 5748 C CA . PHE B 1 112 ? -34.719 -19.219 -30.578 1 91.44 112 PHE B CA 1
ATOM 5749 C C . PHE B 1 112 ? -33.844 -20.203 -29.797 1 91.44 112 PHE B C 1
ATOM 5751 O O . PHE B 1 112 ? -33.75 -20.125 -28.578 1 91.44 112 PHE B O 1
ATOM 5758 N N . GLU B 1 113 ? -33.312 -21.109 -30.531 1 91.62 113 GLU B N 1
ATOM 5759 C CA . GLU B 1 113 ? -32.281 -21.969 -29.938 1 91.62 113 GLU B CA 1
ATOM 5760 C C . GLU B 1 113 ? -30.922 -21.297 -29.984 1 91.62 113 GLU B C 1
ATOM 5762 O O . GLU B 1 113 ? -30.562 -20.656 -30.984 1 91.62 113 GLU B O 1
ATOM 5767 N N . VAL B 1 114 ? -30.172 -21.422 -28.922 1 92.06 114 VAL B N 1
ATOM 5768 C CA . VAL B 1 114 ? -28.844 -20.844 -28.891 1 92.06 114 VAL B CA 1
ATOM 5769 C C . VAL B 1 114 ? -27.906 -21.641 -29.797 1 92.06 114 VAL B C 1
ATOM 5771 O O . VAL B 1 114 ? -27.703 -22.844 -29.578 1 92.06 114 VAL B O 1
ATOM 5774 N N . VAL B 1 115 ? -27.344 -20.969 -30.766 1 89.56 115 VAL B N 1
ATOM 5775 C CA . VAL B 1 115 ? -26.547 -21.672 -31.75 1 89.56 115 VAL B CA 1
ATOM 5776 C C . VAL B 1 115 ? -25.078 -21.312 -31.578 1 89.56 115 VAL B C 1
ATOM 5778 O O . VAL B 1 115 ? -24.188 -21.953 -32.156 1 89.56 115 VAL B O 1
ATOM 5781 N N . SER B 1 116 ? -24.828 -20.281 -30.859 1 90.94 116 SER B N 1
ATOM 5782 C CA . SER B 1 116 ? -23.453 -19.875 -30.594 1 90.94 116 SER B CA 1
ATOM 5783 C C . SER B 1 116 ? -23.344 -19.203 -29.219 1 90.94 116 SER B C 1
ATOM 5785 O O . SER B 1 116 ? -24.219 -18.438 -28.828 1 90.94 116 SER B O 1
ATOM 5787 N N . LYS B 1 117 ? -22.328 -19.562 -28.5 1 92 117 LYS B N 1
ATOM 5788 C CA . LYS B 1 117 ? -21.906 -18.922 -27.25 1 92 117 LYS B CA 1
ATOM 5789 C C . LYS B 1 117 ? -20.422 -18.531 -27.312 1 92 117 LYS B C 1
ATOM 5791 O O . LYS B 1 117 ? -19.547 -19.391 -27.438 1 92 117 LYS B O 1
ATOM 5796 N N . THR B 1 118 ? -20.203 -17.25 -27.203 1 92.62 118 THR B N 1
ATOM 5797 C CA . THR B 1 118 ? -18.828 -16.766 -27.297 1 92.62 118 THR B CA 1
ATOM 5798 C C . THR B 1 118 ? -18.516 -15.805 -26.156 1 92.62 118 THR B C 1
ATOM 5800 O O . THR B 1 118 ? -19.391 -15.094 -25.672 1 92.62 118 THR B O 1
ATOM 5803 N N . PHE B 1 119 ? -17.297 -15.828 -25.719 1 95.19 119 PHE B N 1
ATOM 5804 C CA . PHE B 1 119 ? -16.828 -14.914 -24.688 1 95.19 119 PHE B CA 1
ATOM 5805 C C . PHE B 1 119 ? -15.742 -13.992 -25.234 1 95.19 119 PHE B C 1
ATOM 5807 O O . PHE B 1 119 ? -15 -14.367 -26.141 1 95.19 119 PHE B O 1
ATOM 5814 N N . PHE B 1 120 ? -15.719 -12.805 -24.766 1 95.56 120 PHE B N 1
ATOM 5815 C CA . PHE B 1 120 ? -14.727 -11.836 -25.188 1 95.56 120 PHE B CA 1
ATOM 5816 C C . PHE B 1 120 ? -14.055 -11.18 -23.984 1 95.56 120 PHE B C 1
ATOM 5818 O O . PHE B 1 120 ? -14.688 -10.977 -22.953 1 95.56 120 PHE B O 1
ATOM 5825 N N . CYS B 1 121 ? -12.805 -10.922 -24.109 1 94.88 121 CYS B N 1
ATOM 5826 C CA . CYS B 1 121 ? -12.016 -10.172 -23.141 1 94.88 121 CYS B CA 1
ATOM 5827 C C . CYS B 1 121 ? -11.43 -8.914 -23.781 1 94.88 121 CYS B C 1
ATOM 5829 O O . CYS B 1 121 ? -10.617 -8.992 -24.703 1 94.88 121 CYS B O 1
ATOM 5831 N N . LEU B 1 122 ? -11.867 -7.777 -23.328 1 95.88 122 LEU B N 1
ATOM 5832 C CA . LEU B 1 122 ? -11.375 -6.484 -23.797 1 95.88 122 LEU B CA 1
ATOM 5833 C C . LEU B 1 122 ? -10.539 -5.801 -22.734 1 95.88 122 LEU B C 1
ATOM 5835 O O . LEU B 1 122 ? -10.445 -6.289 -21.594 1 95.88 122 LEU B O 1
ATOM 5839 N N . VAL B 1 123 ? -9.805 -4.723 -23.094 1 95.81 123 VAL B N 1
ATOM 5840 C CA . VAL B 1 123 ? -8.93 -4.004 -22.172 1 95.81 123 VAL B CA 1
ATOM 5841 C C . VAL B 1 123 ? -9.344 -2.537 -22.109 1 95.81 123 VAL B C 1
ATOM 5843 O O . VAL B 1 123 ? -8.773 -1.686 -22.781 1 95.81 123 VAL B O 1
ATOM 5846 N N . PRO B 1 124 ? -10.328 -2.25 -21.219 1 92.81 124 PRO B N 1
ATOM 5847 C CA . PRO B 1 124 ? -10.695 -0.839 -21.078 1 92.81 124 PRO B CA 1
ATOM 5848 C C . PRO B 1 124 ? -9.617 -0.014 -20.391 1 92.81 124 PRO B C 1
ATOM 5850 O O . PRO B 1 124 ? -8.914 -0.525 -19.516 1 92.81 124 PRO B O 1
ATOM 5853 N N . LYS B 1 125 ? -9.508 1.252 -20.781 1 88.19 125 LYS B N 1
ATOM 5854 C CA . LYS B 1 125 ? -8.648 2.178 -20.047 1 88.19 125 LYS B CA 1
ATOM 5855 C C . LYS B 1 125 ? -9.383 2.809 -18.875 1 88.19 125 LYS B C 1
ATOM 5857 O O . LYS B 1 125 ? -10.562 3.152 -18.984 1 88.19 125 LYS B O 1
ATOM 5862 N N . HIS B 1 126 ? -8.742 2.812 -17.781 1 80.88 126 HIS B N 1
ATOM 5863 C CA . HIS B 1 126 ? -9.312 3.436 -16.594 1 80.88 126 HIS B CA 1
ATOM 5864 C C . HIS B 1 126 ? -8.617 4.758 -16.266 1 80.88 126 HIS B C 1
ATOM 5866 O O . HIS B 1 126 ? -7.449 4.77 -15.883 1 80.88 126 HIS B O 1
ATOM 5872 N N . ASN B 1 127 ? -9.344 5.863 -16.297 1 73.12 127 ASN B N 1
ATOM 5873 C CA . ASN B 1 127 ? -8.797 7.195 -16.094 1 73.12 127 ASN B CA 1
ATOM 5874 C C . ASN B 1 127 ? -8.195 7.344 -14.695 1 73.12 127 ASN B C 1
ATOM 5876 O O . ASN B 1 127 ? -7.199 8.047 -14.508 1 73.12 127 ASN B O 1
ATOM 5880 N N . GLU B 1 128 ? -8.844 6.777 -13.766 1 71.56 128 GLU B N 1
ATOM 5881 C CA . GLU B 1 128 ? -8.359 6.922 -12.398 1 71.56 128 GLU B CA 1
ATOM 5882 C C . GLU B 1 128 ? -6.949 6.355 -12.25 1 71.56 128 GLU B C 1
ATOM 5884 O O . GLU B 1 128 ? -6.121 6.914 -11.531 1 71.56 128 GLU B O 1
ATOM 5889 N N . PHE B 1 129 ? -6.66 5.383 -13.008 1 77.19 129 PHE B N 1
ATOM 5890 C CA . PHE B 1 129 ? -5.352 4.762 -12.852 1 77.19 129 PHE B CA 1
ATOM 5891 C C . PHE B 1 129 ? -4.301 5.5 -13.672 1 77.19 129 PHE B C 1
ATOM 5893 O O . PHE B 1 129 ? -3.109 5.441 -13.359 1 77.19 129 PHE B O 1
ATOM 5900 N N . ASP B 1 130 ? -4.844 6.211 -14.547 1 82.5 130 ASP B N 1
ATOM 5901 C CA . ASP B 1 130 ? -3.895 6.852 -15.453 1 82.5 130 ASP B CA 1
ATOM 5902 C C . ASP B 1 130 ? -3.074 7.914 -14.719 1 82.5 130 ASP B C 1
ATOM 5904 O O . ASP B 1 130 ? -1.844 7.922 -14.812 1 82.5 130 ASP B O 1
ATOM 5908 N N . GLU B 1 131 ? -3.756 8.711 -13.961 1 86.25 131 GLU B N 1
ATOM 5909 C CA . GLU B 1 131 ? -3.027 9.758 -13.242 1 86.25 131 GLU B CA 1
ATOM 5910 C C . GLU B 1 131 ? -2.113 9.156 -12.172 1 86.25 131 GLU B C 1
ATOM 5912 O O . GLU B 1 131 ? -0.955 9.555 -12.047 1 86.25 131 GLU B O 1
ATOM 5917 N N . THR B 1 132 ? -2.662 8.234 -11.492 1 91 132 THR B N 1
ATOM 5918 C CA . THR B 1 132 ? -1.911 7.609 -10.406 1 91 132 THR B CA 1
ATOM 5919 C C . THR B 1 132 ? -0.663 6.914 -10.945 1 91 132 THR B C 1
ATOM 5921 O O . THR B 1 132 ? 0.423 7.055 -10.375 1 91 132 THR B O 1
ATOM 5924 N N . ASP B 1 133 ? -0.81 6.223 -12 1 92.06 133 ASP B N 1
ATOM 5925 C CA . ASP B 1 133 ? 0.318 5.5 -12.578 1 92.06 133 ASP B CA 1
ATOM 5926 C C . ASP B 1 133 ? 1.368 6.469 -13.125 1 92.06 133 ASP B C 1
ATOM 5928 O O . ASP B 1 133 ? 2.57 6.234 -12.977 1 92.06 133 ASP B O 1
ATOM 5932 N N . LEU B 1 134 ? 0.894 7.465 -13.75 1 93 134 LEU B N 1
ATOM 5933 C CA . LEU B 1 134 ? 1.805 8.469 -14.281 1 93 134 LEU B CA 1
ATOM 5934 C C . LEU B 1 134 ? 2.609 9.117 -13.156 1 93 134 LEU B C 1
ATOM 5936 O O . LEU B 1 134 ? 3.822 9.297 -13.281 1 93 134 LEU B O 1
ATOM 5940 N N . LEU B 1 135 ? 1.959 9.484 -12.094 1 94.88 135 LEU B N 1
ATOM 5941 C CA . LEU B 1 135 ? 2.629 10.109 -10.961 1 94.88 135 LEU B CA 1
ATOM 5942 C C . LEU B 1 135 ? 3.596 9.141 -10.297 1 94.88 135 LEU B C 1
ATOM 5944 O O . LEU B 1 135 ? 4.707 9.523 -9.922 1 94.88 135 LEU B O 1
ATOM 5948 N N . ASN B 1 136 ? 3.152 7.926 -10.195 1 96.25 136 ASN B N 1
ATOM 5949 C CA . ASN B 1 136 ? 4.031 6.91 -9.625 1 96.25 136 ASN B CA 1
ATOM 5950 C C . ASN B 1 136 ? 5.277 6.703 -10.484 1 96.25 136 ASN B C 1
ATOM 5952 O O . ASN B 1 136 ? 6.375 6.52 -9.961 1 96.25 136 ASN B O 1
ATOM 5956 N N . PHE B 1 137 ? 5.094 6.684 -11.789 1 96.62 137 PHE B N 1
ATOM 5957 C CA . PHE B 1 137 ? 6.211 6.559 -12.711 1 96.62 137 PHE B CA 1
ATOM 5958 C C . PHE B 1 137 ? 7.176 7.727 -12.555 1 96.62 137 PHE B C 1
ATOM 5960 O O . PHE B 1 137 ? 8.391 7.527 -12.453 1 96.62 137 PHE B O 1
ATOM 5967 N N . LYS B 1 138 ? 6.637 8.914 -12.461 1 96 138 LYS B N 1
ATOM 5968 C CA . LYS B 1 138 ? 7.453 10.109 -12.281 1 96 138 LYS B CA 1
ATOM 5969 C C . LYS B 1 138 ? 8.195 10.078 -10.945 1 96 138 LYS B C 1
ATOM 5971 O O . LYS B 1 138 ? 9.375 10.406 -10.875 1 96 138 LYS B O 1
ATOM 5976 N N . LYS B 1 139 ? 7.48 9.727 -9.961 1 96 139 LYS B N 1
ATOM 5977 C CA . LYS B 1 139 ? 8.062 9.602 -8.633 1 96 139 LYS B CA 1
ATOM 5978 C C . LYS B 1 139 ? 9.258 8.656 -8.633 1 96 139 LYS B C 1
ATOM 5980 O O . LYS B 1 139 ? 10.328 9 -8.117 1 96 139 LYS B O 1
ATOM 5985 N N . ARG B 1 140 ? 9.094 7.492 -9.242 1 95.62 140 ARG B N 1
ATOM 5986 C CA . ARG B 1 140 ? 10.172 6.504 -9.32 1 95.62 140 ARG B CA 1
ATOM 5987 C C . ARG B 1 140 ? 11.367 7.059 -10.094 1 95.62 140 ARG B C 1
ATOM 5989 O O . ARG B 1 140 ? 12.516 6.879 -9.68 1 95.62 140 ARG B O 1
ATOM 5996 N N . GLN B 1 141 ? 11.102 7.77 -11.141 1 94.56 141 GLN B N 1
ATOM 5997 C CA . GLN B 1 141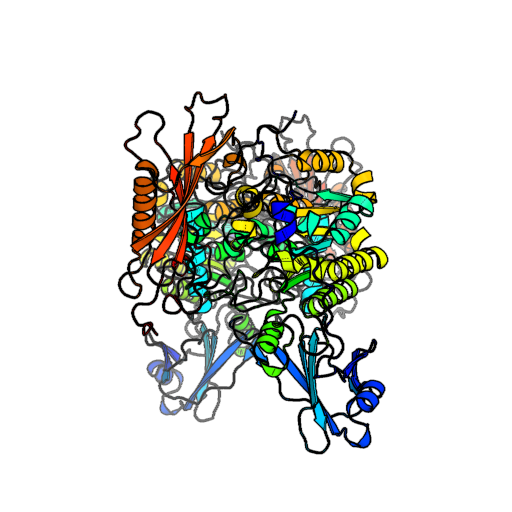 ? 12.164 8.336 -11.969 1 94.56 141 GLN B CA 1
ATOM 5998 C C . GLN B 1 141 ? 12.945 9.406 -11.211 1 94.56 141 GLN B C 1
ATOM 6000 O O . GLN B 1 141 ? 14.172 9.461 -11.297 1 94.56 141 GLN B O 1
ATOM 6005 N N . VAL B 1 142 ? 12.227 10.125 -10.43 1 92.94 142 VAL B N 1
ATOM 6006 C CA . VAL B 1 142 ? 12.836 11.266 -9.758 1 92.94 142 VAL B CA 1
ATOM 6007 C C . VAL B 1 142 ? 13.586 10.789 -8.516 1 92.94 142 VAL B C 1
ATOM 6009 O O . VAL B 1 142 ? 14.711 11.227 -8.25 1 92.94 142 VAL B O 1
ATOM 6012 N N . ILE B 1 143 ? 13.016 9.914 -7.855 1 89.19 143 ILE B N 1
ATOM 6013 C CA . ILE B 1 143 ? 13.539 9.539 -6.547 1 89.19 143 ILE B CA 1
ATOM 6014 C C . ILE B 1 143 ? 14.664 8.516 -6.723 1 89.19 143 ILE B C 1
ATOM 6016 O O . ILE B 1 143 ? 15.664 8.562 -6.004 1 89.19 143 ILE B O 1
ATOM 6020 N N . SER B 1 144 ? 14.484 7.621 -7.672 1 91.5 144 SER B N 1
ATOM 6021 C CA . SER B 1 144 ? 15.438 6.516 -7.75 1 91.5 144 SER B CA 1
ATOM 6022 C C . SER B 1 144 ? 16.203 6.543 -9.062 1 91.5 144 SER B C 1
ATOM 6024 O O . SER B 1 144 ? 17.281 5.941 -9.172 1 91.5 144 SER B O 1
ATOM 6026 N N . SER B 1 145 ? 15.688 7.152 -10.016 1 92.75 145 SER B N 1
ATOM 6027 C CA . SER B 1 145 ? 16.328 7.301 -11.312 1 92.75 145 SER B CA 1
ATOM 6028 C C . SER B 1 145 ? 16.891 5.977 -11.812 1 92.75 145 SER B C 1
ATOM 6030 O O . SER B 1 145 ? 18.078 5.883 -12.125 1 92.75 145 SER B O 1
ATOM 6032 N N . PRO B 1 146 ? 16.062 4.938 -11.977 1 96.12 146 PRO B N 1
ATOM 6033 C CA . PRO B 1 146 ? 16.562 3.695 -12.555 1 96.12 146 PRO B CA 1
ATOM 6034 C C . PRO B 1 146 ? 17.141 3.893 -13.961 1 96.12 146 PRO B C 1
ATOM 6036 O O . PRO B 1 146 ? 16.594 4.676 -14.742 1 96.12 146 PRO B O 1
ATOM 6039 N N . LYS B 1 147 ? 18.156 3.145 -14.281 1 97.12 147 LYS B N 1
ATOM 6040 C CA . LYS B 1 147 ? 18.828 3.332 -15.562 1 97.12 147 LYS B CA 1
ATOM 6041 C C . LYS B 1 147 ? 17.969 2.82 -16.719 1 97.12 147 LYS B C 1
ATOM 6043 O O . LYS B 1 147 ? 18.094 3.287 -17.844 1 97.12 147 LYS B O 1
ATOM 6048 N N . GLU B 1 148 ? 17.125 1.802 -16.375 1 97.25 148 GLU B N 1
ATOM 6049 C CA . GLU B 1 148 ? 16.25 1.236 -17.391 1 97.25 148 GLU B CA 1
ATOM 6050 C C . GLU B 1 148 ? 14.859 0.931 -16.828 1 97.25 148 GLU B C 1
ATOM 6052 O O . GLU B 1 148 ? 14.719 0.69 -15.625 1 97.25 148 GLU B O 1
ATOM 6057 N N . THR B 1 149 ? 13.922 1.018 -17.656 1 97.44 149 THR B N 1
ATOM 6058 C CA . THR B 1 149 ? 12.57 0.542 -17.391 1 97.44 149 THR B CA 1
ATOM 6059 C C . THR B 1 149 ? 12.141 -0.486 -18.438 1 97.44 149 THR B C 1
ATOM 6061 O O . THR B 1 149 ? 12 -0.159 -19.625 1 97.44 149 THR B O 1
ATOM 6064 N N . LEU B 1 150 ? 11.969 -1.744 -18.047 1 98.44 150 LEU B N 1
ATOM 6065 C CA . LEU B 1 150 ? 11.508 -2.801 -18.938 1 98.44 150 LEU B CA 1
ATOM 6066 C C . LEU B 1 150 ? 10.117 -3.285 -18.531 1 98.44 150 LEU B C 1
ATOM 6068 O O . LEU B 1 150 ? 9.766 -3.258 -17.344 1 98.44 150 LEU B O 1
ATOM 6072 N N . ASN B 1 151 ? 9.336 -3.682 -19.547 1 98.62 151 ASN B N 1
ATOM 6073 C CA . ASN B 1 151 ? 8.156 -4.488 -19.266 1 98.62 151 ASN B CA 1
ATOM 6074 C C . ASN B 1 151 ? 8.531 -5.867 -18.734 1 98.62 151 ASN B C 1
ATOM 6076 O O . ASN B 1 151 ? 9.656 -6.328 -18.938 1 98.62 151 ASN B O 1
ATOM 6080 N N . ILE B 1 152 ? 7.621 -6.434 -17.984 1 98.88 152 ILE B N 1
ATOM 6081 C CA . ILE B 1 152 ? 7.793 -7.812 -17.547 1 98.88 152 ILE B CA 1
ATOM 6082 C C . ILE B 1 152 ? 6.629 -8.664 -18.047 1 98.88 152 ILE B C 1
ATOM 6084 O O . ILE B 1 152 ? 5.465 -8.359 -17.766 1 98.88 152 ILE B O 1
ATOM 6088 N N . ILE B 1 153 ? 6.945 -9.672 -18.75 1 98.94 153 ILE B N 1
ATOM 6089 C CA . ILE B 1 153 ? 5.965 -10.633 -19.25 1 98.94 153 ILE B CA 1
ATOM 6090 C C . ILE B 1 153 ? 6.309 -12.031 -18.734 1 98.94 153 ILE B C 1
ATOM 6092 O O . ILE B 1 153 ? 7.348 -12.586 -19.109 1 98.94 153 ILE B O 1
ATOM 6096 N N . MET B 1 154 ? 5.477 -12.57 -17.906 1 98.94 154 MET B N 1
ATOM 6097 C CA . MET B 1 154 ? 5.688 -13.914 -17.391 1 98.94 154 MET B CA 1
ATOM 6098 C C . MET B 1 154 ? 4.621 -14.875 -17.922 1 98.94 154 MET B C 1
ATOM 6100 O O . MET B 1 154 ? 3.43 -14.672 -17.688 1 98.94 154 MET B O 1
ATOM 6104 N N . ILE B 1 155 ? 5.047 -15.875 -18.609 1 98.88 155 ILE B N 1
ATOM 6105 C CA . ILE B 1 155 ? 4.168 -16.906 -19.141 1 98.88 155 ILE B CA 1
ATOM 6106 C C . ILE B 1 155 ? 4.52 -18.25 -18.5 1 98.88 155 ILE B C 1
ATOM 6108 O O . ILE B 1 155 ? 5.59 -18.812 -18.766 1 98.88 155 ILE B O 1
ATOM 6112 N N . GLY B 1 156 ? 3.596 -18.734 -17.719 1 98.5 156 GLY B N 1
ATOM 6113 C CA . GLY B 1 156 ? 3.873 -19.969 -16.984 1 98.5 156 GLY B CA 1
ATOM 6114 C C . GLY B 1 156 ? 3.004 -21.125 -17.422 1 98.5 156 GLY B C 1
ATOM 6115 O O . GLY B 1 156 ? 1.834 -20.938 -17.766 1 98.5 156 GLY B O 1
ATOM 6116 N N . MET B 1 157 ? 3.58 -22.312 -17.453 1 98 157 MET B N 1
ATOM 6117 C CA . MET B 1 157 ? 2.865 -23.578 -17.594 1 98 157 MET B CA 1
ATOM 6118 C C . MET B 1 157 ? 2.971 -24.406 -16.328 1 98 157 MET B C 1
ATOM 6120 O O . MET B 1 157 ? 4.066 -24.609 -15.797 1 98 157 MET B O 1
ATOM 6124 N N . ASP B 1 158 ? 1.87 -24.844 -15.844 1 97.56 158 ASP B N 1
ATOM 6125 C CA . ASP B 1 158 ? 1.806 -25.531 -14.562 1 97.56 158 ASP B CA 1
ATOM 6126 C C . ASP B 1 158 ? 2.441 -26.922 -14.641 1 97.56 158 ASP B C 1
ATOM 6128 O O . ASP B 1 158 ? 2.221 -27.656 -15.602 1 97.56 158 ASP B O 1
ATOM 6132 N N . SER B 1 159 ? 3.279 -27.266 -13.664 1 97.44 159 SER B N 1
ATOM 6133 C CA . SER B 1 159 ? 3.748 -28.625 -13.445 1 97.44 159 SER B CA 1
ATOM 6134 C C . SER B 1 159 ? 4.531 -29.141 -14.648 1 97.44 159 SER B C 1
ATOM 6136 O O . SER B 1 159 ? 4.285 -30.25 -15.133 1 97.44 159 SER B O 1
ATOM 6138 N N . LEU B 1 160 ? 5.418 -28.344 -15.164 1 98.38 160 LEU B N 1
ATOM 6139 C CA . LEU B 1 160 ? 6.211 -28.734 -16.328 1 98.38 160 LEU B CA 1
ATOM 6140 C C . LEU B 1 160 ? 7.699 -28.75 -15.992 1 98.38 160 LEU B C 1
ATOM 6142 O O . LEU B 1 160 ? 8.32 -27.688 -15.867 1 98.38 160 LEU B O 1
ATOM 6146 N N . PRO B 1 161 ? 8.281 -29.938 -15.891 1 97.75 161 PRO B N 1
ATOM 6147 C CA . PRO B 1 161 ? 9.719 -30 -15.617 1 97.75 161 PRO B CA 1
ATOM 6148 C C . PRO B 1 161 ? 10.562 -29.5 -16.797 1 97.75 161 PRO B C 1
ATOM 6150 O O . PRO B 1 161 ? 10.141 -29.594 -17.953 1 97.75 161 PRO B O 1
ATOM 6153 N N . ARG B 1 162 ? 11.734 -29.031 -16.453 1 98 162 ARG B N 1
ATOM 6154 C CA . ARG B 1 162 ? 12.633 -28.516 -17.469 1 98 162 ARG B CA 1
ATOM 6155 C C . ARG B 1 162 ? 12.875 -29.531 -18.562 1 98 162 ARG B C 1
ATOM 6157 O O . ARG B 1 162 ? 12.805 -29.203 -19.75 1 98 162 ARG B O 1
ATOM 6164 N N . ASN B 1 163 ? 13.133 -30.797 -18.188 1 97.25 163 ASN B N 1
ATOM 6165 C CA . ASN B 1 163 ? 13.445 -31.828 -19.172 1 97.25 163 ASN B CA 1
ATOM 6166 C C . ASN B 1 163 ? 12.266 -32.094 -20.094 1 97.25 163 ASN B C 1
ATOM 6168 O O . ASN B 1 163 ? 12.453 -32.375 -21.281 1 97.25 163 ASN B O 1
ATOM 6172 N N . GLN B 1 164 ? 11.109 -32.062 -19.531 1 97.69 164 GLN B N 1
ATOM 6173 C CA . GLN B 1 164 ? 9.938 -32.25 -20.375 1 97.69 164 GLN B CA 1
ATOM 6174 C C . GLN B 1 164 ? 9.719 -31.031 -21.297 1 97.69 164 GLN B C 1
ATOM 6176 O O . GLN B 1 164 ? 9.25 -31.188 -22.422 1 97.69 164 GLN B O 1
ATOM 6181 N N . PHE B 1 165 ? 10.016 -29.844 -20.844 1 98.25 165 PHE B N 1
ATOM 6182 C CA . PHE B 1 165 ? 9.961 -28.672 -21.719 1 98.25 165 PHE B CA 1
ATOM 6183 C C . PHE B 1 165 ? 10.938 -28.812 -22.875 1 98.25 165 PHE B C 1
ATOM 6185 O O . PHE B 1 165 ? 10.602 -28.5 -24.031 1 98.25 165 PHE B O 1
ATOM 6192 N N . LEU B 1 166 ? 12.117 -29.297 -22.625 1 97.38 166 LEU B N 1
ATOM 6193 C CA . LEU B 1 166 ? 13.148 -29.5 -23.625 1 97.38 166 LEU B CA 1
ATOM 6194 C C . LEU B 1 166 ? 12.68 -30.469 -24.703 1 97.38 166 LEU B C 1
ATOM 6196 O O . LEU B 1 166 ? 12.875 -30.219 -25.906 1 97.38 166 LEU B O 1
ATOM 6200 N N . ARG B 1 167 ? 12.031 -31.531 -24.297 1 96.5 167 ARG B N 1
ATOM 6201 C CA . ARG B 1 167 ? 11.688 -32.562 -25.266 1 96.5 167 ARG B CA 1
ATOM 6202 C C . ARG B 1 167 ? 10.281 -32.344 -25.828 1 96.5 167 ARG B C 1
ATOM 6204 O O . ARG B 1 167 ? 10.031 -32.562 -27.016 1 96.5 167 ARG B O 1
ATOM 6211 N N . GLY B 1 168 ? 9.383 -31.906 -24.984 1 97 168 GLY B N 1
ATOM 6212 C CA . GLY B 1 168 ? 7.996 -31.75 -25.391 1 97 168 GLY B CA 1
ATOM 6213 C C . GLY B 1 168 ? 7.707 -30.422 -26.062 1 97 168 GLY B C 1
ATOM 6214 O O . GLY B 1 168 ? 6.816 -30.328 -26.922 1 97 168 GLY B O 1
ATOM 6215 N N . CYS B 1 169 ? 8.328 -29.406 -25.672 1 98.31 169 CYS B N 1
ATOM 6216 C CA . CYS B 1 169 ? 8.211 -28.094 -26.281 1 98.31 169 CYS B CA 1
ATOM 6217 C C . CYS B 1 169 ? 9.508 -27.688 -26.969 1 98.31 169 CYS B C 1
ATOM 6219 O O . CYS B 1 169 ? 10.031 -26.594 -26.734 1 98.31 169 CYS B O 1
ATOM 6221 N N . ASN B 1 170 ? 9.992 -28.609 -27.734 1 97.81 170 ASN B N 1
ATOM 6222 C CA . ASN B 1 170 ? 11.32 -28.453 -28.312 1 97.81 170 ASN B CA 1
ATOM 6223 C C . ASN B 1 170 ? 11.375 -27.297 -29.297 1 97.81 170 ASN B C 1
ATOM 6225 O O . ASN B 1 170 ? 12.398 -26.625 -29.438 1 97.81 170 ASN B O 1
ATOM 6229 N N . LYS B 1 171 ? 10.281 -26.984 -30.031 1 98.5 171 LYS B N 1
ATOM 6230 C CA . LYS B 1 171 ? 10.258 -25.859 -30.953 1 98.5 171 LYS B CA 1
ATOM 6231 C C . LYS B 1 171 ? 10.344 -24.531 -30.203 1 98.5 171 LYS B C 1
ATOM 6233 O O . LYS B 1 171 ? 11.125 -23.656 -30.578 1 98.5 171 LYS B O 1
ATOM 6238 N N . THR B 1 172 ? 9.578 -24.438 -29.188 1 98.81 172 THR B N 1
ATOM 6239 C CA . THR B 1 172 ? 9.578 -23.234 -28.375 1 98.81 172 THR B CA 1
ATOM 6240 C C . THR B 1 172 ? 10.93 -23.031 -27.703 1 98.81 172 THR B C 1
ATOM 6242 O O . THR B 1 172 ? 11.484 -21.922 -27.703 1 98.81 172 THR B O 1
ATOM 6245 N N . TYR B 1 173 ? 11.445 -24.109 -27.125 1 98.69 173 TYR B N 1
ATOM 6246 C CA . TYR B 1 173 ? 12.742 -24.031 -26.453 1 98.69 173 TYR B CA 1
ATOM 6247 C C . TYR B 1 173 ? 13.828 -23.562 -27.422 1 98.69 173 TYR B C 1
ATOM 6249 O O . TYR B 1 173 ? 14.617 -22.672 -27.078 1 98.69 173 TYR B O 1
ATOM 6257 N N . SER B 1 174 ? 13.844 -24.172 -28.578 1 98.62 174 SER B N 1
ATOM 6258 C CA . SER B 1 174 ? 14.836 -23.812 -29.578 1 98.62 174 SER B CA 1
ATOM 6259 C C . SER B 1 174 ? 14.727 -22.344 -29.969 1 98.62 174 SER B C 1
ATOM 6261 O O . SER B 1 174 ? 15.734 -21.656 -30.125 1 98.62 174 SER B O 1
ATOM 6263 N N . TYR B 1 175 ? 13.523 -21.844 -30.125 1 98.81 175 TYR B N 1
ATOM 6264 C CA . TYR B 1 175 ? 13.32 -20.453 -30.484 1 98.81 175 TYR B CA 1
ATOM 6265 C C . TYR B 1 175 ? 13.844 -19.531 -29.391 1 98.81 175 TYR B C 1
ATOM 6267 O O . TYR B 1 175 ? 14.523 -18.531 -29.688 1 98.81 175 TYR B O 1
ATOM 6275 N N . LEU B 1 176 ? 13.562 -19.812 -28.141 1 98.75 176 LEU B N 1
ATOM 6276 C CA . LEU B 1 176 ? 14 -18.984 -27.031 1 98.75 176 LEU B CA 1
ATOM 6277 C C . LEU B 1 176 ? 15.523 -18.938 -26.953 1 98.75 176 LEU B C 1
ATOM 6279 O O . LEU B 1 176 ? 16.109 -17.859 -26.812 1 98.75 176 LEU B O 1
ATOM 6283 N N . ILE B 1 177 ? 16.156 -20.078 -27.141 1 98.38 177 ILE B N 1
ATOM 6284 C CA . ILE B 1 177 ? 17.578 -20.219 -26.891 1 98.38 177 ILE B CA 1
ATOM 6285 C C . ILE B 1 177 ? 18.375 -19.766 -28.109 1 98.38 177 ILE B C 1
ATOM 6287 O O . ILE B 1 177 ? 19.422 -19.125 -27.984 1 98.38 177 ILE B O 1
ATOM 6291 N N . ASN B 1 178 ? 17.859 -20.016 -29.297 1 98.06 178 ASN B N 1
ATOM 6292 C CA . ASN B 1 178 ? 18.656 -19.828 -30.5 1 98.06 178 ASN B CA 1
ATOM 6293 C C . ASN B 1 178 ? 18.281 -18.547 -31.219 1 98.06 178 ASN B C 1
ATOM 6295 O O . ASN B 1 178 ? 19.078 -17.984 -31.969 1 98.06 178 ASN B O 1
ATOM 6299 N N . SER B 1 179 ? 17.031 -18.125 -31.094 1 98.06 179 SER B N 1
ATOM 6300 C CA . SER B 1 179 ? 16.562 -16.984 -31.859 1 98.06 179 SER B CA 1
ATOM 6301 C C . SER B 1 179 ? 16.469 -15.734 -31 1 98.06 179 SER B C 1
ATOM 6303 O O . SER B 1 179 ? 16.484 -14.609 -31.5 1 98.06 179 SER B O 1
ATOM 6305 N N . LEU B 1 180 ? 16.297 -15.922 -29.75 1 98.44 180 LEU B N 1
ATOM 6306 C CA . LEU B 1 180 ? 16.234 -14.82 -28.7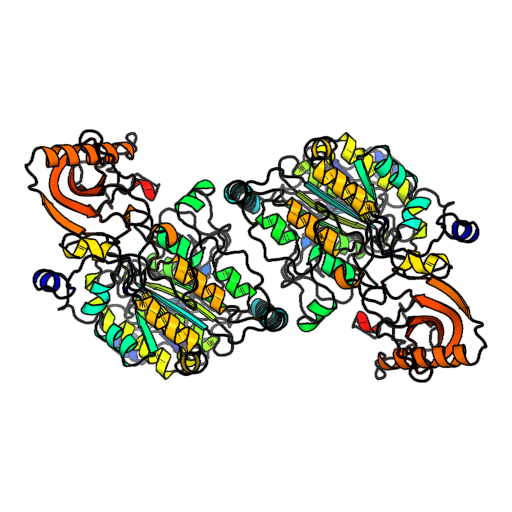81 1 98.44 180 LEU B CA 1
ATOM 6307 C C . LEU B 1 180 ? 17.422 -14.875 -27.828 1 98.44 180 LEU B C 1
ATOM 6309 O O . LEU B 1 180 ? 18.234 -15.805 -27.891 1 98.44 180 LEU B O 1
ATOM 6313 N N . LYS B 1 181 ? 17.641 -13.836 -27.016 1 98.06 181 LYS B N 1
ATOM 6314 C CA . LYS B 1 181 ? 18.688 -13.805 -26 1 98.06 181 LYS B CA 1
ATOM 6315 C C . LYS B 1 181 ? 18.156 -14.266 -24.641 1 98.06 181 LYS B C 1
ATOM 6317 O O . LYS B 1 181 ? 17.734 -13.453 -23.812 1 98.06 181 LYS B O 1
ATOM 6322 N N . SER B 1 182 ? 18.266 -15.586 -24.484 1 98.75 182 SER B N 1
ATOM 6323 C CA . SER B 1 182 ? 17.625 -16.203 -23.328 1 98.75 182 SER B CA 1
ATOM 6324 C C . SER B 1 182 ? 18.641 -16.906 -22.453 1 98.75 182 SER B C 1
ATOM 6326 O O . SER B 1 182 ? 19.719 -17.297 -22.906 1 98.75 182 SER B O 1
ATOM 6328 N N . PHE B 1 183 ? 18.344 -17.016 -21.203 1 98.88 183 PHE B N 1
ATOM 6329 C CA . PHE B 1 183 ? 19.125 -17.703 -20.172 1 98.88 183 PHE B CA 1
ATOM 6330 C C . PHE B 1 183 ? 18.281 -18.781 -19.5 1 98.88 183 PHE B C 1
ATOM 6332 O O . PHE B 1 183 ? 17.312 -18.484 -18.797 1 98.88 183 PHE B O 1
ATOM 6339 N N . ASP B 1 184 ? 18.625 -20.047 -19.781 1 98.69 184 ASP B N 1
ATOM 6340 C CA . ASP B 1 184 ? 17.969 -21.219 -19.203 1 98.69 184 ASP B CA 1
ATOM 6341 C C . ASP B 1 184 ? 18.562 -21.562 -17.844 1 98.69 184 ASP B C 1
ATOM 6343 O O . ASP B 1 184 ? 19.719 -21.984 -17.766 1 98.69 184 ASP B O 1
ATOM 6347 N N . LEU B 1 185 ? 17.812 -21.391 -16.797 1 98.62 185 LEU B N 1
ATOM 6348 C CA . LEU B 1 185 ? 18.297 -21.766 -15.477 1 98.62 185 LEU B CA 1
ATOM 6349 C C . LEU B 1 1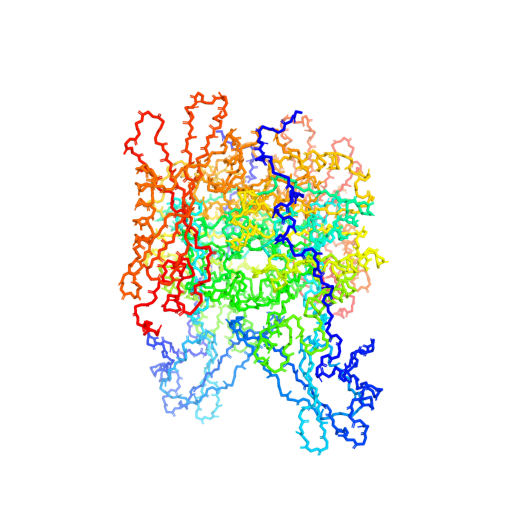85 ? 18.266 -23.266 -15.273 1 98.62 185 LEU B C 1
ATOM 6351 O O . LEU B 1 185 ? 17.281 -23.812 -14.758 1 98.62 185 LEU B O 1
ATOM 6355 N N . THR B 1 186 ? 19.344 -23.938 -15.461 1 97.25 186 THR B N 1
ATOM 6356 C CA . THR B 1 186 ? 19.375 -25.391 -15.594 1 97.25 186 THR B CA 1
ATOM 6357 C C . THR B 1 186 ? 19.328 -26.062 -14.219 1 97.25 186 THR B C 1
ATOM 6359 O O . THR B 1 186 ? 19.078 -27.266 -14.117 1 97.25 186 THR B O 1
ATOM 6362 N N . MET B 1 187 ? 19.578 -25.344 -13.164 1 96.62 187 MET B N 1
ATOM 6363 C CA . MET B 1 187 ? 19.562 -25.875 -11.805 1 96.62 187 MET B CA 1
ATOM 6364 C C . MET B 1 187 ? 18.578 -25.109 -10.93 1 96.62 187 MET B C 1
ATOM 6366 O O . MET B 1 187 ? 18.875 -24.766 -9.789 1 96.62 187 MET B O 1
ATOM 6370 N N . HIS B 1 188 ? 17.469 -24.797 -11.508 1 97.94 188 HIS B N 1
ATOM 6371 C CA . HIS B 1 188 ? 16.406 -24.109 -10.797 1 97.94 188 HIS B CA 1
ATOM 6372 C C . HIS B 1 188 ? 15.531 -25.094 -10.023 1 97.94 188 HIS B C 1
ATOM 6374 O O . HIS B 1 188 ? 15.133 -26.125 -10.562 1 97.94 188 HIS B O 1
ATOM 6380 N N . SER B 1 189 ? 15.234 -24.75 -8.789 1 97.44 189 SER B N 1
ATOM 6381 C CA . SER B 1 189 ? 14.484 -25.656 -7.93 1 97.44 189 SER B CA 1
ATOM 6382 C C . SER B 1 189 ? 13.156 -25.047 -7.496 1 97.44 189 SER B C 1
ATOM 6384 O O . SER B 1 189 ? 13.062 -23.844 -7.27 1 97.44 189 SER B O 1
ATOM 6386 N N . GLN B 1 190 ? 12.195 -25.938 -7.402 1 98.12 190 GLN B N 1
ATOM 6387 C CA . GLN B 1 190 ? 10.945 -25.547 -6.758 1 98.12 190 GLN B CA 1
ATOM 6388 C C . GLN B 1 190 ? 11.102 -25.484 -5.242 1 98.12 190 GLN B C 1
ATOM 6390 O O . GLN B 1 190 ? 12.117 -25.938 -4.699 1 98.12 190 GLN B O 1
ATOM 6395 N N . LEU B 1 191 ? 10.078 -24.953 -4.59 1 97.69 191 LEU B N 1
ATOM 6396 C CA . LEU B 1 191 ? 10.156 -24.75 -3.148 1 97.69 191 LEU B CA 1
ATOM 6397 C C . LEU B 1 191 ? 9.008 -25.453 -2.439 1 97.69 191 LEU B C 1
ATOM 6399 O O . LEU B 1 191 ? 8.953 -25.484 -1.207 1 97.69 191 LEU B O 1
ATOM 6403 N N . GLY B 1 192 ? 8.125 -25.969 -3.207 1 95.38 192 GLY B N 1
ATOM 6404 C CA . GLY B 1 192 ? 6.965 -26.688 -2.691 1 95.38 192 GLY B CA 1
ATOM 6405 C C . GLY B 1 192 ? 6.379 -27.672 -3.686 1 95.38 192 GLY B C 1
ATOM 6406 O O . GLY B 1 192 ? 6.824 -27.734 -4.832 1 95.38 192 GLY B O 1
ATOM 6407 N N . GLU B 1 193 ? 5.367 -28.359 -3.201 1 92 193 GLU B N 1
ATOM 6408 C CA . GLU B 1 193 ? 4.844 -29.484 -3.975 1 92 193 GLU B CA 1
ATOM 6409 C C . GLU B 1 193 ? 3.949 -29 -5.109 1 92 193 GLU B C 1
ATOM 6411 O O . GLU B 1 193 ? 3.984 -29.547 -6.215 1 92 193 GLU B O 1
ATOM 6416 N N . ASN B 1 194 ? 3.09 -28.094 -4.742 1 93.69 194 ASN B N 1
ATOM 6417 C CA . ASN B 1 194 ? 2.115 -27.609 -5.715 1 93.69 194 ASN B CA 1
ATOM 6418 C C . ASN B 1 194 ? 2.264 -26.109 -5.957 1 93.69 194 ASN B C 1
ATOM 6420 O O . ASN B 1 194 ? 3.266 -25.5 -5.562 1 93.69 194 ASN B O 1
ATOM 6424 N N . THR B 1 195 ? 1.35 -25.516 -6.629 1 97.12 195 THR B N 1
ATOM 6425 C CA . THR B 1 195 ? 1.488 -24.172 -7.16 1 97.12 195 THR B CA 1
ATOM 6426 C C . THR B 1 195 ? 1.517 -23.141 -6.031 1 97.12 195 THR B C 1
ATOM 6428 O O . THR B 1 195 ? 2.332 -22.219 -6.047 1 97.12 195 THR B O 1
ATOM 6431 N N . PHE B 1 196 ? 0.703 -23.25 -5.016 1 96.94 196 PHE B N 1
ATOM 6432 C CA . PHE B 1 196 ? 0.546 -22.234 -3.984 1 96.94 196 PHE B CA 1
ATOM 6433 C C . PHE B 1 196 ? 1.857 -22.016 -3.238 1 96.94 196 PHE B C 1
ATOM 6435 O O . PHE B 1 196 ? 2.352 -20.891 -3.16 1 96.94 196 PHE B O 1
ATOM 6442 N N . PRO B 1 197 ? 2.549 -23.047 -2.715 1 97.25 197 PRO B N 1
ATOM 6443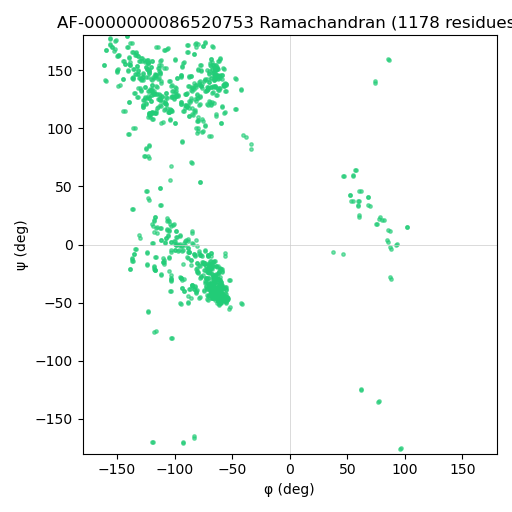 C CA . PRO B 1 197 ? 3.811 -22.844 -2.002 1 97.25 197 PRO B CA 1
ATOM 6444 C C . PRO B 1 197 ? 4.93 -22.344 -2.914 1 97.25 197 PRO B C 1
ATOM 6446 O O . PRO B 1 197 ? 5.98 -21.922 -2.432 1 97.25 197 PRO B O 1
ATOM 6449 N N . ASN B 1 198 ? 4.762 -22.438 -4.188 1 98.5 198 ASN B N 1
ATOM 6450 C CA . ASN B 1 198 ? 5.773 -21.922 -5.109 1 98.5 198 ASN B CA 1
ATOM 6451 C C . ASN B 1 198 ? 5.449 -20.5 -5.559 1 98.5 198 ASN B C 1
ATOM 6453 O O . ASN B 1 198 ? 6.355 -19.719 -5.852 1 98.5 198 ASN B O 1
ATOM 6457 N N . PHE B 1 199 ? 4.113 -20.125 -5.598 1 98.5 199 PHE B N 1
ATOM 6458 C CA . PHE B 1 199 ? 3.701 -18.766 -5.93 1 98.5 199 PHE B CA 1
ATOM 6459 C C . PHE B 1 199 ? 4.07 -17.797 -4.809 1 98.5 199 PHE B C 1
ATOM 6461 O O . PHE B 1 199 ? 4.395 -16.641 -5.062 1 98.5 199 PHE B O 1
ATOM 6468 N N . LEU B 1 200 ? 4.004 -18.297 -3.561 1 98.06 200 LEU B N 1
ATOM 6469 C CA . LEU B 1 200 ? 4.305 -17.438 -2.416 1 98.06 200 LEU B CA 1
ATOM 6470 C C . LEU B 1 200 ? 5.727 -16.891 -2.504 1 98.06 200 LEU B C 1
ATOM 6472 O O . LEU B 1 200 ? 5.934 -15.68 -2.467 1 98.06 200 LEU B O 1
ATOM 6476 N N . PRO B 1 201 ? 6.734 -17.703 -2.742 1 98.44 201 PRO B N 1
ATOM 6477 C CA . PRO B 1 201 ? 8.086 -17.156 -2.902 1 98.44 201 PRO B CA 1
ATOM 6478 C C . PRO B 1 201 ? 8.242 -16.344 -4.184 1 98.44 201 PRO B C 1
ATOM 6480 O O . PRO B 1 201 ? 8.961 -15.336 -4.195 1 98.44 201 PRO B O 1
ATOM 6483 N N . LEU B 1 202 ? 7.629 -16.719 -5.219 1 98.69 202 LEU B N 1
ATOM 6484 C CA . LEU B 1 202 ? 7.797 -16.078 -6.52 1 98.69 202 LEU B CA 1
ATOM 6485 C C . LEU B 1 202 ? 7.148 -14.695 -6.527 1 98.69 202 LEU B C 1
ATOM 6487 O O . LEU B 1 202 ? 7.73 -13.734 -7.035 1 98.69 202 LEU B O 1
ATOM 6491 N N . PHE B 1 203 ? 5.926 -14.594 -5.965 1 98.5 203 PHE B N 1
ATOM 6492 C CA . PHE B 1 203 ? 5.176 -13.352 -6.102 1 98.5 203 PHE B CA 1
ATOM 6493 C C . PHE B 1 203 ? 5.094 -12.625 -4.766 1 98.5 203 PHE B C 1
ATOM 6495 O O . PHE B 1 203 ? 4.75 -11.438 -4.719 1 98.5 203 PHE B O 1
ATOM 6502 N N . GLY B 1 204 ? 5.391 -13.258 -3.666 1 96.88 204 GLY B N 1
ATOM 6503 C CA . GLY B 1 204 ? 5.277 -12.617 -2.363 1 96.88 204 GLY B CA 1
ATOM 6504 C C . GLY B 1 204 ? 6.605 -12.516 -1.636 1 96.88 204 GLY B C 1
ATOM 6505 O O . GLY B 1 204 ? 6.719 -11.789 -0.643 1 96.88 204 GLY B O 1
ATOM 6506 N N . GLY B 1 205 ? 7.602 -13.328 -2.055 1 97.06 205 GLY B N 1
ATOM 6507 C CA . GLY B 1 205 ? 8.914 -13.312 -1.419 1 97.06 205 GLY B CA 1
ATOM 6508 C C . GLY B 1 205 ? 8.922 -13.992 -0.062 1 97.06 205 GLY B C 1
ATOM 6509 O O . GLY B 1 205 ? 9.805 -13.727 0.759 1 97.06 205 GLY B O 1
ATOM 6510 N N . THR B 1 206 ? 7.941 -14.773 0.2 1 96.44 206 THR B N 1
ATOM 6511 C CA . THR B 1 206 ? 7.828 -15.477 1.475 1 96.44 206 THR B CA 1
ATOM 6512 C C . THR B 1 206 ? 7.516 -16.953 1.254 1 96.44 206 THR B C 1
ATOM 6514 O O . THR B 1 206 ? 6.898 -17.312 0.251 1 96.44 206 THR B O 1
ATOM 6517 N N . SER B 1 207 ? 7.973 -17.812 2.17 1 96.56 207 SER B N 1
ATOM 6518 C CA . SER B 1 207 ? 7.734 -19.234 2.043 1 96.56 207 SER B CA 1
ATOM 6519 C C . SER B 1 207 ? 6.359 -19.625 2.58 1 96.56 207 SER B C 1
ATOM 6521 O O . SER B 1 207 ? 5.719 -18.828 3.275 1 96.56 207 SER B O 1
ATOM 6523 N N . TYR B 1 208 ? 5.93 -20.781 2.217 1 95.56 208 TYR B N 1
ATOM 6524 C CA . TYR B 1 208 ? 4.68 -21.344 2.723 1 95.56 208 TYR B CA 1
ATOM 6525 C C . TYR B 1 208 ? 4.684 -21.406 4.246 1 95.56 208 TYR B C 1
ATOM 6527 O O . TYR B 1 208 ? 3.721 -20.984 4.891 1 95.56 208 TYR B O 1
ATOM 6535 N N . ASP B 1 209 ? 5.777 -21.875 4.859 1 94.06 209 ASP B N 1
ATOM 6536 C CA . ASP B 1 209 ? 5.883 -22.016 6.309 1 94.06 209 ASP B CA 1
ATOM 6537 C C . ASP B 1 209 ? 5.77 -20.656 7.004 1 94.06 209 ASP B C 1
ATOM 6539 O O . ASP B 1 209 ? 5.172 -20.547 8.078 1 94.06 209 ASP B O 1
ATOM 6543 N N . GLU B 1 210 ? 6.324 -19.703 6.422 1 94.56 210 GLU B N 1
ATOM 6544 C CA . GLU B 1 210 ? 6.277 -18.359 7 1 94.56 210 GLU B CA 1
ATOM 6545 C C . GLU B 1 210 ? 4.852 -17.812 7.004 1 94.56 210 GLU B C 1
ATOM 6547 O O . GLU B 1 210 ? 4.418 -17.203 7.984 1 94.56 210 GLU B O 1
ATOM 6552 N N . ILE B 1 211 ? 4.117 -18.031 5.934 1 96.19 211 ILE B N 1
ATOM 6553 C CA . ILE B 1 211 ? 2.762 -17.516 5.789 1 96.19 211 ILE B CA 1
ATOM 6554 C C . ILE B 1 211 ? 1.825 -18.234 6.754 1 96.19 211 ILE B C 1
ATOM 6556 O O . ILE B 1 211 ? 0.945 -17.625 7.359 1 96.19 211 ILE B O 1
ATOM 6560 N N . MET B 1 212 ? 2.027 -19.516 6.938 1 94.88 212 MET B N 1
ATOM 6561 C CA . MET B 1 212 ? 1.114 -20.328 7.723 1 94.88 212 MET B CA 1
ATOM 6562 C C . MET B 1 212 ? 1.221 -20 9.211 1 94.88 212 MET B C 1
ATOM 6564 O O . MET B 1 212 ? 0.37 -20.406 10 1 94.88 212 MET B O 1
ATOM 6568 N N . LYS B 1 213 ? 2.188 -19.234 9.586 1 95.5 213 LYS B N 1
ATOM 6569 C CA . LYS B 1 213 ? 2.34 -18.828 10.984 1 95.5 213 LYS B CA 1
ATOM 6570 C C . LYS B 1 213 ? 1.3 -17.781 11.375 1 95.5 213 LYS B C 1
ATOM 6572 O O . LYS B 1 213 ? 1.02 -17.594 12.562 1 95.5 213 LYS B O 1
ATOM 6577 N N . TRP B 1 214 ? 0.774 -17.094 10.344 1 96.12 214 TRP B N 1
ATOM 6578 C CA . TRP B 1 214 ? -0.138 -16.031 10.719 1 96.12 214 TRP B CA 1
ATOM 6579 C C . TRP B 1 214 ? -1.391 -16.047 9.844 1 96.12 214 TRP B C 1
ATOM 6581 O O . TRP B 1 214 ? -2.352 -15.32 10.117 1 96.12 214 TRP B O 1
ATOM 6591 N N . TRP B 1 215 ? -1.479 -16.797 8.852 1 96.12 215 TRP B N 1
ATOM 6592 C CA . TRP B 1 215 ? -2.621 -16.922 7.949 1 96.12 215 TRP B CA 1
ATOM 6593 C C . TRP B 1 215 ? -3.113 -18.359 7.891 1 96.12 215 TRP B C 1
ATOM 6595 O O . TRP B 1 215 ? -2.34 -19.297 8.109 1 96.12 215 TRP B O 1
ATOM 6605 N N . SER B 1 216 ? -4.367 -18.594 7.539 1 94.19 216 SER B N 1
ATOM 6606 C CA . SER B 1 216 ? -4.949 -19.891 7.262 1 94.19 216 SER B CA 1
ATOM 6607 C C . SER B 1 216 ? -5.918 -19.828 6.082 1 94.19 216 SER B C 1
ATOM 6609 O O . SER B 1 216 ? -6.309 -18.75 5.652 1 94.19 216 SER B O 1
ATOM 6611 N N . ASP B 1 217 ? -6.328 -20.969 5.633 1 92.25 217 ASP B N 1
ATOM 6612 C CA . ASP B 1 217 ? -7.191 -21.078 4.461 1 92.25 217 ASP B CA 1
ATOM 6613 C C . ASP B 1 217 ? -8.578 -20.516 4.75 1 92.25 217 ASP B C 1
ATOM 6615 O O . ASP B 1 217 ? -9.367 -20.281 3.828 1 92.25 217 ASP B O 1
ATOM 6619 N N . GLU B 1 218 ? -8.875 -20.172 5.941 1 91.75 218 GLU B N 1
ATOM 6620 C CA . GLU B 1 218 ? -10.164 -19.609 6.324 1 91.75 218 GLU B CA 1
ATOM 6621 C C . GLU B 1 218 ? -10.156 -18.094 6.18 1 91.75 218 GLU B C 1
ATOM 6623 O O . GLU B 1 218 ? -11.195 -17.438 6.344 1 91.75 218 GLU B O 1
ATOM 6628 N N . ASN B 1 219 ? -9 -17.547 5.875 1 93.5 219 ASN B N 1
ATOM 6629 C CA . ASN B 1 219 ? -8.859 -16.109 5.766 1 93.5 219 ASN B CA 1
ATOM 6630 C C . ASN B 1 219 ? -8.695 -15.664 4.312 1 93.5 219 ASN B C 1
ATOM 6632 O O . ASN B 1 219 ? -8.227 -16.438 3.477 1 93.5 219 ASN B O 1
ATOM 6636 N N . TYR B 1 220 ? -9.125 -14.438 4.027 1 94.31 220 TYR B N 1
ATOM 6637 C CA . TYR B 1 220 ? -8.805 -13.82 2.742 1 94.31 220 TYR B CA 1
ATOM 6638 C C . TYR B 1 220 ? -7.32 -13.508 2.643 1 94.31 220 TYR B C 1
ATOM 6640 O O . TYR B 1 220 ? -6.625 -13.422 3.658 1 94.31 220 TYR B O 1
ATOM 6648 N N . MET B 1 221 ? -6.836 -13.344 1.44 1 95.94 221 MET B N 1
ATOM 6649 C CA . MET B 1 221 ? -5.402 -13.18 1.217 1 95.94 221 MET B CA 1
ATOM 6650 C C . MET B 1 221 ? -5.062 -11.727 0.892 1 95.94 221 MET B C 1
ATOM 6652 O O . MET B 1 221 ? -3.996 -11.445 0.344 1 95.94 221 MET B O 1
ATOM 6656 N N . ASP B 1 222 ? -5.949 -10.766 1.265 1 94.06 222 ASP B N 1
ATOM 6657 C CA . ASP B 1 222 ? -5.746 -9.352 0.966 1 94.06 222 ASP B CA 1
ATOM 6658 C C . ASP B 1 222 ? -4.516 -8.812 1.684 1 94.06 222 ASP B C 1
ATOM 6660 O O . ASP B 1 222 ? -3.963 -7.781 1.289 1 94.06 222 ASP B O 1
ATOM 6664 N N . THR B 1 223 ? -4.02 -9.461 2.695 1 94.56 223 THR B N 1
ATOM 6665 C CA . THR B 1 223 ? -2.891 -9 3.494 1 94.56 223 THR B CA 1
ATOM 6666 C C . THR B 1 223 ? -1.571 -9.477 2.893 1 94.56 223 THR B C 1
ATOM 6668 O O . THR B 1 223 ? -0.496 -9.117 3.373 1 94.56 223 THR B O 1
ATOM 6671 N N . PHE B 1 224 ? -1.634 -10.273 1.794 1 95.81 224 PHE B N 1
ATOM 6672 C CA . PHE B 1 224 ? -0.416 -10.742 1.146 1 95.81 224 PHE B CA 1
ATOM 6673 C C . PHE B 1 224 ? 0.285 -9.602 0.417 1 95.81 224 PHE B C 1
ATOM 6675 O O . PHE B 1 224 ? -0.365 -8.781 -0.232 1 95.81 224 PHE B O 1
ATOM 6682 N N . ASP B 1 225 ? 1.573 -9.461 0.593 1 92.94 225 ASP B N 1
ATOM 6683 C CA . ASP B 1 225 ? 2.367 -8.469 -0.122 1 92.94 225 ASP B CA 1
ATOM 6684 C C . ASP B 1 225 ? 2.816 -8.992 -1.481 1 92.94 225 ASP B C 1
ATOM 6686 O O . ASP B 1 225 ? 4.016 -9.141 -1.73 1 92.94 225 ASP B O 1
ATOM 6690 N N . LEU B 1 226 ? 1.842 -9.102 -2.342 1 97.44 226 LEU B N 1
ATOM 6691 C CA . LEU B 1 226 ? 2.186 -9.617 -3.664 1 97.44 226 LEU B CA 1
ATOM 6692 C C . LEU B 1 226 ? 2.867 -8.539 -4.504 1 97.44 226 LEU B C 1
ATOM 6694 O O . LEU B 1 226 ? 2.537 -7.359 -4.395 1 97.44 226 LEU B O 1
ATOM 6698 N N . ILE B 1 227 ? 3.693 -8.914 -5.363 1 98.06 227 ILE B N 1
ATOM 6699 C CA . ILE B 1 227 ? 4.594 -8.023 -6.094 1 98.06 227 ILE B CA 1
ATOM 6700 C C . ILE B 1 227 ? 3.785 -7.121 -7.023 1 98.06 227 ILE B C 1
ATOM 6702 O O . ILE B 1 227 ? 4.285 -6.094 -7.484 1 98.06 227 ILE B O 1
ATOM 6706 N N . PHE B 1 228 ? 2.518 -7.43 -7.355 1 98.19 228 PHE B N 1
ATOM 6707 C CA . PHE B 1 228 ? 1.678 -6.633 -8.242 1 98.19 228 PHE B CA 1
ATOM 6708 C C . PHE B 1 228 ? 1.497 -5.223 -7.695 1 98.19 228 PHE B C 1
ATOM 6710 O O . PHE B 1 228 ? 1.616 -4.242 -8.43 1 98.19 228 PHE B O 1
ATOM 6717 N N . SER B 1 229 ? 1.253 -5.145 -6.402 1 95.94 229 SER B N 1
ATOM 6718 C CA . SER B 1 229 ? 1.094 -3.836 -5.777 1 95.94 229 SER B CA 1
ATOM 6719 C C . SER B 1 229 ? 2.389 -3.033 -5.836 1 95.94 229 SER B C 1
ATOM 6721 O O . SER B 1 229 ? 2.361 -1.812 -6 1 95.94 229 SER B O 1
ATOM 6723 N N . THR B 1 230 ? 3.498 -3.664 -5.676 1 97 230 THR B N 1
ATOM 6724 C CA . THR B 1 230 ? 4.805 -3.018 -5.75 1 97 230 THR B CA 1
ATOM 6725 C C . THR B 1 230 ? 5.039 -2.428 -7.137 1 97 230 THR B C 1
ATOM 6727 O O . THR B 1 230 ? 5.52 -1.301 -7.266 1 97 230 THR B O 1
ATOM 6730 N N . PHE B 1 231 ? 4.684 -3.172 -8.141 1 98 231 PHE B N 1
ATOM 6731 C CA . PHE B 1 231 ? 4.84 -2.697 -9.508 1 98 231 PHE B CA 1
ATOM 6732 C C . PHE B 1 231 ? 3.885 -1.548 -9.797 1 98 231 PHE B C 1
ATOM 6734 O O . PHE B 1 231 ? 4.246 -0.588 -10.477 1 98 231 PHE B O 1
ATOM 6741 N N . GLU B 1 232 ? 2.672 -1.633 -9.297 1 96.38 232 GLU B N 1
ATOM 6742 C CA . GLU B 1 232 ? 1.713 -0.548 -9.469 1 96.38 232 GLU B CA 1
ATOM 6743 C C . GLU B 1 232 ? 2.209 0.74 -8.82 1 96.38 232 GLU B C 1
ATOM 6745 O O . GLU B 1 232 ? 2.109 1.818 -9.414 1 96.38 232 GLU B O 1
ATOM 6750 N N . LYS B 1 233 ? 2.814 0.631 -7.664 1 95.25 233 LYS B N 1
ATOM 6751 C CA . LYS B 1 233 ? 3.357 1.79 -6.961 1 95.25 233 LYS B CA 1
ATOM 6752 C C . LYS B 1 233 ? 4.594 2.334 -7.668 1 95.25 233 LYS B C 1
ATOM 6754 O O . LYS B 1 233 ? 5.09 3.408 -7.324 1 95.25 233 LYS B O 1
ATOM 6759 N N . ALA B 1 234 ? 5.074 1.605 -8.633 1 96.69 234 ALA B N 1
ATOM 6760 C CA . ALA B 1 234 ? 6.211 2.039 -9.438 1 96.69 234 ALA B CA 1
ATOM 6761 C C . ALA B 1 234 ? 5.758 2.535 -10.812 1 96.69 234 ALA B C 1
ATOM 6763 O O . ALA B 1 234 ? 6.586 2.822 -11.68 1 96.69 234 ALA B O 1
ATOM 6764 N N . GLY B 1 235 ? 4.445 2.553 -11.055 1 96.25 235 GLY B N 1
ATOM 6765 C CA . GLY B 1 235 ? 3.902 3.166 -12.258 1 96.25 235 GLY B CA 1
ATOM 6766 C C . GLY B 1 235 ? 3.527 2.158 -13.32 1 96.25 235 GLY B C 1
ATOM 6767 O O . GLY B 1 235 ? 3.289 2.527 -14.477 1 96.25 235 GLY B O 1
ATOM 6768 N N . TYR B 1 236 ? 3.432 0.86 -12.969 1 97.31 236 TYR B N 1
ATOM 6769 C CA . TYR B 1 236 ? 3.135 -0.183 -13.945 1 97.31 236 TYR B CA 1
ATOM 6770 C C . TYR B 1 236 ? 1.641 -0.481 -13.984 1 97.31 236 TYR B C 1
ATOM 6772 O O . TYR B 1 236 ? 0.965 -0.44 -12.953 1 97.31 236 TYR B O 1
ATOM 6780 N N . GLN B 1 237 ? 1.172 -0.814 -15.203 1 96.56 237 GLN B N 1
ATOM 6781 C CA . GLN B 1 237 ? -0.092 -1.531 -15.344 1 96.56 237 GLN B CA 1
ATOM 6782 C C . GLN B 1 237 ? 0.098 -3.029 -15.117 1 96.56 237 GLN B C 1
ATOM 6784 O O . GLN B 1 237 ? 1.088 -3.607 -15.57 1 96.56 237 GLN B O 1
ATOM 6789 N N . THR B 1 238 ? -0.82 -3.637 -14.352 1 97.62 238 THR B N 1
ATOM 6790 C CA . THR B 1 238 ? -0.603 -5.035 -14 1 97.62 238 THR B CA 1
ATOM 6791 C C . THR B 1 238 ? -1.742 -5.906 -14.523 1 97.62 238 THR B C 1
ATOM 6793 O O . THR B 1 238 ? -2.9 -5.484 -14.523 1 97.62 238 THR B O 1
ATOM 6796 N N . LEU B 1 239 ? -1.394 -7.094 -14.984 1 98.25 239 LEU B N 1
ATOM 6797 C CA . LEU B 1 239 ? -2.355 -8.086 -15.445 1 98.25 239 LEU B CA 1
ATOM 6798 C C . LEU B 1 239 ? -2.025 -9.469 -14.891 1 98.25 239 LEU B C 1
ATOM 6800 O O . LEU B 1 239 ? -0.863 -9.875 -14.891 1 98.25 239 LEU B O 1
ATOM 6804 N N . TYR B 1 240 ? -2.992 -10.094 -14.344 1 98.5 240 TYR B N 1
ATOM 6805 C CA . TYR B 1 240 ? -2.922 -11.508 -14 1 98.5 240 TYR B CA 1
ATOM 6806 C C . TYR B 1 240 ? -4.031 -12.289 -14.688 1 98.5 240 TYR B C 1
ATOM 6808 O O . TYR B 1 240 ? -5.211 -11.945 -14.578 1 98.5 240 TYR B O 1
ATOM 6816 N N . THR B 1 241 ? -3.711 -13.336 -15.422 1 98.19 241 THR B N 1
ATOM 6817 C CA . THR B 1 241 ? -4.695 -14.211 -16.047 1 98.19 241 THR B CA 1
ATOM 6818 C C . THR B 1 241 ? -4.316 -15.672 -15.859 1 98.19 241 THR B C 1
ATOM 6820 O O . THR B 1 241 ? -3.133 -16.016 -15.828 1 98.19 241 THR B O 1
ATOM 6823 N N . GLU B 1 242 ? -5.293 -16.469 -15.672 1 97.38 242 GLU B N 1
ATOM 6824 C CA . GLU B 1 242 ? -5.074 -17.891 -15.508 1 97.38 242 GLU B CA 1
ATOM 6825 C C . GLU B 1 242 ? -6.27 -18.703 -16.016 1 97.38 242 GLU B C 1
ATOM 6827 O O . GLU B 1 242 ? -7.402 -18.219 -15.984 1 97.38 242 GLU B O 1
ATOM 6832 N N . ASP B 1 243 ? -6.027 -19.844 -16.5 1 96.12 243 ASP B N 1
ATOM 6833 C CA . ASP B 1 243 ? -7.105 -20.781 -16.797 1 96.12 243 ASP B CA 1
ATOM 6834 C C . ASP B 1 243 ? -7.438 -21.641 -15.57 1 96.12 243 ASP B C 1
ATOM 6836 O O . ASP B 1 243 ? -6.797 -21.516 -14.523 1 96.12 243 ASP B O 1
ATOM 6840 N N . TRP B 1 244 ? -8.453 -22.281 -15.523 1 94.19 244 TRP B N 1
ATOM 6841 C CA . TRP B 1 244 ? -8.891 -23.172 -14.461 1 94.19 244 TRP B CA 1
ATOM 6842 C C . TRP B 1 244 ? -8.969 -22.438 -13.125 1 94.19 244 TRP B C 1
ATOM 6844 O O . TRP B 1 244 ? -8.32 -22.844 -12.156 1 94.19 244 TRP B O 1
ATOM 6854 N N . PRO B 1 245 ? -9.852 -21.469 -13.055 1 94.75 245 PRO B N 1
ATOM 6855 C CA . PRO B 1 245 ? -9.859 -20.531 -11.922 1 94.75 245 PRO B CA 1
ATOM 6856 C C . PRO B 1 245 ? -10.164 -21.219 -10.594 1 94.75 245 PRO B C 1
ATOM 6858 O O . PRO B 1 245 ? -9.711 -20.766 -9.539 1 94.75 245 PRO B O 1
ATOM 6861 N N . ARG B 1 246 ? -10.852 -22.312 -10.547 1 91.75 246 ARG B N 1
ATOM 6862 C CA . ARG B 1 246 ? -11.312 -22.922 -9.305 1 91.75 246 ARG B CA 1
ATOM 6863 C C . ARG B 1 246 ? -10.188 -23.703 -8.625 1 91.75 246 ARG B C 1
ATOM 6865 O O . ARG B 1 246 ? -10.203 -23.891 -7.406 1 91.75 246 ARG B O 1
ATOM 6872 N N . ILE B 1 247 ? -9.203 -24.125 -9.359 1 92.38 247 ILE B N 1
ATOM 6873 C CA . ILE B 1 247 ? -8.109 -24.859 -8.734 1 92.38 247 ILE B CA 1
ATOM 6874 C C . ILE B 1 247 ? -6.828 -24.047 -8.789 1 92.38 247 ILE B C 1
ATOM 6876 O O . ILE B 1 247 ? -5.73 -24.578 -8.617 1 92.38 247 ILE B O 1
ATOM 6880 N N . GLY B 1 248 ? -6.98 -22.75 -9.094 1 93.25 248 GLY B N 1
ATOM 6881 C CA . GLY B 1 248 ? -5.828 -21.859 -9.094 1 93.25 248 GLY B CA 1
ATOM 6882 C C . GLY B 1 248 ? -5.148 -21.766 -7.742 1 93.25 248 GLY B C 1
ATOM 6883 O O . GLY B 1 248 ? -5.762 -22.047 -6.715 1 93.25 248 GLY B O 1
ATOM 6884 N N . ALA B 1 249 ? -3.92 -21.328 -7.793 1 92.44 249 ALA B N 1
ATOM 6885 C CA . ALA B 1 249 ? -3.057 -21.328 -6.613 1 92.44 249 ALA B CA 1
ATOM 6886 C C . ALA B 1 249 ? -3.684 -20.531 -5.473 1 92.44 249 ALA B C 1
ATOM 6888 O O . ALA B 1 249 ? -3.627 -20.953 -4.312 1 92.44 249 ALA B O 1
ATOM 6889 N N . PHE B 1 250 ? -4.34 -19.438 -5.785 1 96.19 250 PHE B N 1
ATOM 6890 C CA . PHE B 1 250 ? -4.832 -18.547 -4.742 1 96.19 250 PHE B CA 1
ATOM 6891 C C . PHE B 1 250 ? -6.285 -18.859 -4.402 1 96.19 250 PHE B C 1
ATOM 6893 O O . PHE B 1 250 ? -6.902 -18.172 -3.588 1 96.19 250 PHE B O 1
ATOM 6900 N N . HIS B 1 251 ? -6.844 -20.031 -4.996 1 95.25 251 HIS B N 1
ATOM 6901 C CA . HIS B 1 251 ? -8.289 -20.156 -4.844 1 95.25 251 HIS B CA 1
ATOM 6902 C C . HIS B 1 251 ? -8.688 -21.594 -4.516 1 95.25 251 HIS B C 1
ATOM 6904 O O . HIS B 1 251 ? -9.789 -21.844 -4.035 1 95.25 251 HIS B O 1
ATOM 6910 N N . TYR B 1 252 ? -7.836 -22.594 -4.824 1 94.81 252 TYR B N 1
ATOM 6911 C CA . TYR B 1 252 ? -8.172 -23.984 -4.547 1 94.81 252 TYR B CA 1
ATOM 6912 C C . TYR B 1 252 ? -8.406 -24.203 -3.057 1 94.81 252 TYR B C 1
ATOM 6914 O O . TYR B 1 252 ? -7.457 -24.266 -2.273 1 94.81 252 TYR B O 1
ATOM 6922 N N . LEU B 1 253 ? -9.656 -24.344 -2.66 1 93.5 253 LEU B N 1
ATOM 6923 C CA . LEU B 1 253 ? -10.125 -24.547 -1.293 1 93.5 253 LEU B CA 1
ATOM 6924 C C . LEU B 1 253 ? -9.695 -23.391 -0.396 1 93.5 253 LEU B C 1
ATOM 6926 O O . LEU B 1 253 ? -9.281 -23.594 0.746 1 93.5 253 LEU B O 1
ATOM 6930 N N . LYS B 1 254 ? -9.703 -22.188 -0.915 1 95.25 254 LYS B N 1
ATOM 6931 C CA . LYS B 1 254 ? -9.359 -20.953 -0.209 1 95.25 254 LYS B CA 1
ATOM 6932 C C . LYS B 1 254 ? -10.391 -19.859 -0.487 1 95.25 254 LYS B C 1
ATOM 6934 O O . LYS B 1 254 ? -11.156 -19.953 -1.445 1 95.25 254 LYS B O 1
ATOM 6939 N N . LYS B 1 255 ? -10.383 -18.781 0.316 1 93.5 255 LYS B N 1
ATOM 6940 C CA . LYS B 1 255 ? -11.359 -17.703 0.19 1 93.5 255 LYS B CA 1
ATOM 6941 C C . LYS B 1 255 ? -10.984 -16.734 -0.934 1 93.5 255 LYS B C 1
ATOM 6943 O O . LYS B 1 255 ? -11.836 -16.031 -1.469 1 93.5 255 LYS B O 1
ATOM 6948 N N . GLY B 1 256 ? -9.75 -16.781 -1.266 1 95.56 256 GLY B N 1
ATOM 6949 C CA . GLY B 1 256 ? -9.297 -15.852 -2.295 1 95.56 256 GLY B CA 1
ATOM 6950 C C . GLY B 1 256 ? -9.109 -14.438 -1.787 1 95.56 256 GLY B C 1
ATOM 6951 O O . GLY B 1 256 ? -8.484 -14.219 -0.745 1 95.56 256 GLY B O 1
ATOM 6952 N N . PHE B 1 257 ? -9.594 -13.422 -2.549 1 95.88 257 PHE B N 1
ATOM 6953 C CA . PHE B 1 257 ? -9.359 -12.016 -2.258 1 95.88 257 PHE B CA 1
ATOM 6954 C C . PHE B 1 257 ? -10.672 -11.242 -2.223 1 95.88 257 PHE B C 1
ATOM 6956 O O . PHE B 1 257 ? -11.562 -11.492 -3.037 1 95.88 257 PHE B O 1
ATOM 6963 N N . ARG B 1 258 ? -10.75 -10.305 -1.293 1 92.94 258 ARG B N 1
ATOM 6964 C CA . ARG B 1 258 ? -11.875 -9.375 -1.309 1 92.94 258 ARG B CA 1
ATOM 6965 C C . ARG B 1 258 ? -11.742 -8.375 -2.453 1 92.94 258 ARG B C 1
ATOM 6967 O O . ARG B 1 258 ? -12.742 -7.973 -3.053 1 92.94 258 ARG B O 1
ATOM 6974 N N . ARG B 1 259 ? -10.492 -8.008 -2.684 1 91.62 259 ARG B N 1
ATOM 6975 C CA . ARG B 1 259 ? -10.164 -7.113 -3.783 1 91.62 259 ARG B CA 1
ATOM 6976 C C . ARG B 1 259 ? -9.156 -7.758 -4.734 1 91.62 259 ARG B C 1
ATOM 6978 O O . ARG B 1 259 ? -8.289 -8.516 -4.301 1 91.62 259 ARG B O 1
ATOM 6985 N N . PRO B 1 260 ? -9.242 -7.371 -6.008 1 93.44 260 PRO B N 1
ATOM 6986 C CA . PRO B 1 260 ? -8.273 -7.973 -6.93 1 93.44 260 PRO B CA 1
ATOM 6987 C C . PRO B 1 260 ? -6.836 -7.551 -6.633 1 93.44 260 PRO B C 1
ATOM 6989 O O . PRO B 1 260 ? -6.586 -6.391 -6.305 1 93.44 260 PRO B O 1
ATOM 6992 N N . PHE B 1 261 ? -5.895 -8.414 -6.75 1 95.5 261 PHE B N 1
ATOM 6993 C CA . PHE B 1 261 ? -4.504 -8.109 -6.422 1 95.5 261 PHE B CA 1
ATOM 6994 C C . PHE B 1 261 ? -3.771 -7.551 -7.633 1 95.5 261 PHE B C 1
ATOM 6996 O O . PHE B 1 261 ? -2.654 -7.047 -7.508 1 95.5 261 PHE B O 1
ATOM 7003 N N . ALA B 1 262 ? -4.355 -7.617 -8.82 1 96.56 262 ALA B N 1
ATOM 7004 C CA . ALA B 1 262 ? -3.875 -6.965 -10.039 1 96.56 262 ALA B CA 1
ATOM 7005 C C . ALA B 1 262 ? -4.953 -6.066 -10.641 1 96.56 262 ALA B C 1
ATOM 7007 O O . ALA B 1 262 ? -6.148 -6.355 -10.516 1 96.56 262 ALA B O 1
ATOM 7008 N N . ARG B 1 263 ? -4.613 -5.055 -11.297 1 94.38 263 ARG B N 1
ATOM 7009 C CA . ARG B 1 263 ? -5.574 -4.113 -11.867 1 94.38 263 ARG B CA 1
ATOM 7010 C C . ARG B 1 263 ? -6.461 -4.793 -12.898 1 94.38 263 ARG B C 1
ATOM 7012 O O . ARG B 1 263 ? -7.664 -4.527 -12.969 1 94.38 263 ARG B O 1
ATOM 7019 N N . TYR B 1 264 ? -5.816 -5.566 -13.734 1 96.25 264 TYR B N 1
ATOM 7020 C CA . TYR B 1 264 ? -6.543 -6.414 -14.672 1 96.25 264 TYR B CA 1
ATOM 7021 C C . TYR B 1 264 ? -6.461 -7.879 -14.266 1 96.25 264 TYR B C 1
ATOM 7023 O O . TYR B 1 264 ? -5.367 -8.414 -14.062 1 96.25 264 TYR B O 1
ATOM 7031 N N . ASN B 1 265 ? -7.602 -8.453 -14.039 1 96.62 265 ASN B N 1
ATOM 7032 C CA . ASN B 1 265 ? -7.723 -9.836 -13.594 1 96.62 265 ASN B CA 1
ATOM 7033 C C . ASN B 1 265 ? -8.875 -10.547 -14.297 1 96.62 265 ASN B C 1
ATOM 7035 O O . ASN B 1 265 ? -10.039 -10.156 -14.156 1 96.62 265 ASN B O 1
ATOM 7039 N N . THR B 1 266 ? -8.672 -11.609 -14.961 1 96.94 266 THR B N 1
ATOM 7040 C CA . THR B 1 266 ? -9.68 -12.227 -15.82 1 96.94 266 THR B CA 1
ATOM 7041 C C . THR B 1 266 ? -10.539 -13.203 -15.023 1 96.94 266 THR B C 1
ATOM 7043 O O . THR B 1 266 ? -11.391 -13.891 -15.594 1 96.94 266 THR B O 1
ATOM 7046 N N . ARG B 1 267 ? -10.383 -13.305 -13.789 1 96.94 267 ARG B N 1
ATOM 7047 C CA . ARG B 1 267 ? -11.016 -14.359 -13 1 96.94 267 ARG B CA 1
ATOM 7048 C C . ARG B 1 267 ? -12.531 -14.336 -13.172 1 96.94 267 ARG B C 1
ATOM 7050 O O . ARG B 1 267 ? -13.156 -15.383 -13.352 1 96.94 267 ARG B O 1
ATOM 7057 N N . PRO B 1 268 ? -13.258 -13.141 -13.133 1 97.31 268 PRO B N 1
ATOM 7058 C CA . PRO B 1 268 ? -14.703 -13.188 -13.359 1 97.31 268 PRO B CA 1
ATOM 7059 C C . PRO B 1 268 ? -15.078 -13.852 -14.68 1 97.31 268 PRO B C 1
ATOM 7061 O O . PRO B 1 268 ? -16.047 -14.617 -14.742 1 97.31 268 PRO B O 1
ATOM 7064 N N . LEU B 1 269 ? -14.312 -13.633 -15.664 1 97.31 269 LEU B N 1
ATOM 7065 C CA . LEU B 1 269 ? -14.562 -14.203 -16.984 1 97.31 269 LEU B CA 1
ATOM 7066 C C . LEU B 1 269 ? -14.305 -15.703 -16.984 1 97.31 269 LEU B C 1
ATOM 7068 O O . LEU B 1 269 ? -15.117 -16.484 -17.5 1 97.31 269 LEU B O 1
ATOM 7072 N N . THR B 1 270 ? -13.195 -16.094 -16.453 1 96.94 270 THR B N 1
ATOM 7073 C CA . THR B 1 270 ? -12.844 -17.5 -16.484 1 96.94 270 THR B CA 1
ATOM 7074 C C . THR B 1 270 ? -13.789 -18.328 -15.609 1 96.94 270 THR B C 1
ATOM 7076 O O . THR B 1 270 ? -14.07 -19.484 -15.906 1 96.94 270 THR B O 1
ATOM 7079 N N . LEU B 1 271 ? -14.258 -17.719 -14.516 1 97.06 271 LEU B N 1
ATOM 7080 C CA . LEU B 1 271 ? -15.297 -18.375 -13.719 1 97.06 271 LEU B CA 1
ATOM 7081 C C . LEU B 1 271 ? -16.562 -18.562 -14.531 1 97.06 271 LEU B C 1
ATOM 7083 O O . LEU B 1 271 ? -17.172 -19.641 -14.516 1 97.06 271 LEU B O 1
ATOM 7087 N N . ALA B 1 272 ? -16.969 -17.516 -15.219 1 97.06 272 ALA B N 1
ATOM 7088 C CA . ALA B 1 272 ? -18.172 -17.578 -16.047 1 97.06 272 ALA B CA 1
ATOM 7089 C C . ALA B 1 272 ? -18.047 -18.656 -17.109 1 97.06 272 ALA B C 1
ATOM 7091 O O . ALA B 1 272 ? -18.984 -19.438 -17.328 1 97.06 272 ALA B O 1
ATOM 7092 N N . MET B 1 273 ? -16.906 -18.703 -17.766 1 95.31 273 MET B N 1
ATOM 7093 C CA . MET B 1 273 ? -16.656 -19.734 -18.781 1 95.31 273 MET B CA 1
ATOM 7094 C C . MET B 1 273 ? -16.703 -21.125 -18.172 1 95.31 273 MET B C 1
ATOM 7096 O O . MET B 1 273 ? -17.281 -22.047 -18.766 1 95.31 273 MET B O 1
ATOM 7100 N N . SER B 1 274 ? -16.094 -21.25 -17.031 1 94.19 274 SER B N 1
ATOM 7101 C CA . SER B 1 274 ? -16.047 -22.547 -16.375 1 94.19 274 SER B CA 1
ATOM 7102 C C . SER B 1 274 ? -17.438 -23.031 -16.016 1 94.19 274 SER B C 1
ATOM 7104 O O . SER B 1 274 ? -17.688 -24.25 -15.953 1 94.19 274 SER B O 1
ATOM 7106 N N . ASP B 1 275 ? -18.312 -22.172 -15.766 1 94.12 275 ASP B N 1
ATOM 7107 C CA . ASP B 1 275 ? -19.672 -22.531 -15.359 1 94.12 275 ASP B CA 1
ATOM 7108 C C . ASP B 1 275 ? -20.5 -22.969 -16.562 1 94.12 275 ASP B C 1
ATOM 7110 O O . ASP B 1 275 ? -21.562 -23.562 -16.391 1 94.12 275 ASP B O 1
ATOM 7114 N N . GLU B 1 276 ? -20 -22.594 -17.75 1 91.88 276 GLU B N 1
ATOM 7115 C CA . GLU B 1 276 ? -20.672 -23.031 -18.969 1 91.88 276 GLU B CA 1
ATOM 7116 C C . GLU B 1 276 ? -20.297 -24.469 -19.328 1 91.88 276 GLU B C 1
ATOM 7118 O O . GLU B 1 276 ? -19.219 -24.703 -19.875 1 91.88 276 GLU B O 1
ATOM 7123 N N . LYS B 1 277 ? -21.094 -25.422 -19.172 1 86.94 277 LYS B N 1
ATOM 7124 C CA . LYS B 1 277 ? -20.734 -26.828 -19.344 1 86.94 277 LYS B CA 1
ATOM 7125 C C . LYS B 1 277 ? -20.75 -27.203 -20.812 1 86.94 277 LYS B C 1
ATOM 7127 O O . LYS B 1 277 ? -20 -28.094 -21.234 1 86.94 277 LYS B O 1
ATOM 7132 N N . ASP B 1 278 ? -21.453 -26.516 -21.641 1 87.44 278 ASP B N 1
ATOM 7133 C CA . ASP B 1 278 ? -21.703 -26.984 -23 1 87.44 278 ASP B CA 1
ATOM 7134 C C . ASP B 1 278 ? -20.75 -26.328 -23.984 1 87.44 278 ASP B C 1
ATOM 7136 O O . ASP B 1 278 ? -20.875 -26.547 -25.203 1 87.44 278 ASP B O 1
ATOM 7140 N N . ILE B 1 279 ? -19.781 -25.562 -23.5 1 89.19 279 ILE B N 1
ATOM 7141 C CA . ILE B 1 279 ? -18.938 -24.891 -24.469 1 89.19 279 ILE B CA 1
ATOM 7142 C C . ILE B 1 279 ? -17.594 -25.609 -24.578 1 89.19 279 ILE B C 1
ATOM 7144 O O . ILE B 1 279 ? -16.781 -25.312 -25.453 1 89.19 279 ILE B O 1
ATOM 7148 N N . TRP B 1 280 ? -17.359 -26.562 -23.797 1 90.69 280 TRP B N 1
ATOM 7149 C CA . TRP B 1 280 ? -16.031 -27.156 -23.688 1 90.69 280 TRP B CA 1
ATOM 7150 C C . TRP B 1 280 ? -15.953 -28.453 -24.5 1 90.69 280 TRP B C 1
ATOM 7152 O O . TRP B 1 280 ? -16.891 -29.25 -24.5 1 90.69 280 TRP B O 1
ATOM 7162 N N . GLU B 1 281 ? -14.852 -28.562 -25.219 1 87.56 281 GLU B N 1
ATOM 7163 C CA . GLU B 1 281 ? -14.539 -29.75 -25.984 1 87.56 281 GLU B CA 1
ATOM 7164 C C . GLU B 1 281 ? -13.086 -30.172 -25.781 1 87.56 281 GLU B C 1
ATOM 7166 O O . GLU B 1 281 ? -12.273 -29.406 -25.281 1 87.56 281 GLU B O 1
ATOM 7171 N N . TYR B 1 282 ? -12.75 -31.438 -26.141 1 85.19 282 TYR B N 1
ATOM 7172 C CA . TYR B 1 282 ? -11.406 -32 -26.125 1 85.19 282 TYR B CA 1
ATOM 7173 C C . TYR B 1 282 ? -10.766 -31.844 -24.75 1 85.19 282 TYR B C 1
ATOM 7175 O O . TYR B 1 282 ? -9.727 -31.188 -24.609 1 85.19 282 TYR B O 1
ATOM 7183 N N . ASP B 1 283 ? -11.375 -32.406 -23.719 1 82.94 283 ASP B N 1
ATOM 7184 C CA . ASP B 1 283 ? -10.891 -32.406 -22.344 1 82.94 283 ASP B CA 1
ATOM 7185 C C . ASP B 1 283 ? -10.75 -30.969 -21.828 1 82.94 283 ASP B C 1
ATOM 7187 O O . ASP B 1 283 ? -9.758 -30.625 -21.172 1 82.94 283 ASP B O 1
ATOM 7191 N N . SER B 1 284 ? -11.547 -30.031 -22.438 1 86.38 284 SER B N 1
ATOM 7192 C CA . SER B 1 284 ? -11.719 -28.656 -21.984 1 86.38 284 SER B CA 1
ATOM 7193 C C . SER B 1 284 ? -10.547 -27.766 -22.422 1 86.38 284 SER B C 1
ATOM 7195 O O . SER B 1 284 ? -10.266 -26.75 -21.797 1 86.38 284 SER B O 1
ATOM 7197 N N . TYR B 1 285 ? -9.836 -28.281 -23.516 1 92.75 285 TYR B N 1
ATOM 7198 C CA . TYR B 1 285 ? -8.805 -27.422 -24.094 1 92.75 285 TYR B CA 1
ATOM 7199 C C . TYR B 1 285 ? -9.43 -26.344 -24.969 1 92.75 285 TYR B C 1
ATOM 7201 O O . TYR B 1 285 ? -8.875 -25.25 -25.094 1 92.75 285 TYR B O 1
ATOM 7209 N N . CYS B 1 286 ? -10.648 -26.781 -25.516 1 91.75 286 CYS B N 1
ATOM 7210 C CA . CYS B 1 286 ? -11.297 -25.891 -26.469 1 91.75 286 CYS B CA 1
ATOM 7211 C C . CYS B 1 286 ? -12.609 -25.344 -25.906 1 91.75 286 CYS B C 1
ATOM 7213 O O . CYS B 1 286 ? -13.453 -26.109 -25.438 1 91.75 286 CYS B O 1
ATOM 7215 N N . ALA B 1 287 ? -12.758 -24.047 -25.875 1 89.38 287 ALA B N 1
ATOM 7216 C CA . ALA B 1 287 ? -14.039 -23.375 -25.656 1 89.38 287 ALA B CA 1
ATOM 7217 C C . ALA B 1 287 ? -14.656 -22.906 -26.969 1 89.38 287 ALA B C 1
ATOM 7219 O O . ALA B 1 287 ? -14.289 -21.859 -27.5 1 89.38 287 ALA B O 1
ATOM 7220 N N . GLY B 1 288 ? -15.633 -23.641 -27.359 1 82.5 288 GLY B N 1
ATOM 7221 C CA . GLY B 1 288 ? -16.062 -23.453 -28.734 1 82.5 288 GLY B CA 1
ATOM 7222 C C . GLY B 1 288 ? -14.992 -23.781 -29.75 1 82.5 288 GLY B C 1
ATOM 7223 O O . GLY B 1 288 ? -14.398 -24.875 -29.703 1 82.5 288 GLY B O 1
ATOM 7224 N N . ASN B 1 289 ? -14.711 -22.766 -30.641 1 83.12 289 ASN B N 1
ATOM 7225 C CA . ASN B 1 289 ? -13.695 -23 -31.656 1 83.12 289 ASN B CA 1
ATOM 7226 C C . ASN B 1 289 ? -12.359 -22.359 -31.281 1 83.12 289 ASN B C 1
ATOM 7228 O O . ASN B 1 289 ? -11.461 -22.266 -32.125 1 83.12 289 ASN B O 1
ATOM 7232 N N . GLN B 1 290 ? -12.289 -22.078 -30.031 1 86.38 290 GLN B N 1
ATOM 7233 C CA . GLN B 1 290 ? -11.07 -21.406 -29.609 1 86.38 290 GLN B CA 1
ATOM 7234 C C . GLN B 1 290 ? -10.312 -22.234 -28.562 1 86.38 290 GLN B C 1
ATOM 7236 O O . GLN B 1 290 ? -10.922 -22.781 -27.656 1 86.38 290 GLN B O 1
ATOM 7241 N N . LEU B 1 291 ? -9.039 -22.344 -28.844 1 93.19 291 LEU B N 1
ATOM 7242 C CA . LEU B 1 291 ? -8.18 -22.891 -27.812 1 93.19 291 LEU B CA 1
ATOM 7243 C C . LEU B 1 291 ? -8.086 -21.938 -26.625 1 93.19 291 LEU B C 1
ATOM 7245 O O . LEU B 1 291 ? -7.742 -20.766 -26.781 1 93.19 291 LEU B O 1
ATOM 7249 N N . GLU B 1 292 ? -8.438 -22.359 -25.406 1 94.88 292 GLU B N 1
ATOM 7250 C CA . GLU B 1 292 ? -8.461 -21.469 -24.25 1 94.88 292 GLU B CA 1
ATOM 7251 C C . GLU B 1 292 ? -7.102 -20.812 -24.047 1 94.88 292 GLU B C 1
ATOM 7253 O O . GLU B 1 292 ? -7.027 -19.625 -23.734 1 94.88 292 GLU B O 1
ATOM 7258 N N . MET B 1 293 ? -6.008 -21.609 -24.219 1 96.5 293 MET B N 1
ATOM 7259 C CA . MET B 1 293 ? -4.664 -21.062 -24.094 1 96.5 293 MET B CA 1
ATOM 7260 C C . MET B 1 293 ? -4.484 -19.859 -25.016 1 96.5 293 MET B C 1
ATOM 7262 O O . MET B 1 293 ? -4.004 -18.812 -24.594 1 96.5 293 MET B O 1
ATOM 7266 N N . SER B 1 294 ? -4.887 -20.016 -26.219 1 95.44 294 SER B N 1
ATOM 7267 C CA . SER B 1 294 ? -4.754 -18.938 -27.203 1 95.44 294 SER B CA 1
ATOM 7268 C C . SER B 1 294 ? -5.652 -17.75 -26.844 1 95.44 294 SER B C 1
ATOM 7270 O O . SER B 1 294 ? -5.277 -16.594 -27.047 1 95.44 294 SER B O 1
ATOM 7272 N N . PHE B 1 295 ? -6.805 -18.109 -26.344 1 95.06 295 PHE B N 1
ATOM 7273 C CA . PHE B 1 295 ? -7.742 -17.078 -25.891 1 95.06 295 PHE B CA 1
ATOM 7274 C C . PHE B 1 295 ? -7.105 -16.172 -24.844 1 95.06 295 PHE B C 1
ATOM 7276 O O . PHE B 1 295 ? -7.145 -14.945 -24.969 1 95.06 295 PHE B O 1
ATOM 7283 N N . LEU B 1 296 ? -6.449 -16.703 -23.875 1 97.38 296 LEU B N 1
ATOM 7284 C CA . LEU B 1 296 ? -5.832 -15.938 -22.797 1 97.38 296 LEU B CA 1
ATOM 7285 C C . LEU B 1 296 ? -4.57 -15.227 -23.281 1 97.38 296 LEU B C 1
ATOM 7287 O O . LEU B 1 296 ? -4.309 -14.086 -22.891 1 97.38 296 LEU B O 1
ATOM 7291 N N . LEU B 1 297 ? -3.793 -15.891 -24.094 1 98.25 297 LEU B N 1
ATOM 7292 C CA . LEU B 1 297 ? -2.578 -15.281 -24.609 1 98.25 297 LEU B CA 1
ATOM 7293 C C . LEU B 1 297 ? -2.912 -14.117 -25.531 1 98.25 297 LEU B C 1
ATOM 7295 O O . LEU B 1 297 ? -2.178 -13.125 -25.594 1 98.25 297 LEU B O 1
ATOM 7299 N N . ASP B 1 298 ? -4.023 -14.234 -26.266 1 96.38 298 ASP B N 1
ATOM 7300 C CA . ASP B 1 298 ? -4.484 -13.117 -27.094 1 96.38 298 ASP B CA 1
ATOM 7301 C C . ASP B 1 298 ? -4.867 -11.914 -26.219 1 96.38 298 ASP B C 1
ATOM 7303 O O . ASP B 1 298 ? -4.664 -10.766 -26.609 1 96.38 298 ASP B O 1
ATOM 7307 N N . TYR B 1 299 ? -5.477 -12.211 -25.109 1 97.25 299 TYR B N 1
ATOM 7308 C CA . TYR B 1 299 ? -5.773 -11.141 -24.156 1 97.25 299 TYR B CA 1
ATOM 7309 C C . TYR B 1 299 ? -4.5 -10.438 -23.719 1 97.25 299 TYR B C 1
ATOM 7311 O O . TYR B 1 299 ? -4.461 -9.203 -23.625 1 97.25 299 TYR B O 1
ATOM 7319 N N . VAL B 1 300 ? -3.441 -11.195 -23.422 1 98.56 300 VAL B N 1
ATOM 7320 C CA . VAL B 1 300 ? -2.146 -10.625 -23.062 1 98.56 300 VAL B CA 1
ATOM 7321 C C . VAL B 1 300 ? -1.65 -9.711 -24.172 1 98.56 300 VAL B C 1
ATOM 7323 O O . VAL B 1 300 ? -1.207 -8.594 -23.922 1 98.56 300 VAL B O 1
ATOM 7326 N N . SER B 1 301 ? -1.787 -10.18 -25.406 1 98.06 301 SER B N 1
ATOM 7327 C CA . SER B 1 301 ? -1.347 -9.391 -26.547 1 98.06 301 SER B CA 1
ATOM 7328 C C . SER B 1 301 ? -2.115 -8.078 -26.641 1 98.06 301 SER B C 1
ATOM 7330 O O . SER B 1 301 ? -1.526 -7.027 -26.891 1 98.06 301 SER B O 1
ATOM 7332 N N . ARG B 1 302 ? -3.42 -8.133 -26.453 1 96.38 302 ARG B N 1
ATOM 7333 C CA . ARG B 1 302 ? -4.242 -6.93 -26.5 1 96.38 302 ARG B CA 1
ATOM 7334 C C . ARG B 1 302 ? -3.854 -5.953 -25.391 1 96.38 302 ARG B C 1
ATOM 7336 O O . ARG B 1 302 ? -3.811 -4.742 -25.625 1 96.38 302 ARG B O 1
ATOM 7343 N N . PHE B 1 303 ? -3.631 -6.477 -24.25 1 97.31 303 PHE B N 1
ATOM 7344 C CA . PHE B 1 303 ? -3.205 -5.66 -23.125 1 97.31 303 PHE B CA 1
ATOM 7345 C C . PHE B 1 303 ? -1.902 -4.938 -23.438 1 97.31 303 PHE B C 1
ATOM 7347 O O . PHE B 1 303 ? -1.786 -3.729 -23.219 1 97.31 303 PHE B O 1
ATOM 7354 N N . LEU B 1 304 ? -0.912 -5.668 -23.984 1 98.31 304 LEU B N 1
ATOM 7355 C CA . LEU B 1 304 ? 0.384 -5.098 -24.328 1 98.31 304 LEU B CA 1
ATOM 7356 C C . LEU B 1 304 ? 0.229 -4.012 -25.391 1 98.31 304 LEU B C 1
ATOM 7358 O O . LEU B 1 304 ? 0.905 -2.982 -25.328 1 98.31 304 LEU B O 1
ATOM 7362 N N . GLN B 1 305 ? -0.652 -4.258 -26.266 1 96 305 GLN B N 1
ATOM 7363 C CA . GLN B 1 305 ? -0.882 -3.268 -27.328 1 96 305 GLN B CA 1
ATOM 7364 C C . GLN B 1 305 ? -1.547 -2.014 -26.766 1 96 305 GLN B C 1
ATOM 7366 O O . GLN B 1 305 ? -1.17 -0.895 -27.109 1 96 305 GLN B O 1
ATOM 7371 N N . THR B 1 306 ? -2.523 -2.193 -25.922 1 94.69 306 THR B N 1
ATOM 7372 C CA . THR B 1 306 ? -3.26 -1.086 -25.312 1 94.69 306 THR B CA 1
ATOM 7373 C C . THR B 1 306 ? -2.326 -0.194 -24.5 1 94.69 306 THR B C 1
ATOM 7375 O O . THR B 1 306 ? -2.441 1.033 -24.547 1 94.69 306 THR B O 1
ATOM 7378 N N . PHE B 1 307 ? -1.404 -0.772 -23.859 1 95.06 307 PHE B N 1
ATOM 7379 C CA . PHE B 1 307 ? -0.53 -0.018 -22.969 1 95.06 307 PHE B CA 1
ATOM 7380 C C . PHE B 1 307 ? 0.895 0.014 -23.5 1 95.06 307 PHE B C 1
ATOM 7382 O O . PHE B 1 307 ? 1.856 -0.025 -22.734 1 95.06 307 PHE B O 1
ATOM 7389 N N . ARG B 1 308 ? 1.055 0.043 -24.766 1 95.19 308 ARG B N 1
ATOM 7390 C CA . ARG B 1 308 ? 2.342 -0.044 -25.453 1 95.19 308 ARG B CA 1
ATOM 7391 C C . ARG B 1 308 ? 3.273 1.08 -25.016 1 95.19 308 ARG B C 1
ATOM 7393 O O . ARG B 1 308 ? 4.496 0.939 -25.078 1 95.19 308 ARG B O 1
ATOM 7400 N N . ASN B 1 309 ? 2.744 2.221 -24.5 1 92.88 309 ASN B N 1
ATOM 7401 C CA . ASN B 1 309 ? 3.559 3.375 -24.141 1 92.88 309 ASN B CA 1
ATOM 7402 C C . ASN B 1 309 ? 3.68 3.516 -22.625 1 92.88 309 ASN B C 1
ATOM 7404 O O . ASN B 1 309 ? 4.074 4.57 -22.125 1 92.88 309 ASN B O 1
ATOM 7408 N N . LYS B 1 310 ? 3.287 2.488 -21.875 1 94.31 310 LYS B N 1
ATOM 7409 C CA . LYS B 1 310 ? 3.4 2.426 -20.422 1 94.31 310 LYS B CA 1
ATOM 7410 C C . LYS B 1 310 ? 4.113 1.151 -19.984 1 94.31 310 LYS B C 1
ATOM 7412 O O . LYS B 1 310 ? 4.051 0.128 -20.672 1 94.31 310 LYS B O 1
ATOM 7417 N N . PRO B 1 311 ? 4.828 1.282 -18.906 1 97.06 311 PRO B N 1
ATOM 7418 C CA . PRO B 1 311 ? 5.371 0.018 -18.391 1 97.06 311 PRO B CA 1
ATOM 7419 C C . PRO B 1 311 ? 4.285 -0.947 -17.922 1 97.06 311 PRO B C 1
ATOM 7421 O O . PRO B 1 311 ? 3.283 -0.521 -17.344 1 97.06 311 PRO B O 1
ATOM 7424 N N . VAL B 1 312 ? 4.461 -2.256 -18.156 1 97.94 312 VAL B N 1
ATOM 7425 C CA . VAL B 1 312 ? 3.449 -3.242 -17.781 1 97.94 312 VAL B CA 1
ATOM 7426 C C . VAL B 1 312 ? 4.109 -4.422 -17.078 1 97.94 312 VAL B C 1
ATOM 7428 O O . VAL B 1 312 ? 5.293 -4.699 -17.297 1 97.94 312 VAL B O 1
ATOM 7431 N N . PHE B 1 313 ? 3.432 -5.02 -16.141 1 98.69 313 PHE B N 1
ATOM 7432 C CA . PHE B 1 313 ? 3.748 -6.285 -15.492 1 98.69 313 PHE B CA 1
ATOM 7433 C C . PHE B 1 313 ? 2.631 -7.301 -15.711 1 98.69 313 PHE B C 1
ATOM 7435 O O . PHE B 1 313 ? 1.543 -7.168 -15.148 1 98.69 313 PHE B O 1
ATOM 7442 N N . VAL B 1 314 ? 2.965 -8.391 -16.484 1 98.81 314 VAL B N 1
ATOM 7443 C CA . VAL B 1 314 ? 1.959 -9.352 -16.922 1 98.81 314 VAL B CA 1
ATOM 7444 C C . VAL B 1 314 ? 2.34 -10.75 -16.438 1 98.81 314 VAL B C 1
ATOM 7446 O O . VAL B 1 314 ? 3.486 -11.18 -16.609 1 98.81 314 VAL B O 1
ATOM 7449 N N . VAL B 1 315 ? 1.365 -11.453 -15.852 1 98.88 315 VAL B N 1
ATOM 7450 C CA . VAL B 1 315 ? 1.526 -12.859 -15.516 1 98.88 315 VAL B CA 1
ATOM 7451 C C . VAL B 1 315 ? 0.371 -13.664 -16.094 1 98.88 315 VAL B C 1
ATOM 7453 O O . VAL B 1 315 ? -0.796 -13.383 -15.828 1 98.88 315 VAL B O 1
ATOM 7456 N N . ALA B 1 316 ? 0.658 -14.586 -16.922 1 98.75 316 ALA B N 1
ATOM 7457 C CA . ALA B 1 316 ? -0.302 -15.57 -17.406 1 98.75 316 ALA B CA 1
ATOM 7458 C C . ALA B 1 316 ? 0.085 -16.984 -16.953 1 98.75 316 ALA B C 1
ATOM 7460 O O . ALA B 1 316 ? 1.179 -17.453 -17.25 1 98.75 316 ALA B O 1
ATOM 7461 N N . MET B 1 317 ? -0.749 -17.594 -16.188 1 98.38 317 MET B N 1
ATOM 7462 C CA . MET B 1 317 ? -0.51 -18.953 -15.719 1 98.38 317 MET B CA 1
ATOM 7463 C C . MET B 1 317 ? -1.454 -19.938 -16.406 1 98.38 317 MET B C 1
ATOM 7465 O O . MET B 1 317 ? -2.668 -19.891 -16.188 1 98.38 317 MET B O 1
ATOM 7469 N N . LEU B 1 318 ? -0.889 -20.828 -17.156 1 98 318 LEU B N 1
ATOM 7470 C CA . LEU B 1 318 ? -1.652 -21.828 -17.891 1 98 318 LEU B CA 1
ATOM 7471 C C . LEU B 1 318 ? -1.544 -23.203 -17.234 1 98 318 LEU B C 1
ATOM 7473 O O . LEU B 1 318 ? -0.476 -23.812 -17.234 1 98 318 LEU B O 1
ATOM 7477 N N . GLY B 1 319 ? -2.686 -23.688 -16.719 1 96.56 319 GLY B N 1
ATOM 7478 C CA . GLY B 1 319 ? -2.701 -24.938 -15.977 1 96.56 319 GLY B CA 1
ATOM 7479 C C . GLY B 1 319 ? -3.262 -26.094 -16.781 1 96.56 319 GLY B C 1
ATOM 7480 O O . GLY B 1 319 ? -2.697 -27.188 -16.766 1 96.56 319 GLY B O 1
ATOM 7481 N N . LYS B 1 320 ? -4.277 -25.922 -17.547 1 95.19 320 LYS B N 1
ATOM 7482 C CA . LYS B 1 320 ? -5.016 -26.984 -18.234 1 95.19 320 LYS B CA 1
ATOM 7483 C C . LYS B 1 320 ? -4.109 -27.75 -19.188 1 95.19 320 LYS B C 1
ATOM 7485 O O . LYS B 1 320 ? -4.176 -28.984 -19.266 1 95.19 320 LYS B O 1
ATOM 7490 N N . PRO B 1 321 ? -3.221 -27.094 -19.844 1 95.94 321 PRO B N 1
ATOM 7491 C CA . PRO B 1 321 ? -2.406 -27.797 -20.828 1 95.94 321 PRO B CA 1
ATOM 7492 C C . PRO B 1 321 ? -1.51 -28.859 -20.203 1 95.94 321 PRO B C 1
ATOM 7494 O O . PRO B 1 321 ? -1.219 -29.875 -20.844 1 95.94 321 PRO B O 1
ATOM 7497 N N . THR B 1 322 ? -1.095 -28.672 -18.922 1 96.44 322 THR B N 1
ATOM 7498 C CA . THR B 1 322 ? 0.016 -29.516 -18.484 1 96.44 322 THR B CA 1
ATOM 7499 C C . THR B 1 322 ? -0.232 -30.047 -17.078 1 96.44 322 THR B C 1
ATOM 7501 O O . THR B 1 322 ? 0.44 -30.984 -16.641 1 96.44 322 THR B O 1
ATOM 7504 N N . HIS B 1 323 ? -1.149 -29.578 -16.359 1 93.56 323 HIS B N 1
ATOM 7505 C CA . HIS B 1 323 ? -1.326 -29.922 -14.961 1 93.56 323 HIS B CA 1
ATOM 7506 C C . HIS B 1 323 ? -1.547 -31.406 -14.773 1 93.56 323 HIS B C 1
ATOM 7508 O O . HIS B 1 323 ? -0.87 -32.062 -13.969 1 93.56 323 HIS B O 1
ATOM 7514 N N . ASP B 1 324 ? -2.459 -31.969 -15.516 1 91.19 324 ASP B N 1
ATOM 7515 C CA . ASP B 1 324 ? -2.809 -33.375 -15.328 1 91.19 324 ASP B CA 1
ATOM 7516 C C . ASP B 1 324 ? -1.816 -34.281 -16.047 1 91.19 324 ASP B C 1
ATOM 7518 O O . ASP B 1 324 ? -1.534 -35.375 -15.586 1 91.19 324 ASP B O 1
ATOM 7522 N N . GLN B 1 325 ? -1.385 -33.812 -17.172 1 93.69 325 GLN B N 1
ATOM 7523 C CA . GLN B 1 325 ? -0.443 -34.562 -17.984 1 93.69 325 GLN B CA 1
ATOM 7524 C C . GLN B 1 325 ? 0.617 -33.656 -18.594 1 93.69 325 GLN B C 1
ATOM 7526 O O . GLN B 1 325 ? 0.478 -33.219 -19.734 1 93.69 325 GLN B O 1
ATOM 7531 N N . PRO B 1 326 ? 1.732 -33.562 -17.922 1 95.69 326 PRO B N 1
ATOM 7532 C CA . PRO B 1 326 ? 2.779 -32.688 -18.422 1 95.69 326 PRO B CA 1
ATOM 7533 C C . PRO B 1 326 ? 3.244 -33.062 -19.828 1 95.69 326 PRO B C 1
ATOM 7535 O O . PRO B 1 326 ? 3.74 -32.188 -20.562 1 95.69 326 PRO B O 1
ATOM 7538 N N . THR B 1 327 ? 3.023 -34.281 -20.25 1 96.12 327 THR B N 1
ATOM 7539 C CA . THR B 1 327 ? 3.428 -34.75 -21.578 1 96.12 327 THR B CA 1
ATOM 7540 C C . THR B 1 327 ? 2.574 -34.094 -22.656 1 96.12 327 THR B C 1
ATOM 7542 O O . THR B 1 327 ? 2.984 -34 -23.812 1 96.12 327 THR B O 1
ATOM 7545 N N . ASP B 1 328 ? 1.416 -33.594 -22.281 1 96.38 328 ASP B N 1
ATOM 7546 C CA . ASP B 1 328 ? 0.528 -32.906 -23.219 1 96.38 328 ASP B CA 1
ATOM 7547 C C . ASP B 1 328 ? 1.119 -31.578 -23.672 1 96.38 328 ASP B C 1
ATOM 7549 O O . ASP B 1 328 ? 0.643 -30.984 -24.641 1 96.38 328 ASP B O 1
ATOM 7553 N N . ALA B 1 329 ? 2.193 -31.172 -23.016 1 97.38 329 ALA B N 1
ATOM 7554 C CA . ALA B 1 329 ? 2.861 -29.938 -23.422 1 97.38 329 ALA B CA 1
ATOM 7555 C C . ALA B 1 329 ? 3.182 -29.953 -24.906 1 97.38 329 ALA B C 1
ATOM 7557 O O . ALA B 1 329 ? 3.146 -28.906 -25.578 1 97.38 329 ALA B O 1
ATOM 7558 N N . LYS B 1 330 ? 3.41 -31.094 -25.438 1 98.12 330 LYS B N 1
ATOM 7559 C CA . LYS B 1 330 ? 3.746 -31.266 -26.844 1 98.12 330 LYS B CA 1
ATOM 7560 C C . LYS B 1 330 ? 2.637 -30.719 -27.75 1 98.12 330 LYS B C 1
ATOM 7562 O O . LYS B 1 330 ? 2.91 -30.125 -28.781 1 98.12 330 LYS B O 1
ATOM 7567 N N . MET B 1 331 ? 1.436 -30.891 -27.328 1 97.81 331 MET B N 1
ATOM 7568 C CA . MET B 1 331 ? 0.28 -30.469 -28.125 1 97.81 331 MET B CA 1
ATOM 7569 C C . MET B 1 331 ? 0.21 -28.953 -28.219 1 97.81 331 MET B C 1
ATOM 7571 O O . MET B 1 331 ? -0.476 -28.406 -29.094 1 97.81 331 MET B O 1
ATOM 7575 N N . PHE B 1 332 ? 0.944 -28.266 -27.391 1 98.12 332 PHE B N 1
ATOM 7576 C CA . PHE B 1 332 ? 0.795 -26.812 -27.297 1 98.12 332 PHE B CA 1
ATOM 7577 C C . PHE B 1 332 ? 2.096 -26.109 -27.672 1 98.12 332 PHE B C 1
ATOM 7579 O O . PHE B 1 332 ? 2.186 -24.875 -27.594 1 98.12 332 PHE B O 1
ATOM 7586 N N . ASP B 1 333 ? 3.123 -26.859 -28.047 1 98.5 333 ASP B N 1
ATOM 7587 C CA . ASP B 1 333 ? 4.438 -26.344 -28.406 1 98.5 333 ASP B CA 1
ATOM 7588 C C . ASP B 1 333 ? 4.328 -25.281 -29.5 1 98.5 333 ASP B C 1
ATOM 7590 O O . ASP B 1 333 ? 4.859 -24.188 -29.359 1 98.5 333 ASP B O 1
ATOM 7594 N N . GLU B 1 334 ? 3.541 -25.594 -30.516 1 98.12 334 GLU B N 1
ATOM 7595 C CA . GLU B 1 334 ? 3.412 -24.672 -31.641 1 98.12 334 GLU B CA 1
ATOM 7596 C C . GLU B 1 334 ? 2.664 -23.406 -31.25 1 98.12 334 GLU B C 1
ATOM 7598 O O . GLU B 1 334 ? 2.973 -22.312 -31.734 1 98.12 334 GLU B O 1
ATOM 7603 N N . HIS B 1 335 ? 1.678 -23.516 -30.438 1 98 335 HIS B N 1
ATOM 7604 C CA . HIS B 1 335 ? 0.901 -22.375 -29.984 1 98 335 HIS B CA 1
ATOM 7605 C C . HIS B 1 335 ? 1.753 -21.422 -29.156 1 98 335 HIS B C 1
ATOM 7607 O O . HIS B 1 335 ? 1.685 -20.203 -29.328 1 98 335 HIS B O 1
ATOM 7613 N N . LEU B 1 336 ? 2.564 -21.984 -28.25 1 98.62 336 LEU B N 1
ATOM 7614 C CA . LEU B 1 336 ? 3.455 -21.172 -27.438 1 98.62 336 LEU B CA 1
ATOM 7615 C C . LEU B 1 336 ? 4.52 -20.5 -28.297 1 98.62 336 LEU B C 1
ATOM 7617 O O . LEU B 1 336 ? 4.805 -19.312 -28.109 1 98.62 336 LEU B O 1
ATOM 7621 N N . LEU B 1 337 ? 5.07 -21.266 -29.203 1 98.75 337 LEU B N 1
ATOM 7622 C CA . LEU B 1 337 ? 6.055 -20.734 -30.141 1 98.75 337 LEU B CA 1
ATOM 7623 C C . LEU B 1 337 ? 5.48 -19.547 -30.922 1 98.75 337 LEU B C 1
ATOM 7625 O O . LEU B 1 337 ? 6.117 -18.5 -31 1 98.75 337 LEU B O 1
ATOM 7629 N N . ASN B 1 338 ? 4.305 -19.719 -31.453 1 98.56 338 ASN B N 1
ATOM 7630 C CA . ASN B 1 338 ? 3.682 -18.672 -32.25 1 98.56 338 ASN B CA 1
ATOM 7631 C C . ASN B 1 338 ? 3.418 -17.422 -31.422 1 98.56 338 ASN B C 1
ATOM 7633 O O . ASN B 1 338 ? 3.535 -16.297 -31.922 1 98.56 338 ASN B O 1
ATOM 7637 N N . PHE B 1 339 ? 3.055 -17.594 -30.234 1 98.5 339 PHE B N 1
ATOM 7638 C CA . PHE B 1 339 ? 2.84 -16.453 -29.359 1 98.5 339 PHE B CA 1
ATOM 7639 C C . PHE B 1 339 ? 4.137 -15.68 -29.156 1 98.5 339 PHE B C 1
ATOM 7641 O O . PHE B 1 339 ? 4.172 -14.453 -29.312 1 98.5 339 PHE B O 1
ATOM 7648 N N . TYR B 1 340 ? 5.23 -16.391 -28.797 1 98.81 340 TYR B N 1
ATOM 7649 C CA . TYR B 1 340 ? 6.508 -15.719 -28.562 1 98.81 340 TYR B CA 1
ATOM 7650 C C . TYR B 1 340 ? 7.008 -15.055 -29.844 1 98.81 340 TYR B C 1
ATOM 7652 O O . TYR B 1 340 ? 7.559 -13.953 -29.797 1 98.81 340 TYR B O 1
ATOM 7660 N N . ARG B 1 341 ? 6.789 -15.727 -30.969 1 98.69 341 ARG B N 1
ATOM 7661 C CA . ARG B 1 341 ? 7.152 -15.133 -32.25 1 98.69 341 ARG B CA 1
ATOM 7662 C C . ARG B 1 341 ? 6.383 -13.836 -32.5 1 98.69 341 ARG B C 1
ATOM 7664 O O . ARG B 1 341 ? 6.953 -12.844 -32.938 1 98.69 341 ARG B O 1
ATOM 7671 N N . SER B 1 342 ? 5.133 -13.891 -32.188 1 98.44 342 SER B N 1
ATOM 7672 C CA . SER B 1 342 ? 4.305 -12.703 -32.406 1 98.44 342 SER B CA 1
ATOM 7673 C C . SER B 1 342 ? 4.766 -11.555 -31.516 1 98.44 342 SER B C 1
ATOM 7675 O O . SER B 1 342 ? 4.75 -10.391 -31.922 1 98.44 342 SER B O 1
ATOM 7677 N N . LEU B 1 343 ? 5.137 -11.812 -30.25 1 98.5 343 LEU B N 1
ATOM 7678 C CA . LEU B 1 343 ? 5.652 -10.789 -29.344 1 98.5 343 LEU B CA 1
ATOM 7679 C C . LEU B 1 343 ? 6.938 -10.172 -29.891 1 98.5 343 LEU B C 1
ATOM 7681 O O . LEU B 1 343 ? 7.141 -8.961 -29.781 1 98.5 343 LEU B O 1
ATOM 7685 N N . ASN B 1 344 ? 7.766 -11.055 -30.391 1 98.5 344 ASN B N 1
ATOM 7686 C CA . ASN B 1 344 ? 9.023 -10.586 -30.969 1 98.5 344 ASN B CA 1
ATOM 7687 C C . ASN B 1 344 ? 8.789 -9.727 -32.219 1 98.5 344 ASN B C 1
ATOM 7689 O O . ASN B 1 344 ? 9.367 -8.648 -32.344 1 98.5 344 ASN B O 1
ATOM 7693 N N . GLN B 1 345 ? 7.898 -10.156 -33.094 1 97.94 345 GLN B N 1
ATOM 7694 C CA . GLN B 1 345 ? 7.625 -9.492 -34.375 1 97.94 345 GLN B CA 1
ATOM 7695 C C . GLN B 1 345 ? 6.934 -8.148 -34.156 1 97.94 345 GLN B C 1
ATOM 7697 O O . GLN B 1 345 ? 7.168 -7.195 -34.906 1 97.94 345 GLN B O 1
ATOM 7702 N N . SER B 1 346 ? 6.145 -8.062 -33.156 1 97.31 346 SER B N 1
ATOM 7703 C CA . SER B 1 346 ? 5.422 -6.828 -32.875 1 97.31 346 SER B CA 1
ATOM 7704 C C . SER B 1 346 ? 6.293 -5.836 -32.094 1 97.31 346 SER B C 1
ATOM 7706 O O . SER B 1 346 ? 5.887 -4.695 -31.875 1 97.31 346 SER B O 1
ATOM 7708 N N . GLY B 1 347 ? 7.445 -6.27 -31.656 1 97.62 347 GLY B N 1
ATOM 7709 C CA . GLY B 1 347 ? 8.398 -5.387 -31 1 97.62 347 GLY B CA 1
ATOM 7710 C C . GLY B 1 347 ? 8.242 -5.363 -29.484 1 97.62 347 GLY B C 1
ATOM 7711 O O . GLY B 1 347 ? 9.016 -4.707 -28.781 1 97.62 347 GLY B O 1
ATOM 7712 N N . HIS B 1 348 ? 7.297 -6.113 -28.938 1 97.81 348 HIS B N 1
ATOM 7713 C CA . HIS B 1 348 ? 7.039 -6.098 -27.5 1 97.81 348 HIS B CA 1
ATOM 7714 C C . HIS B 1 348 ? 8.219 -6.676 -26.719 1 97.81 348 HIS B C 1
ATOM 7716 O O . HIS B 1 348 ? 8.469 -6.281 -25.578 1 97.81 348 HIS B O 1
ATOM 7722 N N . LEU B 1 349 ? 8.984 -7.543 -27.312 1 98.38 349 LEU B N 1
ATOM 7723 C CA . LEU B 1 349 ? 10.094 -8.164 -26.594 1 98.38 349 LEU B CA 1
ATOM 7724 C C . LEU B 1 349 ? 11.32 -7.258 -26.609 1 98.38 349 LEU B C 1
ATOM 7726 O O . LEU B 1 349 ? 12.273 -7.496 -25.859 1 98.38 349 LEU B O 1
ATOM 7730 N N . ASN B 1 350 ? 11.297 -6.156 -27.375 1 97.81 350 ASN B N 1
ATOM 7731 C CA . ASN B 1 350 ? 12.438 -5.25 -27.438 1 97.81 350 ASN B CA 1
ATOM 7732 C C . ASN B 1 350 ? 12.516 -4.359 -26.203 1 97.81 350 ASN B C 1
ATOM 7734 O O . ASN B 1 350 ? 13.523 -3.697 -25.969 1 97.81 350 ASN B O 1
ATOM 7738 N N . ASN B 1 351 ? 11.508 -4.414 -25.438 1 97.06 351 ASN B N 1
ATOM 7739 C CA . ASN B 1 351 ? 11.508 -3.629 -24.203 1 97.06 351 ASN B CA 1
ATOM 7740 C C . ASN B 1 351 ? 10.969 -4.434 -23.031 1 97.06 351 ASN B C 1
ATOM 7742 O O . ASN B 1 351 ? 10.258 -3.896 -22.172 1 97.06 351 ASN B O 1
ATOM 7746 N N . SER B 1 352 ? 11.18 -5.746 -23.078 1 98.62 352 SER B N 1
ATOM 7747 C CA . SER B 1 352 ? 10.602 -6.586 -22.031 1 98.62 352 SER B CA 1
ATOM 7748 C C . SER B 1 352 ? 11.602 -7.625 -21.531 1 98.62 352 SER B C 1
ATOM 7750 O O . SER B 1 352 ? 12.445 -8.102 -22.297 1 98.62 352 SER B O 1
ATOM 7752 N N . LEU B 1 353 ? 11.523 -7.879 -20.25 1 98.88 353 LEU B N 1
ATOM 7753 C CA . LEU B 1 353 ? 11.953 -9.18 -19.734 1 98.88 353 LEU B CA 1
ATOM 7754 C C . LEU B 1 353 ? 10.836 -10.211 -19.891 1 98.88 353 LEU B C 1
ATOM 7756 O O . LEU B 1 353 ? 9.75 -10.031 -19.328 1 98.88 353 LEU B O 1
ATOM 7760 N N . LEU B 1 354 ? 11.094 -11.18 -20.703 1 98.94 354 LEU B N 1
ATOM 7761 C CA . LEU B 1 354 ? 10.203 -12.328 -20.797 1 98.94 354 LEU B CA 1
ATOM 7762 C C . LEU B 1 354 ? 10.68 -13.461 -19.891 1 98.94 354 LEU B C 1
ATOM 7764 O O . LEU B 1 354 ? 11.836 -13.875 -19.969 1 98.94 354 LEU B O 1
ATOM 7768 N N . VAL B 1 355 ? 9.828 -13.891 -19 1 98.94 355 VAL B N 1
ATOM 7769 C CA . VAL B 1 355 ? 10.102 -15.062 -18.172 1 98.94 355 VAL B CA 1
ATOM 7770 C C . VAL B 1 355 ? 9.164 -16.203 -18.562 1 98.94 355 VAL B C 1
ATOM 7772 O O . VAL B 1 355 ? 7.961 -16.141 -18.297 1 98.94 355 VAL B O 1
ATOM 7775 N N . SER B 1 356 ? 9.648 -17.156 -19.25 1 98.88 356 SER B N 1
ATOM 7776 C CA . SER B 1 356 ? 8.945 -18.406 -19.484 1 98.88 356 SER B CA 1
ATOM 7777 C C . SER B 1 356 ? 9.258 -19.438 -18.406 1 98.88 356 SER B C 1
ATOM 7779 O O . SER B 1 356 ? 10.414 -19.812 -18.219 1 98.88 356 SER B O 1
ATOM 7781 N N . PHE B 1 357 ? 8.188 -19.891 -17.672 1 98.88 357 PHE B N 1
ATOM 7782 C CA . PHE B 1 357 ? 8.555 -20.641 -16.484 1 98.88 357 PHE B CA 1
ATOM 7783 C C . PHE B 1 357 ? 7.469 -21.656 -16.109 1 98.88 357 PHE B C 1
ATOM 7785 O O . PHE B 1 357 ? 6.406 -21.672 -16.734 1 98.88 357 PHE B O 1
ATOM 7792 N N . SER B 1 358 ? 7.812 -22.5 -15.242 1 98.81 358 SER B N 1
ATOM 7793 C CA . SER B 1 358 ? 6.883 -23.375 -14.531 1 98.81 358 SER B CA 1
ATOM 7794 C C . SER B 1 358 ? 7.012 -23.219 -13.023 1 98.81 358 SER B C 1
ATOM 7796 O O . SER B 1 358 ? 8 -22.656 -12.539 1 98.81 358 SER B O 1
ATOM 7798 N N . ASP B 1 359 ? 6.012 -23.594 -12.328 1 98.31 359 ASP B N 1
ATOM 7799 C CA . ASP B 1 359 ? 5.988 -23.406 -10.883 1 98.31 359 ASP B CA 1
ATOM 7800 C C . ASP B 1 359 ? 6.637 -24.594 -10.172 1 98.31 359 ASP B C 1
ATOM 7802 O O . ASP B 1 359 ? 7.301 -24.422 -9.148 1 98.31 359 ASP B O 1
ATOM 7806 N N . HIS B 1 360 ? 6.398 -25.781 -10.68 1 97.94 360 HIS B N 1
ATOM 7807 C CA . HIS B 1 360 ? 6.98 -27 -10.117 1 97.94 360 HIS B CA 1
ATOM 7808 C C . HIS B 1 360 ? 7.059 -28.109 -11.164 1 97.94 360 HIS B C 1
ATOM 7810 O O . HIS B 1 360 ? 6.613 -27.922 -12.305 1 97.94 360 HIS B O 1
ATOM 7816 N N . GLY B 1 361 ? 7.734 -29.219 -10.781 1 97.19 361 GLY B N 1
ATOM 7817 C CA . GLY B 1 361 ? 7.871 -30.344 -11.688 1 97.19 361 GLY B CA 1
ATOM 7818 C C . GLY B 1 361 ? 6.672 -31.266 -11.68 1 97.19 361 GLY B C 1
ATOM 7819 O O . GLY B 1 361 ? 5.586 -30.875 -11.242 1 97.19 361 GLY B O 1
ATOM 7820 N N . VAL B 1 362 ? 6.91 -32.406 -12.234 1 95.56 362 VAL B N 1
ATOM 7821 C CA . VAL B 1 362 ? 5.836 -33.375 -12.383 1 95.56 362 VAL B CA 1
ATOM 7822 C C . VAL B 1 362 ? 5.504 -34 -11.031 1 95.56 362 VAL B C 1
ATOM 7824 O O . VAL B 1 362 ? 6.402 -34.281 -10.234 1 95.56 362 VAL B O 1
ATOM 7827 N N . ARG B 1 363 ? 4.223 -34.25 -10.789 1 92.88 363 ARG B N 1
ATOM 7828 C CA . ARG B 1 363 ? 3.814 -34.688 -9.461 1 92.88 363 ARG B CA 1
ATOM 7829 C C . ARG B 1 363 ? 3.342 -36.125 -9.492 1 92.88 363 ARG B C 1
ATOM 7831 O O . ARG B 1 363 ? 3.338 -36.812 -8.461 1 92.88 363 ARG B O 1
ATOM 7838 N N . TRP B 1 364 ? 2.871 -36.594 -10.602 1 90.81 364 TRP B N 1
ATOM 7839 C CA . TRP B 1 364 ? 2.377 -37.969 -10.734 1 90.81 364 TRP B CA 1
ATOM 7840 C C . TRP B 1 364 ? 2.555 -38.469 -12.156 1 90.81 364 TRP B C 1
ATOM 7842 O O . TRP B 1 364 ? 3.096 -37.781 -13.016 1 90.81 364 TRP B O 1
ATOM 7852 N N . GLY B 1 365 ? 2.217 -39.75 -12.352 1 88.75 365 GLY B N 1
ATOM 7853 C CA . GLY B 1 365 ? 2.23 -40.312 -13.688 1 88.75 365 GLY B CA 1
ATOM 7854 C C . GLY B 1 365 ? 3.52 -41.062 -14.016 1 88.75 365 GLY B C 1
ATOM 7855 O O . GLY B 1 365 ? 4.41 -41.156 -13.164 1 88.75 365 GLY B O 1
ATOM 7856 N N . PRO B 1 366 ? 3.566 -41.469 -15.203 1 88.19 366 PRO B N 1
ATOM 7857 C CA . PRO B 1 366 ? 4.691 -42.312 -15.609 1 88.19 366 PRO B CA 1
ATOM 7858 C C . PRO B 1 366 ? 6.035 -41.594 -15.523 1 88.19 366 PRO B C 1
ATOM 7860 O O . PRO B 1 366 ? 7.031 -42.188 -15.102 1 88.19 366 PRO B O 1
ATOM 7863 N N . LEU B 1 367 ? 6.051 -40.406 -15.898 1 90.38 367 LEU B N 1
ATOM 7864 C CA . LEU B 1 367 ? 7.305 -39.656 -15.836 1 90.38 367 LEU B CA 1
ATOM 7865 C C . LEU B 1 367 ? 7.801 -39.562 -14.398 1 90.38 367 LEU B C 1
ATOM 7867 O O . LEU B 1 367 ? 8.992 -39.719 -14.133 1 90.38 367 LEU B O 1
ATOM 7871 N N . ARG B 1 368 ? 6.898 -39.25 -13.531 1 90.5 368 ARG B N 1
ATOM 7872 C CA . ARG B 1 368 ? 7.23 -39.156 -12.117 1 90.5 368 ARG B CA 1
ATOM 7873 C C . ARG B 1 368 ? 7.754 -40.469 -11.578 1 90.5 368 ARG B C 1
ATOM 7875 O O . ARG B 1 368 ? 8.617 -40.5 -10.695 1 90.5 368 ARG B O 1
ATOM 7882 N N . ASN B 1 369 ? 7.254 -41.5 -12.125 1 83.81 369 ASN B N 1
ATOM 7883 C CA . ASN B 1 369 ? 7.578 -42.844 -11.633 1 83.81 369 ASN B CA 1
ATOM 7884 C C . ASN B 1 369 ? 8.836 -43.375 -12.289 1 83.81 369 ASN B C 1
ATOM 7886 O O . ASN B 1 369 ? 9.352 -44.438 -11.891 1 83.81 369 ASN B O 1
ATOM 7890 N N . SER B 1 370 ? 9.336 -42.688 -13.219 1 83.12 370 SER B N 1
ATOM 7891 C CA . SER B 1 370 ? 10.578 -43.125 -13.875 1 83.12 370 SER B CA 1
ATOM 7892 C C . SER B 1 370 ? 11.797 -42.719 -13.055 1 83.12 370 SER B C 1
ATOM 7894 O O . SER B 1 370 ? 11.672 -42 -12.055 1 83.12 370 SER B O 1
ATOM 7896 N N . ARG B 1 371 ? 12.984 -43.188 -13.445 1 78.69 371 ARG B N 1
ATOM 7897 C CA . ARG B 1 371 ? 14.227 -42.781 -12.797 1 78.69 371 ARG B CA 1
ATOM 7898 C C . ARG B 1 371 ? 14.469 -41.281 -12.914 1 78.69 371 ARG B C 1
ATOM 7900 O O . ARG B 1 371 ? 14.969 -40.656 -11.977 1 78.69 371 ARG B O 1
ATOM 7907 N N . ASN B 1 372 ? 14.031 -40.781 -14.039 1 88.69 372 ASN B N 1
ATOM 7908 C CA . ASN B 1 372 ? 14.195 -39.375 -14.258 1 88.69 372 ASN B CA 1
ATOM 7909 C C . ASN B 1 372 ? 13.273 -38.562 -13.359 1 88.69 372 ASN B C 1
ATOM 7911 O O . ASN B 1 372 ? 13.484 -37.344 -13.164 1 88.69 372 ASN B O 1
ATOM 7915 N N . GLY B 1 373 ? 12.297 -39.219 -12.836 1 89.5 373 GLY B N 1
ATOM 7916 C CA . GLY B 1 373 ? 11.312 -38.531 -12 1 89.5 373 GLY B CA 1
ATOM 7917 C C . GLY B 1 373 ? 11.906 -37.906 -10.758 1 89.5 373 GLY B C 1
ATOM 7918 O O . GLY B 1 373 ? 11.352 -36.969 -10.203 1 89.5 373 GLY B O 1
ATOM 7919 N N . VAL B 1 374 ? 13.062 -38.438 -10.305 1 84.94 374 VAL B N 1
ATOM 7920 C CA . VAL B 1 374 ? 13.742 -37.906 -9.133 1 84.94 374 VAL B CA 1
ATOM 7921 C C . VAL B 1 374 ? 14.125 -36.438 -9.375 1 84.94 374 VAL B C 1
ATOM 7923 O O . VAL B 1 374 ? 13.961 -35.594 -8.492 1 84.94 374 VAL B O 1
ATOM 7926 N N . VAL B 1 375 ? 14.539 -36.156 -10.562 1 91.94 375 VAL B N 1
ATOM 7927 C CA . VAL B 1 375 ? 14.977 -34.781 -10.922 1 91.94 375 VAL B CA 1
ATOM 7928 C C . VAL B 1 375 ? 13.797 -34 -11.469 1 91.94 375 VAL B C 1
ATOM 7930 O O . VAL B 1 375 ? 13.586 -32.844 -11.078 1 91.94 375 VAL B O 1
ATOM 7933 N N . GLU B 1 376 ? 12.961 -34.656 -12.266 1 95.12 376 GLU B N 1
ATOM 7934 C CA . GLU B 1 376 ? 11.922 -33.938 -13 1 95.12 376 GLU B CA 1
ATOM 7935 C C . GLU B 1 376 ? 10.773 -33.531 -12.078 1 95.12 376 GLU B C 1
ATOM 7937 O O . GLU B 1 376 ? 9.992 -32.625 -12.406 1 95.12 376 GLU B O 1
ATOM 7942 N N . SER B 1 377 ? 10.711 -34.125 -10.938 1 94.69 377 SER B N 1
ATOM 7943 C CA . SER B 1 377 ? 9.68 -33.75 -9.977 1 94.69 377 SER B CA 1
ATOM 7944 C C . SER B 1 377 ? 10.109 -32.531 -9.148 1 94.69 377 SER B C 1
ATOM 7946 O O . SER B 1 377 ? 9.336 -32 -8.344 1 94.69 377 SER B O 1
ATOM 7948 N N . ARG B 1 378 ? 11.305 -31.969 -9.391 1 95.81 378 ARG B N 1
ATOM 7949 C CA . ARG B 1 378 ? 11.812 -30.906 -8.523 1 95.81 378 ARG B CA 1
ATOM 7950 C C . ARG B 1 378 ? 12.359 -29.734 -9.336 1 95.81 378 ARG B C 1
ATOM 7952 O O . ARG B 1 378 ? 12.719 -28.703 -8.773 1 95.81 378 ARG B O 1
ATOM 7959 N N . THR B 1 379 ? 12.359 -29.891 -10.656 1 97.56 379 THR B N 1
ATOM 7960 C CA . THR B 1 379 ? 13.062 -28.922 -11.484 1 97.56 379 THR B CA 1
ATOM 7961 C C . THR B 1 379 ? 12.125 -28.328 -12.539 1 97.56 379 THR B C 1
ATOM 7963 O O . THR B 1 379 ? 12.172 -28.734 -13.703 1 97.56 379 THR B O 1
ATOM 7966 N N . PRO B 1 380 ? 11.344 -27.328 -12.188 1 98.62 380 PRO B N 1
ATOM 7967 C CA . PRO B 1 380 ? 10.562 -26.625 -13.203 1 98.62 380 PRO B CA 1
ATOM 7968 C C . PRO B 1 380 ? 11.43 -25.844 -14.188 1 98.62 380 PRO B C 1
ATOM 7970 O O . PRO B 1 380 ? 12.523 -25.406 -13.828 1 98.62 380 PRO B O 1
ATOM 7973 N N . TYR B 1 381 ? 11.016 -25.719 -15.414 1 98.62 381 TYR B N 1
ATOM 7974 C CA . TYR B 1 381 ? 11.805 -24.922 -16.344 1 98.62 381 TYR B CA 1
ATOM 7975 C C . TYR B 1 381 ? 11.641 -23.438 -16.047 1 98.62 381 TYR B C 1
ATOM 7977 O O . TYR B 1 381 ? 10.57 -22.984 -15.625 1 98.62 381 TYR B O 1
ATOM 7985 N N . THR B 1 382 ? 12.688 -22.672 -16.141 1 98.88 382 THR B N 1
ATOM 7986 C CA . THR B 1 382 ? 12.703 -21.219 -15.984 1 98.88 382 THR B CA 1
ATOM 7987 C C . THR B 1 382 ? 13.703 -20.578 -16.953 1 98.88 382 THR B C 1
ATOM 7989 O O . THR B 1 382 ? 14.906 -20.812 -16.844 1 98.88 382 THR B O 1
ATOM 7992 N N . ILE B 1 383 ? 13.203 -19.797 -17.875 1 98.94 383 ILE B N 1
ATOM 7993 C CA . ILE B 1 383 ? 14.023 -19.172 -18.906 1 98.94 383 ILE B CA 1
ATOM 7994 C C . ILE B 1 383 ? 13.766 -17.672 -18.922 1 98.94 383 ILE B C 1
ATOM 7996 O O . ILE B 1 383 ? 12.617 -17.234 -19.031 1 98.94 383 ILE B O 1
ATOM 8000 N N . LEU B 1 384 ? 14.805 -16.891 -18.781 1 98.94 384 LEU B N 1
ATOM 8001 C CA . LEU B 1 384 ? 14.727 -15.438 -18.859 1 98.94 384 LEU B CA 1
ATOM 8002 C C . LEU B 1 384 ? 15.219 -14.938 -20.219 1 98.94 384 LEU B C 1
ATOM 8004 O O . LEU B 1 384 ? 16.297 -15.328 -20.672 1 98.94 384 LEU B O 1
ATOM 8008 N N . THR B 1 385 ? 14.43 -14.141 -20.875 1 98.94 385 THR B N 1
ATOM 8009 C CA . THR B 1 385 ? 14.773 -13.555 -22.172 1 98.94 385 THR B CA 1
ATOM 8010 C C . THR B 1 385 ? 14.82 -12.039 -22.078 1 98.94 385 THR B C 1
ATOM 8012 O O . THR B 1 385 ? 13.883 -11.406 -21.594 1 98.94 385 THR B O 1
ATOM 8015 N N . PHE B 1 386 ? 15.914 -11.453 -22.562 1 98.75 386 PHE B N 1
ATOM 8016 C CA . PHE B 1 386 ? 16.109 -10.008 -22.516 1 98.75 386 PHE B CA 1
ATOM 8017 C C . PHE B 1 386 ? 16.25 -9.438 -23.922 1 98.75 386 PHE B C 1
ATOM 8019 O O . PHE B 1 386 ? 16.609 -10.156 -24.859 1 98.75 386 PHE B O 1
ATOM 8026 N N . PRO B 1 387 ? 15.969 -8.109 -24 1 98.44 387 PRO B N 1
ATOM 8027 C CA . PRO B 1 387 ? 16.359 -7.465 -25.25 1 98.44 387 PRO B CA 1
ATOM 8028 C C . PRO B 1 387 ? 17.859 -7.5 -25.5 1 98.44 387 PRO B C 1
ATOM 8030 O O . PRO B 1 387 ? 18.641 -7.309 -24.562 1 98.44 387 PRO B O 1
ATOM 8033 N N . GLY B 1 388 ? 18.219 -7.676 -26.734 1 98.06 388 GLY B N 1
ATOM 8034 C CA . GLY B 1 388 ? 19.641 -7.727 -27.078 1 98.06 388 GLY B CA 1
ATOM 8035 C C . GLY B 1 388 ? 20.391 -6.473 -26.672 1 98.06 388 GLY B C 1
ATOM 8036 O O . GLY B 1 388 ? 21.516 -6.551 -26.188 1 98.06 388 GLY B O 1
ATOM 8037 N N . TRP B 1 389 ? 19.797 -5.316 -26.891 1 98.38 389 TRP B N 1
ATOM 8038 C CA . TRP B 1 389 ? 20.453 -4.051 -26.594 1 98.38 389 TRP B CA 1
ATOM 8039 C C . TRP B 1 389 ? 20.75 -3.938 -25.094 1 98.38 389 TRP B C 1
ATOM 8041 O O . TRP B 1 389 ? 21.766 -3.361 -24.703 1 98.38 389 TRP B O 1
ATOM 8051 N N . PHE B 1 390 ? 19.859 -4.441 -24.266 1 98.5 390 PHE B N 1
ATOM 8052 C CA . PHE B 1 390 ? 20.016 -4.395 -22.812 1 98.5 390 PHE B CA 1
ATOM 8053 C C . PHE B 1 390 ? 21.25 -5.152 -22.375 1 98.5 390 PHE B C 1
ATOM 8055 O O . PHE B 1 390 ? 22.047 -4.648 -21.578 1 98.5 390 PHE B O 1
ATOM 8062 N N . LEU B 1 391 ? 21.469 -6.293 -22.969 1 98.5 391 LEU B N 1
ATOM 8063 C CA . LEU B 1 391 ? 22.594 -7.141 -22.609 1 98.5 391 LEU B CA 1
ATOM 8064 C C . LEU B 1 391 ? 23.906 -6.555 -23.125 1 98.5 391 LEU B C 1
ATOM 8066 O O . LEU B 1 391 ? 24.953 -6.719 -22.516 1 98.5 391 LEU B O 1
ATOM 8070 N N . ARG B 1 392 ? 23.812 -5.898 -24.266 1 98.38 392 ARG B N 1
ATOM 8071 C CA . ARG B 1 392 ? 24.984 -5.23 -24.797 1 98.38 392 ARG B CA 1
ATOM 8072 C C . ARG B 1 392 ? 25.375 -4.027 -23.953 1 98.38 392 ARG B C 1
ATOM 8074 O O . ARG B 1 392 ? 26.562 -3.787 -23.703 1 98.38 392 ARG B O 1
ATOM 8081 N N . LYS B 1 393 ? 24.375 -3.338 -23.484 1 98.25 393 LYS B N 1
ATOM 8082 C CA . LYS B 1 393 ? 24.594 -2.125 -22.703 1 98.25 393 LYS B CA 1
ATOM 8083 C C . LYS B 1 393 ? 25.125 -2.461 -21.312 1 98.25 393 LYS B C 1
ATOM 8085 O O . LYS B 1 393 ? 25.875 -1.687 -20.719 1 98.25 393 LYS B O 1
ATOM 8090 N N . TYR B 1 394 ? 24.766 -3.615 -20.828 1 98.44 394 TYR B N 1
ATOM 8091 C CA . TYR B 1 394 ? 25.172 -4.027 -19.484 1 98.44 394 TYR B CA 1
ATOM 8092 C C . TYR B 1 394 ? 25.844 -5.391 -19.516 1 98.44 394 TYR B C 1
ATOM 8094 O O . TYR B 1 394 ? 25.297 -6.367 -18.984 1 98.44 394 TYR B O 1
ATOM 8102 N N . PRO B 1 395 ? 27.031 -5.512 -19.922 1 98.31 395 PRO B N 1
ATOM 8103 C CA . PRO B 1 395 ? 27.734 -6.785 -20.109 1 98.31 395 PRO B CA 1
ATOM 8104 C C . PRO B 1 395 ? 27.969 -7.527 -18.797 1 98.31 395 PRO B C 1
ATOM 8106 O O . PRO B 1 395 ? 28.031 -8.758 -18.781 1 98.31 395 PRO B O 1
ATOM 8109 N N . ASP B 1 396 ? 28.109 -6.766 -17.703 1 98.19 396 ASP B N 1
ATOM 8110 C CA . ASP B 1 396 ? 28.266 -7.414 -16.406 1 98.19 396 ASP B CA 1
ATOM 8111 C C . ASP B 1 396 ? 27.031 -8.234 -16.047 1 98.19 396 ASP B C 1
ATOM 8113 O O . ASP B 1 396 ? 27.141 -9.359 -15.547 1 98.19 396 ASP B O 1
ATOM 8117 N N . VAL B 1 397 ? 25.859 -7.688 -16.328 1 98.38 397 VAL B N 1
ATOM 8118 C CA . VAL B 1 397 ? 24.594 -8.375 -16.078 1 98.38 397 VAL B CA 1
ATOM 8119 C C . VAL B 1 397 ? 24.516 -9.625 -16.969 1 98.38 397 VAL B C 1
ATOM 8121 O O . VAL B 1 397 ? 24.156 -10.703 -16.484 1 98.38 397 VAL B O 1
ATOM 8124 N N . ALA B 1 398 ? 24.875 -9.469 -18.203 1 98.5 398 ALA B N 1
ATOM 8125 C CA . ALA B 1 398 ? 24.859 -10.586 -19.141 1 98.5 398 ALA B CA 1
ATOM 8126 C C . ALA B 1 398 ? 25.781 -11.711 -18.688 1 98.5 398 ALA B C 1
ATOM 8128 O O . ALA B 1 398 ? 25.406 -12.891 -18.734 1 98.5 398 ALA B O 1
ATOM 8129 N N . THR B 1 399 ? 26.938 -11.367 -18.219 1 98.44 399 THR B N 1
ATOM 8130 C CA . THR B 1 399 ? 27.906 -12.344 -17.75 1 98.44 399 THR B CA 1
ATOM 8131 C C . THR B 1 399 ? 27.391 -13.078 -16.516 1 98.44 399 THR B C 1
ATOM 8133 O O . THR B 1 399 ? 27.484 -14.305 -16.422 1 98.44 399 THR B O 1
ATOM 8136 N N . ASN B 1 400 ? 26.875 -12.281 -15.609 1 98.62 400 ASN B N 1
ATOM 8137 C CA . ASN B 1 400 ? 26.328 -12.891 -14.398 1 98.62 400 ASN B CA 1
ATOM 8138 C C . ASN B 1 400 ? 25.172 -13.844 -14.719 1 98.62 400 ASN B C 1
ATOM 8140 O O . ASN B 1 400 ? 25.094 -14.938 -14.164 1 98.62 400 ASN B O 1
ATOM 8144 N N . LEU B 1 401 ? 24.281 -13.406 -15.609 1 98.75 401 LEU B N 1
ATOM 8145 C CA . LEU B 1 401 ? 23.156 -14.25 -16.016 1 98.75 401 LEU B CA 1
ATOM 8146 C C . LEU B 1 401 ? 23.656 -15.555 -16.641 1 98.75 401 LEU B C 1
ATOM 8148 O O . LEU B 1 401 ? 23.125 -16.625 -16.359 1 98.75 401 LEU B O 1
ATOM 8152 N N . LYS B 1 402 ? 24.656 -15.477 -17.469 1 98.38 402 LYS B N 1
ATOM 8153 C CA . LYS B 1 402 ? 25.219 -16.656 -18.094 1 98.38 402 LYS B CA 1
ATOM 8154 C C . LYS B 1 402 ? 25.797 -17.625 -17.062 1 98.38 402 LYS B C 1
ATOM 8156 O O . LYS B 1 402 ? 25.547 -18.828 -17.125 1 98.38 402 LYS B O 1
ATOM 8161 N N . VAL B 1 403 ? 26.516 -17.094 -16.094 1 98.25 403 VAL B N 1
ATOM 8162 C CA . VAL B 1 403 ? 27.094 -17.906 -15.023 1 98.25 403 VAL B CA 1
ATOM 8163 C C . VAL B 1 403 ? 25.969 -18.562 -14.219 1 98.25 403 VAL B C 1
ATOM 8165 O O . VAL B 1 403 ? 26.047 -19.75 -13.883 1 98.25 403 VAL B O 1
ATOM 8168 N N . ASN B 1 404 ? 24.969 -17.812 -13.984 1 98.44 404 ASN B N 1
ATOM 8169 C CA . ASN B 1 404 ? 23.875 -18.234 -13.109 1 98.44 404 ASN B CA 1
ATOM 8170 C C . ASN B 1 404 ? 23.047 -19.344 -13.758 1 98.44 404 ASN B C 1
ATOM 8172 O O . ASN B 1 404 ? 22.297 -20.047 -13.07 1 98.44 404 ASN B O 1
ATOM 8176 N N . THR B 1 405 ? 23.125 -19.562 -15.102 1 98.12 405 THR B N 1
ATOM 8177 C CA . THR B 1 405 ? 22.422 -20.656 -15.766 1 98.12 405 THR B CA 1
ATOM 8178 C C . THR B 1 405 ? 22.875 -22 -15.219 1 98.12 405 THR B C 1
ATOM 8180 O O . THR B 1 405 ? 22.172 -23 -15.359 1 98.12 405 THR B O 1
ATOM 8183 N N . LYS B 1 406 ? 24.078 -22.016 -14.594 1 97 406 LYS B N 1
ATOM 8184 C CA . LYS B 1 406 ? 24.625 -23.266 -14.062 1 97 406 LYS B CA 1
ATOM 8185 C C . LYS B 1 406 ? 24.797 -23.188 -12.547 1 97 406 LYS B C 1
ATOM 8187 O O . LYS B 1 406 ? 25.656 -23.875 -11.977 1 97 406 LYS B O 1
ATOM 8192 N N . ARG B 1 407 ? 24.062 -22.266 -11.953 1 97.56 407 ARG B N 1
ATOM 8193 C CA . ARG B 1 407 ? 24.062 -22.125 -10.5 1 97.56 407 ARG B CA 1
ATOM 8194 C C . ARG B 1 407 ? 22.703 -22.516 -9.914 1 97.56 407 ARG B C 1
ATOM 8196 O O . ARG B 1 407 ? 21.688 -22.516 -10.625 1 97.56 407 ARG B O 1
ATOM 8203 N N . LEU B 1 408 ? 22.734 -22.875 -8.586 1 97.5 408 LEU B N 1
ATOM 8204 C CA . LEU B 1 408 ? 21.5 -23.188 -7.871 1 97.5 408 LEU B CA 1
ATOM 8205 C C . LEU B 1 408 ? 20.641 -21.953 -7.699 1 97.5 408 LEU B C 1
ATOM 8207 O O . LEU B 1 408 ? 21.094 -20.938 -7.145 1 97.5 408 LEU B O 1
ATOM 8211 N N . THR B 1 409 ? 19.438 -22.016 -8.242 1 98.31 409 THR B N 1
ATOM 8212 C CA . THR B 1 409 ? 18.484 -20.906 -8.109 1 98.31 409 THR B CA 1
ATOM 8213 C C . THR B 1 409 ? 17.125 -21.422 -7.68 1 98.31 409 THR B C 1
ATOM 8215 O O . THR B 1 409 ? 16.859 -22.625 -7.73 1 98.31 409 THR B O 1
ATOM 8218 N N . SER B 1 410 ? 16.281 -20.578 -7.191 1 98.44 410 SER B N 1
ATOM 8219 C CA . SER B 1 410 ? 14.906 -20.875 -6.809 1 98.44 410 SER B CA 1
ATOM 8220 C C . SER B 1 410 ? 13.977 -19.719 -7.176 1 98.44 410 SER B C 1
ATOM 8222 O O . SER B 1 410 ? 14.422 -18.703 -7.719 1 98.44 410 SER B O 1
ATOM 8224 N N . HIS B 1 411 ? 12.695 -19.859 -6.887 1 98.75 411 HIS B N 1
ATOM 8225 C CA . HIS B 1 411 ? 11.695 -18.844 -7.16 1 98.75 411 HIS B CA 1
ATOM 8226 C C . HIS B 1 411 ? 11.992 -17.562 -6.375 1 98.75 411 HIS B C 1
ATOM 8228 O O . HIS B 1 411 ? 11.641 -16.469 -6.812 1 98.75 411 HIS B O 1
ATOM 8234 N N . PHE B 1 412 ? 12.695 -17.641 -5.242 1 98.75 412 PHE B N 1
ATOM 8235 C CA . PHE B 1 412 ? 13.094 -16.469 -4.477 1 98.75 412 PHE B CA 1
ATOM 8236 C C . PHE B 1 412 ? 14.023 -15.586 -5.297 1 98.75 412 PHE B C 1
ATOM 8238 O O . PHE B 1 412 ? 13.969 -14.359 -5.195 1 98.75 412 PHE B O 1
ATOM 8245 N N . ASP B 1 413 ? 14.859 -16.219 -6.078 1 98.88 413 ASP B N 1
ATOM 8246 C CA . ASP B 1 413 ? 15.812 -15.461 -6.875 1 98.88 413 ASP B CA 1
ATOM 8247 C C . ASP B 1 413 ? 15.125 -14.734 -8.023 1 98.88 413 ASP B C 1
ATOM 8249 O O . ASP B 1 413 ? 15.508 -13.617 -8.383 1 98.88 413 ASP B O 1
ATOM 8253 N N . THR B 1 414 ? 14.148 -15.406 -8.586 1 98.81 414 THR B N 1
ATOM 8254 C CA . THR B 1 414 ? 13.344 -14.742 -9.602 1 98.81 414 THR B CA 1
ATOM 8255 C C . THR B 1 414 ? 12.625 -13.531 -9.016 1 98.81 414 THR B C 1
ATOM 8257 O O . THR B 1 414 ? 12.625 -12.453 -9.617 1 98.81 414 THR B O 1
ATOM 8260 N N . HIS B 1 415 ? 12.031 -13.688 -7.863 1 98.69 415 HIS B N 1
ATOM 8261 C CA . HIS B 1 415 ? 11.383 -12.586 -7.156 1 98.69 415 HIS B CA 1
ATOM 8262 C C . HIS B 1 415 ? 12.344 -11.422 -6.938 1 98.69 415 HIS B C 1
ATOM 8264 O O . HIS B 1 415 ? 12.008 -10.273 -7.234 1 98.69 415 HIS B O 1
ATOM 8270 N N . ALA B 1 416 ? 13.5 -11.742 -6.43 1 98.56 416 ALA B N 1
ATOM 8271 C CA . ALA B 1 416 ? 14.516 -10.734 -6.164 1 98.56 416 ALA B CA 1
ATOM 8272 C C . ALA B 1 416 ? 14.914 -10 -7.441 1 98.56 416 ALA B C 1
ATOM 8274 O O . ALA B 1 416 ? 15.148 -8.789 -7.426 1 98.56 416 ALA B O 1
ATOM 8275 N N . THR B 1 417 ? 15 -10.727 -8.523 1 98.81 417 THR B N 1
ATOM 8276 C CA . THR B 1 417 ? 15.383 -10.164 -9.812 1 98.81 417 THR B CA 1
ATOM 8277 C C . THR B 1 417 ? 14.336 -9.18 -10.312 1 98.81 417 THR B C 1
ATOM 8279 O O . THR B 1 417 ? 14.672 -8.109 -10.82 1 98.81 417 THR B O 1
ATOM 8282 N N . LEU B 1 418 ? 13.086 -9.531 -10.156 1 98.69 418 LEU B N 1
ATOM 8283 C CA . LEU B 1 418 ? 12 -8.656 -10.57 1 98.69 418 LEU B CA 1
ATOM 8284 C C . LEU B 1 418 ? 12.039 -7.34 -9.797 1 98.69 418 LEU B C 1
ATOM 8286 O O . LEU B 1 418 ? 11.898 -6.266 -10.383 1 98.69 418 LEU B O 1
ATOM 8290 N N . LEU B 1 419 ? 12.242 -7.379 -8.523 1 97.81 419 LEU B N 1
ATOM 8291 C CA . LEU B 1 419 ? 12.312 -6.176 -7.695 1 97.81 419 LEU B CA 1
ATOM 8292 C C . LEU B 1 419 ? 13.539 -5.344 -8.047 1 97.81 419 LEU B C 1
ATOM 8294 O O . LEU B 1 419 ? 13.477 -4.113 -8.07 1 97.81 419 LEU B O 1
ATOM 8298 N N . ASP B 1 420 ? 14.633 -6.051 -8.312 1 97.81 420 ASP B N 1
ATOM 8299 C CA . ASP B 1 420 ? 15.867 -5.375 -8.703 1 97.81 420 ASP B CA 1
ATOM 8300 C C . ASP B 1 420 ? 15.68 -4.621 -10.023 1 97.81 420 ASP B C 1
ATOM 8302 O O . ASP B 1 420 ? 16.188 -3.51 -10.18 1 97.81 420 ASP B O 1
ATOM 8306 N N . LEU B 1 421 ? 14.969 -5.223 -10.906 1 97.81 421 LEU B N 1
ATOM 8307 C CA . LEU B 1 421 ? 14.734 -4.621 -12.211 1 97.81 421 LEU B CA 1
ATOM 8308 C C . LEU B 1 421 ? 13.938 -3.332 -12.086 1 97.81 421 LEU B C 1
ATOM 8310 O O . LEU B 1 421 ? 14.133 -2.393 -12.859 1 97.81 421 LEU B O 1
ATOM 8314 N N . LEU B 1 422 ? 13.062 -3.232 -11.133 1 96.5 422 LEU B N 1
ATOM 8315 C CA . LEU B 1 422 ? 12.242 -2.051 -10.906 1 96.5 422 LEU B CA 1
ATOM 8316 C C . LEU B 1 422 ? 13.109 -0.829 -10.625 1 96.5 422 LEU B C 1
ATOM 8318 O O . LEU B 1 422 ? 12.742 0.295 -10.969 1 96.5 422 LEU B O 1
ATOM 8322 N N . TYR B 1 423 ? 14.156 -1.047 -10 1 96.69 423 TYR B N 1
ATOM 8323 C CA . TYR B 1 423 ? 15.086 0.022 -9.648 1 96.69 423 TYR B CA 1
ATOM 8324 C C . TYR B 1 423 ? 16.484 -0.276 -10.172 1 96.69 423 TYR B C 1
ATOM 8326 O O . TYR B 1 423 ? 17.469 -0.075 -9.461 1 96.69 423 TYR B O 1
ATOM 8334 N N . PHE B 1 424 ? 16.516 -0.679 -11.367 1 97.62 424 PHE B N 1
ATOM 8335 C CA . PHE B 1 424 ? 17.719 -1.213 -12.008 1 97.62 424 PHE B CA 1
ATOM 8336 C C . PHE B 1 424 ? 18.859 -0.213 -11.93 1 97.62 424 PHE B C 1
ATOM 8338 O O . PHE B 1 424 ? 18.781 0.885 -12.484 1 97.62 424 PHE B O 1
ATOM 8345 N N . LYS B 1 425 ? 19.938 -0.589 -11.148 1 96.69 425 LYS B N 1
ATOM 8346 C CA . LYS B 1 425 ? 21.188 0.143 -11.016 1 96.69 425 LYS B CA 1
ATOM 8347 C C . LYS B 1 425 ? 20.953 1.594 -10.617 1 96.69 425 LYS B C 1
ATOM 8349 O O . LYS B 1 425 ? 21.562 2.508 -11.164 1 96.69 425 LYS B O 1
ATOM 8354 N N . SER B 1 426 ? 19.953 1.768 -9.75 1 94.31 426 SER B N 1
ATOM 8355 C CA . SER B 1 426 ? 19.734 3.082 -9.164 1 94.31 426 SER B CA 1
ATOM 8356 C C . SER B 1 426 ? 20.875 3.479 -8.234 1 94.31 426 SER B C 1
ATOM 8358 O O . SER B 1 426 ? 21.469 2.625 -7.578 1 94.31 426 SER B O 1
ATOM 8360 N N . ASP B 1 427 ? 21.094 4.824 -8.148 1 89.81 427 ASP B N 1
ATOM 8361 C CA . ASP B 1 427 ? 22.156 5.336 -7.293 1 89.81 427 ASP B CA 1
ATOM 8362 C C . ASP B 1 427 ? 21.672 5.516 -5.855 1 89.81 427 ASP B C 1
ATOM 8364 O O . ASP B 1 427 ? 22.484 5.711 -4.945 1 89.81 427 ASP B O 1
ATOM 8368 N N . THR B 1 428 ? 20.422 5.461 -5.695 1 88.56 428 THR B N 1
ATOM 8369 C CA . THR B 1 428 ? 19.828 5.559 -4.367 1 88.56 428 THR B CA 1
ATOM 8370 C C . THR B 1 428 ? 19.172 4.242 -3.967 1 88.56 428 THR B C 1
ATOM 8372 O O . THR B 1 428 ? 18.719 3.482 -4.824 1 88.56 428 THR B O 1
ATOM 8375 N N . PRO B 1 429 ? 19.203 4.008 -2.672 1 86.56 429 PRO B N 1
ATOM 8376 C CA . PRO B 1 429 ? 18.531 2.785 -2.242 1 86.56 429 PRO B CA 1
ATOM 8377 C C . PRO B 1 429 ? 17.062 2.746 -2.668 1 86.56 429 PRO B C 1
ATOM 8379 O O . PRO B 1 429 ? 16.359 3.754 -2.559 1 86.56 429 PRO B O 1
ATOM 8382 N N . PRO B 1 430 ? 16.688 1.585 -3.145 1 89.19 430 PRO B N 1
ATOM 8383 C CA . PRO B 1 430 ? 15.273 1.484 -3.527 1 89.19 430 PRO B CA 1
ATOM 8384 C C . PRO B 1 430 ? 14.328 1.627 -2.338 1 89.19 430 PRO B C 1
ATOM 8386 O O . PRO B 1 430 ? 14.656 1.196 -1.229 1 89.19 430 PRO B O 1
ATOM 8389 N N . PRO B 1 431 ? 13.188 2.223 -2.551 1 90.19 431 PRO B N 1
ATOM 8390 C CA . PRO B 1 431 ? 12.195 2.346 -1.478 1 90.19 431 PRO B CA 1
ATOM 8391 C C . PRO B 1 431 ? 11.422 1.051 -1.235 1 90.19 431 PRO B C 1
ATOM 8393 O O . PRO B 1 431 ? 10.188 1.053 -1.239 1 90.19 431 PRO B O 1
ATOM 8396 N N . LEU B 1 432 ? 12.117 -0.011 -1.016 1 92.25 432 LEU B N 1
ATOM 8397 C CA . LEU B 1 432 ? 11.57 -1.339 -0.759 1 92.25 432 LEU B CA 1
ATOM 8398 C C . LEU B 1 432 ? 12.109 -1.903 0.552 1 92.25 432 LEU B C 1
ATOM 8400 O O . LEU B 1 432 ? 13.203 -1.547 0.983 1 92.25 432 LEU B O 1
ATOM 8404 N N . ALA B 1 433 ? 11.289 -2.766 1.114 1 89.69 433 ALA B N 1
ATOM 8405 C CA . ALA B 1 433 ? 11.766 -3.521 2.27 1 89.69 433 ALA B CA 1
ATOM 8406 C C . ALA B 1 433 ? 12.938 -4.418 1.891 1 89.69 433 ALA B C 1
ATOM 8408 O O . ALA B 1 433 ? 13.047 -4.867 0.747 1 89.69 433 ALA B O 1
ATOM 8409 N N . PRO B 1 434 ? 13.828 -4.68 2.855 1 89.06 434 PRO B N 1
ATOM 8410 C CA . PRO B 1 434 ? 14.922 -5.609 2.578 1 89.06 434 PRO B CA 1
ATOM 8411 C C . PRO B 1 434 ? 14.43 -7.016 2.238 1 89.06 434 PRO B C 1
ATOM 8413 O O . PRO B 1 434 ? 13.453 -7.492 2.822 1 89.06 434 PRO B O 1
ATOM 8416 N N . LEU B 1 435 ? 15.156 -7.672 1.324 1 91.12 435 LEU B N 1
ATOM 8417 C CA . LEU B 1 435 ? 14.812 -9.047 0.962 1 91.12 435 LEU B CA 1
ATOM 8418 C C . LEU B 1 435 ? 15.117 -10 2.109 1 91.12 435 LEU B C 1
ATOM 8420 O O . LEU B 1 435 ? 16.156 -9.883 2.764 1 91.12 435 LEU B O 1
ATOM 8424 N N . ARG B 1 436 ? 14.258 -10.891 2.295 1 88.94 436 ARG B N 1
ATOM 8425 C CA . ARG B 1 436 ? 14.5 -11.93 3.291 1 88.94 436 ARG B CA 1
ATOM 8426 C C . ARG B 1 436 ? 15.094 -13.18 2.65 1 88.94 436 ARG B C 1
ATOM 8428 O O . ARG B 1 436 ? 15.781 -13.953 3.314 1 88.94 436 ARG B O 1
ATOM 8435 N N . HIS B 1 437 ? 14.75 -13.344 1.365 1 95.75 437 HIS B N 1
ATOM 8436 C CA . HIS B 1 437 ? 15.188 -14.508 0.598 1 95.75 437 HIS B CA 1
ATOM 8437 C C . HIS B 1 437 ? 15.594 -14.109 -0.816 1 95.75 437 HIS B C 1
ATOM 8439 O O . HIS B 1 437 ? 15.164 -13.07 -1.323 1 95.75 437 HIS B O 1
ATOM 8445 N N . GLY B 1 438 ? 16.484 -14.953 -1.385 1 97.38 438 GLY B N 1
ATOM 8446 C CA . GLY B 1 438 ? 16.797 -14.828 -2.801 1 97.38 438 GLY B CA 1
ATOM 8447 C C . GLY B 1 438 ? 17.891 -13.805 -3.084 1 97.38 438 GLY B C 1
ATOM 8448 O O . GLY B 1 438 ? 18.188 -12.961 -2.24 1 97.38 438 GLY B O 1
ATOM 8449 N N . ILE B 1 439 ? 18.484 -13.914 -4.172 1 97.94 439 ILE B N 1
ATOM 8450 C CA . ILE B 1 439 ? 19.484 -13.023 -4.738 1 97.94 439 ILE B CA 1
ATOM 8451 C C . ILE B 1 439 ? 19.109 -12.656 -6.172 1 97.94 439 ILE B C 1
ATOM 8453 O O . ILE B 1 439 ? 18.703 -13.523 -6.953 1 97.94 439 ILE B O 1
ATOM 8457 N N . SER B 1 440 ? 19.172 -11.391 -6.473 1 98.5 440 SER B N 1
ATOM 8458 C CA . SER B 1 440 ? 18.906 -10.984 -7.848 1 98.5 440 SER B CA 1
ATOM 8459 C C . SER B 1 440 ? 19.844 -11.688 -8.828 1 98.5 440 SER B C 1
ATOM 8461 O O . SER B 1 440 ? 21.047 -11.766 -8.594 1 98.5 440 SER B O 1
ATOM 8463 N N . LEU B 1 441 ? 19.297 -12.125 -9.898 1 98.75 441 LEU B N 1
ATOM 8464 C CA . LEU B 1 441 ? 20.078 -12.836 -10.906 1 98.75 441 LEU B CA 1
ATOM 8465 C C . LEU B 1 441 ? 20.984 -11.883 -11.68 1 98.75 441 LEU B C 1
ATOM 8467 O O . LEU B 1 441 ? 21.797 -12.312 -12.484 1 98.75 441 LEU B O 1
ATOM 8471 N N . PHE B 1 442 ? 20.844 -10.609 -11.414 1 98.5 442 PHE B N 1
ATOM 8472 C CA . PHE B 1 442 ? 21.766 -9.641 -11.984 1 98.5 442 PHE B CA 1
ATOM 8473 C C . PHE B 1 442 ? 23.109 -9.688 -11.281 1 98.5 442 PHE B C 1
ATOM 8475 O O . PHE B 1 442 ? 24.094 -9.156 -11.781 1 98.5 442 PHE B O 1
ATOM 8482 N N . GLU B 1 443 ? 23.094 -10.289 -10.164 1 97.88 443 GLU B N 1
ATOM 8483 C CA . GLU B 1 443 ? 24.328 -10.555 -9.438 1 97.88 443 GLU B CA 1
ATOM 8484 C C . GLU B 1 443 ? 24.797 -11.992 -9.641 1 97.88 443 GLU B C 1
ATOM 8486 O O . GLU B 1 443 ? 24 -12.859 -10 1 97.88 443 GLU B O 1
ATOM 8491 N N . LYS B 1 444 ? 26.031 -12.188 -9.406 1 97.81 444 LYS B N 1
ATOM 8492 C CA . LYS B 1 444 ? 26.578 -13.523 -9.562 1 97.81 444 LYS B CA 1
ATOM 8493 C C . LYS B 1 444 ? 26.234 -14.414 -8.375 1 97.81 444 LYS B C 1
ATOM 8495 O O . LYS B 1 444 ? 26.547 -14.078 -7.23 1 97.81 444 LYS B O 1
ATOM 8500 N N . ILE B 1 445 ? 25.578 -15.461 -8.672 1 97.94 445 ILE B N 1
ATOM 8501 C CA . ILE B 1 445 ? 25.312 -16.453 -7.637 1 97.94 445 ILE B CA 1
ATOM 8502 C C . ILE B 1 445 ? 26.578 -17.219 -7.316 1 97.94 445 ILE B C 1
ATOM 8504 O O . ILE B 1 445 ? 27.266 -17.703 -8.227 1 97.94 445 ILE B O 1
ATOM 8508 N N . SER B 1 446 ? 26.891 -17.375 -6.109 1 96.81 446 SER B N 1
ATOM 8509 C CA . SER B 1 446 ? 28.141 -18.016 -5.695 1 96.81 446 SER B CA 1
ATOM 8510 C C . SER B 1 446 ? 28.188 -19.484 -6.102 1 96.81 446 SER B C 1
ATOM 8512 O O . SER B 1 446 ? 27.156 -20.172 -6.059 1 96.81 446 SER B O 1
ATOM 8514 N N . TRP B 1 447 ? 29.391 -19.984 -6.406 1 95.69 447 TRP B N 1
ATOM 8515 C CA . TRP B 1 447 ? 29.562 -21.359 -6.844 1 95.69 447 TRP B CA 1
ATOM 8516 C C . TRP B 1 447 ? 29.312 -22.344 -5.699 1 95.69 447 TRP B C 1
ATOM 8518 O O . TRP B 1 447 ? 28.969 -23.5 -5.93 1 95.69 447 TRP B O 1
ATOM 8528 N N . ASP B 1 448 ? 29.406 -21.875 -4.477 1 94.88 448 ASP B N 1
ATOM 8529 C CA . ASP B 1 448 ? 29.281 -22.766 -3.322 1 94.88 448 ASP B CA 1
ATOM 8530 C C . ASP B 1 448 ? 27.922 -22.609 -2.656 1 94.88 448 ASP B C 1
ATOM 8532 O O . ASP B 1 448 ? 27.766 -22.938 -1.48 1 94.88 448 ASP B O 1
ATOM 8536 N N . ARG B 1 449 ? 26.969 -22.016 -3.393 1 95.94 449 ARG B N 1
ATOM 8537 C CA . ARG B 1 449 ? 25.641 -21.828 -2.83 1 95.94 449 ARG B CA 1
ATOM 8538 C C . ARG B 1 449 ? 25 -23.188 -2.498 1 95.94 449 ARG B C 1
ATOM 8540 O O . ARG B 1 449 ? 25.062 -24.109 -3.299 1 95.94 449 ARG B O 1
ATOM 8547 N N . THR B 1 450 ? 24.406 -23.25 -1.287 1 93.5 450 THR B N 1
ATOM 8548 C CA . THR B 1 450 ? 23.734 -24.469 -0.829 1 93.5 450 THR B CA 1
ATOM 8549 C C . THR B 1 450 ? 22.219 -24.312 -0.866 1 93.5 450 THR B C 1
ATOM 8551 O O . THR B 1 450 ? 21.719 -23.203 -1.066 1 93.5 450 THR B O 1
ATOM 8554 N N . CYS B 1 451 ? 21.547 -25.406 -0.703 1 94.94 451 CYS B N 1
ATOM 8555 C CA . CYS B 1 451 ? 20.094 -25.359 -0.644 1 94.94 451 CYS B CA 1
ATOM 8556 C C . CYS B 1 451 ? 19.625 -24.516 0.536 1 94.94 451 CYS B C 1
ATOM 8558 O O . CYS B 1 451 ? 18.625 -23.797 0.44 1 94.94 451 CYS B O 1
ATOM 8560 N N . VAL B 1 452 ? 20.344 -24.516 1.606 1 93.12 452 VAL B N 1
ATOM 8561 C CA . VAL B 1 452 ? 20.016 -23.719 2.781 1 93.12 452 VAL B CA 1
ATOM 8562 C C . VAL B 1 452 ? 20.109 -22.234 2.447 1 93.12 452 VAL B C 1
ATOM 8564 O O . VAL B 1 452 ? 19.203 -21.469 2.748 1 93.12 452 VAL B O 1
ATOM 8567 N N . ASN B 1 453 ? 21.141 -21.906 1.724 1 93.75 453 ASN B N 1
ATOM 8568 C CA . ASN B 1 453 ? 21.344 -20.516 1.316 1 93.75 453 ASN B CA 1
ATOM 8569 C C . ASN B 1 453 ? 20.25 -20.062 0.359 1 93.75 453 ASN B C 1
ATOM 8571 O O . ASN B 1 453 ? 19.875 -18.875 0.352 1 93.75 453 ASN B O 1
ATOM 8575 N N . ALA B 1 454 ? 19.781 -20.984 -0.413 1 96.31 454 ALA B N 1
ATOM 8576 C CA . ALA B 1 454 ? 18.781 -20.656 -1.427 1 96.31 454 ALA B CA 1
ATOM 8577 C C . ALA B 1 454 ? 17.375 -20.812 -0.876 1 96.31 454 ALA B C 1
ATOM 8579 O O . ALA B 1 454 ? 16.391 -20.641 -1.606 1 96.31 454 ALA B O 1
ATOM 8580 N N . SER B 1 455 ? 17.266 -21.141 0.413 1 96.56 455 SER B N 1
ATOM 8581 C CA . SER B 1 455 ? 16 -21.344 1.105 1 96.56 455 SER B CA 1
ATOM 8582 C C . SER B 1 455 ? 15.188 -22.453 0.458 1 96.56 455 SER B C 1
ATOM 8584 O O . SER B 1 455 ? 13.961 -22.344 0.327 1 96.56 455 SER B O 1
ATOM 8586 N N . ILE B 1 456 ? 15.828 -23.453 -0.055 1 96.88 456 ILE B N 1
ATOM 8587 C CA . ILE B 1 456 ? 15.18 -24.641 -0.606 1 96.88 456 ILE B CA 1
ATOM 8588 C C . ILE B 1 456 ? 15 -25.688 0.494 1 96.88 456 ILE B C 1
ATOM 8590 O O . ILE B 1 456 ? 15.969 -26.125 1.104 1 96.88 456 ILE B O 1
ATOM 8594 N N . PRO B 1 457 ? 13.766 -26.016 0.709 1 93.88 457 PRO B N 1
ATOM 8595 C CA . PRO B 1 457 ? 13.578 -27.078 1.706 1 93.88 457 PRO B CA 1
ATOM 8596 C C . PRO B 1 457 ? 14.32 -28.359 1.353 1 93.88 457 PRO B C 1
ATOM 8598 O O . PRO B 1 457 ? 14.453 -28.703 0.173 1 93.88 457 PRO B O 1
ATOM 8601 N N . GLN B 1 458 ? 14.672 -29.062 2.371 1 86.62 458 GLN B N 1
ATOM 8602 C CA . GLN B 1 458 ? 15.508 -30.25 2.211 1 86.62 458 GLN B CA 1
ATOM 8603 C C . GLN B 1 458 ? 14.836 -31.266 1.301 1 86.62 458 GLN B C 1
ATOM 8605 O O . GLN B 1 458 ? 15.508 -31.969 0.53 1 86.62 458 GLN B O 1
ATOM 8610 N N . GLU B 1 459 ? 13.602 -31.344 1.369 1 86.94 459 GLU B N 1
ATOM 8611 C CA . GLU B 1 459 ? 12.867 -32.344 0.61 1 86.94 459 GLU B CA 1
ATOM 8612 C C . GLU B 1 459 ? 12.945 -32.062 -0.889 1 86.94 459 GLU B C 1
ATOM 8614 O O . GLU B 1 459 ? 12.711 -32.969 -1.702 1 86.94 459 GLU B O 1
ATOM 8619 N N . TYR B 1 460 ? 13.273 -30.875 -1.255 1 93.56 460 TYR B N 1
ATOM 8620 C CA . TYR B 1 460 ? 13.32 -30.531 -2.67 1 93.56 460 TYR B CA 1
ATOM 8621 C C . TYR B 1 460 ? 14.758 -30.281 -3.121 1 93.56 460 TYR B C 1
ATOM 8623 O O . TYR B 1 460 ? 14.992 -29.875 -4.262 1 93.56 460 TYR B O 1
ATOM 8631 N N . CYS B 1 461 ? 15.734 -30.484 -2.229 1 92.5 461 CYS B N 1
ATOM 8632 C CA . CYS B 1 461 ? 17.141 -30.266 -2.543 1 92.5 461 CYS B CA 1
ATOM 8633 C C . CYS B 1 461 ? 17.719 -31.422 -3.359 1 92.5 461 CYS B C 1
ATOM 8635 O O . CYS B 1 461 ? 17.609 -32.562 -2.957 1 92.5 461 CYS B O 1
ATOM 8637 N N . LEU B 1 462 ? 18.312 -31.141 -4.469 1 92.75 462 LEU B N 1
ATOM 8638 C CA . LEU B 1 462 ? 18.922 -32.156 -5.336 1 92.75 462 LEU B CA 1
ATOM 8639 C C . LEU B 1 462 ? 20.438 -32.094 -5.27 1 92.75 462 LEU B C 1
ATOM 8641 O O . LEU B 1 462 ? 21.125 -32.812 -5.984 1 92.75 462 LEU B O 1
ATOM 8645 N N . CYS B 1 463 ? 20.938 -31.266 -4.414 1 91.06 463 CYS B N 1
ATOM 8646 C CA . CYS B 1 463 ? 22.391 -31.094 -4.332 1 91.06 463 CYS B CA 1
ATOM 8647 C C . CYS B 1 463 ? 23.031 -32.25 -3.559 1 91.06 463 CYS B C 1
ATOM 8649 O O . CYS B 1 463 ? 22.453 -32.719 -2.576 1 91.06 463 CYS B O 1
ATOM 8651 N N . GLY B 1 464 ? 24.203 -32.719 -4.031 1 83.5 464 GLY B N 1
ATOM 8652 C CA . GLY B 1 464 ? 25.062 -33.625 -3.268 1 83.5 464 GLY B CA 1
ATOM 8653 C C . GLY B 1 464 ? 24.688 -35.062 -3.426 1 83.5 464 GLY B C 1
ATOM 8654 O O . GLY B 1 464 ? 25.094 -35.906 -2.621 1 83.5 464 GLY B O 1
ATOM 8655 N N . TYR B 1 465 ? 23.875 -35.344 -4.34 1 83.44 465 TYR B N 1
ATOM 8656 C CA . TYR B 1 465 ? 23.562 -36.75 -4.594 1 83.44 465 TYR B CA 1
ATOM 8657 C C . TYR B 1 465 ? 24.797 -37.531 -5.066 1 83.44 465 TYR B C 1
ATOM 8659 O O . TYR B 1 465 ? 25.344 -37.219 -6.125 1 83.44 465 TYR B O 1
ATOM 8667 N N . LYS B 1 466 ? 25.25 -38.375 -4.238 1 80.31 466 LYS B N 1
ATOM 8668 C CA . LYS B 1 466 ? 26.422 -39.188 -4.57 1 80.31 466 LYS B CA 1
ATOM 8669 C C . LYS B 1 466 ? 26.031 -40.438 -5.34 1 80.31 466 LYS B C 1
ATOM 8671 O O . LYS B 1 466 ? 26.703 -40.812 -6.301 1 80.31 466 LYS B O 1
ATOM 8676 N N . SER B 1 467 ? 25.031 -41.031 -4.812 1 81.56 467 SER B N 1
ATOM 8677 C CA . SER B 1 467 ? 24.578 -42.281 -5.465 1 81.56 467 SER B CA 1
ATOM 8678 C C . SER B 1 467 ? 23.078 -42.469 -5.289 1 81.56 467 SER B C 1
ATOM 8680 O O . SER B 1 467 ? 22.484 -41.938 -4.352 1 81.56 467 SER B O 1
ATOM 8682 N N . LEU B 1 468 ? 22.531 -43.156 -6.305 1 82.69 468 LEU B N 1
ATOM 8683 C CA . LEU B 1 468 ? 21.156 -43.594 -6.285 1 82.69 468 LEU B CA 1
ATOM 8684 C C . LEU B 1 468 ? 21.078 -45.125 -6.457 1 82.69 468 LEU B C 1
ATOM 8686 O O . LEU B 1 468 ? 21.453 -45.656 -7.5 1 82.69 468 LEU B O 1
ATOM 8690 N N . GLU B 1 469 ? 20.656 -45.75 -5.359 1 86.44 469 GLU B N 1
ATOM 8691 C CA . GLU B 1 469 ? 20.562 -47.188 -5.395 1 86.44 469 GLU B CA 1
ATOM 8692 C C . GLU B 1 469 ? 19.141 -47.656 -5.105 1 86.44 469 GLU B C 1
ATOM 8694 O O . GLU B 1 469 ? 18.5 -47.156 -4.172 1 86.44 469 GLU B O 1
ATOM 8699 N N . GLU B 1 470 ? 18.703 -48.531 -5.891 1 88.88 470 GLU B N 1
ATOM 8700 C CA . GLU B 1 470 ? 17.391 -49.125 -5.629 1 88.88 470 GLU B CA 1
ATOM 8701 C C . GLU B 1 470 ? 17.5 -50.344 -4.738 1 88.88 470 GLU B C 1
ATOM 8703 O O . GLU B 1 470 ? 18.281 -51.25 -5.016 1 88.88 470 GLU B O 1
ATOM 8708 N N . LEU B 1 47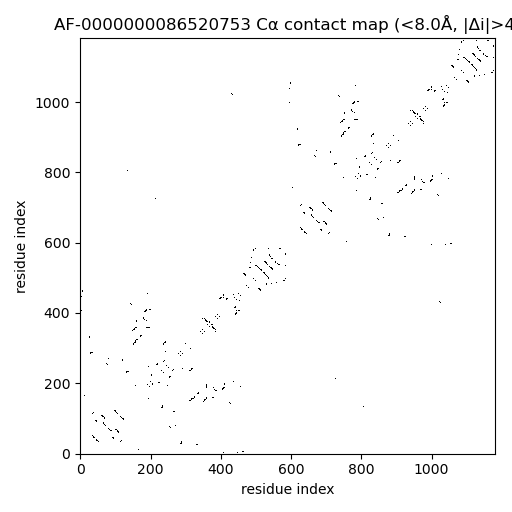1 ? 16.688 -50.344 -3.721 1 91.25 471 LEU B N 1
ATOM 8709 C CA . LEU B 1 471 ? 16.641 -51.5 -2.824 1 91.25 471 LEU B CA 1
ATOM 8710 C C . LEU B 1 471 ? 15.547 -52.469 -3.242 1 91.25 471 LEU B C 1
ATOM 8712 O O . LEU B 1 471 ? 14.57 -52.062 -3.873 1 91.25 471 LEU B O 1
ATOM 8716 N N . HIS B 1 472 ? 15.797 -53.688 -2.881 1 92.81 472 HIS B N 1
ATOM 8717 C CA . HIS B 1 472 ? 14.75 -54.688 -3.145 1 92.81 472 HIS B CA 1
ATOM 8718 C C . HIS B 1 472 ? 13.531 -54.438 -2.256 1 92.81 472 HIS B C 1
ATOM 8720 O O . HIS B 1 472 ? 13.672 -54.25 -1.042 1 92.81 472 HIS B O 1
ATOM 8726 N N . VAL B 1 473 ? 12.398 -54.5 -2.775 1 93 473 VAL B N 1
ATOM 8727 C CA . VAL B 1 473 ? 11.172 -54.062 -2.111 1 93 473 VAL B CA 1
ATOM 8728 C C . VAL B 1 473 ? 10.781 -55.094 -1.046 1 93 473 VAL B C 1
ATOM 8730 O O . VAL B 1 473 ? 10 -54.781 -0.14 1 93 473 VAL B O 1
ATOM 8733 N N . THR B 1 474 ? 11.312 -56.312 -1.052 1 90.19 474 THR B N 1
ATOM 8734 C CA . THR B 1 474 ? 10.914 -57.375 -0.121 1 90.19 474 THR B CA 1
ATOM 8735 C C . THR B 1 474 ? 11.906 -57.469 1.031 1 90.19 474 THR B C 1
ATOM 8737 O O . THR B 1 474 ? 11.742 -58.312 1.927 1 90.19 474 THR B O 1
ATOM 8740 N N . SER B 1 475 ? 12.891 -56.656 1.005 1 90.81 475 SER B N 1
ATOM 8741 C CA . SER B 1 475 ? 13.883 -56.719 2.074 1 90.81 475 SER B CA 1
ATOM 8742 C C . SER B 1 475 ? 13.289 -56.25 3.404 1 90.81 475 SER B C 1
ATOM 8744 O O . SER B 1 475 ? 12.258 -55.594 3.434 1 90.81 475 SER B O 1
ATOM 8746 N N . HIS B 1 476 ? 13.898 -56.719 4.484 1 89.62 476 HIS B N 1
ATOM 8747 C CA . HIS B 1 476 ? 13.438 -56.344 5.824 1 89.62 476 HIS B CA 1
ATOM 8748 C C . HIS B 1 476 ? 13.477 -54.844 6.039 1 89.62 476 HIS B C 1
ATOM 8750 O O . HIS B 1 476 ? 12.539 -54.281 6.594 1 89.62 476 HIS B O 1
ATOM 8756 N N . ILE B 1 477 ? 14.484 -54.25 5.605 1 89.75 477 ILE B N 1
ATOM 8757 C CA . ILE B 1 477 ? 14.617 -52.781 5.781 1 89.75 477 ILE B CA 1
ATOM 8758 C C . ILE B 1 477 ? 13.523 -52.094 4.996 1 89.75 477 ILE B C 1
ATOM 8760 O O . ILE B 1 477 ? 12.984 -51.062 5.449 1 89.75 477 ILE B O 1
ATOM 8764 N N . SER B 1 478 ? 13.219 -52.562 3.861 1 92.25 478 SER B N 1
ATOM 8765 C CA . SER B 1 478 ? 12.188 -51.969 3.027 1 92.25 478 SER B CA 1
ATOM 8766 C C . SER B 1 478 ? 10.828 -52 3.719 1 92.25 478 SER B C 1
ATOM 8768 O O . SER B 1 478 ? 10.078 -51 3.668 1 92.25 478 SER B O 1
ATOM 8770 N N . LYS B 1 479 ? 10.602 -53.062 4.371 1 92.25 479 LYS B N 1
ATOM 8771 C CA . LYS B 1 479 ? 9.344 -53.156 5.102 1 92.25 479 LYS B CA 1
ATOM 8772 C C . LYS B 1 479 ? 9.297 -52.188 6.277 1 92.25 479 LYS B C 1
ATOM 8774 O O . LYS B 1 479 ? 8.266 -51.594 6.547 1 92.25 479 LYS B O 1
ATOM 8779 N N . THR B 1 480 ? 10.352 -52.125 6.887 1 93.19 480 THR B N 1
ATOM 8780 C CA . THR B 1 480 ? 10.445 -51.219 8.016 1 93.19 480 THR B CA 1
ATOM 8781 C C . THR B 1 480 ? 10.242 -49.781 7.562 1 93.19 480 THR B C 1
ATOM 8783 O O . THR B 1 480 ? 9.477 -49.031 8.18 1 93.19 480 THR B O 1
ATOM 8786 N N . LEU B 1 481 ? 10.938 -49.438 6.535 1 95 481 LEU B N 1
ATOM 8787 C CA . LEU B 1 481 ? 10.844 -48.094 6.008 1 95 481 LEU B CA 1
ATOM 8788 C C . LEU B 1 481 ? 9.422 -47.781 5.562 1 95 481 LEU B C 1
ATOM 8790 O O . LEU B 1 481 ? 8.906 -46.688 5.836 1 95 481 LEU B O 1
ATOM 8794 N N . ALA B 1 482 ? 8.812 -48.656 4.949 1 96.19 482 ALA B N 1
ATOM 8795 C CA . ALA B 1 482 ? 7.441 -48.5 4.48 1 96.19 482 ALA B CA 1
ATOM 8796 C C . ALA B 1 482 ? 6.48 -48.312 5.652 1 96.19 482 ALA B C 1
ATOM 8798 O O . ALA B 1 482 ? 5.559 -47.5 5.59 1 96.19 482 ALA B O 1
ATOM 8799 N N . SER B 1 483 ? 6.707 -49.062 6.664 1 95.19 483 SER B N 1
ATOM 8800 C CA . SER B 1 483 ? 5.867 -48.969 7.852 1 95.19 483 SER B CA 1
ATOM 8801 C C . SER B 1 483 ? 5.992 -47.594 8.508 1 95.19 483 SER B C 1
ATOM 8803 O O . SER B 1 483 ? 5.016 -47.062 9.023 1 95.19 483 SER B O 1
ATOM 8805 N N . LEU B 1 484 ? 7.156 -47.094 8.5 1 95.38 484 LEU B N 1
ATOM 8806 C CA . LEU B 1 484 ? 7.383 -45.781 9.062 1 95.38 484 LEU B CA 1
ATOM 8807 C C . LEU B 1 484 ? 6.633 -44.719 8.273 1 95.38 484 LEU B C 1
ATOM 8809 O O . LEU B 1 484 ? 6.051 -43.812 8.852 1 95.38 484 LEU B O 1
ATOM 8813 N N . VAL B 1 485 ? 6.652 -44.875 6.992 1 96.69 485 VAL B N 1
ATOM 8814 C CA . VAL B 1 485 ? 5.992 -43.906 6.133 1 96.69 485 VAL B CA 1
ATOM 8815 C C . VAL B 1 485 ? 4.48 -43.969 6.312 1 96.69 485 VAL B C 1
ATOM 8817 O O . VAL B 1 485 ? 3.797 -42.969 6.395 1 96.69 485 VAL B O 1
ATOM 8820 N N . ILE B 1 486 ? 3.953 -45.156 6.445 1 96.5 486 ILE B N 1
ATOM 8821 C CA . ILE B 1 486 ? 2.52 -45.344 6.637 1 96.5 486 ILE B CA 1
ATOM 8822 C C . ILE B 1 486 ? 2.088 -44.719 7.957 1 96.5 486 ILE B C 1
ATOM 8824 O O . ILE B 1 486 ? 1.032 -44.062 8.031 1 96.5 486 ILE B O 1
ATOM 8828 N N . ASP B 1 487 ? 2.859 -44.906 8.922 1 96 487 ASP B N 1
ATOM 8829 C CA . ASP B 1 487 ? 2.559 -44.312 10.219 1 96 487 ASP B CA 1
ATOM 8830 C C . ASP B 1 487 ? 2.535 -42.781 10.133 1 96 487 ASP B C 1
ATOM 8832 O O . ASP B 1 487 ? 1.67 -42.125 10.727 1 96 487 ASP B O 1
ATOM 8836 N N . ALA B 1 488 ? 3.51 -42.312 9.438 1 95.94 488 ALA B N 1
ATOM 8837 C CA . ALA B 1 488 ? 3.578 -40.844 9.258 1 95.94 488 ALA B CA 1
ATOM 8838 C C . ALA B 1 488 ? 2.359 -40.344 8.492 1 95.94 488 ALA B C 1
ATOM 8840 O O . ALA B 1 488 ? 1.82 -39.281 8.82 1 95.94 488 ALA B O 1
ATOM 8841 N N . ILE B 1 489 ? 1.93 -41 7.5 1 96.31 489 ILE B N 1
ATOM 8842 C CA . ILE B 1 489 ? 0.737 -40.688 6.73 1 96.31 489 ILE B CA 1
ATOM 8843 C C . ILE B 1 489 ? -0.479 -40.625 7.652 1 96.31 489 ILE B C 1
ATOM 8845 O O . ILE B 1 489 ? -1.248 -39.688 7.637 1 96.31 489 ILE B O 1
ATOM 8849 N N . ASN B 1 490 ? -0.614 -41.594 8.445 1 96.19 490 ASN B N 1
ATOM 8850 C CA . ASN B 1 490 ? -1.783 -41.719 9.312 1 96.19 490 ASN B CA 1
ATOM 8851 C C . ASN B 1 490 ? -1.767 -40.688 10.43 1 96.19 490 ASN B C 1
ATOM 8853 O O . ASN B 1 490 ? -2.812 -40.344 10.984 1 96.19 490 ASN B O 1
ATOM 8857 N N . SER B 1 491 ? -0.619 -40.25 10.727 1 95 491 SER B N 1
ATOM 8858 C CA . SER B 1 491 ? -0.533 -39.156 11.703 1 95 491 SER B CA 1
ATOM 8859 C C . SER B 1 491 ? -1.115 -37.875 11.141 1 95 491 SER B C 1
ATOM 8861 O O . SER B 1 491 ? -1.471 -36.969 11.898 1 95 491 SER B O 1
ATOM 8863 N N . LYS B 1 492 ? -1.222 -37.719 9.844 1 94.31 492 LYS B N 1
ATOM 8864 C CA . LYS B 1 492 ? -1.76 -36.531 9.172 1 94.31 492 LYS B CA 1
ATOM 8865 C C . LYS B 1 492 ? -3.23 -36.719 8.812 1 94.31 492 LYS B C 1
ATOM 8867 O O . LYS B 1 492 ? -3.896 -35.781 8.375 1 94.31 492 LYS B O 1
ATOM 8872 N N . THR B 1 493 ? -3.709 -37.875 9.039 1 92.75 493 THR B N 1
ATOM 8873 C CA . THR B 1 493 ? -5.066 -38.25 8.648 1 92.75 493 THR B CA 1
ATOM 8874 C C . THR B 1 493 ? -6.066 -37.844 9.727 1 92.75 493 THR B C 1
ATOM 8876 O O . THR B 1 493 ? -5.887 -38.156 10.898 1 92.75 493 THR B O 1
ATOM 8879 N N . ASN B 1 494 ? -7.023 -37.094 9.305 1 92.88 494 ASN B N 1
ATOM 8880 C CA . ASN B 1 494 ? -8.148 -36.844 10.203 1 92.88 494 ASN B CA 1
ATOM 8881 C C . ASN B 1 494 ? -9.047 -38.062 10.344 1 92.88 494 ASN B C 1
ATOM 8883 O O . ASN B 1 494 ? -9.984 -38.25 9.562 1 92.88 494 ASN B O 1
ATOM 8887 N N . THR B 1 495 ? -8.93 -38.75 11.391 1 93 495 THR B N 1
ATOM 8888 C CA . THR B 1 495 ? -9.547 -40.062 11.523 1 93 495 THR B CA 1
ATOM 8889 C C . THR B 1 495 ? -11.039 -39.906 11.812 1 93 495 THR B C 1
ATOM 8891 O O . THR B 1 495 ? -11.773 -40.906 11.773 1 93 495 THR B O 1
ATOM 8894 N N . SER B 1 496 ? -11.477 -38.719 12.07 1 93.44 496 SER B N 1
ATOM 8895 C CA . SER B 1 496 ? -12.898 -38.531 12.289 1 93.44 496 SER B CA 1
ATOM 8896 C C . SER B 1 496 ? -13.688 -38.656 10.992 1 93.44 496 SER B C 1
ATOM 8898 O O . SER B 1 496 ? -14.805 -39.156 10.984 1 93.44 496 SER B O 1
ATOM 8900 N N . ILE B 1 497 ? -13.062 -38.25 9.914 1 95 497 ILE B N 1
ATOM 8901 C CA . ILE B 1 497 ? -13.828 -38.219 8.672 1 95 497 ILE B CA 1
ATOM 8902 C C . ILE B 1 497 ? -13.109 -39.062 7.609 1 95 497 ILE B C 1
ATOM 8904 O O . ILE B 1 497 ? -13.703 -39.406 6.582 1 95 497 ILE B O 1
ATOM 8908 N N . CYS B 1 498 ? -11.852 -39.375 7.797 1 96.31 498 CYS B N 1
ATOM 8909 C CA . CYS B 1 498 ? -11.055 -40.094 6.809 1 96.31 498 CYS B CA 1
ATOM 8910 C C . CYS B 1 498 ? -10.648 -41.469 7.324 1 96.31 498 CYS B C 1
ATOM 8912 O O . CYS B 1 498 ? -10.492 -41.656 8.531 1 96.31 498 CYS B O 1
ATOM 8914 N N . SER B 1 499 ? -10.453 -42.406 6.473 1 96.19 499 SER B N 1
ATOM 8915 C CA . SER B 1 499 ? -10.055 -43.781 6.797 1 96.19 499 SER B CA 1
ATOM 8916 C C . SER B 1 499 ? -8.555 -43.844 7.07 1 96.19 499 SER B C 1
ATOM 8918 O O . SER B 1 499 ? -7.77 -43.094 6.504 1 96.19 499 SER B O 1
ATOM 8920 N N . VAL B 1 500 ? -8.242 -44.812 7.918 1 96.38 500 VAL B N 1
ATOM 8921 C CA . VAL B 1 500 ? -6.832 -45.062 8.18 1 96.38 500 VAL B CA 1
ATOM 8922 C C . VAL B 1 500 ? -6.242 -45.875 7.027 1 96.38 500 VAL B C 1
ATOM 8924 O O . VAL B 1 500 ? -6.871 -46.844 6.539 1 96.38 500 VAL B O 1
ATOM 8927 N N . PHE B 1 501 ? -5.07 -45.531 6.613 1 96.69 501 PHE B N 1
ATOM 8928 C CA . PHE B 1 501 ? -4.422 -46.219 5.512 1 96.69 501 PHE B CA 1
ATOM 8929 C C . PHE B 1 501 ? -3.635 -47.438 6.02 1 96.69 501 PHE B C 1
ATOM 8931 O O . PHE B 1 501 ? -3.023 -47.375 7.086 1 96.69 501 PHE B O 1
ATOM 8938 N N . LYS B 1 502 ? -3.654 -48.406 5.25 1 96.81 502 LYS B N 1
ATOM 8939 C CA . LYS B 1 502 ? -2.838 -49.594 5.488 1 96.81 502 LYS B CA 1
ATOM 8940 C C . LYS B 1 502 ? -1.914 -49.875 4.309 1 96.81 502 LYS B C 1
ATOM 8942 O O . LYS B 1 502 ? -2.279 -49.656 3.156 1 96.81 502 LYS B O 1
ATOM 8947 N N . LEU B 1 503 ? -0.785 -50.438 4.621 1 96.5 503 LEU B N 1
ATOM 8948 C CA . LEU B 1 503 ? 0.191 -50.75 3.582 1 96.5 503 LEU B CA 1
ATOM 8949 C C . LEU B 1 503 ? -0.312 -51.875 2.674 1 96.5 503 LEU B C 1
ATOM 8951 O O . LEU B 1 503 ? -0.654 -52.938 3.15 1 96.5 503 LEU B O 1
ATOM 8955 N N . ARG B 1 504 ? -0.38 -51.562 1.419 1 95.94 504 ARG B N 1
ATOM 8956 C CA . ARG B 1 504 ? -0.729 -52.594 0.446 1 95.94 504 ARG B CA 1
ATOM 8957 C C . ARG B 1 504 ? 0.523 -53.219 -0.154 1 95.94 504 ARG B C 1
ATOM 8959 O O . ARG B 1 504 ? 0.657 -54.438 -0.177 1 95.94 504 ARG B O 1
ATOM 8966 N N . LYS B 1 505 ? 1.419 -52.375 -0.638 1 95 505 LYS B N 1
ATOM 8967 C CA . LYS B 1 505 ? 2.68 -52.875 -1.18 1 95 505 LYS B CA 1
ATOM 8968 C C . LYS B 1 505 ? 3.725 -51.75 -1.256 1 95 505 LYS B C 1
ATOM 8970 O O . LYS B 1 505 ? 3.381 -50.562 -1.335 1 95 505 LYS B O 1
ATOM 8975 N N . VAL B 1 506 ? 4.977 -52.219 -1.203 1 95.69 506 VAL B N 1
ATOM 8976 C CA . VAL B 1 506 ? 6.094 -51.344 -1.477 1 95.69 506 VAL B CA 1
ATOM 8977 C C . VAL B 1 506 ? 6.371 -51.312 -2.977 1 95.69 506 VAL B C 1
ATOM 8979 O O . VAL B 1 506 ? 6.543 -52.344 -3.609 1 95.69 506 VAL B O 1
ATOM 8982 N N . ILE B 1 507 ? 6.332 -50.125 -3.508 1 92.25 507 ILE B N 1
ATOM 8983 C CA . ILE B 1 507 ? 6.508 -50 -4.949 1 92.25 507 ILE B CA 1
ATOM 8984 C C . ILE B 1 507 ? 7.992 -49.875 -5.277 1 92.25 507 ILE B C 1
ATOM 8986 O O . ILE B 1 507 ? 8.5 -50.531 -6.172 1 92.25 507 ILE B O 1
ATOM 8990 N N . ARG B 1 508 ? 8.672 -48.969 -4.57 1 91.62 508 ARG B N 1
ATOM 8991 C CA . ARG B 1 508 ? 10.086 -48.719 -4.82 1 91.62 508 ARG B CA 1
ATOM 8992 C C . ARG B 1 508 ? 10.742 -48.031 -3.625 1 91.62 508 ARG B C 1
ATOM 8994 O O . ARG B 1 508 ? 10.125 -47.188 -2.963 1 91.62 508 ARG B O 1
ATOM 9001 N N . ILE B 1 509 ? 11.938 -48.438 -3.369 1 93.38 509 ILE B N 1
ATOM 9002 C CA . ILE B 1 509 ? 12.758 -47.719 -2.389 1 93.38 509 ILE B CA 1
ATOM 9003 C C . ILE B 1 509 ? 14.078 -47.312 -3.021 1 93.38 509 ILE B C 1
ATOM 9005 O O . ILE B 1 509 ? 14.828 -48.156 -3.521 1 93.38 509 ILE B O 1
ATOM 9009 N N . LEU B 1 510 ? 14.297 -46.062 -3.004 1 89.56 510 LEU B N 1
ATOM 9010 C CA . LEU B 1 510 ? 15.562 -45.531 -3.5 1 89.56 510 LEU B CA 1
ATOM 9011 C C . LEU B 1 510 ? 16.422 -45.031 -2.352 1 89.56 510 LEU B C 1
ATOM 9013 O O . LEU B 1 510 ? 16 -44.156 -1.579 1 89.56 510 LEU B O 1
ATOM 9017 N N . LYS B 1 511 ? 17.578 -45.562 -2.236 1 89.31 511 LYS B N 1
ATOM 9018 C CA . LYS B 1 511 ? 18.562 -45.125 -1.275 1 89.31 511 LYS B CA 1
ATOM 9019 C C . LYS B 1 511 ? 19.469 -44.031 -1.892 1 89.31 511 LYS B C 1
ATOM 9021 O O . LYS B 1 511 ? 20.156 -44.281 -2.881 1 89.31 511 LYS B O 1
ATOM 9026 N N . VAL B 1 512 ? 19.391 -42.906 -1.311 1 86.94 512 VAL B N 1
ATOM 9027 C CA . VAL B 1 512 ? 20.203 -41.781 -1.772 1 86.94 512 VAL B CA 1
ATOM 9028 C C . VAL B 1 512 ? 21.297 -41.5 -0.751 1 86.94 512 VAL B C 1
ATOM 9030 O O . VAL B 1 512 ? 21 -41.25 0.421 1 86.94 512 VAL B O 1
ATOM 9033 N N . THR B 1 513 ? 22.469 -41.531 -1.202 1 86.25 513 THR B N 1
ATOM 9034 C CA . THR B 1 513 ? 23.594 -41.125 -0.35 1 86.25 513 THR B CA 1
ATOM 9035 C C . THR B 1 513 ? 24.047 -39.688 -0.692 1 86.25 513 THR B C 1
ATOM 9037 O O . THR B 1 513 ? 24.266 -39.375 -1.862 1 86.25 513 THR B O 1
ATOM 9040 N N . LEU B 1 514 ? 24.094 -38.844 0.322 1 83.81 514 LEU B N 1
ATOM 9041 C CA . LEU B 1 514 ? 24.438 -37.438 0.117 1 83.81 514 LEU B CA 1
ATOM 9042 C C . LEU B 1 514 ? 25.875 -37.156 0.54 1 83.81 514 LEU B C 1
ATOM 9044 O O . LEU B 1 514 ? 26.375 -37.75 1.501 1 83.81 514 LEU B O 1
ATOM 9048 N N . ASN B 1 515 ? 26.531 -36.375 -0.362 1 72.81 515 ASN B N 1
ATOM 9049 C CA . ASN B 1 515 ? 27.891 -35.938 -0.024 1 72.81 515 ASN B CA 1
ATOM 9050 C C . ASN B 1 515 ? 27.859 -34.75 0.931 1 72.81 515 ASN B C 1
ATOM 9052 O O . ASN B 1 515 ? 27.016 -33.844 0.786 1 72.81 515 ASN B O 1
ATOM 9056 N N . GLU B 1 516 ? 28.172 -34.875 2.143 1 54.09 516 GLU B N 1
ATOM 9057 C CA . GLU B 1 516 ? 28.203 -33.688 3.012 1 54.09 516 GLU B CA 1
ATOM 9058 C C . GLU B 1 516 ? 29.172 -32.656 2.477 1 54.09 516 GLU B C 1
ATOM 9060 O O . GLU B 1 516 ? 30.25 -32.969 1.973 1 54.09 516 GLU B O 1
ATOM 9065 N N . ASN B 1 517 ? 28.875 -31.609 2.16 1 49.66 517 ASN B N 1
ATOM 9066 C CA . ASN B 1 517 ? 29.844 -30.547 1.854 1 49.66 517 ASN B CA 1
ATOM 9067 C C . ASN B 1 517 ? 30.984 -30.531 2.854 1 49.66 517 ASN B C 1
ATOM 9069 O O . ASN B 1 517 ? 30.781 -30.766 4.043 1 49.66 517 ASN B O 1
ATOM 9073 N N . LYS B 1 518 ? 32.312 -30.438 2.477 1 47.53 518 LYS B N 1
ATOM 9074 C CA . LYS B 1 518 ? 33.594 -30.406 3.207 1 47.53 518 LYS B CA 1
ATOM 9075 C C . LYS B 1 518 ? 33.5 -29.516 4.441 1 47.53 518 LYS B C 1
ATOM 9077 O O . LYS B 1 518 ? 34.281 -29.656 5.375 1 47.53 518 LYS B O 1
ATOM 9082 N N . SER B 1 519 ? 33.031 -28.344 4.312 1 40.34 519 SER B N 1
ATOM 9083 C CA . SER B 1 519 ? 33.438 -27.406 5.355 1 40.34 519 SER B CA 1
ATOM 9084 C C . SER B 1 519 ? 33 -27.891 6.734 1 40.34 519 SER B C 1
ATOM 9086 O O . SER B 1 519 ? 33.5 -27.391 7.754 1 40.34 519 SER B O 1
ATOM 9088 N N . THR B 1 520 ? 31.75 -28.344 6.957 1 40.47 520 THR B N 1
ATOM 9089 C CA . THR B 1 520 ? 31.469 -28.516 8.383 1 40.47 520 THR B CA 1
ATOM 9090 C C . THR B 1 520 ? 31.516 -30 8.758 1 40.47 520 THR B C 1
ATOM 9092 O O . THR B 1 520 ? 31.109 -30.375 9.859 1 40.47 520 THR B O 1
ATOM 9095 N N . GLY B 1 521 ? 32.688 -30.781 8.477 1 40.28 521 GLY B N 1
ATOM 9096 C CA . GLY B 1 521 ? 33 -32.094 9.031 1 40.28 521 GLY B CA 1
ATOM 9097 C C . GLY B 1 521 ? 31.828 -33.062 8.992 1 40.28 521 GLY B C 1
ATOM 9098 O O . GLY B 1 521 ? 31.828 -34.062 9.695 1 40.28 521 GLY B O 1
ATOM 9099 N N . GLU B 1 522 ? 30.656 -32.719 8.664 1 46.38 522 GLU B N 1
ATOM 9100 C CA . GLU B 1 522 ? 29.531 -33.594 8.984 1 46.38 522 GLU B CA 1
ATOM 9101 C C . GLU B 1 522 ? 29.469 -34.781 8.031 1 46.38 522 GLU B C 1
ATOM 9103 O O . GLU B 1 522 ? 29.859 -34.688 6.871 1 46.38 522 GLU B O 1
ATOM 9108 N N . THR B 1 523 ? 29.156 -36.125 8.617 1 53 523 THR B N 1
ATOM 9109 C CA . THR B 1 523 ? 28.906 -37.531 8.297 1 53 523 THR B CA 1
ATOM 9110 C C . THR B 1 523 ? 27.891 -37.625 7.164 1 53 523 THR B C 1
ATOM 9112 O O . THR B 1 523 ? 27.078 -36.75 6.953 1 53 523 THR B O 1
ATOM 9115 N N . GLU B 1 524 ? 28.109 -38.656 6.242 1 60.59 524 GLU B N 1
ATOM 9116 C CA . GLU B 1 524 ? 27.219 -39.094 5.172 1 60.59 524 GLU B CA 1
ATOM 9117 C C . GLU B 1 524 ? 25.781 -39.281 5.68 1 60.59 524 GLU B C 1
ATOM 9119 O O . GLU B 1 524 ? 25.562 -39.938 6.711 1 60.59 524 GLU B O 1
ATOM 9124 N N . LYS B 1 525 ? 24.953 -38.406 5.051 1 78.19 525 LYS B N 1
ATOM 9125 C CA . LYS B 1 525 ? 23.547 -38.594 5.359 1 78.19 525 LYS B CA 1
ATOM 9126 C C . LYS B 1 525 ? 22.844 -39.438 4.285 1 78.19 525 LYS B C 1
ATOM 9128 O O . LYS B 1 525 ? 23.219 -39.375 3.107 1 78.19 525 LYS B O 1
ATOM 9133 N N . THR B 1 526 ? 22.125 -40.5 4.68 1 86.94 526 THR B N 1
ATOM 9134 C CA . THR B 1 526 ? 21.359 -41.344 3.77 1 86.94 526 THR B CA 1
ATOM 9135 C C . THR B 1 526 ? 19.875 -41.031 3.838 1 86.94 526 THR B C 1
ATOM 9137 O O . THR B 1 526 ? 19.312 -40.875 4.926 1 86.94 526 THR B O 1
ATOM 9140 N N . ILE B 1 527 ? 19.328 -40.875 2.592 1 89.75 527 ILE B N 1
ATOM 9141 C CA . ILE B 1 527 ? 17.891 -40.688 2.455 1 89.75 527 ILE B CA 1
ATOM 9142 C C . ILE B 1 527 ? 17.281 -41.844 1.709 1 89.75 527 ILE B C 1
ATOM 9144 O O . ILE B 1 527 ? 17.766 -42.25 0.659 1 89.75 527 ILE B O 1
ATOM 9148 N N . TYR B 1 528 ? 16.234 -42.375 2.318 1 91.69 528 TYR B N 1
ATOM 9149 C CA . TYR B 1 528 ? 15.445 -43.406 1.625 1 91.69 528 TYR B CA 1
ATOM 9150 C C . TYR B 1 528 ? 14.148 -42.812 1.083 1 91.69 528 TYR B C 1
ATOM 9152 O O . TYR B 1 528 ? 13.289 -42.375 1.852 1 91.69 528 TYR B O 1
ATOM 9160 N N . LYS B 1 529 ? 14.055 -42.812 -0.214 1 91.62 529 LYS B N 1
ATOM 9161 C CA . LYS B 1 529 ? 12.789 -42.438 -0.845 1 91.62 529 LYS B CA 1
ATOM 9162 C C . LYS B 1 529 ? 11.875 -43.656 -0.989 1 91.62 529 LYS B C 1
ATOM 9164 O O . LYS B 1 529 ? 12.117 -44.531 -1.828 1 91.62 529 LYS B O 1
ATOM 9169 N N . VAL B 1 530 ? 10.844 -43.625 -0.233 1 94.38 530 VAL B N 1
ATOM 9170 C CA . VAL B 1 530 ? 9.977 -44.781 -0.134 1 94.38 530 VAL B CA 1
ATOM 9171 C C . VAL B 1 530 ? 8.68 -44.531 -0.904 1 94.38 530 VAL B C 1
ATOM 9173 O O . VAL B 1 530 ? 7.898 -43.656 -0.54 1 94.38 530 VAL B O 1
ATOM 9176 N N . LYS B 1 531 ? 8.484 -45.25 -1.929 1 94 531 LYS B N 1
ATOM 9177 C CA . LYS B 1 531 ? 7.223 -45.25 -2.666 1 94 531 LYS B CA 1
ATOM 9178 C C . LYS B 1 531 ? 6.383 -46.469 -2.34 1 94 531 LYS B C 1
ATOM 9180 O O . LYS B 1 531 ? 6.855 -47.594 -2.467 1 94 531 LYS B O 1
ATOM 9185 N N . LEU B 1 532 ? 5.121 -46.25 -1.938 1 95.69 532 LEU B N 1
ATOM 9186 C CA . LEU B 1 532 ? 4.293 -47.375 -1.523 1 95.69 532 LEU B CA 1
ATOM 9187 C C . LEU B 1 532 ? 2.84 -47.156 -1.941 1 95.69 532 LEU B C 1
ATOM 9189 O O . LEU B 1 532 ? 2.436 -46.031 -2.252 1 95.69 532 LEU B O 1
ATOM 9193 N N . ALA B 1 533 ? 2.137 -48.219 -2.029 1 95.88 533 ALA B N 1
ATOM 9194 C CA . ALA B 1 533 ? 0.691 -48.219 -2.229 1 95.88 533 ALA B CA 1
ATOM 9195 C C . ALA B 1 533 ? -0.043 -48.562 -0.933 1 95.88 533 ALA B C 1
ATOM 9197 O O . ALA B 1 533 ? 0.403 -49.406 -0.163 1 95.88 533 ALA B O 1
ATOM 9198 N N . ALA B 1 534 ? -1.106 -47.875 -0.752 1 96.19 534 ALA B N 1
ATOM 9199 C CA . ALA B 1 534 ? -1.881 -48.062 0.471 1 96.19 534 ALA B CA 1
ATOM 9200 C C . ALA B 1 534 ? -3.361 -48.25 0.158 1 96.19 534 ALA B C 1
ATOM 9202 O O . ALA B 1 534 ? -3.826 -47.875 -0.924 1 96.19 534 ALA B O 1
ATOM 9203 N N . THR B 1 535 ? -4.074 -48.844 1.061 1 95.44 535 THR B N 1
ATOM 9204 C CA . THR B 1 535 ? -5.523 -49 1.021 1 95.44 535 THR B CA 1
ATOM 9205 C C . THR B 1 535 ? -6.184 -48.25 2.178 1 95.44 535 THR B C 1
ATOM 9207 O O . THR B 1 535 ? -5.629 -48.188 3.275 1 95.44 535 THR B O 1
ATOM 9210 N N . PRO B 1 536 ? -7.375 -47.688 2.012 1 95 536 PRO B N 1
ATOM 9211 C CA . PRO B 1 536 ? -8.203 -47.812 0.808 1 95 536 PRO B CA 1
ATOM 9212 C C . PRO B 1 536 ? -7.758 -46.875 -0.313 1 95 536 PRO B C 1
ATOM 9214 O O . PRO B 1 536 ? -6.801 -46.125 -0.146 1 95 536 PRO B O 1
ATOM 9217 N N . GLY B 1 537 ? -8.43 -47.062 -1.586 1 92.38 537 GLY B N 1
ATOM 9218 C CA . GLY B 1 537 ? -8.344 -46.094 -2.688 1 92.38 537 GLY B CA 1
ATOM 9219 C C . GLY B 1 537 ? -7.117 -46.312 -3.557 1 92.38 537 GLY B C 1
ATOM 9220 O O . GLY B 1 537 ? -6.855 -45.531 -4.469 1 92.38 537 GLY B O 1
ATOM 9221 N N . ASP B 1 538 ? -6.328 -47.375 -3.227 1 93.31 538 ASP B N 1
ATOM 9222 C CA . ASP B 1 538 ? -5.09 -47.625 -3.955 1 93.31 538 ASP B CA 1
ATOM 9223 C C . ASP B 1 538 ? -4.207 -46.375 -3.984 1 93.31 538 ASP B C 1
ATOM 9225 O O . ASP B 1 538 ? -3.75 -45.969 -5.051 1 93.31 538 ASP B O 1
ATOM 9229 N N . ALA B 1 539 ? -4.184 -45.812 -2.877 1 95.31 539 ALA B N 1
ATOM 9230 C CA . ALA B 1 539 ? -3.414 -44.594 -2.748 1 95.31 539 ALA B CA 1
ATOM 9231 C C . ALA B 1 539 ? -1.92 -44.875 -2.912 1 95.31 539 ALA B C 1
ATOM 9233 O O . ALA B 1 539 ? -1.399 -45.844 -2.398 1 95.31 539 ALA B O 1
ATOM 9234 N N . VAL B 1 540 ? -1.257 -44.031 -3.652 1 94.38 540 VAL B N 1
ATOM 9235 C CA . VAL B 1 540 ? 0.187 -44.156 -3.832 1 94.38 540 VAL B CA 1
ATOM 9236 C C . VAL B 1 540 ? 0.879 -42.938 -3.199 1 94.38 540 VAL B C 1
ATOM 9238 O O . VAL B 1 540 ? 0.558 -41.781 -3.52 1 94.38 540 VAL B O 1
ATOM 9241 N N . PHE B 1 541 ? 1.791 -43.25 -2.314 1 94.81 541 PHE B N 1
ATOM 9242 C CA . PHE B 1 541 ? 2.5 -42.188 -1.597 1 94.81 541 PHE B CA 1
ATOM 9243 C C . PHE B 1 541 ? 4.004 -42.312 -1.793 1 94.81 541 PHE B C 1
ATOM 9245 O O . PHE B 1 541 ? 4.5 -43.406 -2.156 1 94.81 541 PHE B O 1
ATOM 9252 N N . GLU B 1 542 ? 4.668 -41.219 -1.617 1 93.5 542 GLU B N 1
ATOM 9253 C CA . GLU B 1 542 ? 6.125 -41.188 -1.508 1 93.5 542 GLU B CA 1
ATOM 9254 C C . GLU B 1 542 ? 6.578 -40.344 -0.311 1 93.5 542 GLU B C 1
ATOM 9256 O O . GLU B 1 542 ? 6.117 -39.219 -0.121 1 93.5 542 GLU B O 1
ATOM 9261 N N . GLY B 1 543 ? 7.402 -40.938 0.54 1 93.44 543 GLY B N 1
ATOM 9262 C CA . GLY B 1 543 ? 7.984 -40.219 1.677 1 93.44 543 GLY B CA 1
ATOM 9263 C C . GLY B 1 543 ? 9.484 -40.438 1.803 1 93.44 543 GLY B C 1
ATOM 9264 O O . GLY B 1 543 ? 10.008 -41.469 1.379 1 93.44 543 GLY B O 1
ATOM 9265 N N . ASN B 1 544 ? 10.125 -39.469 2.402 1 91.94 544 ASN B N 1
ATOM 9266 C CA . ASN B 1 544 ? 11.555 -39.562 2.664 1 91.94 544 ASN B CA 1
ATOM 9267 C C . ASN B 1 544 ? 11.836 -40 4.102 1 91.94 544 ASN B C 1
ATOM 9269 O O . ASN B 1 544 ? 11.273 -39.438 5.043 1 91.94 544 ASN B O 1
ATOM 9273 N N . VAL B 1 545 ? 12.641 -40.969 4.223 1 92.88 545 VAL B N 1
ATOM 9274 C CA . VAL B 1 545 ? 13.102 -41.438 5.531 1 92.88 545 VAL B CA 1
ATOM 9275 C C . VAL B 1 545 ? 14.594 -41.156 5.676 1 92.88 545 VAL B C 1
ATOM 9277 O O . VAL B 1 545 ? 15.391 -41.531 4.816 1 92.88 545 VAL B O 1
ATOM 9280 N N . TYR B 1 546 ? 14.938 -40.469 6.703 1 88.62 546 TYR B N 1
ATOM 9281 C CA . TYR B 1 546 ? 16.328 -40.125 6.953 1 88.62 546 TYR B CA 1
ATOM 9282 C C . TYR B 1 546 ? 16.969 -41.062 7.965 1 88.62 546 TYR B C 1
ATOM 9284 O O . TYR B 1 546 ? 16.375 -41.375 9 1 88.62 546 TYR B O 1
ATOM 9292 N N . ALA B 1 547 ? 18.125 -41.625 7.555 1 82.81 547 ALA B N 1
ATOM 9293 C CA . ALA B 1 547 ? 18.859 -42.5 8.453 1 82.81 547 ALA B CA 1
ATOM 9294 C C . ALA B 1 547 ? 19.828 -41.719 9.336 1 82.81 547 ALA B C 1
ATOM 9296 O O . ALA B 1 547 ? 20.375 -40.688 8.914 1 82.81 547 ALA B O 1
ATOM 9297 N N . PRO B 1 548 ? 19.875 -42.094 10.742 1 68.5 548 PRO B N 1
ATOM 9298 C CA . PRO B 1 548 ? 20.859 -41.406 11.594 1 68.5 548 PRO B CA 1
ATOM 9299 C C . PRO B 1 548 ? 22.297 -41.688 11.18 1 68.5 548 PRO B C 1
ATOM 9301 O O . PRO B 1 548 ? 22.578 -42.719 10.578 1 68.5 548 PRO B O 1
ATOM 9304 N N . VAL B 1 549 ? 23.344 -40.812 11.227 1 59.88 549 VAL B N 1
ATOM 9305 C CA . VAL B 1 549 ? 24.75 -41 10.891 1 59.88 549 VAL B CA 1
ATOM 9306 C C . VAL B 1 549 ? 25.312 -42.219 11.625 1 59.88 549 VAL B C 1
ATOM 9308 O O . VAL B 1 549 ? 26.031 -43.031 11.047 1 59.88 549 VAL B O 1
ATOM 9311 N N . ASN B 1 550 ? 25.203 -42.344 12.969 1 55.5 550 ASN B N 1
ATOM 9312 C CA . ASN B 1 550 ? 25.906 -43.344 13.773 1 55.5 550 ASN B CA 1
ATOM 9313 C C . ASN B 1 550 ? 24.969 -44.406 14.312 1 55.5 550 ASN B C 1
ATOM 9315 O O . ASN B 1 550 ? 25.406 -45.375 14.922 1 55.5 550 ASN B O 1
ATOM 9319 N N . ASN B 1 551 ? 23.703 -44.219 14.258 1 53.5 551 ASN B N 1
ATOM 9320 C CA . ASN B 1 551 ? 22.844 -45.219 14.914 1 53.5 551 ASN B CA 1
ATOM 9321 C C . ASN B 1 551 ? 21.672 -45.625 14.031 1 53.5 551 ASN B C 1
ATOM 9323 O O . ASN B 1 551 ? 20.734 -44.844 13.844 1 53.5 551 ASN B O 1
ATOM 9327 N N . ILE B 1 552 ? 21.703 -46.781 13.312 1 53.03 552 ILE B N 1
ATOM 9328 C CA . ILE B 1 552 ? 20.766 -47.312 12.328 1 53.03 552 ILE B CA 1
ATOM 9329 C C . ILE B 1 552 ? 19.375 -47.406 12.945 1 53.03 552 ILE B C 1
ATOM 9331 O O . ILE B 1 552 ? 18.391 -47.656 12.242 1 53.03 552 ILE B O 1
ATOM 9335 N N . GLU B 1 553 ? 19.25 -47.219 14.258 1 60.22 553 GLU B N 1
ATOM 9336 C CA . GLU B 1 553 ? 17.969 -47.562 14.859 1 60.22 553 GLU B CA 1
ATOM 9337 C C . GLU B 1 553 ? 17.062 -46.344 14.938 1 60.22 553 GLU B C 1
ATOM 9339 O O . GLU B 1 553 ? 15.867 -46.469 15.234 1 60.22 553 GLU B O 1
ATOM 9344 N N . HIS B 1 554 ? 17.516 -45.188 14.5 1 79.12 554 HIS B N 1
ATOM 9345 C CA . HIS B 1 554 ? 16.609 -44.062 14.734 1 79.12 554 HIS B CA 1
ATOM 9346 C C . HIS B 1 554 ? 16.25 -43.375 13.422 1 79.12 554 HIS B C 1
ATOM 9348 O O . HIS B 1 554 ? 16.781 -42.312 13.117 1 79.12 554 HIS B O 1
ATOM 9354 N N . PHE B 1 555 ? 15.367 -43.969 12.547 1 87.06 555 PHE B N 1
ATOM 9355 C CA . PHE B 1 555 ? 14.852 -43.375 11.312 1 87.06 555 PHE B CA 1
ATOM 9356 C C . PHE B 1 555 ? 13.867 -42.25 11.609 1 87.06 555 PHE B C 1
ATOM 9358 O O . PHE B 1 555 ? 13.102 -42.344 12.57 1 87.06 555 PHE B O 1
ATOM 9365 N N . THR B 1 556 ? 14.047 -41.188 10.875 1 88.5 556 THR B N 1
ATOM 9366 C CA . THR B 1 556 ? 13.07 -40.094 10.961 1 88.5 556 THR B CA 1
ATOM 9367 C C . THR B 1 556 ? 12.391 -39.875 9.617 1 88.5 556 THR B C 1
ATOM 9369 O O . THR B 1 556 ? 13.062 -39.812 8.578 1 88.5 556 THR B O 1
ATOM 9372 N N . VAL B 1 557 ? 11.102 -39.812 9.656 1 90.44 557 VAL B N 1
ATOM 9373 C CA . VAL B 1 557 ? 10.344 -39.531 8.438 1 90.44 557 VAL B CA 1
ATOM 9374 C C . VAL B 1 557 ? 10.156 -38.031 8.281 1 90.44 557 VAL B C 1
ATOM 9376 O O . VAL B 1 557 ? 9.773 -37.344 9.234 1 90.44 557 VAL B O 1
ATOM 9379 N N . HIS B 1 558 ? 10.5 -37.625 7.113 1 87.75 558 HIS B N 1
ATOM 9380 C CA . HIS B 1 558 ? 10.258 -36.188 6.836 1 87.75 558 HIS B CA 1
ATOM 9381 C C . HIS B 1 558 ? 8.766 -35.875 6.891 1 87.75 558 HIS B C 1
ATOM 9383 O O . HIS B 1 558 ? 7.93 -36.719 6.559 1 87.75 558 HIS B O 1
ATOM 9389 N N . SER B 1 559 ? 8.531 -34.688 7.211 1 83.44 559 SER B N 1
ATOM 9390 C CA . SER B 1 559 ? 7.145 -34.25 7.391 1 83.44 559 SER B CA 1
ATOM 9391 C C . SER B 1 559 ? 6.414 -34.188 6.051 1 83.44 559 SER B C 1
ATOM 9393 O O . SER B 1 559 ? 5.199 -34.375 5.992 1 83.44 559 SER B O 1
ATOM 9395 N N . GLU B 1 560 ? 7.141 -34.031 5.023 1 87.88 560 GLU B N 1
ATOM 9396 C CA . GLU B 1 560 ? 6.484 -33.906 3.725 1 87.88 560 GLU B CA 1
ATOM 9397 C C . GLU B 1 560 ? 6.363 -35.25 3.037 1 87.88 560 GLU B C 1
ATOM 9399 O O . GLU B 1 560 ? 7.367 -35.938 2.797 1 87.88 560 GLU B O 1
ATOM 9404 N N . ILE B 1 561 ? 5.137 -35.656 2.877 1 92.5 561 ILE B N 1
ATOM 9405 C CA . ILE B 1 561 ? 4.777 -36.875 2.154 1 92.5 561 ILE B CA 1
ATOM 9406 C C . ILE B 1 561 ? 3.889 -36.531 0.963 1 92.5 561 ILE B C 1
ATOM 9408 O O . ILE B 1 561 ? 2.998 -35.688 1.073 1 92.5 561 ILE B O 1
ATOM 9412 N N . HIS B 1 562 ? 4.125 -37.156 -0.21 1 92.25 562 HIS B N 1
ATOM 9413 C CA . HIS B 1 562 ? 3.43 -36.781 -1.435 1 92.25 562 HIS B CA 1
ATOM 9414 C C . HIS B 1 562 ? 2.461 -37.875 -1.877 1 92.25 562 HIS B C 1
ATOM 9416 O O . HIS B 1 562 ? 2.809 -39.062 -1.875 1 92.25 562 HIS B O 1
ATOM 9422 N N . ARG B 1 563 ? 1.236 -37.469 -2.096 1 93.06 563 ARG B N 1
ATOM 9423 C CA . ARG B 1 563 ? 0.286 -38.344 -2.797 1 93.06 563 ARG B CA 1
ATOM 9424 C C . ARG B 1 563 ? 0.503 -38.281 -4.305 1 93.06 563 ARG B C 1
ATOM 9426 O O . ARG B 1 563 ? 0.445 -37.188 -4.902 1 93.06 563 ARG B O 1
ATOM 9433 N N . LEU B 1 564 ? 0.701 -39.438 -4.965 1 91.19 564 LEU B N 1
ATOM 9434 C CA . LEU B 1 564 ? 1.209 -39.438 -6.332 1 91.19 564 LEU B CA 1
ATOM 9435 C C . LEU B 1 564 ? 0.114 -39.844 -7.32 1 91.19 564 LEU B C 1
ATOM 9437 O O . LEU B 1 564 ? 0.379 -40 -8.516 1 91.19 564 LEU B O 1
ATOM 9441 N N . ASN B 1 565 ? -1.054 -40.062 -6.816 1 89.62 565 ASN B N 1
ATOM 9442 C CA . ASN B 1 565 ? -2.146 -40.375 -7.727 1 89.62 565 ASN B CA 1
ATOM 9443 C C . ASN B 1 565 ? -3.439 -39.656 -7.32 1 89.62 565 ASN B C 1
ATOM 9445 O O . ASN B 1 565 ? -3.469 -38.938 -6.328 1 89.62 565 ASN B O 1
ATOM 9449 N N . LEU B 1 566 ? -4.414 -39.812 -8.195 1 90.25 566 LEU B N 1
ATOM 9450 C CA . LEU B 1 566 ? -5.656 -39.031 -8.109 1 90.25 566 LEU B CA 1
ATOM 9451 C C . LEU B 1 566 ? -6.418 -39.375 -6.836 1 90.25 566 LEU B C 1
ATOM 9453 O O . LEU B 1 566 ? -6.508 -40.562 -6.461 1 90.25 566 LEU B O 1
ATOM 9457 N N . TYR B 1 567 ? -6.91 -38.438 -6.148 1 90.38 567 TYR B N 1
ATOM 9458 C CA . TYR B 1 567 ? -7.734 -38.656 -4.969 1 90.38 567 TYR B CA 1
ATOM 9459 C C . TYR B 1 567 ? -9.023 -37.844 -5.035 1 90.38 567 TYR B C 1
ATOM 9461 O O . TYR B 1 567 ? -9.75 -37.719 -4.047 1 90.38 567 TYR B O 1
ATOM 9469 N N . ARG B 1 568 ? -9.25 -37.188 -6.152 1 88.25 568 ARG B N 1
ATOM 9470 C CA . ARG B 1 568 ? -10.57 -36.625 -6.367 1 88.25 568 ARG B CA 1
ATOM 9471 C C . ARG B 1 568 ? -11.664 -37.656 -6.254 1 88.25 568 ARG B C 1
ATOM 9473 O O . ARG B 1 568 ? -11.531 -38.781 -6.801 1 88.25 568 ARG B O 1
ATOM 9480 N N . GLY B 1 569 ? -12.719 -37.312 -5.605 1 90.25 569 GLY B N 1
ATOM 9481 C CA . GLY B 1 569 ? -13.773 -38.281 -5.383 1 90.25 569 GLY B CA 1
ATOM 9482 C C . GLY B 1 569 ? -13.562 -39.125 -4.129 1 90.25 569 GLY B C 1
ATOM 9483 O O . GLY B 1 569 ? -14.531 -39.594 -3.521 1 90.25 569 GLY B O 1
ATOM 9484 N N . GLN B 1 570 ? -12.266 -39.281 -3.783 1 93.81 570 GLN B N 1
ATOM 9485 C CA . GLN B 1 570 ? -11.93 -40.094 -2.615 1 93.81 570 GLN B CA 1
ATOM 9486 C C . GLN B 1 570 ? -11.797 -39.219 -1.366 1 93.81 570 GLN B C 1
ATOM 9488 O O . GLN B 1 570 ? -12.07 -39.688 -0.255 1 93.81 570 GLN B O 1
ATOM 9493 N N . ALA B 1 571 ? -11.406 -38.031 -1.532 1 94.19 571 ALA B N 1
ATOM 9494 C CA . ALA B 1 571 ? -11.008 -37.188 -0.4 1 94.19 571 ALA B CA 1
ATOM 9495 C C . ALA B 1 571 ? -11.891 -35.938 -0.296 1 94.19 571 ALA B C 1
ATOM 9497 O O . ALA B 1 571 ? -11.547 -34.969 0.389 1 94.19 571 ALA B O 1
ATOM 9498 N N . ASP B 1 572 ? -13.031 -35.875 -0.897 1 92.62 572 ASP B N 1
ATOM 9499 C CA . ASP B 1 572 ? -13.852 -34.656 -1.07 1 92.62 572 ASP B CA 1
ATOM 9500 C C . ASP B 1 572 ? -14.438 -34.219 0.261 1 92.62 572 ASP B C 1
ATOM 9502 O O . ASP B 1 572 ? -14.906 -33.062 0.382 1 92.62 572 ASP B O 1
ATOM 9506 N N . CYS B 1 573 ? -14.453 -35.062 1.281 1 93.5 573 CYS B N 1
ATOM 9507 C CA . CYS B 1 573 ? -14.969 -34.688 2.598 1 93.5 573 CYS B CA 1
ATOM 9508 C C . CYS B 1 573 ? -13.992 -33.812 3.346 1 93.5 573 CYS B C 1
ATOM 9510 O O . CYS B 1 573 ? -14.344 -33.188 4.355 1 93.5 573 CYS B O 1
ATOM 9512 N N . MET B 1 574 ? -12.758 -33.75 2.906 1 92.06 574 MET B N 1
ATOM 9513 C CA . MET B 1 574 ? -11.719 -32.938 3.537 1 92.06 574 MET B CA 1
ATOM 9514 C C . MET B 1 574 ? -11.617 -31.578 2.869 1 92.06 574 MET B C 1
ATOM 9516 O O . MET B 1 574 ? -11.234 -31.484 1.702 1 92.06 574 MET B O 1
ATOM 9520 N N . ASN B 1 575 ? -11.812 -30.438 3.598 1 88.94 575 ASN B N 1
ATOM 9521 C CA . ASN B 1 575 ? -11.875 -29.109 3.016 1 88.94 575 ASN B CA 1
ATOM 9522 C C . ASN B 1 575 ? -10.602 -28.312 3.289 1 88.94 575 ASN B C 1
ATOM 9524 O O . ASN B 1 575 ? -10.57 -27.094 3.088 1 88.94 575 ASN B O 1
ATOM 9528 N N . ILE B 1 576 ? -9.672 -28.938 3.824 1 88.62 576 ILE B N 1
ATOM 9529 C CA . ILE B 1 576 ? -8.352 -28.359 3.994 1 88.62 576 ILE B CA 1
ATOM 9530 C C . ILE B 1 576 ? -7.402 -28.906 2.934 1 88.62 576 ILE B C 1
ATOM 9532 O O . ILE B 1 576 ? -7.082 -30.094 2.934 1 88.62 576 ILE B O 1
ATOM 9536 N N . ALA B 1 577 ? -6.938 -28.031 2.064 1 87.75 577 ALA B N 1
ATOM 9537 C CA . ALA B 1 577 ? -6.16 -28.438 0.895 1 87.75 577 ALA B CA 1
ATOM 9538 C C . ALA B 1 577 ? -4.945 -29.266 1.301 1 87.75 577 ALA B C 1
ATOM 9540 O O . ALA B 1 577 ? -4.656 -30.297 0.688 1 87.75 577 ALA B O 1
ATOM 9541 N N . ALA B 1 578 ? -4.293 -28.922 2.383 1 86.62 578 ALA B N 1
ATOM 9542 C CA . ALA B 1 578 ? -3.043 -29.547 2.799 1 86.62 578 ALA B CA 1
ATOM 9543 C C . ALA B 1 578 ? -3.291 -30.953 3.338 1 86.62 578 ALA B C 1
ATOM 9545 O O . ALA B 1 578 ? -2.387 -31.797 3.348 1 86.62 578 ALA B O 1
ATOM 9546 N N . LEU B 1 579 ? -4.516 -31.297 3.725 1 90.88 579 LEU B N 1
ATOM 9547 C CA . LEU B 1 579 ? -4.832 -32.562 4.348 1 90.88 579 LEU B CA 1
ATOM 9548 C C . LEU B 1 579 ? -5.551 -33.5 3.363 1 90.88 579 LEU B C 1
ATOM 9550 O O . LEU B 1 579 ? -5.641 -34.688 3.588 1 90.88 579 LEU B O 1
ATOM 9554 N N . ARG B 1 580 ? -5.938 -32.906 2.299 1 91.94 580 ARG B N 1
ATOM 9555 C CA . ARG B 1 580 ? -6.762 -33.656 1.342 1 91.94 580 ARG B CA 1
ATOM 9556 C C . ARG B 1 580 ? -6 -34.844 0.764 1 91.94 580 ARG B C 1
ATOM 9558 O O . ARG B 1 580 ? -6.574 -35.906 0.566 1 91.94 580 ARG B O 1
ATOM 9565 N N . PRO B 1 581 ? -4.719 -34.719 0.503 1 92.62 581 PRO B N 1
ATOM 9566 C CA . PRO B 1 581 ? -3.982 -35.875 -0.048 1 92.62 581 PRO B CA 1
ATOM 9567 C C . PRO B 1 581 ? -3.961 -37.062 0.896 1 92.62 581 PRO B C 1
ATOM 9569 O O . PRO B 1 581 ? -3.744 -38.219 0.457 1 92.62 581 PRO B O 1
ATOM 9572 N N . PHE B 1 582 ? -4.215 -36.906 2.162 1 95.25 582 PHE B N 1
ATOM 9573 C CA . PHE B 1 582 ? -4.109 -37.938 3.164 1 95.25 582 PHE B CA 1
ATOM 9574 C C . PHE B 1 582 ? -5.492 -38.406 3.605 1 95.25 582 PHE B C 1
ATOM 9576 O O . PHE B 1 582 ? -5.648 -38.969 4.699 1 95.25 582 PHE B O 1
ATOM 9583 N N . CYS B 1 583 ? -6.418 -38.188 2.766 1 95.38 583 CYS B N 1
ATOM 9584 C CA . CYS B 1 583 ? -7.781 -38.5 3.17 1 95.38 583 CYS B CA 1
ATOM 9585 C C . CYS B 1 583 ? -8.438 -39.438 2.174 1 95.38 583 CYS B C 1
ATOM 9587 O O . CYS B 1 583 ? -8.312 -39.25 0.961 1 95.38 583 CYS B O 1
ATOM 9589 N N . TYR B 1 584 ? -8.961 -40.5 2.646 1 96.31 584 TYR B N 1
ATOM 9590 C CA . TYR B 1 584 ? -10 -41.281 2.018 1 96.31 584 TYR B CA 1
ATOM 9591 C C . TYR B 1 584 ? -11.281 -41.281 2.846 1 96.31 584 TYR B C 1
ATOM 9593 O O . TYR B 1 584 ? -11.328 -41.812 3.947 1 96.31 584 TYR B O 1
ATOM 9601 N N . CYS B 1 585 ? -12.297 -40.688 2.268 1 95.88 585 CYS B N 1
ATOM 9602 C CA . CYS B 1 585 ? -13.508 -40.406 3.033 1 95.88 585 CYS B CA 1
ATOM 9603 C C . CYS B 1 585 ? -14.148 -41.719 3.516 1 95.88 585 CYS B C 1
ATOM 9605 O O . CYS B 1 585 ? -14.336 -42.656 2.734 1 95.88 585 CYS B O 1
ATOM 9607 N N . LYS B 1 586 ? -14.539 -41.781 4.836 1 92.94 586 LYS B N 1
ATOM 9608 C CA . LYS B 1 586 ? -15.141 -42.969 5.449 1 92.94 586 LYS B CA 1
ATOM 9609 C C . LYS B 1 586 ? -16.5 -43.281 4.82 1 92.94 586 LYS B C 1
ATOM 9611 O O . LYS B 1 586 ? -16.844 -44.469 4.66 1 92.94 586 LYS B O 1
ATOM 9616 N N . ASN B 1 587 ? -17.266 -42.344 4.543 1 84.19 587 ASN B N 1
ATOM 9617 C CA . ASN B 1 587 ? -18.625 -42.562 4.082 1 84.19 587 ASN B CA 1
ATOM 9618 C C . ASN B 1 587 ? -18.672 -42.906 2.594 1 84.19 587 ASN B C 1
ATOM 9620 O O . ASN B 1 587 ? -19.734 -42.938 1.985 1 84.19 587 ASN B O 1
ATOM 9624 N N . LEU B 1 588 ? -17.531 -42.938 1.948 1 80 588 LEU B N 1
ATOM 9625 C CA . LEU B 1 588 ? -17.547 -43.312 0.535 1 80 588 LEU B CA 1
ATOM 9626 C C . LEU B 1 588 ? -17.922 -44.781 0.355 1 80 588 LEU B C 1
ATOM 9628 O O . LEU B 1 588 ? -17.375 -45.625 1.048 1 80 588 LEU B O 1
ATOM 9632 N N . LYS B 1 589 ? -19.312 -45.25 0.11 1 53.25 589 LYS B N 1
ATOM 9633 C CA . LYS B 1 589 ? -19.812 -46.594 -0.168 1 53.25 589 LYS B CA 1
ATOM 9634 C C . LYS B 1 589 ? -18.875 -47.344 -1.118 1 53.25 589 LYS B C 1
ATOM 9636 O O . LYS B 1 589 ? -18.5 -46.812 -2.164 1 53.25 589 LYS B O 1
ATOM 9641 N N . THR B 1 590 ? -17.953 -48.125 -0.496 1 47.44 590 THR B N 1
ATOM 9642 C CA . THR B 1 590 ? -17.234 -49.062 -1.353 1 47.44 590 THR B CA 1
ATOM 9643 C C . THR B 1 590 ? -18.141 -49.562 -2.48 1 47.44 590 THR B C 1
ATOM 9645 O O . THR B 1 590 ? -19.156 -50.188 -2.23 1 47.44 590 THR B O 1
ATOM 9648 N N . LYS B 1 591 ? -18.312 -48.844 -3.547 1 36.59 591 LYS B N 1
ATOM 9649 C CA . LYS B 1 591 ? -18.812 -49.656 -4.656 1 36.59 591 LYS B CA 1
ATOM 9650 C C . LYS B 1 591 ? -17.719 -50.594 -5.172 1 36.59 591 LYS B C 1
ATOM 9652 O O . LYS B 1 591 ? -16.562 -50.219 -5.32 1 36.59 591 LYS B O 1
#

InterPro domains:
  IPR004245 Protein of unknown function DUF229 [PF02995] (45-506)
  IPR004245 Protein of unknown function DUF229 [PTHR10974] (3-586)
  IPR004245 Protein of unknown function DUF229 [cd16021] (150-424)
  IPR017850 Alkaline-phosphatase-like, core domain superfamily [G3DSA:3.40.720.10] (141-427)
  IPR017850 Alkaline-phosphatase-like, core domain superfamily [SSF53649] (211-464)